Protein AF-0000000067824562 (afdb_homodimer)

Structure (mmCIF, N/CA/C/O backbone):
data_AF-0000000067824562-model_v1
#
loop_
_entity.id
_entity.type
_entity.pdbx_description
1 polymer 'Histone deacetylase domain-containing protein'
#
loop_
_atom_site.group_PDB
_atom_site.id
_atom_site.type_symbol
_atom_site.label_atom_id
_atom_site.label_alt_id
_atom_site.label_comp_id
_atom_site.label_asym_id
_atom_site.label_entity_id
_atom_site.label_seq_id
_atom_site.pdbx_PDB_ins_code
_atom_site.Cartn_x
_atom_site.Cartn_y
_atom_site.Cartn_z
_atom_site.occupancy
_atom_site.B_iso_or_equiv
_atom_site.auth_seq_id
_atom_site.auth_comp_id
_atom_site.auth_asym_id
_atom_site.auth_atom_id
_atom_site.pdbx_PDB_model_num
ATOM 1 N N . MET A 1 1 ? -49.875 -20.969 -43.062 1 25.23 1 MET A N 1
ATOM 2 C CA . MET A 1 1 ? -48.469 -21.109 -43.531 1 25.23 1 MET A CA 1
ATOM 3 C C . MET A 1 1 ? -47.562 -21.344 -42.344 1 25.23 1 MET A C 1
ATOM 5 O O . MET A 1 1 ? -47.625 -20.625 -41.344 1 25.23 1 MET A O 1
ATOM 9 N N . PRO A 1 2 ? -46.969 -22.625 -42.156 1 27.23 2 PRO A N 1
ATOM 10 C CA . PRO A 1 2 ? -46.438 -23.141 -40.875 1 27.23 2 PRO A CA 1
ATOM 11 C C . PRO A 1 2 ? -45.156 -22.438 -40.469 1 27.23 2 PRO A C 1
ATOM 13 O O . PRO A 1 2 ? -44.312 -22.125 -41.281 1 27.23 2 PRO A O 1
ATOM 16 N N . PRO A 1 3 ? -45.094 -21.469 -39.406 1 29.94 3 PRO A N 1
ATOM 17 C CA . PRO A 1 3 ? -44.188 -20.422 -38.938 1 29.94 3 PRO A CA 1
ATOM 18 C C . PRO A 1 3 ? -42.844 -20.984 -38.438 1 29.94 3 PRO A C 1
ATOM 20 O O . PRO A 1 3 ? -42 -20.219 -37.938 1 29.94 3 PRO A O 1
ATOM 23 N N . ASN A 1 4 ? -42.625 -22.312 -38.156 1 26 4 ASN A N 1
ATOM 24 C CA . ASN A 1 4 ? -41.75 -22.797 -37.094 1 26 4 ASN A CA 1
ATOM 25 C C . ASN A 1 4 ? -40.281 -22.781 -37.531 1 26 4 ASN A C 1
ATOM 27 O O . ASN A 1 4 ? -39.438 -23.375 -36.844 1 26 4 ASN A O 1
ATOM 31 N N . ASP A 1 5 ? -39.938 -22.641 -38.844 1 30.02 5 ASP A N 1
ATOM 32 C CA . ASP A 1 5 ? -38.594 -23.078 -39.312 1 30.02 5 ASP A CA 1
ATOM 33 C C . ASP A 1 5 ? -37.531 -22.078 -38.875 1 30.02 5 ASP A C 1
ATOM 35 O O . ASP A 1 5 ? -36.406 -22.141 -39.344 1 30.02 5 ASP A O 1
ATOM 39 N N . ARG A 1 6 ? -37.812 -20.875 -38.281 1 31.19 6 ARG A N 1
ATOM 40 C CA . ARG A 1 6 ? -36.875 -19.75 -38.219 1 31.19 6 ARG A CA 1
ATOM 41 C C . ARG A 1 6 ? -35.844 -19.969 -37.125 1 31.19 6 ARG A C 1
ATOM 43 O O . ARG A 1 6 ? -34.969 -19.109 -36.906 1 31.19 6 ARG A O 1
ATOM 50 N N . GLU A 1 7 ? -36.062 -20.922 -36.25 1 30.12 7 GLU A N 1
ATOM 51 C CA . GLU A 1 7 ? -35.188 -20.953 -35.094 1 30.12 7 GLU A CA 1
ATOM 52 C C . GLU A 1 7 ? -33.75 -21.375 -35.469 1 30.12 7 GLU A C 1
ATOM 54 O O . GLU A 1 7 ? -32.781 -21 -34.812 1 30.12 7 GLU A O 1
ATOM 59 N N . ASP A 1 8 ? -33.562 -22.234 -36.531 1 29.73 8 ASP A N 1
ATOM 60 C CA . ASP A 1 8 ? -32.25 -22.844 -36.812 1 29.73 8 ASP A CA 1
ATOM 61 C C . ASP A 1 8 ? -31.328 -21.812 -37.469 1 29.73 8 ASP A C 1
ATOM 63 O O . ASP A 1 8 ? -30.109 -22 -37.438 1 29.73 8 ASP A O 1
ATOM 67 N N . GLU A 1 9 ? -31.812 -20.812 -38.219 1 31.7 9 GLU A N 1
ATOM 68 C CA . GLU A 1 9 ? -30.984 -19.922 -39.031 1 31.7 9 GLU A CA 1
ATOM 69 C C . GLU A 1 9 ? -30.25 -18.906 -38.125 1 31.7 9 GLU A C 1
ATOM 71 O O . GLU A 1 9 ? -29.219 -18.359 -38.531 1 31.7 9 GLU A O 1
ATOM 76 N N . ILE A 1 10 ? -30.828 -18.516 -36.969 1 32.25 10 ILE A N 1
ATOM 77 C CA . ILE A 1 10 ? -30.266 -17.438 -36.188 1 32.25 10 ILE A CA 1
ATOM 78 C C . ILE A 1 10 ? -29 -17.922 -35.469 1 32.25 10 ILE A C 1
ATOM 80 O O . ILE A 1 10 ? -28.219 -17.109 -34.969 1 32.25 10 ILE A O 1
ATOM 84 N N . GLU A 1 11 ? -28.859 -19.203 -35.25 1 31.2 11 GLU A N 1
ATOM 85 C CA . GLU A 1 11 ? -27.656 -19.672 -34.594 1 31.2 11 GLU A CA 1
ATOM 86 C C . GLU A 1 11 ? -26.422 -19.438 -35.469 1 31.2 11 GLU A C 1
ATOM 88 O O . GLU A 1 11 ? -25.312 -19.297 -34.969 1 31.2 11 GLU A O 1
ATOM 93 N N . ASP A 1 12 ? -26.547 -19.547 -36.781 1 31.53 12 ASP A N 1
ATOM 94 C CA . ASP A 1 12 ? -25.406 -19.469 -37.688 1 31.53 12 ASP A CA 1
ATOM 95 C C . ASP A 1 12 ? -24.812 -18.062 -37.719 1 31.53 12 ASP A C 1
ATOM 97 O O . ASP A 1 12 ? -23.688 -17.859 -38.188 1 31.53 12 ASP A O 1
ATOM 101 N N . SER A 1 13 ? -25.609 -17.047 -37.562 1 31.23 13 SER A N 1
ATOM 102 C CA . SER A 1 13 ? -25.156 -15.719 -37.969 1 31.23 13 SER A CA 1
ATOM 103 C C . SER A 1 13 ? -24.141 -15.156 -37 1 31.23 13 SER A C 1
ATOM 105 O O . SER A 1 13 ? -23.172 -14.492 -37.406 1 31.23 13 SER A O 1
ATOM 107 N N . LEU A 1 14 ? -24.406 -15.133 -35.656 1 31.53 14 LEU A N 1
ATOM 108 C CA . LEU A 1 14 ? -23.594 -14.258 -34.812 1 31.53 14 LEU A CA 1
ATOM 109 C C . LEU A 1 14 ? -22.281 -14.938 -34.438 1 31.53 14 LEU A C 1
ATOM 111 O O . LEU A 1 14 ? -21.562 -14.43 -33.562 1 31.53 14 LEU A O 1
ATOM 115 N N . ILE A 1 15 ? -22.062 -16.172 -34.781 1 36.12 15 ILE A N 1
ATOM 116 C CA . ILE A 1 15 ? -20.766 -16.703 -34.375 1 36.12 15 ILE A CA 1
ATOM 117 C C . ILE A 1 15 ? -19.672 -16.078 -35.219 1 36.12 15 ILE A C 1
ATOM 119 O O . ILE A 1 15 ? -19.609 -16.297 -36.438 1 36.12 15 ILE A O 1
ATOM 123 N N . THR A 1 16 ? -19.109 -15.062 -34.812 1 45.19 16 THR A N 1
ATOM 124 C CA . THR A 1 16 ? -17.891 -14.578 -35.469 1 45.19 16 THR A CA 1
ATOM 125 C C . THR A 1 16 ? -17 -15.734 -35.906 1 45.19 16 THR A C 1
ATOM 127 O O . THR A 1 16 ? -16.891 -16.75 -35.188 1 45.19 16 THR A O 1
ATOM 130 N N . GLN A 1 17 ? -16.672 -15.758 -37.25 1 45.59 17 GLN A N 1
ATOM 131 C CA . GLN A 1 17 ? -15.875 -16.766 -37.938 1 45.59 17 GLN A CA 1
ATOM 132 C C . GLN A 1 17 ? -14.664 -17.172 -37.094 1 45.59 17 GLN A C 1
ATOM 134 O O . GLN A 1 17 ? -13.883 -16.328 -36.688 1 45.59 17 GLN A O 1
ATOM 139 N N . PHE A 1 18 ? -14.719 -18.328 -36.531 1 50.94 18 PHE A N 1
ATOM 140 C CA . PHE A 1 18 ? -13.562 -18.953 -35.906 1 50.94 18 PHE A CA 1
ATOM 141 C C . PHE A 1 18 ? -12.383 -19 -36.844 1 50.94 18 PHE A C 1
ATOM 143 O O . PHE A 1 18 ? -12.461 -19.609 -37.938 1 50.94 18 PHE A O 1
ATOM 150 N N . GLU A 1 19 ? -11.523 -18.094 -36.688 1 53.75 19 GLU A N 1
ATOM 151 C CA . GLU A 1 19 ? -10.359 -18.031 -37.594 1 53.75 19 GLU A CA 1
ATOM 152 C C . GLU A 1 19 ? -9.188 -18.812 -37 1 53.75 19 GLU A C 1
ATOM 154 O O . GLU A 1 19 ? -8.742 -18.562 -35.875 1 53.75 19 GLU A O 1
ATOM 159 N N . THR A 1 20 ? -9.086 -19.969 -37.656 1 53.12 20 THR A N 1
ATOM 160 C CA . THR A 1 20 ? -7.855 -20.672 -37.344 1 53.12 20 THR A CA 1
ATOM 161 C C . THR A 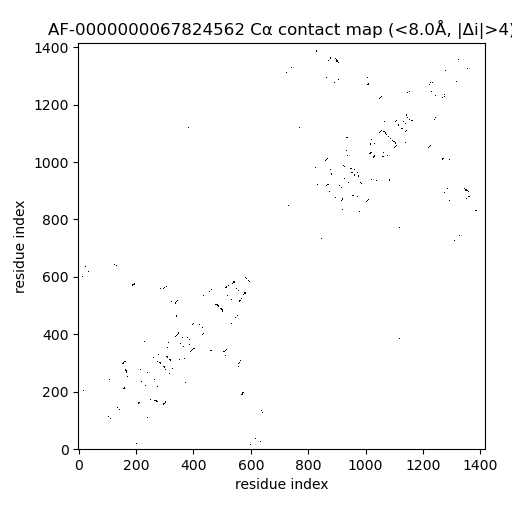1 20 ? -6.695 -20.156 -38.188 1 53.12 20 THR A C 1
ATOM 163 O O . THR A 1 20 ? -6.906 -19.469 -39.188 1 53.12 20 THR A O 1
ATOM 166 N N . THR A 1 21 ? -5.562 -20.281 -37.688 1 53.97 21 THR A N 1
ATOM 167 C CA . THR A 1 21 ? -4.398 -19.906 -38.469 1 53.97 21 THR A CA 1
ATOM 168 C C . THR A 1 21 ? -4.277 -20.781 -39.719 1 53.97 21 THR A C 1
ATOM 170 O O . THR A 1 21 ? -3.766 -20.344 -40.75 1 53.97 21 THR A O 1
ATOM 173 N N . LEU A 1 22 ? -4.781 -22.109 -39.531 1 57.88 22 LEU A N 1
ATOM 174 C CA . LEU A 1 22 ? -4.754 -23.062 -40.656 1 57.88 22 LEU A CA 1
ATOM 175 C C . LEU A 1 22 ? -6.031 -23.891 -40.688 1 57.88 22 LEU A C 1
ATOM 177 O O . LEU A 1 22 ? -6.691 -24.062 -39.656 1 57.88 22 LEU A O 1
ATOM 181 N N . SER A 1 23 ? -6.441 -24.203 -41.875 1 60.28 23 SER A N 1
ATOM 182 C CA . SER A 1 23 ? -7.59 -25.078 -42.031 1 60.28 23 SER A CA 1
ATOM 183 C C . SER A 1 23 ? -7.316 -26.453 -41.438 1 60.28 23 SER A C 1
ATOM 185 O O . SER A 1 23 ? -6.293 -27.078 -41.75 1 60.28 23 SER A O 1
ATOM 187 N N . ILE A 1 24 ? -8.016 -26.922 -40.438 1 68.81 24 ILE A N 1
ATOM 188 C CA . ILE A 1 24 ? -7.809 -28.188 -39.75 1 68.81 24 ILE A CA 1
ATOM 189 C C . ILE A 1 24 ? -8.82 -29.219 -40.25 1 68.81 24 ILE A C 1
ATOM 191 O O . ILE A 1 24 ? -10.016 -28.922 -40.344 1 68.81 24 ILE A O 1
ATOM 195 N N . ARG A 1 25 ? -8.391 -30.438 -40.812 1 65.5 25 ARG A N 1
ATOM 196 C CA . ARG A 1 25 ? -9.219 -31.562 -41.25 1 65.5 25 ARG A CA 1
ATOM 197 C C . ARG A 1 25 ? -9.32 -32.625 -40.156 1 65.5 25 ARG A C 1
ATOM 199 O O . ARG A 1 25 ? -8.391 -32.781 -39.375 1 65.5 25 ARG A O 1
ATOM 206 N N . PRO A 1 26 ? -10.586 -33.344 -40.062 1 64.88 26 PRO A N 1
ATOM 207 C CA . PRO A 1 26 ? -10.75 -34.406 -39.094 1 64.88 26 PRO A CA 1
ATOM 208 C C . PRO A 1 26 ? -9.773 -35.562 -39.281 1 64.88 26 PRO A C 1
ATOM 210 O O . PRO A 1 26 ? -9.469 -35.906 -40.438 1 64.88 26 PRO A O 1
ATOM 213 N N . SER A 1 27 ? -9.195 -36 -38.312 1 55.31 27 SER A N 1
ATOM 214 C CA . SER A 1 27 ? -8.383 -37.219 -38.406 1 55.31 27 SER A CA 1
ATOM 215 C C . SER A 1 27 ? -9.25 -38.469 -38.406 1 55.31 27 SER A C 1
ATOM 217 O O . SER A 1 27 ? -10.242 -38.562 -37.688 1 55.31 27 SER A O 1
ATOM 219 N N . ASN A 1 28 ? -9.781 -39.281 -39.5 1 46.19 28 ASN A N 1
ATOM 220 C CA . ASN A 1 28 ? -10.75 -40.312 -39.844 1 46.19 28 ASN A CA 1
ATOM 221 C C . ASN A 1 28 ? -10.852 -41.406 -38.781 1 46.19 28 ASN A C 1
ATOM 223 O O . ASN A 1 28 ? -11.742 -42.25 -38.844 1 46.19 28 ASN A O 1
ATOM 227 N N . GLU A 1 29 ? -9.828 -42.156 -38.406 1 40.44 29 GLU A N 1
ATOM 228 C CA . GLU A 1 29 ? -10.117 -43.531 -38 1 40.44 29 GLU A CA 1
ATOM 229 C C . GLU A 1 29 ? -10.93 -43.594 -36.719 1 40.44 29 GLU A C 1
ATOM 231 O O . GLU A 1 29 ? -10.383 -43.406 -35.625 1 40.44 29 GLU A O 1
ATOM 236 N N . VAL A 1 30 ? -12.172 -43.156 -36.844 1 38.38 30 VAL A N 1
ATOM 237 C CA . VAL A 1 30 ? -12.984 -43.312 -35.656 1 38.38 30 VAL A CA 1
ATOM 238 C C . VAL A 1 30 ? -13.117 -44.812 -35.344 1 38.38 30 VAL A C 1
ATOM 240 O O . VAL A 1 30 ? -13.75 -45.562 -36.094 1 38.38 30 VAL A O 1
ATOM 243 N N . ASN A 1 31 ? -12.242 -45.656 -35.156 1 30.2 31 ASN A N 1
ATOM 244 C CA . ASN A 1 31 ? -12.727 -46.938 -34.656 1 30.2 31 ASN A CA 1
ATOM 245 C C . ASN A 1 31 ? -13.773 -46.75 -33.562 1 30.2 31 ASN A C 1
ATOM 247 O O . ASN A 1 31 ? -13.633 -45.875 -32.688 1 30.2 31 ASN A O 1
ATOM 251 N N . GLU A 1 32 ? -15.109 -47.125 -33.906 1 28.75 32 GLU A N 1
ATOM 252 C CA . GLU A 1 32 ? -16.297 -47.188 -33.062 1 28.75 32 GLU A CA 1
ATOM 253 C C . GLU A 1 32 ? -15.945 -47.594 -31.625 1 28.75 32 GLU A C 1
ATOM 255 O O . GLU A 1 32 ? -15.867 -48.781 -31.312 1 28.75 32 GLU A O 1
ATOM 260 N N . ALA A 1 33 ? -14.977 -47.25 -31.078 1 29.62 33 ALA A N 1
ATOM 261 C CA . ALA A 1 33 ? -14.891 -47.781 -29.719 1 29.62 33 ALA A CA 1
ATOM 262 C C . ALA A 1 33 ? -16.078 -47.312 -28.875 1 29.62 33 ALA A C 1
ATOM 264 O O . ALA A 1 33 ? -16.547 -46.188 -29.031 1 29.62 33 ALA A O 1
ATOM 265 N N . GLU A 1 34 ? -17.062 -48.312 -28.578 1 26.8 34 GLU A N 1
ATOM 266 C CA . GLU A 1 34 ? -18.25 -48.281 -27.719 1 26.8 34 GLU A CA 1
ATOM 267 C C . GLU A 1 34 ? -18.078 -47.281 -26.562 1 26.8 34 GLU A C 1
ATOM 269 O O . GLU A 1 34 ? -17.031 -47.281 -25.906 1 26.8 34 GLU A O 1
ATOM 274 N N . ASP A 1 35 ? -18.75 -46.375 -26.75 1 25.97 35 ASP A N 1
ATOM 275 C CA . ASP A 1 35 ? -18.859 -45.25 -25.828 1 25.97 35 ASP A CA 1
ATOM 276 C C . ASP A 1 35 ? -19.25 -45.719 -24.422 1 25.97 35 ASP A C 1
ATOM 278 O O . ASP A 1 35 ? -20.234 -46.438 -24.25 1 25.97 35 ASP A O 1
ATOM 282 N N . ILE A 1 36 ? -18.375 -46.156 -23.656 1 26.98 36 ILE A N 1
ATOM 283 C CA . ILE A 1 36 ? -18.797 -46.531 -22.312 1 26.98 36 ILE A CA 1
ATOM 284 C C . ILE A 1 36 ? -19.578 -45.406 -21.672 1 26.98 36 ILE A C 1
ATOM 286 O O . ILE A 1 36 ? -19.031 -44.312 -21.469 1 26.98 36 ILE A O 1
ATOM 290 N N . THR A 1 37 ? -20.891 -45.344 -22.125 1 22.53 37 THR A N 1
ATOM 291 C CA . THR A 1 37 ? -21.828 -44.406 -21.531 1 22.53 37 THR A CA 1
ATOM 292 C C . THR A 1 37 ? -21.891 -44.562 -20.016 1 22.53 37 THR A C 1
ATOM 294 O O . THR A 1 37 ? -22.109 -45.688 -19.516 1 22.53 37 THR A O 1
ATOM 297 N N . ILE A 1 38 ? -20.922 -44.25 -19.359 1 23.89 38 ILE A N 1
ATOM 298 C CA . ILE A 1 38 ? -21.188 -44.312 -17.922 1 23.89 38 ILE A CA 1
ATOM 299 C C . ILE A 1 38 ? -22.344 -43.406 -17.562 1 23.89 38 ILE A C 1
ATOM 301 O O . ILE A 1 38 ? -22.312 -42.188 -17.844 1 23.89 38 ILE A O 1
ATOM 305 N N . ASP A 1 39 ? -23.594 -43.969 -17.609 1 22.53 39 ASP A N 1
ATOM 306 C CA . ASP A 1 39 ? -24.844 -43.344 -17.234 1 22.53 39 ASP A CA 1
ATOM 307 C C . ASP A 1 39 ? -24.75 -42.719 -15.836 1 22.53 39 ASP A C 1
ATOM 309 O O . ASP A 1 39 ? -24.562 -43.438 -14.844 1 22.53 39 ASP A O 1
ATOM 313 N N . GLN A 1 40 ? -24.031 -41.781 -15.75 1 23.16 40 GLN A N 1
ATOM 314 C CA . GLN A 1 40 ? -24.062 -41.156 -14.445 1 23.16 40 GLN A CA 1
ATOM 315 C C . GLN A 1 40 ? -25.453 -40.656 -14.094 1 23.16 40 GLN A C 1
ATOM 317 O O . GLN A 1 40 ? -25.656 -39.969 -13.086 1 23.16 40 GLN A O 1
ATOM 322 N N . SER A 1 41 ? -26.453 -40.812 -15.125 1 23.5 41 SER A N 1
ATOM 323 C CA . SER A 1 41 ? -27.672 -40.062 -14.859 1 23.5 41 SER A CA 1
ATOM 324 C C . SER A 1 41 ? -28.5 -40.719 -13.758 1 23.5 41 SER A C 1
ATOM 326 O O . SER A 1 41 ? -29.719 -40.562 -13.719 1 23.5 41 SER A O 1
ATOM 328 N N . THR A 1 42 ? -28.031 -41.688 -13.031 1 21.33 42 THR A N 1
ATOM 329 C CA . THR A 1 42 ? -29.156 -42.062 -12.203 1 21.33 42 THR A CA 1
ATOM 330 C C . THR A 1 42 ? -29.734 -40.875 -11.461 1 21.33 42 THR A C 1
ATOM 332 O O . THR A 1 42 ? -29.047 -40.25 -10.633 1 21.33 42 THR A O 1
ATOM 335 N N . VAL A 1 43 ? -30.625 -40.188 -12.164 1 20.2 43 VAL A N 1
ATOM 336 C CA . VAL A 1 43 ? -31.5 -39.156 -11.641 1 20.2 43 VAL A CA 1
ATOM 337 C C . VAL A 1 43 ? -32.281 -39.688 -10.453 1 20.2 43 VAL A C 1
ATOM 339 O O . VAL A 1 43 ? -32.969 -40.719 -10.57 1 20.2 43 VAL A O 1
ATOM 342 N N . TYR A 1 44 ? -31.766 -39.531 -9.164 1 21.14 44 TYR A N 1
ATOM 343 C CA . TYR A 1 44 ? -32.562 -39.844 -7.977 1 21.14 44 TYR A CA 1
ATOM 344 C C . TYR A 1 44 ? -33.969 -39.344 -8.117 1 21.14 44 TYR A C 1
ATOM 346 O O . TYR A 1 44 ? -34.219 -38.281 -8.695 1 21.14 44 TYR A O 1
ATOM 354 N N . GLY A 1 45 ? -34.938 -40.219 -8.305 1 19.23 45 GLY A N 1
ATOM 355 C CA . GLY A 1 45 ? -36.375 -40.031 -8.227 1 19.23 45 GLY A CA 1
ATOM 356 C C . GLY A 1 45 ? -36.781 -39.094 -7.094 1 19.23 45 GLY A C 1
ATOM 357 O O . GLY A 1 45 ? -35.969 -38.812 -6.203 1 19.23 45 GLY A O 1
ATOM 358 N N . LYS A 1 46 ? -37.969 -38.562 -7.223 1 19.92 46 LYS A N 1
ATOM 359 C CA . LYS A 1 46 ? -38.719 -37.656 -6.352 1 19.92 46 LYS A CA 1
ATOM 360 C C . LYS A 1 46 ? -38.719 -38.156 -4.91 1 19.92 46 LYS A C 1
ATOM 362 O O . LYS A 1 46 ? -39.344 -39.156 -4.602 1 19.92 46 LYS A O 1
ATOM 367 N N . LEU A 1 47 ? -37.5 -38.312 -4.285 1 18.11 47 LEU A N 1
ATOM 368 C CA . LEU A 1 47 ? -37.781 -38.656 -2.893 1 18.11 47 LEU A CA 1
ATOM 369 C C . LEU A 1 47 ? -38.812 -37.719 -2.287 1 18.11 47 LEU A C 1
ATOM 371 O O . LEU A 1 47 ? -38.844 -36.531 -2.592 1 18.11 47 LEU A O 1
ATOM 375 N N . ASP A 1 48 ? -40 -38.281 -1.97 1 20.88 48 ASP A N 1
ATOM 376 C CA . ASP A 1 48 ? -41.062 -37.75 -1.099 1 20.88 48 ASP A CA 1
ATOM 377 C C . ASP A 1 48 ? -40.469 -36.969 0.068 1 20.88 48 ASP A C 1
ATOM 379 O O . ASP A 1 48 ? -39.344 -37.25 0.526 1 20.88 48 ASP A O 1
ATOM 383 N N . SER A 1 49 ? -41.031 -35.719 0.312 1 20.52 49 SER A N 1
ATOM 384 C CA . SER A 1 49 ? -40.875 -34.531 1.164 1 20.52 49 SER A CA 1
ATOM 385 C C . SER A 1 49 ? -40.719 -34.938 2.627 1 20.52 49 SER A C 1
ATOM 387 O O . SER A 1 49 ? -40.719 -34.094 3.514 1 20.52 49 SER A O 1
ATOM 389 N N . ASP A 1 50 ? -40.562 -36.219 2.912 1 19.81 50 ASP A N 1
ATOM 390 C CA . ASP A 1 50 ? -40.75 -36.188 4.355 1 19.81 50 ASP A CA 1
ATOM 391 C C . ASP A 1 50 ? -39.656 -35.375 5.039 1 19.81 50 ASP A C 1
ATOM 393 O O . ASP A 1 50 ? -38.469 -35.5 4.68 1 19.81 50 ASP A O 1
ATOM 397 N N . GLU A 1 51 ? -39.969 -34.25 5.797 1 19.89 51 GLU A N 1
ATOM 398 C CA . GLU A 1 51 ? -39.469 -33.062 6.488 1 19.89 51 GLU A CA 1
ATOM 399 C C . GLU A 1 51 ? -38.344 -33.438 7.453 1 19.89 51 GLU A C 1
ATOM 401 O O . GLU A 1 51 ? -37.75 -32.562 8.094 1 19.89 51 GLU A O 1
ATOM 406 N N . GLN A 1 52 ? -37.781 -34.719 7.594 1 18.62 52 GLN A N 1
ATOM 407 C CA . GLN A 1 52 ? -37.312 -34.688 8.977 1 18.62 52 GLN A CA 1
ATOM 408 C C . GLN A 1 52 ? -36.094 -33.812 9.109 1 18.62 52 GLN A C 1
ATOM 410 O O . GLN A 1 52 ? -35.25 -33.75 8.188 1 18.62 52 GLN A O 1
ATOM 415 N N . LYS A 1 53 ? -35.781 -33.062 10.258 1 20.8 53 LYS A N 1
ATOM 416 C CA . LYS A 1 53 ? -35.125 -31.969 10.969 1 20.8 53 LYS A CA 1
ATOM 417 C C . LYS A 1 53 ? -33.625 -32.25 11.117 1 20.8 53 LYS A C 1
ATOM 419 O O . LYS A 1 53 ? -32.875 -31.422 11.609 1 20.8 53 LYS A O 1
ATOM 424 N N . SER A 1 54 ? -33.062 -33.5 10.812 1 18.56 54 SER A N 1
ATOM 425 C CA . SER A 1 54 ? -31.938 -33.656 11.711 1 18.56 54 SER A CA 1
ATOM 426 C C . SER A 1 54 ? -30.672 -33.031 11.133 1 18.56 54 SER A C 1
ATOM 428 O O . SER A 1 54 ? -29.562 -33.312 11.609 1 18.56 54 SER A O 1
ATOM 430 N N . ASP A 1 55 ? -30.641 -32.438 10.008 1 21.95 55 ASP A N 1
ATOM 431 C CA . ASP A 1 55 ? -29.359 -32.094 9.406 1 21.95 55 ASP A CA 1
ATOM 432 C C . ASP A 1 55 ? -28.578 -31.094 10.258 1 21.95 55 ASP A C 1
ATOM 434 O O . ASP A 1 55 ? -28.578 -29.906 9.953 1 21.95 55 ASP A O 1
ATOM 438 N N . GLN A 1 56 ? -28.625 -31.219 11.562 1 20.94 56 GLN A N 1
ATOM 439 C CA . GLN A 1 56 ? -28.141 -30.109 12.391 1 20.94 56 GLN A CA 1
ATOM 440 C C . GLN A 1 56 ? -26.75 -29.688 11.977 1 20.94 56 GLN A C 1
ATOM 442 O O . GLN A 1 56 ? -26.5 -28.5 11.75 1 20.94 56 GLN A O 1
ATOM 447 N N . GLN A 1 57 ? -25.625 -30.297 12.586 1 22.33 57 GLN A N 1
ATOM 448 C CA . GLN A 1 57 ? -24.641 -29.609 13.422 1 22.33 57 GLN A CA 1
ATOM 449 C C . GLN A 1 57 ? -23.375 -29.281 12.633 1 22.33 57 GLN A C 1
ATOM 451 O O . GLN A 1 57 ? -22.375 -28.859 13.203 1 22.33 57 GLN A O 1
ATOM 456 N N . ILE A 1 58 ? -23.172 -29.859 11.398 1 26.8 58 ILE A N 1
ATOM 457 C CA . ILE A 1 58 ? -21.766 -29.656 11.133 1 26.8 58 ILE A CA 1
ATOM 458 C C . ILE A 1 58 ? -21.5 -28.172 10.844 1 26.8 58 ILE A C 1
ATOM 460 O O . ILE A 1 58 ? -21.906 -27.656 9.805 1 26.8 58 ILE A O 1
ATOM 464 N N . SER A 1 59 ? -21.609 -27.328 11.773 1 24.53 59 SER A N 1
ATOM 465 C CA . SER A 1 59 ? -21.359 -25.891 11.727 1 24.53 59 SER A CA 1
ATOM 466 C C . SER A 1 59 ? -19.984 -25.594 11.117 1 24.53 59 SER A C 1
ATOM 468 O O . SER A 1 59 ? -19.016 -26.312 11.359 1 24.53 59 SER A O 1
ATOM 470 N N . ARG A 1 60 ? -19.953 -24.891 10.078 1 29.06 60 ARG A N 1
ATOM 471 C CA . ARG A 1 60 ? -18.781 -24.266 9.461 1 29.06 60 ARG A CA 1
ATOM 472 C C . ARG A 1 60 ? -17.891 -23.625 10.508 1 29.06 60 ARG A C 1
ATOM 474 O O . ARG A 1 60 ? -18.312 -22.688 11.203 1 29.06 60 ARG A O 1
ATOM 481 N N . SER A 1 61 ? -17.047 -24.312 11.18 1 26.66 61 SER A N 1
ATOM 482 C CA . SER A 1 61 ? -16.172 -23.797 12.227 1 26.66 61 SER A CA 1
ATOM 483 C C . SER A 1 61 ? -15.57 -22.453 11.844 1 26.66 61 SER A C 1
ATOM 485 O O . SER A 1 61 ? -15.312 -22.203 10.664 1 26.66 61 SER A O 1
ATOM 487 N N . LYS A 1 62 ? -15.625 -21.453 12.742 1 29.12 62 LYS A N 1
ATOM 488 C CA . LYS A 1 62 ? -15.172 -20.078 12.906 1 29.12 62 LYS A CA 1
ATOM 489 C C . LYS A 1 62 ? -13.711 -19.938 12.492 1 29.12 62 LYS A C 1
ATOM 491 O O . LYS A 1 62 ? -12.945 -20.891 12.523 1 29.12 62 LYS A O 1
ATOM 496 N N . SER A 1 63 ? -13.375 -18.75 11.961 1 31.2 63 SER A N 1
ATOM 497 C CA . SER A 1 63 ? -12.102 -18.141 11.57 1 31.2 63 SER A CA 1
ATOM 498 C C . SER A 1 63 ? -11 -18.469 12.57 1 31.2 63 SER A C 1
ATOM 500 O O . SER A 1 63 ? -11.172 -18.266 13.781 1 31.2 63 SER A O 1
ATOM 502 N N . ILE A 1 64 ? -10.266 -19.406 12.328 1 33.38 64 ILE A N 1
ATOM 503 C CA . ILE A 1 64 ? -9.156 -19.75 13.211 1 33.38 64 ILE A CA 1
ATOM 504 C C . ILE A 1 64 ? -8.391 -18.484 13.586 1 33.38 64 ILE A C 1
ATOM 506 O O . ILE A 1 64 ? -7.898 -17.766 12.703 1 33.38 64 ILE A O 1
ATOM 510 N N . GLU A 1 65 ? -8.625 -17.969 14.648 1 37.56 65 GLU A N 1
ATOM 511 C CA . GLU A 1 65 ? -7.957 -16.812 15.242 1 37.56 65 GLU A CA 1
ATOM 512 C C . GLU A 1 65 ? -6.438 -16.953 15.18 1 37.56 65 GLU A C 1
ATOM 514 O O . GLU A 1 65 ? -5.91 -18.062 15.297 1 37.56 65 GLU A O 1
ATOM 519 N N . LYS A 1 66 ? -5.781 -15.898 14.836 1 41.59 66 LYS A N 1
ATOM 520 C CA . LYS A 1 66 ? -4.328 -15.773 14.828 1 41.59 66 LYS A CA 1
ATOM 521 C C . LYS A 1 66 ? -3.699 -16.562 15.969 1 41.59 66 LYS A C 1
ATOM 523 O O . LYS A 1 66 ? -2.65 -17.188 15.797 1 41.59 66 LYS A O 1
ATOM 528 N N . ALA A 1 67 ? -4.453 -16.672 17.031 1 42.5 67 ALA A N 1
ATOM 529 C CA . ALA A 1 67 ? -3.943 -17.375 18.219 1 42.5 67 ALA A CA 1
ATOM 530 C C . ALA A 1 67 ? -3.871 -18.875 17.969 1 42.5 67 ALA A C 1
ATOM 532 O O . ALA A 1 67 ? -2.918 -19.531 18.391 1 42.5 67 ALA A O 1
ATOM 533 N N . GLU A 1 68 ? -4.719 -19.344 17.25 1 43.38 68 GLU A N 1
ATOM 534 C CA . GLU A 1 68 ? -4.75 -20.797 17.047 1 43.38 68 GLU A CA 1
ATOM 535 C C . GLU A 1 68 ? -3.744 -21.234 15.977 1 43.38 68 GLU A C 1
ATOM 537 O O . GLU A 1 68 ? -3.154 -22.312 16.078 1 43.38 68 GLU A O 1
ATOM 542 N N . ILE A 1 69 ? -3.537 -20.359 15.086 1 42.69 69 ILE A N 1
ATOM 543 C CA . ILE A 1 69 ? -2.555 -20.625 14.039 1 42.69 69 ILE A CA 1
ATOM 544 C C . ILE A 1 69 ? -1.146 -20.547 14.625 1 42.69 69 ILE A C 1
ATOM 546 O O . ILE A 1 69 ? -0.3 -21.391 14.32 1 42.69 69 ILE A O 1
ATOM 550 N N . ILE A 1 70 ? -0.956 -19.578 15.547 1 46.75 70 ILE A N 1
ATOM 551 C CA . ILE A 1 70 ? 0.315 -19.484 16.25 1 46.75 70 ILE A CA 1
ATOM 552 C C . ILE A 1 70 ? 0.529 -20.75 17.078 1 46.75 70 ILE A C 1
ATOM 554 O O . ILE A 1 70 ? 1.636 -21.297 17.125 1 46.75 70 ILE A O 1
ATOM 558 N N . ASP A 1 71 ? -0.572 -21.25 17.531 1 47.81 71 ASP A N 1
ATOM 559 C CA . ASP A 1 71 ? -0.493 -22.453 18.344 1 47.81 71 ASP A CA 1
ATOM 560 C C . ASP A 1 71 ? -0.098 -23.672 17.484 1 47.81 71 ASP A C 1
ATOM 562 O O . ASP A 1 71 ? 0.686 -24.516 17.922 1 47.81 71 ASP A O 1
ATOM 566 N N . PHE A 1 72 ? -0.583 -23.672 16.344 1 44.12 72 PHE A N 1
ATOM 567 C CA . PHE A 1 72 ? -0.225 -24.781 15.461 1 44.12 72 PHE A CA 1
ATOM 568 C C . PHE A 1 72 ? 1.259 -24.734 15.109 1 44.12 72 PHE A C 1
ATOM 570 O O . PHE A 1 72 ? 1.953 -25.75 15.203 1 44.12 72 PHE A O 1
ATOM 577 N N . VAL A 1 73 ? 1.708 -23.594 14.75 1 48.34 73 VAL A N 1
ATOM 578 C CA . VAL A 1 73 ? 3.119 -23.469 14.398 1 48.34 73 VAL A CA 1
ATOM 579 C C . VAL A 1 73 ? 3.984 -23.781 15.617 1 48.34 73 VAL A C 1
ATOM 581 O O . VAL A 1 73 ? 4.977 -24.5 15.516 1 48.34 73 VAL A O 1
ATOM 584 N N . GLN A 1 74 ? 3.48 -23.328 16.781 1 49.69 74 GLN A N 1
ATOM 585 C CA . GLN A 1 74 ? 4.227 -23.531 18.016 1 49.69 74 GLN A CA 1
ATOM 586 C C . GLN A 1 74 ? 4.121 -24.984 18.484 1 49.69 74 GLN A C 1
ATOM 588 O O . GLN A 1 74 ? 5.102 -25.562 18.953 1 49.69 74 GLN A O 1
ATOM 593 N N . LYS A 1 75 ? 2.961 -25.5 18.406 1 45.41 75 LYS A N 1
ATOM 594 C CA . LYS A 1 75 ? 2.73 -26.844 18.922 1 45.41 75 LYS A CA 1
ATOM 595 C C . LYS A 1 75 ? 3.518 -27.875 18.141 1 45.41 75 LYS A C 1
ATOM 597 O O . LYS A 1 75 ? 4.035 -28.844 18.719 1 45.41 75 LYS A O 1
ATOM 602 N N . HIS A 1 76 ? 3.518 -27.781 16.984 1 42.5 76 HIS A N 1
ATOM 603 C CA . HIS A 1 76 ? 4.145 -28.828 16.188 1 42.5 76 HIS A CA 1
ATOM 604 C C . HIS A 1 76 ? 5.652 -28.609 16.078 1 42.5 76 HIS A C 1
ATOM 606 O O . HIS A 1 76 ? 6.371 -29.469 15.562 1 42.5 76 HIS A O 1
ATOM 612 N N . GLU A 1 77 ? 6.062 -27.5 16.562 1 43.75 77 GLU A N 1
ATOM 613 C CA . GLU A 1 77 ? 7.5 -27.359 16.781 1 43.75 77 GLU A CA 1
ATOM 614 C C . GLU A 1 77 ? 7.988 -28.266 17.906 1 43.75 77 GLU A C 1
ATOM 616 O O . GLU A 1 77 ? 9.094 -28.812 17.828 1 43.75 77 GLU A O 1
ATOM 621 N N . ASN A 1 78 ? 7.176 -28.453 18.938 1 38.97 78 ASN A N 1
ATOM 622 C CA . ASN A 1 78 ? 7.594 -29.266 20.062 1 38.97 78 ASN A CA 1
ATOM 623 C C . ASN A 1 78 ? 7.668 -30.734 19.703 1 38.97 78 ASN A C 1
ATOM 625 O O . ASN A 1 78 ? 8.406 -31.5 20.328 1 38.97 78 ASN A O 1
ATOM 629 N N . ASP A 1 79 ? 6.91 -31.156 18.859 1 37.38 79 ASP A N 1
ATOM 630 C CA . ASP A 1 79 ? 6.922 -32.594 18.578 1 37.38 79 ASP A CA 1
ATOM 631 C C . ASP A 1 79 ? 8.188 -33 17.812 1 37.38 79 ASP A C 1
ATOM 633 O O . ASP A 1 79 ? 8.586 -34.156 17.828 1 37.38 79 ASP A O 1
ATOM 637 N N . VAL A 1 80 ? 8.836 -32.062 17.203 1 38.28 80 VAL A N 1
ATOM 638 C CA . VAL A 1 80 ? 10 -32.406 16.391 1 38.28 80 VAL A CA 1
ATOM 639 C C . VAL A 1 80 ? 11.25 -32.406 17.281 1 38.28 80 VAL A C 1
ATOM 641 O O . VAL A 1 80 ? 12.336 -32.781 16.812 1 38.28 80 VAL A O 1
ATOM 644 N N . GLN A 1 81 ? 11.289 -31.984 18.547 1 34.34 81 GLN A N 1
ATOM 645 C CA . GLN A 1 81 ? 12.508 -32 19.344 1 34.34 81 GLN A CA 1
ATOM 646 C C . GLN A 1 81 ? 12.922 -33.438 19.672 1 34.34 81 GLN A C 1
ATOM 648 O O . GLN A 1 81 ? 14.047 -33.656 20.141 1 34.34 81 GLN A O 1
ATOM 653 N N . SER A 1 82 ? 12.109 -34.375 19.703 1 32.16 82 SER A N 1
ATOM 654 C CA . SER A 1 82 ? 12.578 -35.688 20.141 1 32.16 82 SER A CA 1
ATOM 655 C C . SER A 1 82 ? 13.57 -36.281 19.156 1 32.16 82 SER A C 1
ATOM 657 O O . SER A 1 82 ? 14.375 -37.156 19.516 1 32.16 82 SER A O 1
ATOM 659 N N . ASN A 1 83 ? 13.562 -36.031 17.906 1 28.5 83 ASN A N 1
ATOM 660 C CA . ASN A 1 83 ? 14.344 -36.844 16.969 1 28.5 83 ASN A CA 1
ATOM 661 C C . ASN A 1 83 ? 15.75 -36.281 16.781 1 28.5 83 ASN A C 1
ATOM 663 O O . ASN A 1 83 ? 16.422 -36.594 15.805 1 28.5 83 ASN A O 1
ATOM 667 N N . LYS A 1 84 ? 16.266 -35.375 17.625 1 33.75 84 LYS A N 1
ATOM 668 C CA . LYS A 1 84 ? 17.656 -34.938 17.531 1 33.75 84 LYS A CA 1
ATOM 669 C C . LYS A 1 84 ? 18.609 -36.125 17.703 1 33.75 84 LYS A C 1
ATOM 671 O O . LYS A 1 84 ? 19.828 -35.969 17.547 1 33.75 84 LYS A O 1
ATOM 676 N N . ALA A 1 85 ? 18.281 -37.25 18.359 1 30.36 85 ALA A N 1
ATOM 677 C CA . ALA A 1 85 ? 19.234 -38.281 18.734 1 30.36 85 ALA A CA 1
ATOM 678 C C . ALA A 1 85 ? 19.797 -39 17.5 1 30.36 85 ALA A C 1
ATOM 680 O O . ALA A 1 85 ? 20.891 -39.531 17.531 1 30.36 85 ALA A O 1
ATOM 681 N N . VAL A 1 86 ? 19.047 -39.062 16.469 1 30.53 86 VAL A N 1
ATOM 682 C CA . VAL A 1 86 ? 19.438 -40.031 15.438 1 30.53 86 VAL A CA 1
ATOM 683 C C . VAL A 1 86 ? 20.547 -39.438 14.562 1 30.53 86 VAL A C 1
ATOM 685 O O . VAL A 1 86 ? 21.234 -40.156 13.852 1 30.53 86 VAL A O 1
ATOM 688 N N . LEU A 1 87 ? 20.844 -38.188 14.633 1 29.27 87 LEU A N 1
ATOM 689 C CA . LEU A 1 87 ? 21.766 -37.688 13.617 1 29.27 87 LEU A CA 1
ATOM 690 C C . LEU A 1 87 ? 23.203 -38.062 13.969 1 29.27 87 LEU A C 1
ATOM 692 O O . LEU A 1 87 ? 24.141 -37.781 13.211 1 29.27 87 LEU A O 1
ATOM 696 N N . ARG A 1 88 ? 23.484 -38.375 15.242 1 28.11 88 ARG A N 1
ATOM 697 C CA . ARG A 1 88 ? 24.922 -38.5 15.484 1 28.11 88 ARG A CA 1
ATOM 698 C C . ARG A 1 88 ? 25.484 -39.75 14.773 1 28.11 88 ARG A C 1
ATOM 700 O O . ARG A 1 88 ? 26.688 -39.812 14.508 1 28.11 88 ARG A O 1
ATOM 707 N N . GLU A 1 89 ? 24.891 -40.938 14.961 1 27.97 89 GLU A N 1
ATOM 708 C CA . GLU A 1 89 ? 25.719 -42.156 14.852 1 27.97 89 GLU A CA 1
ATOM 709 C C . GLU A 1 89 ? 26.016 -42.469 13.391 1 27.97 89 GLU A C 1
ATOM 711 O O . GLU A 1 89 ? 26.75 -43.438 13.102 1 27.97 89 GLU A O 1
ATOM 716 N N . SER A 1 90 ? 25.172 -42.312 12.344 1 26.52 90 SER A N 1
ATOM 717 C CA . SER A 1 90 ? 25.469 -43.156 11.18 1 26.52 90 SER A CA 1
ATOM 718 C C . SER A 1 90 ? 26.703 -42.625 10.438 1 26.52 90 SER A C 1
ATOM 720 O O . SER A 1 90 ? 26.641 -41.562 9.797 1 26.52 90 SER A O 1
ATOM 722 N N . LYS A 1 91 ? 27.938 -43 10.789 1 29.59 91 LYS A N 1
ATOM 723 C CA . LYS A 1 91 ? 29.234 -42.844 10.109 1 29.59 91 LYS A CA 1
ATOM 724 C C . LYS A 1 91 ? 29.156 -43.312 8.664 1 29.59 91 LYS A C 1
ATOM 726 O O . LYS A 1 91 ? 29.703 -42.688 7.766 1 29.59 91 LYS A O 1
ATOM 731 N N . GLU A 1 92 ? 29.469 -44.625 8.359 1 28.73 92 GLU A N 1
ATOM 732 C CA . GLU A 1 92 ? 30.25 -45.219 7.277 1 28.73 92 GLU A CA 1
ATOM 733 C C . GLU A 1 92 ? 29.469 -45.25 5.969 1 28.73 92 GLU A C 1
ATOM 735 O O . GLU A 1 92 ? 30.047 -45.25 4.887 1 28.73 92 GLU A O 1
ATOM 740 N N . THR A 1 93 ? 28.25 -46.062 5.73 1 29.31 93 THR A N 1
ATOM 741 C CA . THR A 1 93 ? 28.047 -46.656 4.426 1 29.31 93 THR A CA 1
ATOM 742 C C . THR A 1 93 ? 27.766 -45.625 3.363 1 29.31 93 THR A C 1
ATOM 744 O O . THR A 1 93 ? 27.453 -44.469 3.691 1 29.31 93 THR A O 1
ATOM 747 N N . GLU A 1 94 ? 26.984 -45.969 2.051 1 34.31 94 GLU A N 1
ATOM 748 C CA . GLU A 1 94 ? 26.672 -45.312 0.793 1 34.31 94 GLU A CA 1
ATOM 749 C C . GLU A 1 94 ? 26.031 -43.938 1.038 1 34.31 94 GLU A C 1
ATOM 751 O O . GLU A 1 94 ? 25.219 -43.781 1.953 1 34.31 94 GLU A O 1
ATOM 756 N N . THR A 1 95 ? 26.578 -42.75 0.531 1 39.25 95 THR A N 1
ATOM 757 C CA . THR A 1 95 ? 26.359 -41.312 0.651 1 39.25 95 THR A CA 1
ATOM 758 C C . THR A 1 95 ? 24.875 -41 0.558 1 39.25 95 THR A C 1
ATOM 760 O O . THR A 1 95 ? 24.344 -40.781 -0.537 1 39.25 95 THR A O 1
ATOM 763 N N . GLU A 1 96 ? 23.984 -41.625 1.05 1 46.59 96 GLU A N 1
ATOM 764 C CA . GLU A 1 96 ? 22.594 -41.219 1.089 1 46.59 96 GLU A CA 1
ATOM 765 C C . GLU A 1 96 ? 22.469 -39.75 1.488 1 46.59 96 GLU A C 1
ATOM 767 O O . GLU A 1 96 ? 23.047 -39.312 2.494 1 46.59 96 GLU A O 1
ATOM 772 N N . THR A 1 97 ? 22.031 -38.906 0.495 1 65.75 97 THR A N 1
ATOM 773 C CA . THR A 1 97 ? 21.812 -37.469 0.695 1 65.75 97 THR A CA 1
ATOM 774 C C . THR A 1 97 ? 20.969 -37.219 1.95 1 65.75 97 THR A C 1
ATOM 776 O O . THR A 1 97 ? 20.25 -38.125 2.406 1 65.75 97 THR A O 1
ATOM 779 N N . VAL A 1 98 ? 21.328 -36.312 2.787 1 71.38 98 VAL A N 1
ATOM 780 C CA . VAL A 1 98 ? 20.609 -35.875 3.984 1 71.38 98 VAL A CA 1
ATOM 781 C C . VAL A 1 98 ? 19.109 -35.969 3.75 1 71.38 98 VAL A C 1
ATOM 783 O O . VAL A 1 98 ? 18.359 -36.406 4.633 1 71.38 98 VAL A O 1
ATOM 786 N N . ASP A 1 99 ? 18.719 -35.844 2.533 1 81.94 99 ASP A N 1
ATOM 787 C CA . ASP A 1 99 ? 17.297 -35.906 2.18 1 81.94 99 ASP A CA 1
ATOM 788 C C . ASP A 1 99 ? 16.766 -37.344 2.246 1 81.94 99 ASP A C 1
ATOM 790 O O . ASP A 1 99 ? 15.688 -37.594 2.781 1 81.94 99 ASP A O 1
ATOM 794 N N . GLY A 1 100 ? 17.578 -38.219 1.758 1 81.19 100 GLY A N 1
ATOM 795 C CA . GLY A 1 100 ? 17.203 -39.625 1.757 1 81.19 100 GLY A CA 1
ATOM 796 C C . GLY A 1 100 ? 17.094 -40.219 3.15 1 81.19 100 GLY A C 1
ATOM 797 O O . GLY A 1 100 ? 16.203 -41 3.426 1 81.19 100 GLY A O 1
ATOM 798 N N . LEU A 1 101 ? 17.969 -39.719 3.996 1 80.69 101 LEU A N 1
ATOM 799 C CA . LEU A 1 101 ? 17.969 -40.188 5.375 1 80.69 101 LEU A CA 1
ATOM 800 C C . LEU A 1 101 ? 16.688 -39.75 6.094 1 80.69 101 LEU A C 1
ATOM 802 O O . LEU A 1 101 ? 16.094 -40.531 6.828 1 80.69 101 LEU A O 1
ATOM 806 N N . MET A 1 102 ? 16.328 -38.531 5.895 1 85.44 102 MET A N 1
ATOM 807 C CA . MET A 1 102 ? 15.117 -38.031 6.535 1 85.44 102 MET A CA 1
ATOM 808 C C . MET A 1 102 ? 13.883 -38.781 6.07 1 85.44 102 MET A C 1
ATOM 810 O O . MET A 1 102 ? 13.031 -39.156 6.879 1 85.44 102 MET A O 1
ATOM 814 N N . ARG A 1 103 ? 13.828 -39.031 4.832 1 89.5 103 ARG A N 1
ATOM 815 C CA . ARG A 1 103 ? 12.719 -39.781 4.25 1 89.5 103 ARG A CA 1
ATOM 816 C C . ARG A 1 103 ? 12.641 -41.188 4.844 1 89.5 103 ARG A C 1
ATOM 818 O O . ARG A 1 103 ? 11.562 -41.625 5.238 1 89.5 103 ARG A O 1
ATOM 825 N N . ARG A 1 104 ? 13.75 -41.844 4.914 1 86.81 104 ARG A N 1
ATOM 826 C CA . ARG A 1 104 ? 13.812 -43.188 5.43 1 86.81 104 ARG A CA 1
ATOM 827 C C . ARG A 1 104 ? 13.398 -43.25 6.898 1 86.81 104 ARG A C 1
ATOM 829 O O . ARG A 1 104 ? 12.68 -44.156 7.312 1 86.81 104 ARG A O 1
ATOM 836 N N . GLU A 1 105 ? 13.859 -42.312 7.582 1 87.62 105 GLU A N 1
ATOM 837 C CA . GLU A 1 105 ? 13.539 -42.281 9.008 1 87.62 105 GLU A CA 1
ATOM 838 C C . GLU A 1 105 ? 12.039 -42.094 9.234 1 87.62 105 GLU A C 1
ATOM 840 O O . GLU A 1 105 ? 11.461 -42.75 10.094 1 87.62 105 GLU A O 1
ATOM 845 N N . LEU A 1 106 ? 11.461 -41.25 8.5 1 88.38 106 LEU A N 1
ATOM 846 C CA . LEU A 1 106 ? 10.031 -40.969 8.656 1 88.38 106 LEU A CA 1
ATOM 847 C C . LEU A 1 106 ? 9.219 -42.188 8.188 1 88.38 106 LEU A C 1
ATOM 849 O O . LEU A 1 106 ? 8.211 -42.531 8.812 1 88.38 106 LEU A O 1
ATOM 853 N N . LEU A 1 107 ? 9.656 -42.875 7.172 1 90.31 107 LEU A N 1
ATOM 854 C CA . LEU A 1 107 ? 8.93 -44 6.617 1 90.31 107 LEU A CA 1
ATOM 855 C C . LEU A 1 107 ? 9.047 -45.219 7.523 1 90.31 107 LEU A C 1
ATOM 857 O O . LEU A 1 107 ? 8.203 -46.125 7.48 1 90.31 107 LEU A O 1
ATOM 861 N N . LYS A 1 108 ? 10.086 -45.281 8.305 1 87.81 108 LYS A N 1
ATOM 862 C CA . LYS A 1 108 ? 10.266 -46.375 9.242 1 87.81 108 LYS A CA 1
ATOM 863 C C . LYS A 1 108 ? 9.109 -46.438 10.242 1 87.81 108 LYS A C 1
ATOM 865 O O . LYS A 1 108 ? 8.734 -47.531 10.695 1 87.81 108 LYS A O 1
ATOM 870 N N . SER A 1 109 ? 8.586 -45.375 10.492 1 88.12 109 SER A N 1
ATOM 871 C CA . SER A 1 109 ? 7.492 -45.281 11.453 1 88.12 109 SER A CA 1
ATOM 872 C C . SER A 1 109 ? 6.172 -45.719 10.828 1 88.12 109 SER A C 1
ATOM 874 O O . SER A 1 109 ? 5.176 -45.906 11.531 1 88.12 109 SER A O 1
ATOM 876 N N . TYR A 1 110 ? 6.199 -45.938 9.57 1 89.5 110 TYR A N 1
ATOM 877 C CA . TYR A 1 110 ? 4.98 -46.281 8.867 1 89.5 110 TYR A CA 1
ATOM 878 C C . TYR A 1 110 ? 5.227 -47.469 7.938 1 89.5 110 TYR A C 1
ATOM 880 O O . TYR A 1 110 ? 5.277 -47.312 6.719 1 89.5 110 TYR A O 1
ATOM 888 N N . PRO A 1 111 ? 5.207 -48.625 8.523 1 81.44 111 PRO A N 1
ATOM 889 C CA . PRO A 1 111 ? 5.5 -49.812 7.711 1 81.44 111 PRO A CA 1
ATOM 890 C C . PRO A 1 111 ? 4.523 -50 6.555 1 81.44 111 PRO A C 1
ATOM 892 O O . PRO A 1 111 ? 3.322 -49.75 6.715 1 81.44 111 PRO A O 1
ATOM 895 N N . GLY A 1 112 ? 4.996 -50.281 5.32 1 80.5 112 GLY A N 1
ATOM 896 C CA . GLY A 1 112 ? 4.176 -50.531 4.148 1 80.5 112 GLY A CA 1
ATOM 897 C C . GLY A 1 112 ? 3.881 -49.281 3.336 1 80.5 112 GLY A C 1
ATOM 898 O O . GLY A 1 112 ? 3.42 -49.375 2.195 1 80.5 112 GLY A O 1
ATOM 899 N N . MET A 1 113 ? 4.172 -48.156 3.873 1 87.5 113 MET A N 1
ATOM 900 C CA . MET A 1 113 ? 3.797 -46.906 3.225 1 87.5 113 MET A CA 1
ATOM 901 C C . MET A 1 113 ? 4.691 -46.625 2.021 1 87.5 113 MET A C 1
ATOM 903 O O . MET A 1 113 ? 4.297 -45.906 1.102 1 87.5 113 MET A O 1
ATOM 907 N N . ALA A 1 114 ? 5.867 -47.125 2.031 1 86.62 114 ALA A N 1
ATOM 908 C CA . ALA A 1 114 ? 6.793 -46.938 0.923 1 86.62 114 ALA A CA 1
ATOM 909 C C . ALA A 1 114 ? 6.184 -47.406 -0.398 1 86.62 114 ALA A C 1
ATOM 911 O O . ALA A 1 114 ? 6.371 -46.75 -1.433 1 86.62 114 ALA A O 1
ATOM 912 N N . ALA A 1 115 ? 5.496 -48.469 -0.358 1 84.5 115 ALA A N 1
ATOM 913 C CA . ALA A 1 115 ? 4.852 -49 -1.554 1 84.5 115 ALA A CA 1
ATOM 914 C C . ALA A 1 115 ? 3.723 -48.094 -2.025 1 84.5 115 ALA A C 1
ATOM 916 O O . ALA A 1 115 ? 3.486 -47.969 -3.229 1 84.5 115 ALA A O 1
ATOM 917 N N . MET A 1 116 ? 3.105 -47.5 -1.103 1 86.5 116 MET A N 1
ATOM 918 C CA . MET A 1 116 ? 1.995 -46.594 -1.42 1 86.5 116 MET A CA 1
ATOM 919 C C . MET A 1 116 ? 2.496 -45.344 -2.1 1 86.5 116 MET A C 1
ATOM 921 O O . MET A 1 116 ? 1.758 -44.688 -2.85 1 86.5 116 MET A O 1
ATOM 925 N N . LEU A 1 117 ? 3.664 -44.938 -1.882 1 91.62 117 LEU A N 1
ATOM 926 C CA . LEU A 1 117 ? 4.219 -43.688 -2.412 1 91.62 117 LEU A CA 1
ATOM 927 C C . LEU A 1 117 ? 4.699 -43.875 -3.848 1 91.62 117 LEU A C 1
ATOM 929 O O . LEU A 1 117 ? 4.984 -42.906 -4.543 1 91.62 117 LEU A O 1
ATOM 933 N N . GLU A 1 118 ? 4.719 -45.125 -4.301 1 88.44 118 GLU A N 1
ATOM 934 C CA . GLU A 1 118 ? 5.109 -45.375 -5.688 1 88.44 118 GLU A CA 1
ATOM 935 C C . GLU A 1 118 ? 4.094 -44.781 -6.656 1 88.44 118 GLU A C 1
ATOM 937 O O . GLU A 1 118 ? 2.885 -44.875 -6.434 1 88.44 118 GLU A O 1
ATOM 942 N N . PRO A 1 119 ? 4.57 -44.156 -7.688 1 88.94 119 PRO A N 1
ATOM 943 C CA . PRO A 1 119 ? 3.65 -43.531 -8.648 1 88.94 119 PRO A CA 1
ATOM 944 C C . PRO A 1 119 ? 2.717 -44.531 -9.305 1 88.94 119 PRO A C 1
ATOM 946 O O . PRO A 1 119 ? 3.098 -45.688 -9.5 1 88.94 119 PRO A O 1
ATOM 949 N N . SER A 1 120 ? 1.577 -44.094 -9.656 1 83.88 120 SER A N 1
ATOM 950 C CA . SER A 1 120 ? 0.604 -44.906 -10.359 1 83.88 120 SER A CA 1
ATOM 951 C C . SER A 1 120 ? 1.148 -45.375 -11.711 1 83.88 120 SER A C 1
ATOM 953 O O . SER A 1 120 ? 1.805 -44.625 -12.422 1 83.88 120 SER A O 1
ATOM 955 N N . PRO A 1 121 ? 0.957 -46.562 -12.062 1 79.75 121 PRO A N 1
ATOM 956 C CA . PRO A 1 121 ? 1.393 -47.062 -13.367 1 79.75 121 PRO A CA 1
ATOM 957 C C . PRO A 1 121 ? 0.583 -46.469 -14.523 1 79.75 121 PRO A C 1
ATOM 959 O O . PRO A 1 121 ? 0.972 -46.594 -15.688 1 79.75 121 PRO A O 1
ATOM 962 N N . LEU A 1 122 ? -0.492 -45.75 -14.203 1 78.75 122 LEU A N 1
ATOM 963 C CA . LEU A 1 122 ? -1.352 -45.188 -15.227 1 78.75 122 LEU A CA 1
ATOM 964 C C . LEU A 1 122 ? -0.743 -43.906 -15.781 1 78.75 122 LEU A C 1
ATOM 966 O O . LEU A 1 122 ? -1.209 -43.375 -16.797 1 78.75 122 LEU A O 1
ATOM 970 N N . ILE A 1 123 ? 0.279 -43.469 -15.164 1 86.88 123 ILE A N 1
ATOM 971 C CA . ILE A 1 123 ? 0.932 -42.25 -15.625 1 86.88 123 ILE A CA 1
ATOM 972 C C . ILE A 1 123 ? 1.77 -42.562 -16.859 1 86.88 123 ILE A C 1
ATOM 974 O O . ILE A 1 123 ? 2.627 -43.438 -16.844 1 86.88 123 ILE A O 1
ATOM 978 N N . ASP A 1 124 ? 1.462 -41.844 -17.984 1 86.19 124 ASP A N 1
ATOM 979 C CA . ASP A 1 124 ? 2.219 -42 -19.234 1 86.19 124 ASP A CA 1
ATOM 980 C C . ASP A 1 124 ? 3.43 -41.062 -19.234 1 86.19 124 ASP A C 1
ATOM 982 O O . ASP A 1 124 ? 3.418 -40.031 -19.906 1 86.19 124 ASP A O 1
ATOM 986 N N . LEU A 1 125 ? 4.465 -41.469 -18.625 1 89.06 125 LEU A N 1
ATOM 987 C CA . LEU A 1 125 ? 5.641 -40.625 -18.438 1 89.06 125 LEU A CA 1
ATOM 988 C C . LEU A 1 125 ? 6.309 -40.344 -19.766 1 89.06 125 LEU A C 1
ATOM 990 O O . LEU A 1 125 ? 6.887 -39.25 -19.953 1 89.06 125 LEU A O 1
ATOM 994 N N . LYS A 1 126 ? 6.215 -41.188 -20.781 1 88.81 126 LYS A N 1
ATOM 995 C CA . LYS A 1 126 ? 6.91 -41.062 -22.062 1 88.81 126 LYS A CA 1
ATOM 996 C C . LYS A 1 126 ? 6.051 -40.281 -23.062 1 88.81 126 LYS A C 1
ATOM 998 O O . LYS A 1 126 ? 6.516 -39.938 -24.156 1 88.81 126 LYS A O 1
ATOM 1003 N N . LEU A 1 127 ? 4.863 -39.969 -22.75 1 93.94 127 LEU A N 1
ATOM 1004 C CA . LEU A 1 127 ? 3.916 -39.281 -23.609 1 93.94 127 LEU A CA 1
ATOM 1005 C C . LEU A 1 127 ? 3.705 -40.062 -24.922 1 93.94 127 LEU A C 1
ATOM 1007 O O . LEU A 1 127 ? 3.637 -39.469 -25.984 1 93.94 127 LEU A O 1
ATOM 1011 N N . SER A 1 128 ? 3.68 -41.375 -24.828 1 90.5 128 SER A N 1
ATOM 1012 C CA . SER A 1 128 ? 3.539 -42.219 -26 1 90.5 128 SER A CA 1
ATOM 1013 C C . SER A 1 128 ? 2.188 -42 -26.672 1 90.5 128 SER A C 1
ATOM 1015 O O . SER A 1 128 ? 2.102 -41.938 -27.906 1 90.5 128 SER A O 1
ATOM 1017 N N . LYS A 1 129 ? 1.177 -41.906 -25.891 1 88.25 129 LYS A N 1
ATOM 1018 C CA . LYS A 1 129 ? -0.157 -41.688 -26.438 1 88.25 129 LYS A CA 1
ATOM 1019 C C . LYS A 1 129 ? -0.247 -40.344 -27.156 1 88.25 129 LYS A C 1
ATOM 1021 O O . LYS A 1 129 ? -0.885 -40.219 -28.203 1 88.25 129 LYS A O 1
ATOM 1026 N N . PHE A 1 130 ? 0.26 -39.375 -26.562 1 93.56 130 PHE A N 1
ATOM 1027 C CA . PHE A 1 130 ? 0.248 -38.031 -27.172 1 93.56 130 PHE A CA 1
ATOM 1028 C C . PHE A 1 130 ? 1.018 -38.031 -28.484 1 93.56 130 PHE A C 1
ATOM 1030 O O . PHE A 1 130 ? 0.557 -37.469 -29.469 1 93.56 130 PHE A O 1
ATOM 1037 N N . GLU A 1 131 ? 2.219 -38.656 -28.5 1 93 131 GLU A N 1
ATOM 1038 C CA . GLU A 1 131 ? 3.043 -38.688 -29.703 1 93 131 GLU A CA 1
ATOM 1039 C C . GLU A 1 131 ? 2.307 -39.344 -30.875 1 93 131 GLU A C 1
ATOM 1041 O O . GLU A 1 131 ? 2.373 -38.875 -32 1 93 131 GLU A O 1
ATOM 1046 N N . ARG A 1 132 ? 1.648 -40.344 -30.562 1 91.69 132 ARG A N 1
ATOM 1047 C CA . ARG A 1 132 ? 0.877 -41.031 -31.594 1 91.69 132 ARG A CA 1
ATOM 1048 C C . ARG A 1 132 ? -0.272 -40.188 -32.094 1 91.69 132 ARG A C 1
ATOM 1050 O O . ARG A 1 132 ? -0.469 -40.031 -33.312 1 91.69 132 ARG A O 1
ATOM 1057 N N . THR A 1 133 ? -1.021 -39.656 -31.109 1 92.12 133 THR A N 1
ATOM 1058 C CA . THR A 1 133 ? -2.17 -38.812 -31.469 1 92.12 133 THR A CA 1
ATOM 1059 C C . THR A 1 133 ? -1.73 -37.594 -32.25 1 92.12 133 THR A C 1
ATOM 1061 O O . THR A 1 133 ? -2.408 -37.188 -33.188 1 92.12 133 THR A O 1
ATOM 1064 N N . PHE A 1 134 ? -0.653 -37 -31.891 1 93.81 134 PHE A N 1
ATOM 1065 C CA . PHE A 1 134 ? -0.134 -35.812 -32.562 1 93.81 134 PHE A CA 1
ATOM 1066 C C . PHE A 1 134 ? 0.308 -36.188 -34 1 93.81 134 PHE A C 1
ATOM 1068 O O . PHE A 1 134 ? 0.081 -35.406 -34.906 1 93.81 134 PHE A O 1
ATOM 1075 N N . ALA A 1 135 ? 0.934 -37.344 -34.156 1 91.94 135 ALA A N 1
ATOM 1076 C CA . ALA A 1 135 ? 1.319 -37.812 -35.5 1 91.94 135 ALA A CA 1
ATOM 1077 C C . ALA A 1 135 ? 0.095 -38 -36.375 1 91.94 135 ALA A C 1
ATOM 1079 O O . ALA A 1 135 ? 0.124 -37.656 -37.562 1 91.94 135 ALA A O 1
ATOM 1080 N N . GLU A 1 136 ? -0.917 -38.531 -35.844 1 89.88 136 GLU A N 1
ATOM 1081 C CA . GLU A 1 136 ? -2.162 -38.719 -36.594 1 89.88 136 GLU A CA 1
ATOM 1082 C C . GLU A 1 136 ? -2.744 -37.375 -37 1 89.88 136 GLU A C 1
ATOM 1084 O O . GLU A 1 136 ? -3.217 -37.219 -38.125 1 89.88 136 GLU A O 1
ATOM 1089 N N . PHE A 1 137 ? -2.705 -36.438 -36.094 1 91.06 137 PHE A N 1
ATOM 1090 C CA . PHE A 1 137 ? -3.199 -35.094 -36.344 1 91.06 137 PHE A CA 1
ATOM 1091 C C . PHE A 1 137 ? -2.408 -34.438 -37.469 1 91.06 137 PHE A C 1
ATOM 1093 O O . PHE A 1 137 ? -2.992 -33.875 -38.406 1 91.06 137 PHE A O 1
ATOM 1100 N N . MET A 1 138 ? -1.084 -34.562 -37.469 1 90.31 138 MET A N 1
ATOM 1101 C CA . MET A 1 138 ? -0.218 -33.938 -38.469 1 90.31 138 MET A CA 1
ATOM 1102 C C . MET A 1 138 ? -0.388 -34.625 -39.812 1 90.31 138 MET A C 1
ATOM 1104 O O . MET A 1 138 ? -0.343 -33.969 -40.844 1 90.31 138 MET A O 1
ATOM 1108 N N . ASN A 1 139 ? -0.572 -35.875 -39.781 1 89.25 139 ASN A N 1
ATOM 1109 C CA . ASN A 1 139 ? -0.765 -36.625 -41.031 1 89.25 139 ASN A CA 1
ATOM 1110 C C . ASN A 1 139 ? -2.078 -36.25 -41.719 1 89.25 139 ASN A C 1
ATOM 1112 O O . ASN A 1 139 ? -2.156 -36.219 -42.938 1 89.25 139 ASN A O 1
ATOM 1116 N N . ALA A 1 140 ? -3.051 -36.031 -40.906 1 86.56 140 ALA A N 1
ATOM 1117 C CA . ALA A 1 140 ? -4.359 -35.656 -41.406 1 86.56 140 ALA A CA 1
ATOM 1118 C C . ALA A 1 140 ? -4.355 -34.219 -41.938 1 86.56 140 ALA A C 1
ATOM 1120 O O . ALA A 1 140 ? -5.215 -33.844 -42.719 1 86.56 140 ALA A O 1
ATOM 1121 N N . ASN A 1 141 ? -3.393 -33.469 -41.469 1 87.5 141 ASN A N 1
ATOM 1122 C CA . ASN A 1 141 ? -3.303 -32.062 -41.844 1 87.5 141 ASN A CA 1
ATOM 1123 C C . ASN A 1 141 ? -1.913 -31.719 -42.344 1 87.5 141 ASN A C 1
ATOM 1125 O O . ASN A 1 141 ? -1.215 -30.891 -41.75 1 87.5 141 ASN A O 1
ATOM 1129 N N . PRO A 1 142 ? -1.553 -32.156 -43.5 1 86.88 142 PRO A N 1
ATOM 1130 C CA . PRO A 1 142 ? -0.199 -31.953 -44 1 86.88 142 PRO A CA 1
ATOM 1131 C C . PRO A 1 142 ? 0.095 -30.469 -44.281 1 86.88 142 PRO A C 1
ATOM 1133 O O . PRO A 1 142 ? 1.252 -30.047 -44.219 1 86.88 142 PRO A O 1
ATOM 1136 N N . GLN A 1 143 ? -0.923 -29.734 -44.469 1 84.06 143 GLN A N 1
ATOM 1137 C CA . GLN A 1 143 ? -0.73 -28.312 -44.75 1 84.06 143 GLN A CA 1
ATOM 1138 C C . GLN A 1 143 ? -0.189 -27.594 -43.5 1 84.06 143 GLN A C 1
ATOM 1140 O O . GLN A 1 143 ? 0.508 -26.594 -43.625 1 84.06 143 GLN A O 1
ATOM 1145 N N . ILE A 1 144 ? -0.545 -28.094 -42.375 1 85 144 ILE A N 1
ATOM 1146 C CA . ILE A 1 144 ? -0.053 -27.5 -41.125 1 85 144 ILE A CA 1
ATOM 1147 C C . ILE A 1 144 ? 1.464 -27.672 -41.031 1 85 144 ILE A C 1
ATOM 1149 O O . ILE A 1 144 ? 2.174 -26.734 -40.688 1 85 144 ILE A O 1
ATOM 1153 N N . ASN A 1 145 ? 1.964 -28.766 -41.438 1 82.44 145 ASN A N 1
ATOM 1154 C CA . ASN A 1 145 ? 3.4 -29.016 -41.406 1 82.44 145 ASN A CA 1
ATOM 1155 C C . ASN A 1 145 ? 4.145 -28.141 -42.406 1 82.44 145 ASN A C 1
ATOM 1157 O O . ASN A 1 145 ? 5.266 -27.703 -42.125 1 82.44 145 ASN A O 1
ATOM 1161 N N . GLN A 1 146 ? 3.486 -27.891 -43.469 1 83 146 GLN A N 1
ATOM 1162 C CA . GLN A 1 146 ? 4.148 -27.172 -44.531 1 83 146 GLN A CA 1
ATOM 1163 C C . GLN A 1 146 ? 4.074 -25.656 -44.344 1 83 146 GLN A C 1
ATOM 1165 O O . GLN A 1 146 ? 5.035 -24.938 -44.625 1 83 146 GLN A O 1
ATOM 1170 N N . GLN A 1 147 ? 3.018 -25.203 -43.688 1 81.44 147 GLN A N 1
ATOM 1171 C CA . GLN A 1 147 ? 2.744 -23.781 -43.75 1 81.44 147 GLN A CA 1
ATOM 1172 C C . GLN A 1 147 ? 2.91 -23.125 -42.375 1 81.44 147 GLN A C 1
ATOM 1174 O O . GLN A 1 147 ? 3.053 -21.906 -42.281 1 81.44 147 GLN A O 1
ATOM 1179 N N . SER A 1 148 ? 2.932 -23.875 -41.406 1 85.12 148 SER A N 1
ATOM 1180 C CA . SER A 1 148 ? 2.99 -23.297 -40.062 1 85.12 148 SER A CA 1
ATOM 1181 C C . SER A 1 148 ? 4.336 -22.625 -39.812 1 85.12 148 SER A C 1
ATOM 1183 O O . SER A 1 148 ? 5.379 -23.141 -40.219 1 85.12 148 SER A O 1
ATOM 1185 N N . PRO A 1 149 ? 4.289 -21.453 -39.25 1 83.88 149 PRO A N 1
ATOM 1186 C CA . PRO A 1 149 ? 5.559 -20.797 -38.875 1 83.88 149 PRO A CA 1
ATOM 1187 C C . PRO A 1 149 ? 6.379 -21.609 -37.875 1 83.88 149 PRO A C 1
ATOM 1189 O O . PRO A 1 149 ? 5.816 -22.328 -37.062 1 83.88 149 PRO A O 1
ATOM 1192 N N . ARG A 1 150 ? 7.762 -21.516 -38.094 1 86.5 150 ARG A N 1
ATOM 1193 C CA . ARG A 1 150 ? 8.695 -22.25 -37.25 1 86.5 150 ARG A CA 1
ATOM 1194 C C . ARG A 1 150 ? 9.867 -21.359 -36.812 1 86.5 150 ARG A C 1
ATOM 1196 O O . ARG A 1 150 ? 10.219 -20.422 -37.5 1 86.5 150 ARG A O 1
ATOM 1203 N N . PHE A 1 151 ? 10.312 -21.719 -35.625 1 84.69 151 PHE A N 1
ATOM 1204 C CA . PHE A 1 151 ? 11.547 -21.078 -35.188 1 84.69 151 PHE A CA 1
ATOM 1205 C C . PHE A 1 151 ? 12.758 -21.828 -35.719 1 84.69 151 PHE A C 1
ATOM 1207 O O . PHE A 1 151 ? 12.711 -23.047 -35.938 1 84.69 151 PHE A O 1
ATOM 1214 N N . SER A 1 152 ? 13.852 -21.094 -35.906 1 79.19 152 SER A N 1
ATOM 1215 C CA . SER A 1 152 ? 15.102 -21.703 -36.344 1 79.19 152 SER A CA 1
ATOM 1216 C C . SER A 1 152 ? 15.82 -22.391 -35.188 1 79.19 152 SER A C 1
ATOM 1218 O O . SER A 1 152 ? 16.438 -23.438 -35.375 1 79.19 152 SER A O 1
ATOM 1220 N N . ASN A 1 153 ? 15.664 -21.797 -34.094 1 83.06 153 ASN A N 1
ATOM 1221 C CA . ASN A 1 153 ? 16.328 -22.312 -32.906 1 83.06 153 ASN A CA 1
ATOM 1222 C C . ASN A 1 153 ? 15.336 -22.969 -31.938 1 83.06 153 ASN A C 1
ATOM 1224 O O . ASN A 1 153 ? 14.32 -22.359 -31.578 1 83.06 153 ASN A O 1
ATOM 1228 N N . GLU A 1 154 ? 15.617 -24.156 -31.516 1 82.62 154 GLU A N 1
ATOM 1229 C CA . GLU A 1 154 ? 14.773 -24.891 -30.578 1 82.62 154 GLU A CA 1
ATOM 1230 C C . GLU A 1 154 ? 14.602 -24.125 -29.266 1 82.62 154 GLU A C 1
ATOM 1232 O O . GLU A 1 154 ? 13.555 -24.219 -28.625 1 82.62 154 GLU A O 1
ATOM 1237 N N . ALA A 1 155 ? 15.578 -23.391 -28.969 1 85.12 155 ALA A N 1
ATOM 1238 C CA . ALA A 1 155 ? 15.562 -22.641 -27.719 1 85.12 155 ALA A CA 1
ATOM 1239 C C . ALA A 1 155 ? 14.477 -21.562 -27.734 1 85.12 155 ALA A C 1
ATOM 1241 O O . ALA A 1 155 ? 14.062 -21.078 -26.688 1 85.12 155 ALA A O 1
ATOM 1242 N N . ASP A 1 156 ? 14.008 -21.25 -28.906 1 88.94 156 ASP A N 1
ATOM 1243 C CA . ASP A 1 156 ? 13.008 -20.188 -29.031 1 88.94 156 ASP A CA 1
ATOM 1244 C C . ASP A 1 156 ? 11.602 -20.734 -28.797 1 88.94 156 ASP A C 1
ATOM 1246 O O . ASP A 1 156 ? 10.656 -19.969 -28.594 1 88.94 156 ASP A O 1
ATOM 1250 N N . LYS A 1 157 ? 11.5 -22.109 -28.828 1 93.56 157 LYS A N 1
ATOM 1251 C CA . LYS A 1 157 ? 10.211 -22.719 -28.531 1 93.56 157 LYS A CA 1
ATOM 1252 C C . LYS A 1 157 ? 9.891 -22.609 -27.047 1 93.56 157 LYS A C 1
ATOM 1254 O O . LYS A 1 157 ? 10.781 -22.703 -26.203 1 93.56 157 LYS A O 1
ATOM 1259 N N . THR A 1 158 ? 8.672 -22.375 -26.781 1 97 158 THR A N 1
ATOM 1260 C CA . THR A 1 158 ? 8.227 -22.422 -25.391 1 97 158 THR A CA 1
ATOM 1261 C C . THR A 1 158 ? 8.148 -23.859 -24.906 1 97 158 THR A C 1
ATOM 1263 O O . THR A 1 158 ? 7.484 -24.703 -25.516 1 97 158 THR A O 1
ATOM 1266 N N . LEU A 1 159 ? 8.844 -24.125 -23.875 1 97.38 159 LEU A N 1
ATOM 1267 C CA . LEU A 1 159 ? 8.758 -25.453 -23.25 1 97.38 159 LEU A CA 1
ATOM 1268 C C . LEU A 1 159 ? 7.512 -25.578 -22.391 1 97.38 159 LEU A C 1
ATOM 1270 O O . LEU A 1 159 ? 7.297 -24.766 -21.484 1 97.38 159 LEU A O 1
ATOM 1274 N N . ILE A 1 160 ? 6.648 -26.5 -22.75 1 98.31 160 ILE A N 1
ATOM 1275 C CA . ILE A 1 160 ? 5.523 -26.844 -21.891 1 98.31 160 ILE A CA 1
ATOM 1276 C C . ILE A 1 160 ? 5.871 -28.094 -21.062 1 98.31 160 ILE A C 1
ATOM 1278 O O . ILE A 1 160 ? 6.031 -29.188 -21.625 1 98.31 160 ILE A O 1
ATOM 1282 N N . LEU A 1 161 ? 5.973 -27.875 -19.828 1 97.56 161 LEU A N 1
ATOM 1283 C CA . LEU A 1 161 ? 6.371 -28.953 -18.938 1 97.56 161 LEU A CA 1
ATOM 1284 C C . LEU A 1 161 ? 5.184 -29.438 -18.109 1 97.56 161 LEU A C 1
ATOM 1286 O O . LEU A 1 161 ? 4.609 -28.672 -17.328 1 97.56 161 LEU A O 1
ATOM 1290 N N . LEU A 1 162 ? 4.844 -30.688 -18.266 1 97.31 162 LEU A N 1
ATOM 1291 C CA . LEU A 1 162 ? 3.783 -31.297 -17.469 1 97.31 162 LEU A CA 1
ATOM 1292 C C . LEU A 1 162 ? 4.344 -31.906 -16.188 1 97.31 162 LEU A C 1
ATOM 1294 O O . LEU A 1 162 ? 5.516 -32.281 -16.141 1 97.31 162 LEU A O 1
ATOM 1298 N N . SER A 1 163 ? 3.576 -31.875 -15.141 1 96.69 163 SER A N 1
ATOM 1299 C CA . SER A 1 163 ? 3.867 -32.562 -13.898 1 96.69 163 SER A CA 1
ATOM 1300 C C . SER A 1 163 ? 2.98 -33.812 -13.734 1 96.69 163 SER A C 1
ATOM 1302 O O . SER A 1 163 ? 1.945 -33.75 -13.07 1 96.69 163 SER A O 1
ATOM 1304 N N . PRO A 1 164 ? 3.422 -34.875 -14.242 1 93.94 164 PRO A N 1
ATOM 1305 C CA . PRO A 1 164 ? 2.533 -36.031 -14.328 1 93.94 164 PRO A CA 1
ATOM 1306 C C . PRO A 1 164 ? 2.154 -36.594 -12.953 1 93.94 164 PRO A C 1
ATOM 1308 O O . PRO A 1 164 ? 1.073 -37.156 -12.797 1 93.94 164 PRO A O 1
ATOM 1311 N N . TYR A 1 165 ? 2.992 -36.375 -11.938 1 94.69 165 TYR A N 1
ATOM 1312 C CA . TYR A 1 165 ? 2.736 -36.938 -10.609 1 94.69 165 TYR A CA 1
ATOM 1313 C C . TYR A 1 165 ? 1.7 -36.094 -9.867 1 94.69 165 TYR A C 1
ATOM 1315 O O . TYR A 1 165 ? 1.154 -36.531 -8.852 1 94.69 165 TYR A O 1
ATOM 1323 N N . SER A 1 166 ? 1.412 -34.938 -10.391 1 95.06 166 SER A N 1
ATOM 1324 C CA . SER A 1 166 ? 0.467 -34.031 -9.75 1 95.06 166 SER A CA 1
ATOM 1325 C C . SER A 1 166 ? -0.917 -34.656 -9.641 1 95.06 166 SER A C 1
ATOM 1327 O O . SER A 1 166 ? -1.712 -34.281 -8.773 1 95.06 166 SER A O 1
ATOM 1329 N N . THR A 1 167 ? -1.234 -35.625 -10.477 1 91.19 167 THR A N 1
ATOM 1330 C CA . THR A 1 167 ? -2.537 -36.281 -10.477 1 91.19 167 THR A CA 1
ATOM 1331 C C . THR A 1 167 ? -2.727 -37.125 -9.211 1 91.19 167 THR A C 1
ATOM 1333 O O . THR A 1 167 ? -3.854 -37.469 -8.859 1 91.19 167 THR A O 1
ATOM 1336 N N . GLU A 1 168 ? -1.63 -37.344 -8.555 1 91.56 168 GLU A N 1
ATOM 1337 C CA . GLU A 1 168 ? -1.675 -38.219 -7.375 1 91.56 168 GLU A CA 1
ATOM 1338 C C . GLU A 1 168 ? -2.217 -37.469 -6.16 1 91.56 168 GLU A C 1
ATOM 1340 O O . GLU A 1 168 ? -2.619 -38.062 -5.172 1 91.56 168 GLU A O 1
ATOM 1345 N N . HIS A 1 169 ? -2.188 -36.156 -6.141 1 93.81 169 HIS A N 1
ATOM 1346 C CA . HIS A 1 169 ? -2.852 -35.375 -5.102 1 93.81 169 HIS A CA 1
ATOM 1347 C C . HIS A 1 169 ? -4.367 -35.406 -5.27 1 93.81 169 HIS A C 1
ATOM 1349 O O . HIS A 1 169 ? -4.914 -34.719 -6.129 1 93.81 169 HIS A O 1
ATOM 1355 N N . ALA A 1 170 ? -5.004 -36.281 -4.461 1 89.38 170 ALA A N 1
ATOM 1356 C CA . ALA A 1 170 ? -6.434 -36.5 -4.641 1 89.38 170 ALA A CA 1
ATOM 1357 C C . ALA A 1 170 ? -7.172 -36.469 -3.307 1 89.38 170 ALA A C 1
ATOM 1359 O O . ALA A 1 170 ? -6.57 -36.688 -2.25 1 89.38 170 ALA A O 1
ATOM 1360 N N . PHE A 1 171 ? -8.422 -36.281 -3.459 1 90.81 171 PHE A N 1
ATOM 1361 C CA . PHE A 1 171 ? -9.305 -36.188 -2.301 1 90.81 171 PHE A CA 1
ATOM 1362 C C . PHE A 1 171 ? -9.57 -37.562 -1.711 1 90.81 171 PHE A C 1
ATOM 1364 O O . PHE A 1 171 ? -10.039 -38.469 -2.412 1 90.81 171 PHE A O 1
ATOM 1371 N N . GLY A 1 172 ? -9.367 -37.781 -0.38 1 89.06 172 GLY A N 1
ATOM 1372 C CA . GLY A 1 172 ? -9.359 -39.125 0.184 1 89.06 172 GLY A CA 1
ATOM 1373 C C . GLY A 1 172 ? -10.555 -39.406 1.069 1 89.06 172 GLY A C 1
ATOM 1374 O O . GLY A 1 172 ? -10.789 -40.562 1.462 1 89.06 172 GLY A O 1
ATOM 1375 N N . ARG A 1 173 ? -11.328 -38.438 1.318 1 90.75 173 ARG A N 1
ATOM 1376 C CA . ARG A 1 173 ? -12.453 -38.656 2.221 1 90.75 173 ARG A CA 1
ATOM 1377 C C . ARG A 1 173 ? -13.602 -39.344 1.507 1 90.75 173 ARG A C 1
ATOM 1379 O O . ARG A 1 173 ? -14.43 -38.688 0.866 1 90.75 173 ARG A O 1
ATOM 1386 N N . SER A 1 174 ? -13.797 -40.594 1.747 1 84.56 174 SER A N 1
ATOM 1387 C CA . SER A 1 174 ? -14.711 -41.438 0.98 1 84.56 174 SER A CA 1
ATOM 1388 C C . SER A 1 174 ? -16.125 -41.344 1.519 1 84.56 174 SER A C 1
ATOM 1390 O O . SER A 1 174 ? -17.078 -41.719 0.837 1 84.56 174 SER A O 1
ATOM 1392 N N . TRP A 1 175 ? -16.266 -40.812 2.705 1 86.88 175 TRP A N 1
ATOM 1393 C CA . TRP A 1 175 ? -17.578 -40.812 3.354 1 86.88 175 TRP A CA 1
ATOM 1394 C C . TRP A 1 175 ? -18.375 -39.562 2.984 1 86.88 175 TRP A C 1
ATOM 1396 O O . TRP A 1 175 ? -19.516 -39.438 3.404 1 86.88 175 TRP A O 1
ATOM 1406 N N . VAL A 1 176 ? -17.797 -38.688 2.234 1 86.25 176 VAL A N 1
ATOM 1407 C CA . VAL A 1 176 ? -18.484 -37.438 1.91 1 86.25 176 VAL A CA 1
ATOM 1408 C C . VAL A 1 176 ? -19.516 -37.719 0.811 1 86.25 176 VAL A C 1
ATOM 1410 O O . VAL A 1 176 ? -19.375 -38.656 0.034 1 86.25 176 VAL A O 1
ATOM 1413 N N . SER A 1 177 ? -20.562 -36.875 0.78 1 84.62 177 SER A N 1
ATOM 1414 C CA . SER A 1 177 ? -21.594 -37 -0.234 1 84.62 177 SER A CA 1
ATOM 1415 C C . SER A 1 177 ? -21.109 -36.5 -1.588 1 84.62 177 SER A C 1
ATOM 1417 O O . SER A 1 177 ? -20.094 -35.781 -1.667 1 84.62 177 SER A O 1
ATOM 1419 N N . ARG A 1 178 ? -21.781 -36.875 -2.57 1 81.25 178 ARG A N 1
ATOM 1420 C CA . ARG A 1 178 ? -21.484 -36.375 -3.912 1 81.25 178 ARG A CA 1
ATOM 1421 C C . ARG A 1 178 ? -21.594 -34.844 -3.977 1 81.25 178 ARG A C 1
ATOM 1423 O O . ARG A 1 178 ? -20.844 -34.188 -4.684 1 81.25 178 ARG A O 1
ATOM 1430 N N . SER A 1 179 ? -22.562 -34.375 -3.301 1 83.25 179 SER A N 1
ATOM 1431 C CA . SER A 1 179 ? -22.781 -32.938 -3.273 1 83.25 179 SER A CA 1
ATOM 1432 C C . SER A 1 179 ? -21.594 -32.219 -2.631 1 83.25 179 SER A C 1
ATOM 1434 O O . SER A 1 179 ? -21.188 -31.125 -3.084 1 83.25 179 SER A O 1
ATOM 1436 N N . TYR A 1 180 ? -21.094 -32.781 -1.655 1 86.38 180 TYR A N 1
ATOM 1437 C CA . TYR A 1 180 ? -19.922 -32.188 -1.009 1 86.38 180 TYR A CA 1
ATOM 1438 C C . TYR A 1 180 ? -18.703 -32.25 -1.93 1 86.38 180 TYR A C 1
ATOM 1440 O O . TYR A 1 180 ? -17.938 -31.281 -2.021 1 86.38 180 TYR A O 1
ATOM 1448 N N . LEU A 1 181 ? -18.562 -33.375 -2.525 1 84.44 181 LEU A N 1
ATOM 1449 C CA . LEU A 1 181 ? -17.422 -33.562 -3.434 1 84.44 181 LEU A CA 1
ATOM 1450 C C . LEU A 1 181 ? -17.453 -32.5 -4.543 1 84.44 181 LEU A C 1
ATOM 1452 O O . LEU A 1 181 ? -16.406 -32.062 -5 1 84.44 181 LEU A O 1
ATOM 1456 N N . ALA A 1 182 ? -18.641 -32.062 -4.902 1 83.69 182 ALA A N 1
ATOM 1457 C CA . ALA A 1 182 ? -18.828 -31.078 -5.965 1 83.69 182 ALA A CA 1
ATOM 1458 C C . ALA A 1 182 ? -18.359 -29.703 -5.512 1 83.69 182 ALA A C 1
ATOM 1460 O O . ALA A 1 182 ? -18.109 -28.828 -6.336 1 83.69 182 ALA A O 1
ATOM 1461 N N . THR A 1 183 ? -18.203 -29.531 -4.258 1 87.75 183 THR A N 1
ATOM 1462 C CA . THR A 1 183 ? -17.797 -28.234 -3.734 1 87.75 183 THR A CA 1
ATOM 1463 C C . THR A 1 183 ? -16.266 -28.125 -3.674 1 87.75 183 THR A C 1
ATOM 1465 O O . THR A 1 183 ? -15.727 -27.062 -3.393 1 87.75 183 THR A O 1
ATOM 1468 N N . ILE A 1 184 ? -15.617 -29.234 -3.959 1 90.5 184 ILE A N 1
ATOM 1469 C CA . ILE A 1 184 ? -14.156 -29.25 -3.926 1 90.5 184 ILE A CA 1
ATOM 1470 C C . ILE A 1 184 ? -13.609 -28.641 -5.219 1 90.5 184 ILE A C 1
ATOM 1472 O O . ILE A 1 184 ? -13.688 -29.266 -6.281 1 90.5 184 ILE A O 1
ATOM 1476 N N . PHE A 1 185 ? -13.016 -27.469 -5.105 1 92.44 185 PHE A N 1
ATOM 1477 C CA . PHE A 1 185 ? -12.57 -26.719 -6.281 1 92.44 185 PHE A CA 1
ATOM 1478 C C . PHE A 1 185 ? -11.234 -27.266 -6.781 1 92.44 185 PHE A C 1
ATOM 1480 O O . PHE A 1 185 ? -11.055 -27.469 -7.984 1 92.44 185 PHE A O 1
ATOM 1487 N N . GLU A 1 186 ? -10.32 -27.453 -5.883 1 93.12 186 GLU A N 1
ATOM 1488 C CA . GLU A 1 186 ? -9 -27.953 -6.258 1 93.12 186 GLU A CA 1
ATOM 1489 C C . GLU A 1 186 ? -9.023 -29.469 -6.422 1 93.12 186 GLU A C 1
ATOM 1491 O O . GLU A 1 186 ? -9.031 -30.219 -5.434 1 93.12 186 GLU A O 1
ATOM 1496 N N . ARG A 1 187 ? -9.109 -29.953 -7.68 1 90.94 187 ARG A N 1
ATOM 1497 C CA . ARG A 1 187 ? -9.273 -31.375 -8.008 1 90.94 187 ARG A CA 1
ATOM 1498 C C . ARG A 1 187 ? -8.336 -31.797 -9.133 1 90.94 187 ARG A C 1
ATOM 1500 O O . ARG A 1 187 ? -7.898 -30.953 -9.922 1 90.94 187 ARG A O 1
ATOM 1507 N N . PRO A 1 188 ? -7.984 -33.062 -9.258 1 90.75 188 PRO A N 1
ATOM 1508 C CA . PRO A 1 188 ? -7.047 -33.5 -10.289 1 90.75 188 PRO A CA 1
ATOM 1509 C C . PRO A 1 188 ? -7.52 -33.219 -11.703 1 90.75 188 PRO A C 1
ATOM 1511 O O . PRO A 1 188 ? -6.699 -33 -12.602 1 90.75 188 PRO A O 1
ATOM 1514 N N . GLN A 1 189 ? -8.812 -33.062 -11.938 1 91.75 189 GLN A N 1
ATOM 1515 C CA . GLN A 1 189 ? -9.383 -32.844 -13.266 1 91.75 189 GLN A CA 1
ATOM 1516 C C . GLN A 1 189 ? -8.984 -31.484 -13.812 1 91.75 189 GLN A C 1
ATOM 1518 O O . GLN A 1 189 ? -9.102 -31.234 -15.016 1 91.75 189 GLN A O 1
ATOM 1523 N N . ARG A 1 190 ? -8.484 -30.594 -12.945 1 95.19 190 ARG A N 1
ATOM 1524 C CA . ARG A 1 190 ? -7.941 -29.312 -13.398 1 95.19 190 ARG A CA 1
ATOM 1525 C C . ARG A 1 190 ? -6.812 -29.531 -14.406 1 95.19 190 ARG A C 1
ATOM 1527 O O . ARG A 1 190 ? -6.613 -28.719 -15.312 1 95.19 190 ARG A O 1
ATOM 1534 N N . LEU A 1 191 ? -6.094 -30.641 -14.219 1 96.38 191 LEU A N 1
ATOM 1535 C CA . LEU A 1 191 ? -4.969 -30.938 -15.094 1 96.38 191 LEU A CA 1
ATOM 1536 C C . LEU A 1 191 ? -5.449 -31.312 -16.484 1 96.38 191 LEU A C 1
ATOM 1538 O O . LEU A 1 191 ? -4.816 -30.953 -17.484 1 96.38 191 LEU A O 1
ATOM 1542 N N . LEU A 1 192 ? -6.562 -32.031 -16.562 1 95.31 192 LEU A N 1
ATOM 1543 C CA . LEU A 1 192 ? -7.133 -32.375 -17.859 1 95.31 192 LEU A CA 1
ATOM 1544 C C . LEU A 1 192 ? -7.539 -31.125 -18.625 1 95.31 192 LEU A C 1
ATOM 1546 O O . LEU A 1 192 ? -7.207 -30.984 -19.797 1 95.31 192 LEU A O 1
ATOM 1550 N N . ALA A 1 193 ? -8.258 -30.25 -17.938 1 97.75 193 ALA A N 1
ATOM 1551 C CA . ALA A 1 193 ? -8.672 -29 -18.562 1 97.75 193 ALA A CA 1
ATOM 1552 C C . ALA A 1 193 ? -7.469 -28.188 -19.031 1 97.75 193 ALA A C 1
ATOM 1554 O O . ALA A 1 193 ? -7.484 -27.625 -20.125 1 97.75 193 ALA A O 1
ATOM 1555 N N . SER A 1 194 ? -6.445 -28.141 -18.219 1 98.5 194 SER A N 1
ATOM 1556 C CA . SER A 1 194 ? -5.227 -27.406 -18.578 1 98.5 194 SER A CA 1
ATOM 1557 C C . SER A 1 194 ? -4.57 -28.016 -19.812 1 98.5 194 SER A C 1
ATOM 1559 O O . SER A 1 194 ? -4.086 -27.281 -20.688 1 98.5 194 SER A O 1
ATOM 1561 N N . CYS A 1 195 ? -4.559 -29.312 -19.891 1 97.94 195 CYS A N 1
ATOM 1562 C CA . CYS A 1 195 ? -3.973 -30 -21.047 1 97.94 195 CYS A CA 1
ATOM 1563 C C . CYS A 1 195 ? -4.734 -29.672 -22.328 1 97.94 195 CYS A C 1
ATOM 1565 O O . CYS A 1 195 ? -4.129 -29.5 -23.375 1 97.94 195 CYS A O 1
ATOM 1567 N N . ILE A 1 196 ? -6.047 -29.625 -22.203 1 98.06 196 ILE A N 1
ATOM 1568 C CA . ILE A 1 196 ? -6.848 -29.266 -23.375 1 98.06 196 ILE A CA 1
ATOM 1569 C C . ILE A 1 196 ? -6.52 -27.844 -23.797 1 98.06 196 ILE A C 1
ATOM 1571 O O . ILE A 1 196 ? -6.438 -27.547 -25 1 98.06 196 ILE A O 1
ATOM 1575 N N . GLY A 1 197 ? -6.305 -26.938 -22.859 1 98.62 197 GLY A N 1
ATOM 1576 C CA . GLY A 1 197 ? -5.848 -25.609 -23.188 1 98.62 197 GLY A CA 1
ATOM 1577 C C . GLY A 1 197 ? -4.492 -25.578 -23.875 1 98.62 197 GLY A C 1
ATOM 1578 O O . GLY A 1 197 ? -4.281 -24.828 -24.828 1 98.62 197 GLY A O 1
ATOM 1579 N N . VAL A 1 198 ? -3.604 -26.375 -23.422 1 98.69 198 VAL A N 1
ATOM 1580 C CA . VAL A 1 198 ? -2.271 -26.5 -24 1 98.69 198 VAL A CA 1
ATOM 1581 C C . VAL A 1 198 ? -2.387 -26.922 -25.469 1 98.69 198 VAL A C 1
ATOM 1583 O O . VAL A 1 198 ? -1.747 -26.328 -26.344 1 98.69 198 VAL A O 1
ATOM 1586 N N . THR A 1 199 ? -3.207 -27.906 -25.734 1 97.94 199 THR A N 1
ATOM 1587 C CA . THR A 1 199 ? -3.275 -28.453 -27.078 1 97.94 199 THR A CA 1
ATOM 1588 C C . THR A 1 199 ? -4.062 -27.531 -28 1 97.94 199 THR A C 1
ATOM 1590 O O . THR A 1 199 ? -3.871 -27.547 -29.219 1 97.94 199 THR A O 1
ATOM 1593 N N . ALA A 1 200 ? -4.953 -26.734 -27.391 1 97.5 200 ALA A N 1
ATOM 1594 C CA . ALA A 1 200 ? -5.566 -25.688 -28.203 1 97.5 200 ALA A CA 1
ATOM 1595 C C . ALA A 1 200 ? -4.512 -24.734 -28.766 1 97.5 200 ALA A C 1
ATOM 1597 O O . ALA A 1 200 ? -4.531 -24.406 -29.953 1 97.5 200 ALA A O 1
ATOM 1598 N N . ALA A 1 201 ? -3.609 -24.312 -27.953 1 97.19 201 ALA A N 1
ATOM 1599 C CA . ALA A 1 201 ? -2.523 -23.453 -28.406 1 97.19 201 ALA A CA 1
ATOM 1600 C C . ALA A 1 201 ? -1.62 -24.172 -29.391 1 97.19 201 ALA A C 1
ATOM 1602 O O . ALA A 1 201 ? -1.241 -23.609 -30.422 1 97.19 201 ALA A O 1
ATOM 1603 N N . LEU A 1 202 ? -1.291 -25.406 -29.047 1 95.94 202 LEU A N 1
ATOM 1604 C CA . LEU A 1 202 ? -0.427 -26.234 -29.891 1 95.94 202 LEU A CA 1
ATOM 1605 C C . LEU A 1 202 ? -1.018 -26.391 -31.297 1 95.94 202 LEU A C 1
ATOM 1607 O O . LEU A 1 202 ? -0.288 -26.344 -32.281 1 95.94 202 LEU A O 1
ATOM 1611 N N . SER A 1 203 ? -2.273 -26.609 -31.359 1 93.44 203 SER A N 1
ATOM 1612 C CA . SER A 1 203 ? -2.926 -26.844 -32.656 1 93.44 203 SER A CA 1
ATOM 1613 C C . SER A 1 203 ? -2.877 -25.594 -33.531 1 93.44 203 SER A C 1
ATOM 1615 O O . SER A 1 203 ? -2.861 -25.688 -34.75 1 93.44 203 SER A O 1
ATOM 1617 N N . MET A 1 204 ? -2.881 -24.422 -32.906 1 91.44 204 MET A N 1
ATOM 1618 C CA . MET A 1 204 ? -2.826 -23.188 -33.656 1 91.44 204 MET A CA 1
ATOM 1619 C C . MET A 1 204 ? -1.407 -22.891 -34.156 1 91.44 204 MET A C 1
ATOM 1621 O O . MET A 1 204 ? -1.211 -22.406 -35.25 1 91.44 204 MET A O 1
ATOM 1625 N N . TYR A 1 205 ? -0.43 -23.188 -33.312 1 91 205 TYR A N 1
ATOM 1626 C CA . TYR A 1 205 ? 0.98 -23 -33.625 1 91 205 TYR A CA 1
ATOM 1627 C C . TYR A 1 205 ? 1.802 -24.219 -33.219 1 91 205 TYR A C 1
ATOM 1629 O O . TYR A 1 205 ? 2.564 -24.156 -32.25 1 91 205 TYR A O 1
ATOM 1637 N N . PRO A 1 206 ? 1.73 -25.266 -34 1 90 206 PRO A N 1
ATOM 1638 C CA . PRO A 1 206 ? 2.271 -26.562 -33.594 1 90 206 PRO A CA 1
ATOM 1639 C C . PRO A 1 206 ? 3.785 -26.531 -33.406 1 90 206 PRO A C 1
ATOM 1641 O O . PRO A 1 206 ? 4.332 -27.375 -32.656 1 90 206 PRO A O 1
ATOM 1644 N N . PHE A 1 207 ? 4.547 -25.531 -33.969 1 90.62 207 PHE A N 1
ATOM 1645 C CA . PHE A 1 207 ? 6.004 -25.562 -33.906 1 90.62 207 PHE A CA 1
ATOM 1646 C C . PHE A 1 207 ? 6.535 -24.484 -32.969 1 90.62 207 PHE A C 1
ATOM 1648 O O . PHE A 1 207 ? 7.742 -24.219 -32.969 1 90.62 207 PHE A O 1
ATOM 1655 N N . PHE A 1 208 ? 5.641 -23.891 -32.219 1 92.94 208 PHE A N 1
ATOM 1656 C CA . PHE A 1 208 ? 6.059 -22.875 -31.25 1 92.94 208 PHE A CA 1
ATOM 1657 C C . PHE A 1 208 ? 6.324 -23.469 -29.891 1 92.94 208 PHE A C 1
ATOM 1659 O O . PHE A 1 208 ? 6.914 -22.828 -29.016 1 92.94 208 PHE A O 1
ATOM 1666 N N . TYR A 1 209 ? 5.965 -24.766 -29.75 1 95.81 209 TYR A N 1
ATOM 1667 C CA . TYR A 1 209 ? 5.992 -25.344 -28.422 1 95.81 209 TYR A CA 1
ATOM 1668 C C . TYR A 1 209 ? 6.734 -26.688 -28.422 1 95.81 209 TYR A C 1
ATOM 1670 O O . TYR A 1 209 ? 6.77 -27.375 -29.438 1 95.81 209 TYR A O 1
ATOM 1678 N N . SER A 1 210 ? 7.402 -26.953 -27.359 1 95.38 210 SER A N 1
ATOM 1679 C CA . SER A 1 210 ? 7.93 -28.266 -27.016 1 95.38 210 SER A CA 1
ATOM 1680 C C . SER A 1 210 ? 7.277 -28.812 -25.75 1 95.38 210 SER A C 1
ATOM 1682 O O . SER A 1 210 ? 7.32 -28.172 -24.688 1 95.38 210 SER A O 1
ATOM 1684 N N . ILE A 1 211 ? 6.617 -29.938 -25.859 1 96.81 211 ILE A N 1
ATOM 1685 C CA . ILE A 1 211 ? 5.902 -30.5 -24.719 1 96.81 211 ILE A CA 1
ATOM 1686 C C . ILE A 1 211 ? 6.699 -31.672 -24.125 1 96.81 211 ILE A C 1
ATOM 1688 O O . ILE A 1 211 ? 7.148 -32.562 -24.859 1 96.81 211 ILE A O 1
ATOM 1692 N N . ARG A 1 212 ? 6.887 -31.641 -22.812 1 94.94 212 ARG A N 1
ATOM 1693 C CA . ARG A 1 212 ? 7.617 -32.719 -22.125 1 94.94 212 ARG A CA 1
ATOM 1694 C C . ARG A 1 212 ? 7.008 -33 -20.75 1 94.94 212 ARG A C 1
ATOM 1696 O O . ARG A 1 212 ? 6.387 -32.094 -20.141 1 94.94 212 ARG A O 1
ATOM 1703 N N . ASN A 1 213 ? 7.164 -34.219 -20.312 1 94.5 213 ASN A N 1
ATOM 1704 C CA . ASN A 1 213 ? 6.906 -34.562 -18.922 1 94.5 213 ASN A CA 1
ATOM 1705 C C . ASN A 1 213 ? 8.156 -34.406 -18.062 1 94.5 213 ASN A C 1
ATOM 1707 O O . ASN A 1 213 ? 9.258 -34.75 -18.484 1 94.5 213 ASN A O 1
ATOM 1711 N N . SER A 1 214 ? 7.953 -33.844 -16.906 1 94.75 214 SER A N 1
ATOM 1712 C CA . SER A 1 214 ? 9.031 -33.938 -15.938 1 94.75 214 SER A CA 1
ATOM 1713 C C . SER A 1 214 ? 9.031 -35.281 -15.234 1 94.75 214 SER A C 1
ATOM 1715 O O . SER A 1 214 ? 8.109 -35.594 -14.477 1 94.75 214 SER A O 1
ATOM 1717 N N . GLU A 1 215 ? 10.031 -36.094 -15.422 1 92 215 GLU A N 1
ATOM 1718 C CA . GLU A 1 215 ? 10.133 -37.406 -14.789 1 92 215 GLU A CA 1
ATOM 1719 C C . GLU A 1 215 ? 10.828 -37.281 -13.438 1 92 215 GLU A C 1
ATOM 1721 O O . GLU A 1 215 ? 10.883 -38.281 -12.68 1 92 215 GLU A O 1
ATOM 1726 N N . ARG A 1 216 ? 11.219 -36.156 -13.141 1 94.19 216 ARG A N 1
ATOM 1727 C CA . ARG A 1 216 ? 12 -35.938 -11.922 1 94.19 216 ARG A CA 1
ATOM 1728 C C . ARG A 1 216 ? 11.086 -35.781 -10.711 1 94.19 216 ARG A C 1
ATOM 1730 O O . ARG A 1 216 ? 10.055 -35.094 -10.789 1 94.19 216 ARG A O 1
ATOM 1737 N N . LYS A 1 217 ? 11.398 -36.438 -9.656 1 95.31 217 LYS A N 1
ATOM 1738 C CA . LYS A 1 217 ? 10.812 -36.188 -8.344 1 95.31 217 LYS A CA 1
ATOM 1739 C C . LYS A 1 217 ? 11.812 -35.531 -7.406 1 95.31 217 LYS A C 1
ATOM 1741 O O . LYS A 1 217 ? 12.789 -36.156 -6.984 1 95.31 217 LYS A O 1
ATOM 1746 N N . GLY A 1 218 ? 11.609 -34.281 -7.16 1 96.38 218 GLY A N 1
ATOM 1747 C CA . GLY A 1 218 ? 12.461 -33.594 -6.223 1 96.38 218 GLY A CA 1
ATOM 1748 C C . GLY A 1 218 ? 12.164 -33.906 -4.773 1 96.38 218 GLY A C 1
ATOM 1749 O O . GLY A 1 218 ? 11.047 -34.312 -4.441 1 96.38 218 GLY A O 1
ATOM 1750 N N . SER A 1 219 ? 13.133 -33.656 -3.91 1 96.38 219 SER A N 1
ATOM 1751 C CA . SER A 1 219 ? 12.961 -33.969 -2.494 1 96.38 219 SER A CA 1
ATOM 1752 C C . SER A 1 219 ? 12.227 -32.844 -1.772 1 96.38 219 SER A C 1
ATOM 1754 O O . SER A 1 219 ? 12.562 -31.656 -1.95 1 96.38 219 SER A O 1
ATOM 1756 N N . ILE A 1 220 ? 11.266 -33.219 -0.958 1 96.81 220 ILE A N 1
ATOM 1757 C CA . ILE A 1 220 ? 10.562 -32.25 -0.135 1 96.81 220 ILE A CA 1
ATOM 1758 C C . ILE A 1 220 ? 11.508 -31.688 0.93 1 96.81 220 ILE A C 1
ATOM 1760 O O . ILE A 1 220 ? 11.266 -30.609 1.488 1 96.81 220 ILE A O 1
ATOM 1764 N N . PHE A 1 221 ? 12.648 -32.344 1.146 1 95.81 221 PHE A N 1
ATOM 1765 C CA . PHE A 1 221 ? 13.617 -31.969 2.164 1 95.81 221 PHE A CA 1
ATOM 1766 C C . PHE A 1 221 ? 14.812 -31.266 1.535 1 95.81 221 PHE A C 1
ATOM 1768 O O . PHE A 1 221 ? 15.781 -30.938 2.223 1 95.81 221 PHE A O 1
ATOM 1775 N N . ALA A 1 222 ? 14.695 -30.984 0.291 1 95.81 222 ALA A N 1
ATOM 1776 C CA . ALA A 1 222 ? 15.805 -30.328 -0.4 1 95.81 222 ALA A CA 1
ATOM 1777 C C . ALA A 1 222 ? 16.109 -28.969 0.229 1 95.81 222 ALA A C 1
ATOM 1779 O O . ALA A 1 222 ? 15.234 -28.328 0.82 1 95.81 222 ALA A O 1
ATOM 1780 N N . LYS A 1 223 ? 17.312 -28.5 0.068 1 95.19 223 LYS A N 1
ATOM 1781 C CA . LYS A 1 223 ? 17.766 -27.25 0.671 1 95.19 223 LYS A CA 1
ATOM 1782 C C . LYS A 1 223 ? 16.922 -26.078 0.188 1 95.19 223 LYS A C 1
ATOM 1784 O O . LYS A 1 223 ? 16.562 -25.203 0.978 1 95.19 223 LYS A O 1
ATOM 1789 N N . HIS A 1 224 ? 16.656 -26.047 -1.13 1 96.62 224 HIS A N 1
ATOM 1790 C CA . HIS A 1 224 ? 15.906 -24.906 -1.664 1 96.62 224 HIS A CA 1
ATOM 1791 C C . HIS A 1 224 ? 14.469 -24.906 -1.151 1 96.62 224 HIS A C 1
ATOM 1793 O O . HIS A 1 224 ? 13.805 -23.875 -1.163 1 96.62 224 HIS A O 1
ATOM 1799 N N . VAL A 1 225 ? 13.93 -26.031 -0.738 1 97.5 225 VAL A N 1
ATOM 1800 C CA . VAL A 1 225 ? 12.609 -26.094 -0.108 1 97.5 225 VAL A CA 1
ATOM 1801 C C . VAL A 1 225 ? 12.711 -25.625 1.343 1 97.5 225 VAL A C 1
ATOM 1803 O O . VAL A 1 225 ? 11.898 -24.828 1.804 1 97.5 225 VAL A O 1
ATOM 1806 N N . ARG A 1 226 ? 13.758 -26.031 2.037 1 95.31 226 ARG A N 1
ATOM 1807 C CA . ARG A 1 226 ? 13.922 -25.719 3.455 1 95.31 226 ARG A CA 1
ATOM 1808 C C . ARG A 1 226 ? 14.227 -24.25 3.668 1 95.31 226 ARG A C 1
ATOM 1810 O O . ARG A 1 226 ? 13.812 -23.656 4.668 1 95.31 226 ARG A O 1
ATOM 1817 N N . VAL A 1 227 ? 14.938 -23.641 2.752 1 95.62 227 VAL A N 1
ATOM 1818 C CA . VAL A 1 227 ? 15.242 -22.219 2.873 1 95.62 227 VAL A CA 1
ATOM 1819 C C . VAL A 1 227 ? 13.961 -21.406 2.773 1 95.62 227 VAL A C 1
ATOM 1821 O O . VAL A 1 227 ? 13.812 -20.375 3.436 1 95.62 227 VAL A O 1
ATOM 1824 N N . VAL A 1 228 ? 13 -21.891 1.986 1 97.25 228 VAL A N 1
ATOM 1825 C CA . VAL A 1 228 ? 11.742 -21.188 1.779 1 97.25 228 VAL A CA 1
ATOM 1826 C C . VAL A 1 228 ? 10.781 -21.484 2.924 1 97.25 228 VAL A C 1
ATOM 1828 O O . VAL A 1 228 ? 10.141 -20.594 3.467 1 97.25 228 VAL A O 1
ATOM 1831 N N . HIS A 1 229 ? 10.789 -22.781 3.357 1 96.56 229 HIS A N 1
ATOM 1832 C CA . HIS A 1 229 ? 9.719 -23.219 4.234 1 96.56 229 HIS A CA 1
ATOM 1833 C C . HIS A 1 229 ? 10.242 -23.547 5.629 1 96.56 229 HIS A C 1
ATOM 1835 O O . HIS A 1 229 ? 9.469 -23.891 6.527 1 96.56 229 HIS A O 1
ATOM 1841 N N . GLY A 1 230 ? 11.531 -23.406 5.805 1 92.5 230 GLY A N 1
ATOM 1842 C CA . GLY A 1 230 ? 12.117 -23.797 7.078 1 92.5 230 GLY A CA 1
ATOM 1843 C C . GLY A 1 230 ? 12.398 -25.281 7.184 1 92.5 230 GLY A C 1
ATOM 1844 O O . GLY A 1 230 ? 11.898 -26.062 6.379 1 92.5 230 GLY A O 1
ATOM 1845 N N . LYS A 1 231 ? 13.078 -25.656 8.211 1 89.19 231 LYS A N 1
ATOM 1846 C CA . LYS A 1 231 ? 13.484 -27.047 8.406 1 89.19 231 LYS A CA 1
ATOM 1847 C C . LYS A 1 231 ? 12.312 -27.906 8.891 1 89.19 231 LYS A C 1
ATOM 1849 O O . LYS A 1 231 ? 12.234 -29.094 8.586 1 89.19 231 LYS A O 1
ATOM 1854 N N . SER A 1 232 ? 11.391 -27.297 9.477 1 90.56 232 SER A N 1
ATOM 1855 C CA . SER A 1 232 ? 10.367 -28.062 10.188 1 90.56 232 SER A CA 1
ATOM 1856 C C . SER A 1 232 ? 9.156 -28.328 9.297 1 90.56 232 SER A C 1
ATOM 1858 O O . SER A 1 232 ? 8.547 -29.391 9.375 1 90.56 232 SER A O 1
ATOM 1860 N N . TRP A 1 233 ? 8.781 -27.422 8.461 1 94.12 233 TRP A N 1
ATOM 1861 C CA . TRP A 1 233 ? 7.523 -27.531 7.738 1 94.12 233 TRP A CA 1
ATOM 1862 C C . TRP A 1 233 ? 7.535 -28.75 6.812 1 94.12 233 TRP A C 1
ATOM 1864 O O . TRP A 1 233 ? 6.582 -29.531 6.789 1 94.12 233 TRP A O 1
ATOM 1874 N N . PRO A 1 234 ? 8.602 -28.969 6.027 1 95.25 234 PRO A N 1
ATOM 1875 C CA . PRO A 1 234 ? 8.617 -30.156 5.164 1 95.25 234 PRO A CA 1
ATOM 1876 C C . PRO A 1 234 ? 8.438 -31.453 5.941 1 95.25 234 PRO A C 1
ATOM 1878 O O . PRO A 1 234 ? 7.723 -32.344 5.492 1 95.25 234 PRO A O 1
ATOM 1881 N N . LYS A 1 235 ? 9.031 -31.531 7.094 1 93.62 235 LYS A N 1
ATOM 1882 C CA . LYS A 1 235 ? 8.898 -32.719 7.93 1 93.62 235 LYS A CA 1
ATOM 1883 C C . LYS A 1 235 ? 7.465 -32.906 8.422 1 93.62 235 LYS A C 1
ATOM 1885 O O . LYS A 1 235 ? 6.922 -34 8.375 1 93.62 235 LYS A O 1
ATOM 1890 N N . THR A 1 236 ? 6.969 -31.781 8.852 1 94.25 236 THR A N 1
ATOM 1891 C CA . THR A 1 236 ? 5.598 -31.812 9.359 1 94.25 236 THR A CA 1
ATOM 1892 C C . THR A 1 236 ? 4.621 -32.188 8.258 1 94.25 236 THR A C 1
ATOM 1894 O O . THR A 1 236 ? 3.732 -33.031 8.477 1 94.25 236 THR A O 1
ATOM 1897 N N . LEU A 1 237 ? 4.777 -31.609 7.145 1 96.56 237 LEU A N 1
ATOM 1898 C CA . LEU A 1 237 ? 3.902 -31.875 6.008 1 96.56 237 LEU A CA 1
ATOM 1899 C C . LEU A 1 237 ? 4 -33.344 5.59 1 96.56 237 LEU A C 1
ATOM 1901 O O . LEU A 1 237 ? 2.98 -34 5.348 1 96.56 237 LEU A O 1
ATOM 1905 N N . PHE A 1 238 ? 5.203 -33.875 5.5 1 96.44 238 PHE A N 1
ATOM 1906 C CA . PHE A 1 238 ? 5.449 -35.25 5.141 1 96.44 238 PHE A CA 1
ATOM 1907 C C . PHE A 1 238 ? 4.762 -36.188 6.125 1 96.44 238 PHE A C 1
ATOM 1909 O O . PHE A 1 238 ? 4.07 -37.125 5.715 1 96.44 238 PHE A O 1
ATOM 1916 N N . ASP A 1 239 ? 4.938 -35.906 7.352 1 95.44 239 ASP A N 1
ATOM 1917 C CA . ASP A 1 239 ? 4.352 -36.719 8.414 1 95.44 239 ASP A CA 1
ATOM 1918 C C . ASP A 1 239 ? 2.828 -36.688 8.359 1 95.44 239 ASP A C 1
ATOM 1920 O O . ASP A 1 239 ? 2.164 -37.688 8.531 1 95.44 239 ASP A O 1
ATOM 1924 N N . MET A 1 240 ? 2.307 -35.531 8.164 1 95.94 240 MET A N 1
ATOM 1925 C CA . MET A 1 240 ? 0.856 -35.375 8.086 1 95.94 240 MET A CA 1
ATOM 1926 C C . MET A 1 240 ? 0.284 -36.156 6.918 1 95.94 240 MET A C 1
ATOM 1928 O O . MET A 1 240 ? -0.79 -36.75 7.031 1 95.94 240 MET A O 1
ATOM 1932 N N . CYS A 1 241 ? 0.95 -36.156 5.828 1 96.5 241 CYS A N 1
ATOM 1933 C CA . CYS A 1 241 ? 0.516 -36.938 4.672 1 96.5 241 CYS A CA 1
ATOM 1934 C C . CYS A 1 241 ? 0.48 -38.406 5 1 96.5 241 CYS A C 1
ATOM 1936 O O . CYS A 1 241 ? -0.489 -39.094 4.676 1 96.5 241 CYS A O 1
ATOM 1938 N N . LEU A 1 242 ? 1.516 -38.938 5.652 1 95.25 242 LEU A N 1
ATOM 1939 C CA . LEU A 1 242 ? 1.569 -40.344 6.016 1 95.25 242 LEU A CA 1
ATOM 1940 C C . LEU A 1 242 ? 0.468 -40.688 7.008 1 95.25 242 LEU A C 1
ATOM 1942 O O . LEU A 1 242 ? -0.23 -41.719 6.844 1 95.25 242 LEU A O 1
ATOM 1946 N N . LYS A 1 243 ? 0.287 -39.812 7.969 1 94.56 243 LYS A N 1
ATOM 1947 C CA . LYS A 1 243 ? -0.703 -40.062 9.016 1 94.56 243 LYS A CA 1
ATOM 1948 C C . LYS A 1 243 ? -2.121 -40 8.453 1 94.56 243 LYS A C 1
ATOM 1950 O O . LYS A 1 243 ? -3.043 -40.562 9.039 1 94.56 243 LYS A O 1
ATOM 1955 N N . SER A 1 244 ? -2.26 -39.344 7.43 1 94.75 244 SER A N 1
ATOM 1956 C CA . SER A 1 244 ? -3.582 -39.156 6.836 1 94.75 244 SER A CA 1
ATOM 1957 C C . SER A 1 244 ? -4.195 -40.5 6.469 1 94.75 244 SER A C 1
ATOM 1959 O O . SER A 1 244 ? -5.418 -40.688 6.492 1 94.75 244 SER A O 1
ATOM 1961 N N . HIS A 1 245 ? -3.41 -41.531 6.16 1 91.88 245 HIS A N 1
ATOM 1962 C CA . HIS A 1 245 ? -3.893 -42.812 5.727 1 91.88 245 HIS A CA 1
ATOM 1963 C C . HIS A 1 245 ? -4.785 -43.469 6.789 1 91.88 245 HIS A C 1
ATOM 1965 O O . HIS A 1 245 ? -5.922 -43.844 6.5 1 91.88 245 HIS A O 1
ATOM 1971 N N . GLU A 1 246 ? -4.266 -43.562 7.961 1 91.75 246 GLU A N 1
ATOM 1972 C CA . GLU A 1 246 ? -5.012 -44.188 9.055 1 91.75 246 GLU A CA 1
ATOM 1973 C C . GLU A 1 246 ? -6.258 -43.375 9.398 1 91.75 246 GLU A C 1
ATOM 1975 O O . GLU A 1 246 ? -7.316 -43.938 9.68 1 91.75 246 GLU A O 1
ATOM 1980 N N . LYS A 1 247 ? -6.086 -42.094 9.414 1 94.31 247 LYS A N 1
ATOM 1981 C CA . LYS A 1 247 ? -7.219 -41.219 9.727 1 94.31 247 LYS A CA 1
ATOM 1982 C C . LYS A 1 247 ? -8.344 -41.406 8.711 1 94.31 247 LYS A C 1
ATOM 1984 O O . LYS A 1 247 ? -9.516 -41.5 9.086 1 94.31 247 LYS A O 1
ATOM 1989 N N . LEU A 1 248 ? -8.008 -41.406 7.516 1 92.94 248 LEU A N 1
ATOM 1990 C CA . LEU A 1 248 ? -9 -41.531 6.457 1 92.94 248 LEU A CA 1
ATOM 1991 C C . LEU A 1 248 ? -9.688 -42.906 6.527 1 92.94 248 LEU A C 1
ATOM 1993 O O . LEU A 1 248 ? -10.898 -43 6.293 1 92.94 248 LEU A O 1
ATOM 1997 N N . ILE A 1 249 ? -8.977 -43.969 6.832 1 88.44 249 ILE A N 1
ATOM 1998 C CA . ILE A 1 249 ? -9.547 -45.312 7.008 1 88.44 249 ILE A CA 1
ATOM 1999 C C . ILE A 1 249 ? -10.586 -45.281 8.133 1 88.44 249 ILE A C 1
ATOM 2001 O O . ILE A 1 249 ? -11.633 -45.938 8.031 1 88.44 249 ILE A O 1
ATOM 2005 N N . ARG A 1 250 ? -10.242 -44.469 9.094 1 93.56 250 ARG A N 1
ATOM 2006 C CA . ARG A 1 250 ? -11.141 -44.344 10.242 1 93.56 250 ARG A CA 1
ATOM 2007 C C . ARG A 1 250 ? -12.234 -43.344 9.977 1 93.56 250 ARG A C 1
ATOM 2009 O O . ARG A 1 250 ? -13.016 -43 10.875 1 93.56 250 ARG A O 1
ATOM 2016 N N . LYS A 1 251 ? -12.273 -42.75 8.758 1 92.62 251 LYS A N 1
ATOM 2017 C CA . LYS A 1 251 ? -13.266 -41.75 8.344 1 92.62 251 LYS A CA 1
ATOM 2018 C C . LYS A 1 251 ? -13.195 -40.5 9.211 1 92.62 251 LYS A C 1
ATOM 2020 O O . LYS A 1 251 ? -14.227 -40 9.664 1 92.62 251 LYS A O 1
ATOM 2025 N N . GLU A 1 252 ? -11.977 -40.156 9.484 1 95 252 GLU A N 1
ATOM 2026 C CA . GLU A 1 252 ? -11.688 -38.906 10.203 1 95 252 GLU A CA 1
ATOM 2027 C C . GLU A 1 252 ? -11.07 -37.875 9.281 1 95 252 GLU A C 1
ATOM 2029 O O . GLU A 1 252 ? -10.367 -38.219 8.328 1 95 252 GLU A O 1
ATOM 2034 N N . ILE A 1 253 ? -11.422 -36.625 9.625 1 95 253 ILE A N 1
ATOM 2035 C CA . ILE A 1 253 ? -10.773 -35.531 8.891 1 95 253 ILE A CA 1
ATOM 2036 C C . ILE A 1 253 ? -9.273 -35.562 9.156 1 95 253 ILE A C 1
ATOM 2038 O O . ILE A 1 253 ? -8.836 -35.531 10.305 1 95 253 ILE A O 1
ATOM 2042 N N . GLU A 1 254 ? -8.469 -35.594 8.141 1 94.69 254 GLU A N 1
ATOM 2043 C CA . GLU A 1 254 ? -7.047 -35.938 8.25 1 94.69 254 GLU A CA 1
ATOM 2044 C C . GLU A 1 254 ? -6.207 -34.688 8.477 1 94.69 254 GLU A C 1
ATOM 2046 O O . GLU A 1 254 ? -5.039 -34.781 8.859 1 94.69 254 GLU A O 1
ATOM 2051 N N . VAL A 1 255 ? -6.773 -33.438 8.234 1 95.5 255 VAL A N 1
ATOM 2052 C CA . VAL A 1 255 ? -6.02 -32.188 8.422 1 95.5 255 VAL A CA 1
ATOM 2053 C C . VAL A 1 255 ? -6.387 -31.562 9.758 1 95.5 255 VAL A C 1
ATOM 2055 O O . VAL A 1 255 ? -7.441 -31.875 10.328 1 95.5 255 VAL A O 1
ATOM 2058 N N . PRO A 1 256 ? -5.547 -30.688 10.25 1 93.12 256 PRO A N 1
ATOM 2059 C CA . PRO A 1 256 ? -5.836 -30.031 11.531 1 93.12 256 PRO A CA 1
ATOM 2060 C C . PRO A 1 256 ? -7.098 -29.172 11.492 1 93.12 256 PRO A C 1
ATOM 2062 O O . PRO A 1 256 ? -7.449 -28.641 10.43 1 93.12 256 PRO A O 1
ATOM 2065 N N . PRO A 1 257 ? -7.738 -29 12.594 1 90.31 257 PRO A N 1
ATOM 2066 C CA . PRO A 1 257 ? -9 -28.25 12.648 1 90.31 257 PRO A CA 1
ATOM 2067 C C . PRO A 1 257 ? -8.836 -26.781 12.289 1 90.31 257 PRO A C 1
ATOM 2069 O O . PRO A 1 257 ? -9.797 -26.125 11.883 1 90.31 257 PRO A O 1
ATOM 2072 N N . GLU A 1 258 ? -7.625 -26.312 12.359 1 85.69 258 GLU A N 1
ATOM 2073 C CA . GLU A 1 258 ? -7.359 -24.906 12.07 1 85.69 258 GLU A CA 1
ATOM 2074 C C . GLU A 1 258 ? -7.387 -24.641 10.57 1 85.69 258 GLU A C 1
ATOM 2076 O O . GLU A 1 258 ? -7.504 -23.484 10.141 1 85.69 258 GLU A O 1
ATOM 2081 N N . TRP A 1 259 ? -7.246 -25.75 9.82 1 91.5 259 TRP A N 1
ATOM 2082 C CA . TRP A 1 259 ? -7.238 -25.594 8.375 1 91.5 259 TRP A CA 1
ATOM 2083 C C . TRP A 1 259 ? -8.648 -25.719 7.801 1 91.5 259 TRP A C 1
ATOM 2085 O O . TRP A 1 259 ? -9.531 -26.312 8.43 1 91.5 259 TRP A O 1
ATOM 2095 N N . ASN A 1 260 ? -8.828 -25.031 6.727 1 89.75 260 ASN A N 1
ATOM 2096 C CA . ASN A 1 260 ? -10.086 -25.25 6.012 1 89.75 260 ASN A CA 1
ATOM 2097 C C . ASN A 1 260 ? -10.102 -26.609 5.305 1 89.75 260 ASN A C 1
ATOM 2099 O O . ASN A 1 260 ? -9.461 -26.781 4.27 1 89.75 260 ASN A O 1
ATOM 2103 N N . PRO A 1 261 ? -10.859 -27.547 5.828 1 91.06 261 PRO A N 1
ATOM 2104 C CA . PRO A 1 261 ? -10.836 -28.891 5.258 1 91.06 261 PRO A CA 1
ATOM 2105 C C . PRO A 1 261 ? -11.469 -28.953 3.871 1 91.06 261 PRO A C 1
ATOM 2107 O O . PRO A 1 261 ? -11.297 -29.953 3.156 1 91.06 261 PRO A O 1
ATOM 2110 N N . GLY A 1 262 ? -12.219 -27.969 3.551 1 88.62 262 GLY A N 1
ATOM 2111 C CA . GLY A 1 262 ? -12.766 -27.906 2.205 1 88.62 262 GLY A CA 1
ATOM 2112 C C . GLY A 1 262 ? -11.75 -27.484 1.163 1 88.62 262 GLY A C 1
ATOM 2113 O O . GLY A 1 262 ? -11.914 -27.766 -0.027 1 88.62 262 GLY A O 1
ATOM 2114 N N . ASP A 1 263 ? -10.703 -26.906 1.594 1 91.75 263 ASP A N 1
ATOM 2115 C CA . ASP A 1 263 ? -9.688 -26.391 0.69 1 91.75 263 ASP A CA 1
ATOM 2116 C C . ASP A 1 263 ? -8.438 -27.266 0.709 1 91.75 263 ASP A C 1
ATOM 2118 O O . ASP A 1 263 ? -7.844 -27.531 -0.339 1 91.75 263 ASP A O 1
ATOM 2122 N N . ILE A 1 264 ? -8.125 -27.703 1.886 1 95.5 264 ILE A N 1
ATOM 2123 C CA . ILE A 1 264 ? -6.875 -28.453 2.029 1 95.5 264 ILE A CA 1
ATOM 2124 C C . ILE A 1 264 ? -7.172 -29.891 2.396 1 95.5 264 ILE A C 1
ATOM 2126 O O . ILE A 1 264 ? -7.914 -30.172 3.342 1 95.5 264 ILE A O 1
ATOM 2130 N N . TYR A 1 265 ? -6.668 -30.828 1.695 1 94.94 265 TYR A N 1
ATOM 2131 C CA . TYR A 1 265 ? -6.719 -32.25 2.002 1 94.94 265 TYR A CA 1
ATOM 2132 C C . TYR A 1 265 ? -5.379 -32.906 1.727 1 94.94 265 TYR A C 1
ATOM 2134 O O . TYR A 1 265 ? -4.586 -32.438 0.921 1 94.94 265 TYR A O 1
ATOM 2142 N N . LEU A 1 266 ? -5.133 -33.969 2.404 1 96.06 266 LEU A N 1
ATOM 2143 C CA . LEU A 1 266 ? -3.861 -34.688 2.295 1 96.06 266 LEU A CA 1
ATOM 2144 C C . LEU A 1 266 ? -4.078 -36.188 2.26 1 96.06 266 LEU A C 1
ATOM 2146 O O . LEU A 1 266 ? -4.98 -36.719 2.924 1 96.06 266 LEU A O 1
ATOM 2150 N N . THR A 1 267 ? -3.342 -36.844 1.515 1 94.19 267 THR A N 1
ATOM 2151 C CA . THR A 1 267 ? -3.162 -38.312 1.473 1 94.19 267 THR A CA 1
ATOM 2152 C C . THR A 1 267 ? -1.683 -38.656 1.364 1 94.19 267 THR A C 1
ATOM 2154 O O . THR A 1 267 ? -0.847 -37.781 1.102 1 94.19 267 THR A O 1
ATOM 2157 N N . PRO A 1 268 ? -1.32 -39.844 1.627 1 93.81 268 PRO A N 1
ATOM 2158 C CA . PRO A 1 268 ? 0.081 -40.219 1.411 1 93.81 268 PRO A CA 1
ATOM 2159 C C . PRO A 1 268 ? 0.556 -39.938 -0.01 1 93.81 268 PRO A C 1
ATOM 2161 O O . PRO A 1 268 ? 1.707 -39.531 -0.211 1 93.81 268 PRO A O 1
ATOM 2164 N N . LYS A 1 269 ? -0.317 -40.031 -0.975 1 93.75 269 LYS A N 1
ATOM 2165 C CA . LYS A 1 269 ? 0.034 -39.812 -2.375 1 93.75 269 LYS A CA 1
ATOM 2166 C C . LYS A 1 269 ? 0.277 -38.312 -2.648 1 93.75 269 LYS A C 1
ATOM 2168 O O . LYS A 1 269 ? 0.868 -37.969 -3.67 1 93.75 269 LYS A O 1
ATOM 2173 N N . SER A 1 270 ? -0.216 -37.5 -1.706 1 96.5 270 SER A N 1
ATOM 2174 C CA . SER A 1 270 ? 0.129 -36.062 -1.813 1 96.5 270 SER A CA 1
ATOM 2175 C C . SER A 1 270 ? 1.641 -35.875 -1.795 1 96.5 270 SER A C 1
ATOM 2177 O O . SER A 1 270 ? 2.158 -34.969 -2.451 1 96.5 270 SER A O 1
ATOM 2179 N N . ILE A 1 271 ? 2.377 -36.75 -1.093 1 96.69 271 ILE A N 1
ATOM 2180 C CA . ILE A 1 271 ? 3.834 -36.688 -1.065 1 96.69 271 ILE A CA 1
ATOM 2181 C C . ILE A 1 271 ? 4.387 -36.875 -2.477 1 96.69 271 ILE A C 1
ATOM 2183 O O . ILE A 1 271 ? 5.23 -36.094 -2.926 1 96.69 271 ILE A O 1
ATOM 2187 N N . THR A 1 272 ? 3.891 -37.875 -3.182 1 95.06 272 THR A N 1
ATOM 2188 C CA . THR A 1 272 ? 4.328 -38.156 -4.543 1 95.06 272 THR A CA 1
ATOM 2189 C C . THR A 1 272 ? 4.039 -37 -5.465 1 95.06 272 THR A C 1
ATOM 2191 O O . THR A 1 272 ? 4.879 -36.625 -6.285 1 95.06 272 THR A O 1
ATOM 2194 N N . ALA A 1 273 ? 2.891 -36.438 -5.34 1 96.56 273 ALA A N 1
ATOM 2195 C CA . ALA A 1 273 ? 2.506 -35.281 -6.152 1 96.56 273 ALA A CA 1
ATOM 2196 C C . ALA A 1 273 ? 3.412 -34.094 -5.879 1 96.56 273 ALA A C 1
ATOM 2198 O O . ALA A 1 273 ? 3.885 -33.438 -6.809 1 96.56 273 ALA A O 1
ATOM 2199 N N . LEU A 1 274 ? 3.633 -33.781 -4.594 1 98.31 274 LEU A N 1
ATOM 2200 C CA . LEU A 1 274 ? 4.434 -32.625 -4.199 1 98.31 274 LEU A CA 1
ATOM 2201 C C . LEU A 1 274 ? 5.879 -32.781 -4.66 1 98.31 274 LEU A C 1
ATOM 2203 O O . LEU A 1 274 ? 6.492 -31.812 -5.133 1 98.31 274 LEU A O 1
ATOM 2207 N N . GLU A 1 275 ? 6.418 -33.938 -4.512 1 97.88 275 GLU A N 1
ATOM 2208 C CA . GLU A 1 275 ? 7.77 -34.219 -4.992 1 97.88 275 GLU A CA 1
ATOM 2209 C C . GLU A 1 275 ? 7.848 -34.094 -6.512 1 97.88 275 GLU A C 1
ATOM 2211 O O . GLU A 1 275 ? 8.867 -33.656 -7.055 1 97.88 275 GLU A O 1
ATOM 2216 N N . GLY A 1 276 ? 6.758 -34.562 -7.188 1 97.62 276 GLY A N 1
ATOM 2217 C CA . GLY A 1 276 ? 6.668 -34.344 -8.625 1 97.62 276 GLY A CA 1
ATOM 2218 C C . GLY A 1 276 ? 6.672 -32.875 -8.992 1 97.62 276 GLY A C 1
ATOM 2219 O O . GLY A 1 276 ? 7.32 -32.469 -9.961 1 97.62 276 GLY A O 1
ATOM 2220 N N . VAL A 1 277 ? 5.965 -32.062 -8.234 1 98.44 277 VAL A N 1
ATOM 2221 C CA . VAL A 1 277 ? 5.891 -30.609 -8.461 1 98.44 277 VAL A CA 1
ATOM 2222 C C . VAL A 1 277 ? 7.273 -29.984 -8.281 1 98.44 277 VAL A C 1
ATOM 2224 O O . VAL A 1 277 ? 7.727 -29.219 -9.125 1 98.44 277 VAL A O 1
ATOM 2227 N N . ILE A 1 278 ? 7.973 -30.328 -7.188 1 98.56 278 ILE A N 1
ATOM 2228 C CA . ILE A 1 278 ? 9.32 -29.812 -6.938 1 98.56 278 ILE A CA 1
ATOM 2229 C C . ILE A 1 278 ? 10.242 -30.219 -8.086 1 98.56 278 ILE A C 1
ATOM 2231 O O . ILE A 1 278 ? 11.008 -29.391 -8.586 1 98.56 278 ILE A O 1
ATOM 2235 N N . GLY A 1 279 ? 10.141 -31.5 -8.5 1 98.19 279 GLY A N 1
ATOM 2236 C CA . GLY A 1 279 ? 10.93 -31.969 -9.633 1 98.19 279 GLY A CA 1
ATOM 2237 C C . GLY A 1 279 ? 10.648 -31.203 -10.906 1 98.19 279 GLY A C 1
ATOM 2238 O O . GLY A 1 279 ? 11.562 -30.938 -11.695 1 98.19 279 GLY A O 1
ATOM 2239 N N . THR A 1 280 ? 9.406 -30.906 -11.133 1 98.25 280 THR A N 1
ATOM 2240 C CA . THR A 1 280 ? 9.023 -30.156 -12.328 1 98.25 280 THR A CA 1
ATOM 2241 C C . THR A 1 280 ? 9.586 -28.734 -12.281 1 98.25 280 THR A C 1
ATOM 2243 O O . THR A 1 280 ? 10.047 -28.219 -13.297 1 98.25 280 THR A O 1
ATOM 2246 N N . ILE A 1 281 ? 9.555 -28.109 -11.125 1 98.62 281 ILE A N 1
ATOM 2247 C CA . ILE A 1 281 ? 10.117 -26.781 -10.938 1 98.62 281 ILE A CA 1
ATOM 2248 C C . ILE A 1 281 ? 11.609 -26.812 -11.234 1 98.62 281 ILE A C 1
ATOM 2250 O O . ILE A 1 281 ? 12.125 -25.953 -11.969 1 98.62 281 ILE A O 1
ATOM 2254 N N . GLU A 1 282 ? 12.32 -27.781 -10.703 1 97.81 282 GLU A N 1
ATOM 2255 C CA . GLU A 1 282 ? 13.75 -27.953 -10.945 1 97.81 282 GLU A CA 1
ATOM 2256 C C . GLU A 1 282 ? 14.039 -28.125 -12.438 1 97.81 282 GLU A C 1
ATOM 2258 O O . GLU A 1 282 ? 14.945 -27.484 -12.977 1 97.81 282 GLU A O 1
ATOM 2263 N N . THR A 1 283 ? 13.234 -28.938 -13.031 1 96.75 283 THR A N 1
ATOM 2264 C CA . THR A 1 283 ? 13.414 -29.219 -14.453 1 96.75 283 THR A CA 1
ATOM 2265 C C . THR A 1 283 ? 13.188 -27.953 -15.281 1 96.75 283 THR A C 1
ATOM 2267 O O . THR A 1 283 ? 13.922 -27.688 -16.234 1 96.75 283 THR A O 1
ATOM 2270 N N . ALA A 1 284 ? 12.195 -27.203 -14.945 1 97.5 284 ALA A N 1
ATOM 2271 C CA . ALA A 1 284 ? 11.906 -25.969 -15.656 1 97.5 284 ALA A CA 1
ATOM 2272 C C . ALA A 1 284 ? 13.086 -25 -15.57 1 97.5 284 ALA A C 1
ATOM 2274 O O . ALA A 1 284 ? 13.523 -24.453 -16.578 1 97.5 284 ALA A O 1
ATOM 2275 N N . ILE A 1 285 ? 13.586 -24.828 -14.383 1 97.69 285 ILE A N 1
ATOM 2276 C CA . ILE A 1 285 ? 14.68 -23.891 -14.164 1 97.69 285 ILE A CA 1
ATOM 2277 C C . ILE A 1 285 ? 15.938 -24.391 -14.883 1 97.69 285 ILE A C 1
ATOM 2279 O O . ILE A 1 285 ? 16.656 -23.609 -15.508 1 97.69 285 ILE A O 1
ATOM 2283 N N . ASP A 1 286 ? 16.219 -25.703 -14.789 1 96.38 286 ASP A N 1
ATOM 2284 C CA . ASP A 1 286 ? 17.359 -26.281 -15.477 1 96.38 286 ASP A CA 1
ATOM 2285 C C . ASP A 1 286 ? 17.266 -26.094 -16.984 1 96.38 286 ASP A C 1
ATOM 2287 O O . ASP A 1 286 ? 18.266 -25.906 -17.672 1 96.38 286 ASP A O 1
ATOM 2291 N N . SER A 1 287 ? 16.062 -26.141 -17.484 1 95.19 287 SER A N 1
ATOM 2292 C CA . SER A 1 287 ? 15.852 -25.984 -18.922 1 95.19 287 SER A CA 1
ATOM 2293 C C . SER A 1 287 ? 16.141 -24.547 -19.359 1 95.19 287 SER A C 1
ATOM 2295 O O . SER A 1 287 ? 16.438 -24.297 -20.531 1 95.19 287 SER A O 1
ATOM 2297 N N . ILE A 1 288 ? 16.031 -23.641 -18.453 1 95.12 288 ILE A N 1
ATOM 2298 C CA . ILE A 1 288 ? 16.219 -22.219 -18.766 1 95.12 288 ILE A CA 1
ATOM 2299 C C . ILE A 1 288 ? 17.703 -21.859 -18.609 1 95.12 288 ILE A C 1
ATOM 2301 O O . ILE A 1 288 ? 18.266 -21.172 -19.469 1 95.12 288 ILE A O 1
ATOM 2305 N N . PHE A 1 289 ? 18.359 -22.359 -17.547 1 94.25 289 PHE A N 1
ATOM 2306 C CA . PHE A 1 289 ? 19.688 -21.875 -17.203 1 94.25 289 PHE A CA 1
ATOM 2307 C C . PHE A 1 289 ? 20.75 -22.953 -17.453 1 94.25 289 PHE A C 1
ATOM 2309 O O . PHE A 1 289 ? 21.938 -22.656 -17.516 1 94.25 289 PHE A O 1
ATOM 2316 N N . GLY A 1 290 ? 20.312 -24.172 -17.531 1 87.38 290 GLY A N 1
ATOM 2317 C CA . GLY A 1 290 ? 21.25 -25.281 -17.531 1 87.38 290 GLY A CA 1
ATOM 2318 C C . GLY A 1 290 ? 22.109 -25.312 -18.781 1 87.38 290 GLY A C 1
ATOM 2319 O O . GLY A 1 290 ? 21.703 -24.812 -19.844 1 87.38 290 GLY A O 1
ATOM 2320 N N . ASN A 1 291 ? 23.391 -25.719 -18.625 1 73.5 291 ASN A N 1
ATOM 2321 C CA . ASN A 1 291 ? 24.344 -25.828 -19.719 1 73.5 291 ASN A CA 1
ATOM 2322 C C . ASN A 1 291 ? 24.672 -27.281 -20.047 1 73.5 291 ASN A C 1
ATOM 2324 O O . ASN A 1 291 ? 25.547 -27.562 -20.859 1 73.5 291 ASN A O 1
ATOM 2328 N N . GLY A 1 292 ? 24.062 -28.141 -19.328 1 58.81 292 GLY A N 1
ATOM 2329 C CA . GLY A 1 292 ? 24.5 -29.516 -19.578 1 58.81 292 GLY A CA 1
ATOM 2330 C C . GLY A 1 292 ? 24.125 -30.016 -20.953 1 58.81 292 GLY A C 1
ATOM 2331 O O . GLY A 1 292 ? 23.172 -29.531 -21.562 1 58.81 292 GLY A O 1
ATOM 2332 N N . ILE A 1 293 ? 25 -30.766 -21.625 1 48.84 293 ILE A N 1
ATOM 2333 C CA . ILE A 1 293 ? 24.891 -31.344 -22.953 1 48.84 293 ILE A CA 1
ATOM 2334 C C . ILE A 1 293 ? 23.5 -31.969 -23.125 1 48.84 293 ILE A C 1
ATOM 2336 O O . ILE A 1 293 ? 22.891 -31.859 -24.203 1 48.84 293 ILE A O 1
ATOM 2340 N N . ASP A 1 294 ? 22.922 -32.406 -22.078 1 54.22 294 ASP A N 1
ATOM 2341 C CA . ASP A 1 294 ? 21.688 -33.188 -22.203 1 54.22 294 ASP A CA 1
ATOM 2342 C C . ASP A 1 294 ? 20.469 -32.344 -21.891 1 54.22 294 ASP A C 1
ATOM 2344 O O . ASP A 1 294 ? 19.344 -32.844 -21.828 1 54.22 294 ASP A O 1
ATOM 2348 N N . THR A 1 295 ? 20.734 -31.016 -21.766 1 66 295 THR A N 1
ATOM 2349 C CA . THR A 1 295 ? 19.562 -30.188 -21.422 1 66 295 THR A CA 1
ATOM 2350 C C . THR A 1 295 ? 19.188 -29.281 -22.594 1 66 295 THR A C 1
ATOM 2352 O O . THR A 1 295 ? 20.016 -28.516 -23.094 1 66 295 THR A O 1
ATOM 2355 N N . GLU A 1 296 ? 18.125 -29.625 -23.234 1 71.44 296 GLU A N 1
ATOM 2356 C CA . GLU A 1 296 ? 17.578 -28.688 -24.219 1 71.44 296 GLU A CA 1
ATOM 2357 C C . GLU A 1 296 ? 17.203 -27.359 -23.578 1 71.44 296 GLU A C 1
ATOM 2359 O O . GLU A 1 296 ? 16.391 -27.312 -22.641 1 71.44 296 GLU A O 1
ATOM 2364 N N . ARG A 1 297 ? 17.859 -26.328 -24.062 1 87.25 297 ARG A N 1
ATOM 2365 C CA . ARG A 1 297 ? 17.656 -25.016 -23.469 1 87.25 297 ARG A CA 1
ATOM 2366 C C . ARG A 1 297 ? 16.5 -24.281 -24.141 1 87.25 297 ARG A C 1
ATOM 2368 O O . ARG A 1 297 ? 16.328 -24.359 -25.359 1 87.25 297 ARG A O 1
ATOM 2375 N N . HIS A 1 298 ? 15.703 -23.688 -23.281 1 93.69 298 HIS A N 1
ATOM 2376 C CA . HIS A 1 298 ? 14.602 -22.844 -23.719 1 93.69 298 HIS A CA 1
ATOM 2377 C C . HIS A 1 298 ? 14.641 -21.484 -23.031 1 93.69 298 HIS A C 1
ATOM 2379 O O . HIS A 1 298 ? 15.195 -21.359 -21.938 1 93.69 298 HIS A O 1
ATOM 2385 N N . ASN A 1 299 ? 14.164 -20.5 -23.656 1 94.38 299 ASN A N 1
ATOM 2386 C CA . ASN A 1 299 ? 14.055 -19.188 -23.016 1 94.38 299 ASN A CA 1
ATOM 2387 C C . ASN A 1 299 ? 12.758 -19.047 -22.234 1 94.38 299 ASN A C 1
ATOM 2389 O O . ASN A 1 299 ? 12.688 -18.281 -21.281 1 94.38 299 ASN A O 1
ATOM 2393 N N . LEU A 1 300 ? 11.773 -19.75 -22.75 1 97.5 300 LEU A N 1
ATOM 2394 C CA . LEU A 1 300 ? 10.453 -19.672 -22.141 1 97.5 300 LEU A CA 1
ATOM 2395 C C . LEU A 1 300 ? 9.977 -21.047 -21.703 1 97.5 300 LEU A C 1
ATOM 2397 O O . LEU A 1 300 ? 10.227 -22.047 -22.375 1 97.5 300 LEU A O 1
ATOM 2401 N N . ALA A 1 301 ? 9.297 -21.109 -20.562 1 98.25 301 ALA A N 1
ATOM 2402 C CA . ALA A 1 301 ? 8.727 -22.359 -20.078 1 98.25 301 ALA A CA 1
ATOM 2403 C C . ALA A 1 301 ? 7.418 -22.109 -19.328 1 98.25 301 ALA A C 1
ATOM 2405 O O . ALA A 1 301 ? 7.27 -21.109 -18.641 1 98.25 301 ALA A O 1
ATOM 2406 N N . PHE A 1 302 ? 6.504 -22.953 -19.531 1 98.75 302 PHE A N 1
ATOM 2407 C CA . PHE A 1 302 ? 5.266 -23.016 -18.781 1 98.75 302 PHE A CA 1
ATOM 2408 C C . PHE A 1 302 ? 5.102 -24.391 -18.109 1 98.75 302 PHE A C 1
ATOM 2410 O O . PHE A 1 302 ? 5.129 -25.422 -18.781 1 98.75 302 PHE A O 1
ATOM 2417 N N . ALA A 1 303 ? 4.949 -24.422 -16.812 1 98.75 303 ALA A N 1
ATOM 2418 C CA . ALA A 1 303 ? 4.797 -25.656 -16.062 1 98.75 303 ALA A CA 1
ATOM 2419 C C . ALA A 1 303 ? 3.357 -25.844 -15.594 1 98.75 303 ALA A C 1
ATOM 2421 O O . ALA A 1 303 ? 2.801 -24.969 -14.922 1 98.75 303 ALA A O 1
ATOM 2422 N N . VAL A 1 304 ? 2.742 -26.953 -15.945 1 98.25 304 VAL A N 1
ATOM 2423 C CA . VAL A 1 304 ? 1.396 -27.312 -15.5 1 98.25 304 VAL A CA 1
ATOM 2424 C C . VAL A 1 304 ? 1.465 -28 -14.141 1 98.25 304 VAL A C 1
ATOM 2426 O O . VAL A 1 304 ? 1.57 -29.234 -14.07 1 98.25 304 VAL A O 1
ATOM 2429 N N . LEU A 1 305 ? 1.291 -27.172 -13.141 1 97 305 LEU A N 1
ATOM 2430 C CA . LEU A 1 305 ? 1.521 -27.656 -11.773 1 97 305 LEU A CA 1
ATOM 2431 C C . LEU A 1 305 ? 0.205 -27.781 -11.016 1 97 305 LEU A C 1
ATOM 2433 O O . LEU A 1 305 ? -0.735 -27.016 -11.258 1 97 305 LEU A O 1
ATOM 2437 N N . ARG A 1 306 ? 0.175 -28.672 -10.117 1 96.12 306 ARG A N 1
ATOM 2438 C CA . ARG A 1 306 ? -0.846 -28.875 -9.102 1 96.12 306 ARG A CA 1
ATOM 2439 C C . ARG A 1 306 ? -0.274 -29.625 -7.898 1 96.12 306 ARG A C 1
ATOM 2441 O O . ARG A 1 306 ? 0.437 -30.625 -8.055 1 96.12 306 ARG A O 1
ATOM 2448 N N . PRO A 1 307 ? -0.567 -29.188 -6.668 1 96.75 307 PRO A N 1
ATOM 2449 C CA . PRO A 1 307 ? -1.424 -28.062 -6.262 1 96.75 307 PRO A CA 1
ATOM 2450 C C . PRO A 1 307 ? -0.77 -26.703 -6.488 1 96.75 307 PRO A C 1
ATOM 2452 O O . PRO A 1 307 ? 0.433 -26.641 -6.754 1 96.75 307 PRO A O 1
ATOM 2455 N N . PRO A 1 308 ? -1.582 -25.625 -6.453 1 98.06 308 PRO A N 1
ATOM 2456 C CA . PRO A 1 308 ? -1.017 -24.266 -6.543 1 98.06 308 PRO A CA 1
ATOM 2457 C C . PRO A 1 308 ? -0.183 -23.906 -5.32 1 98.06 308 PRO A C 1
ATOM 2459 O O . PRO A 1 308 ? -0.127 -24.656 -4.352 1 98.06 308 PRO A O 1
ATOM 2462 N N . GLY A 1 309 ? 0.45 -22.688 -5.367 1 98.56 309 GLY A N 1
ATOM 2463 C CA . GLY A 1 309 ? 1.421 -22.5 -4.301 1 98.56 309 GLY A CA 1
ATOM 2464 C C . GLY A 1 309 ? 1.386 -21.094 -3.709 1 98.56 309 GLY A C 1
ATOM 2465 O O . GLY A 1 309 ? 1.873 -20.875 -2.6 1 98.56 309 GLY A O 1
ATOM 2466 N N . HIS A 1 310 ? 0.775 -20.062 -4.289 1 98.38 310 HIS A N 1
ATOM 2467 C CA . HIS A 1 310 ? 1.064 -18.672 -3.971 1 98.38 310 HIS A CA 1
ATOM 2468 C C . HIS A 1 310 ? 0.412 -18.25 -2.654 1 98.38 310 HIS A C 1
ATOM 2470 O O . HIS A 1 310 ? 0.759 -17.219 -2.08 1 98.38 310 HIS A O 1
ATOM 2476 N N . HIS A 1 311 ? -0.428 -19.109 -2.09 1 98 311 HIS A N 1
ATOM 2477 C CA . HIS A 1 311 ? -1.029 -18.812 -0.793 1 98 311 HIS A CA 1
ATOM 2478 C C . HIS A 1 311 ? -0.232 -19.453 0.34 1 98 311 HIS A C 1
ATOM 2480 O O . HIS A 1 311 ? -0.457 -19.141 1.513 1 98 311 HIS A O 1
ATOM 2486 N N . SER A 1 312 ? 0.642 -20.328 0.032 1 97.94 312 SER A N 1
ATOM 2487 C CA . SER A 1 312 ? 1.392 -21 1.084 1 97.94 312 SER A CA 1
ATOM 2488 C C . SER A 1 312 ? 2.422 -20.078 1.717 1 97.94 312 SER A C 1
ATOM 2490 O O . SER A 1 312 ? 3.33 -19.594 1.037 1 97.94 312 SER A O 1
ATOM 2492 N N . HIS A 1 313 ? 2.275 -19.828 2.932 1 96.94 313 HIS A N 1
ATOM 2493 C CA . HIS A 1 313 ? 3.326 -19.172 3.701 1 96.94 313 HIS A CA 1
ATOM 2494 C C . HIS A 1 313 ? 4.473 -20.141 4 1 96.94 313 HIS A C 1
ATOM 2496 O O . HIS A 1 313 ? 4.449 -21.297 3.564 1 96.94 313 HIS A O 1
ATOM 2502 N N . ALA A 1 314 ? 5.434 -19.719 4.699 1 95.56 314 ALA A N 1
ATOM 2503 C CA . ALA A 1 314 ? 6.574 -20.578 4.98 1 95.56 314 ALA A CA 1
ATOM 2504 C C . ALA A 1 314 ? 6.148 -21.812 5.77 1 95.56 314 ALA A C 1
ATOM 2506 O O . ALA A 1 314 ? 6.613 -22.922 5.5 1 95.56 314 ALA A O 1
ATOM 2507 N N . CYS A 1 315 ? 5.188 -21.578 6.715 1 92.5 315 CYS A N 1
ATOM 2508 C CA . CYS A 1 315 ? 4.867 -22.703 7.586 1 92.5 315 CYS A CA 1
ATOM 2509 C C . CYS A 1 315 ? 3.361 -22.844 7.773 1 92.5 315 CYS A C 1
ATOM 2511 O O . CYS A 1 315 ? 2.902 -23.453 8.742 1 92.5 315 CYS A O 1
ATOM 2513 N N . LEU A 1 316 ? 2.641 -22.219 6.953 1 93.12 316 LEU A N 1
ATOM 2514 C CA . LEU A 1 316 ? 1.186 -22.281 7.035 1 93.12 316 LEU A CA 1
ATOM 2515 C C . LEU A 1 316 ? 0.57 -22.453 5.648 1 93.12 316 LEU A C 1
ATOM 2517 O O . LEU A 1 316 ? 0.655 -21.531 4.816 1 93.12 316 LEU A O 1
ATOM 2521 N N . PRO A 1 317 ? -0.021 -23.609 5.434 1 94.88 317 PRO A N 1
ATOM 2522 C CA . PRO A 1 317 ? -0.758 -23.766 4.176 1 94.88 317 PRO A CA 1
ATOM 2523 C C . PRO A 1 317 ? -2.045 -22.953 4.145 1 94.88 317 PRO A C 1
ATOM 2525 O O . PRO A 1 317 ? -2.637 -22.672 5.195 1 94.88 317 PRO A O 1
ATOM 2528 N N . SER A 1 318 ? -2.373 -22.516 3.02 1 93.12 318 SER A N 1
ATOM 2529 C CA . SER A 1 318 ? -3.588 -21.734 2.852 1 93.12 318 SER A CA 1
ATOM 2530 C C . SER A 1 318 ? -4.074 -21.766 1.406 1 93.12 318 SER A C 1
ATOM 2532 O O . SER A 1 318 ? -3.285 -21.969 0.483 1 93.12 318 SER A O 1
ATOM 2534 N N . GLY A 1 319 ? -5.34 -21.625 1.209 1 92.31 319 GLY A N 1
ATOM 2535 C CA . GLY A 1 319 ? -5.879 -21.516 -0.137 1 92.31 319 GLY A CA 1
ATOM 2536 C C . GLY A 1 319 ? -5.375 -22.594 -1.073 1 92.31 319 GLY A C 1
ATOM 2537 O O . GLY A 1 319 ? -4.824 -22.297 -2.135 1 92.31 319 GLY A O 1
ATOM 2538 N N . PHE A 1 320 ? -5.496 -23.828 -0.692 1 95 320 PHE A N 1
ATOM 2539 C CA . PHE A 1 320 ? -5.164 -25 -1.48 1 95 320 PHE A CA 1
ATOM 2540 C C . PHE A 1 320 ? -3.658 -25.234 -1.499 1 95 320 PHE A C 1
ATOM 2542 O O . PHE A 1 320 ? -3.191 -26.266 -1.983 1 95 320 PHE A O 1
ATOM 2549 N N . CYS A 1 321 ? -2.881 -24.25 -1.043 1 97.5 321 CYS A N 1
ATOM 2550 C CA . CYS A 1 321 ? -1.434 -24.266 -1.23 1 97.5 321 CYS A CA 1
ATOM 2551 C C . CYS A 1 321 ? -0.724 -24.797 0.008 1 97.5 321 CYS A C 1
ATOM 2553 O O . CYS A 1 321 ? -0.956 -24.312 1.118 1 97.5 321 CYS A O 1
ATOM 2555 N N . VAL A 1 322 ? 0.15 -25.734 -0.206 1 97.69 322 VAL A N 1
ATOM 2556 C CA . VAL A 1 322 ? 0.85 -26.328 0.925 1 97.69 322 VAL A CA 1
ATOM 2557 C C . VAL A 1 322 ? 2.35 -26.078 0.803 1 97.69 322 VAL A C 1
ATOM 2559 O O . VAL A 1 322 ? 3.076 -26.125 1.799 1 97.69 322 VAL A O 1
ATOM 2562 N N . LEU A 1 323 ? 2.836 -25.844 -0.398 1 98.31 323 LEU A N 1
ATOM 2563 C CA . LEU A 1 323 ? 4.176 -25.359 -0.7 1 98.31 323 LEU A CA 1
ATOM 2564 C C . LEU A 1 323 ? 4.117 -24.141 -1.619 1 98.31 323 LEU A C 1
ATOM 2566 O O . LEU A 1 323 ? 3.143 -23.953 -2.35 1 98.31 323 LEU A O 1
ATOM 2570 N N . ASN A 1 324 ? 5.133 -23.312 -1.527 1 98.75 324 ASN A N 1
ATOM 2571 C CA . ASN A 1 324 ? 5.148 -22.125 -2.373 1 98.75 324 ASN A CA 1
ATOM 2572 C C . ASN A 1 324 ? 5.988 -22.344 -3.627 1 98.75 324 ASN A C 1
ATOM 2574 O O . ASN A 1 324 ? 7.199 -22.125 -3.615 1 98.75 324 ASN A O 1
ATOM 2578 N N . ASN A 1 325 ? 5.379 -22.578 -4.719 1 98.81 325 ASN A N 1
ATOM 2579 C CA . ASN A 1 325 ? 6.035 -23.016 -5.949 1 98.81 325 ASN A CA 1
ATOM 2580 C C . ASN A 1 325 ? 6.977 -21.938 -6.488 1 98.81 325 ASN A C 1
ATOM 2582 O O . ASN A 1 325 ? 8.133 -22.219 -6.805 1 98.81 325 ASN A O 1
ATOM 2586 N N . ALA A 1 326 ? 6.531 -20.688 -6.602 1 98.88 326 ALA A N 1
ATOM 2587 C CA . ALA A 1 326 ? 7.324 -19.594 -7.188 1 98.88 326 ALA A CA 1
ATOM 2588 C C . ALA A 1 326 ? 8.562 -19.312 -6.352 1 98.88 326 ALA A C 1
ATOM 2590 O O . ALA A 1 326 ? 9.656 -19.125 -6.895 1 98.88 326 ALA A O 1
ATOM 2591 N N . GLN A 1 327 ? 8.391 -19.281 -5.031 1 98.81 327 GLN A N 1
ATOM 2592 C CA . GLN A 1 327 ? 9.523 -19.016 -4.148 1 98.81 327 GLN A CA 1
ATOM 2593 C C . GLN A 1 327 ? 10.531 -20.156 -4.164 1 98.81 327 GLN A C 1
ATOM 2595 O O . GLN A 1 327 ? 11.734 -19.922 -4.082 1 98.81 327 GLN A O 1
ATOM 2600 N N . ILE A 1 328 ? 10.062 -21.406 -4.23 1 98.81 328 ILE A N 1
ATOM 2601 C CA . ILE A 1 328 ? 10.953 -22.562 -4.375 1 98.81 328 ILE A CA 1
ATOM 2602 C C . ILE A 1 328 ? 11.727 -22.453 -5.688 1 98.81 328 ILE A C 1
ATOM 2604 O O . ILE A 1 328 ? 12.938 -22.703 -5.723 1 98.81 328 ILE A O 1
ATOM 2608 N N . GLY A 1 329 ? 11.055 -22.094 -6.73 1 98.88 329 GLY A N 1
ATOM 2609 C CA . GLY A 1 329 ? 11.727 -21.891 -8 1 98.88 329 GLY A CA 1
ATOM 2610 C C . GLY A 1 329 ? 12.797 -20.812 -7.945 1 98.88 329 GLY A C 1
ATOM 2611 O O . GLY A 1 329 ? 13.898 -21 -8.469 1 98.88 329 GLY A O 1
ATOM 2612 N N . ALA A 1 330 ? 12.492 -19.703 -7.32 1 98.81 330 ALA A N 1
ATOM 2613 C CA . ALA A 1 330 ? 13.461 -18.609 -7.168 1 98.81 330 ALA A CA 1
ATOM 2614 C C . ALA A 1 330 ? 14.695 -19.078 -6.398 1 98.81 330 ALA A C 1
ATOM 2616 O O . ALA A 1 330 ? 15.82 -18.766 -6.781 1 98.81 330 ALA A O 1
ATOM 2617 N N . GLU A 1 331 ? 14.438 -19.812 -5.328 1 98.5 331 GLU A N 1
ATOM 2618 C CA . GLU A 1 331 ? 15.547 -20.281 -4.508 1 98.5 331 GLU A CA 1
ATOM 2619 C C . GLU A 1 331 ? 16.406 -21.281 -5.273 1 98.5 331 GLU A C 1
ATOM 2621 O O . GLU A 1 331 ? 17.641 -21.25 -5.188 1 98.5 331 GLU A O 1
ATOM 2626 N N . TYR A 1 332 ? 15.781 -22.172 -5.969 1 98.56 332 TYR A N 1
ATOM 2627 C CA . TYR A 1 332 ? 16.516 -23.156 -6.762 1 98.56 332 TYR A CA 1
ATOM 2628 C C . TYR A 1 332 ? 17.375 -22.469 -7.809 1 98.56 332 TYR A C 1
ATOM 2630 O O . TYR A 1 332 ? 18.531 -22.844 -8.016 1 98.56 332 TYR A O 1
ATOM 2638 N N . ALA A 1 333 ? 16.859 -21.484 -8.469 1 98.5 333 ALA A N 1
ATOM 2639 C CA . ALA A 1 333 ? 17.594 -20.734 -9.477 1 98.5 333 ALA A CA 1
ATOM 2640 C C . ALA A 1 333 ? 18.828 -20.062 -8.867 1 98.5 333 ALA A C 1
ATOM 2642 O O . ALA A 1 333 ? 19.875 -19.984 -9.5 1 98.5 333 ALA A O 1
ATOM 2643 N N . PHE A 1 334 ? 18.672 -19.562 -7.688 1 98 334 PHE A N 1
ATOM 2644 C CA . PHE A 1 334 ? 19.781 -18.922 -6.996 1 98 334 PHE A CA 1
ATOM 2645 C C . PHE A 1 334 ? 20.859 -19.938 -6.625 1 98 334 PHE A C 1
ATOM 2647 O O . PHE A 1 334 ? 22.031 -19.766 -6.957 1 98 334 PHE A O 1
ATOM 2654 N N . GLN A 1 335 ? 20.469 -21.062 -5.98 1 96.88 335 GLN A N 1
ATOM 2655 C CA . GLN A 1 335 ? 21.422 -22.031 -5.457 1 96.88 335 GLN A CA 1
ATOM 2656 C C . GLN A 1 335 ? 22.172 -22.734 -6.59 1 96.88 335 GLN A C 1
ATOM 2658 O O . GLN A 1 335 ? 23.375 -23 -6.473 1 96.88 335 GLN A O 1
ATOM 2663 N N . ARG A 1 336 ? 21.5 -22.969 -7.645 1 95.88 336 ARG A N 1
ATOM 2664 C CA . ARG A 1 336 ? 22.094 -23.781 -8.703 1 95.88 336 ARG A CA 1
ATOM 2665 C C . ARG A 1 336 ? 22.75 -22.906 -9.758 1 95.88 336 ARG A C 1
ATOM 2667 O O . ARG A 1 336 ? 23.766 -23.297 -10.344 1 95.88 336 ARG A O 1
ATOM 2674 N N . TYR A 1 337 ? 22.234 -21.672 -9.969 1 95.94 337 TYR A N 1
ATOM 2675 C CA . TYR A 1 337 ? 22.688 -20.906 -11.117 1 95.94 337 TYR A CA 1
ATOM 2676 C C . TYR A 1 337 ? 23.062 -19.484 -10.719 1 95.94 337 TYR A C 1
ATOM 2678 O O . TYR A 1 337 ? 23.328 -18.641 -11.578 1 95.94 337 TYR A O 1
ATOM 2686 N N . SER A 1 338 ? 22.953 -19.094 -9.438 1 96.75 338 SER A N 1
ATOM 2687 C CA . SER A 1 338 ? 23.391 -17.828 -8.875 1 96.75 338 SER A CA 1
ATOM 2688 C C . SER A 1 338 ? 22.516 -16.672 -9.375 1 96.75 338 SER A C 1
ATOM 2690 O O . SER A 1 338 ? 23.016 -15.586 -9.648 1 96.75 338 SER A O 1
ATOM 2692 N N . VAL A 1 339 ? 21.312 -17.016 -9.641 1 98.06 339 VAL A N 1
ATOM 2693 C CA . VAL A 1 339 ? 20.359 -15.953 -9.922 1 98.06 339 VAL A CA 1
ATOM 2694 C C . VAL A 1 339 ? 20.266 -15.016 -8.719 1 98.06 339 VAL A C 1
ATOM 2696 O O . VAL A 1 339 ? 20.031 -15.461 -7.594 1 98.06 339 VAL A O 1
ATOM 2699 N N . THR A 1 340 ? 20.375 -13.695 -8.977 1 97.94 340 THR A N 1
ATOM 2700 C CA . THR A 1 340 ? 20.516 -12.789 -7.844 1 97.94 340 THR A CA 1
ATOM 2701 C C . THR A 1 340 ? 19.203 -12.039 -7.602 1 97.94 340 THR A C 1
ATOM 2703 O O . THR A 1 340 ? 18.938 -11.586 -6.484 1 97.94 340 THR A O 1
ATOM 2706 N N . HIS A 1 341 ? 18.469 -11.805 -8.641 1 98.5 341 HIS A N 1
ATOM 2707 C CA . HIS A 1 341 ? 17.219 -11.047 -8.555 1 98.5 341 HIS A CA 1
ATOM 2708 C C . HIS A 1 341 ? 16.094 -11.742 -9.305 1 98.5 341 HIS A C 1
ATOM 2710 O O . HIS A 1 341 ? 16.297 -12.195 -10.438 1 98.5 341 HIS A O 1
ATOM 2716 N N . VAL A 1 342 ? 14.914 -11.883 -8.688 1 98.88 342 VAL A N 1
ATOM 2717 C CA . VAL A 1 342 ? 13.773 -12.547 -9.312 1 98.88 342 VAL A CA 1
ATOM 2718 C C . VAL A 1 342 ? 12.531 -11.664 -9.195 1 98.88 342 VAL A C 1
ATOM 2720 O O . VAL A 1 342 ? 12.156 -11.258 -8.086 1 98.88 342 VAL A O 1
ATOM 2723 N N . ALA A 1 343 ? 11.898 -11.273 -10.273 1 98.88 343 ALA A N 1
ATOM 2724 C CA . ALA A 1 343 ? 10.594 -10.625 -10.273 1 98.88 343 ALA A CA 1
ATOM 2725 C C . ALA A 1 343 ? 9.469 -11.641 -10.43 1 98.88 343 ALA A C 1
ATOM 2727 O O . ALA A 1 343 ? 9.398 -12.352 -11.438 1 98.88 343 ALA A O 1
ATOM 2728 N N . ILE A 1 344 ? 8.633 -11.766 -9.438 1 98.94 344 ILE A N 1
ATOM 2729 C CA . ILE A 1 344 ? 7.453 -12.625 -9.523 1 98.94 344 ILE A CA 1
ATOM 2730 C C . ILE A 1 344 ? 6.23 -11.797 -9.898 1 98.94 344 ILE A C 1
ATOM 2732 O O . ILE A 1 344 ? 5.848 -10.883 -9.164 1 98.94 344 ILE A O 1
ATOM 2736 N N . LEU A 1 345 ? 5.668 -12.047 -11.039 1 98.94 345 LEU A N 1
ATOM 2737 C CA . LEU A 1 345 ? 4.426 -11.43 -11.492 1 98.94 345 LEU A CA 1
ATOM 2738 C C . LEU A 1 345 ? 3.236 -12.352 -11.258 1 98.94 345 LEU A C 1
ATOM 2740 O O . LEU A 1 345 ? 3.141 -13.414 -11.875 1 98.94 345 LEU A O 1
ATOM 2744 N N . ASP A 1 346 ? 2.342 -11.945 -10.32 1 98.88 346 ASP A N 1
ATOM 2745 C CA . ASP A 1 346 ? 1.222 -12.773 -9.883 1 98.88 346 ASP A CA 1
ATOM 2746 C C . ASP A 1 346 ? -0.103 -12.227 -10.414 1 98.88 346 ASP A C 1
ATOM 2748 O O . ASP A 1 346 ? -0.538 -11.141 -10.023 1 98.88 346 ASP A O 1
ATOM 2752 N N . ILE A 1 347 ? -0.802 -12.953 -11.281 1 98.62 347 ILE A N 1
ATOM 2753 C CA . ILE A 1 347 ? -2.031 -12.469 -11.898 1 98.62 347 ILE A CA 1
ATOM 2754 C C . ILE A 1 347 ? -3.205 -13.344 -11.469 1 98.62 347 ILE A C 1
ATOM 2756 O O . ILE A 1 347 ? -4.152 -13.539 -12.227 1 98.62 347 ILE A O 1
ATOM 2760 N N . ASP A 1 348 ? -3.168 -13.891 -10.312 1 98.31 348 ASP A N 1
ATOM 2761 C CA . ASP A 1 348 ? -4.246 -14.633 -9.672 1 98.31 348 ASP A CA 1
ATOM 2762 C C . ASP A 1 348 ? -5.293 -13.695 -9.078 1 98.31 348 ASP A C 1
ATOM 2764 O O . ASP A 1 348 ? -4.949 -12.633 -8.547 1 98.31 348 ASP A O 1
ATOM 2768 N N . LEU A 1 349 ? -6.578 -14.125 -9.211 1 98 349 LEU A N 1
ATOM 2769 C CA . LEU A 1 349 ? -7.668 -13.312 -8.672 1 98 349 LEU A CA 1
ATOM 2770 C C . LEU A 1 349 ? -7.461 -13.031 -7.191 1 98 349 LEU A C 1
ATOM 2772 O O . LEU A 1 349 ? -7.852 -11.977 -6.695 1 98 349 LEU A O 1
ATOM 2776 N N . HIS A 1 350 ? -6.949 -13.992 -6.535 1 97.75 350 HIS A N 1
ATOM 2777 C CA . HIS A 1 350 ? -6.727 -13.906 -5.098 1 97.75 350 HIS A CA 1
ATOM 2778 C C . HIS A 1 350 ? -5.309 -13.438 -4.785 1 97.75 350 HIS A C 1
ATOM 2780 O O . HIS A 1 350 ? -4.359 -13.82 -5.469 1 97.75 350 HIS A O 1
ATOM 2786 N N . HIS A 1 351 ? -5.16 -12.586 -3.787 1 97.88 351 HIS A N 1
ATOM 2787 C CA . HIS A 1 351 ? -3.859 -12.078 -3.367 1 97.88 351 HIS A CA 1
ATOM 2788 C C . HIS A 1 351 ? -2.932 -13.219 -2.957 1 97.88 351 HIS A C 1
ATOM 2790 O O . HIS A 1 351 ? -3.324 -14.102 -2.188 1 97.88 351 HIS A O 1
ATOM 2796 N N . GLY A 1 352 ? -1.712 -13.227 -3.525 1 98.31 352 GLY A N 1
ATOM 2797 C CA . GLY A 1 352 ? -0.709 -14.203 -3.135 1 98.31 352 GLY A CA 1
ATOM 2798 C C . GLY A 1 352 ? -0.033 -13.867 -1.817 1 98.31 352 GLY A C 1
ATOM 2799 O O . GLY A 1 352 ? 1.174 -13.617 -1.779 1 98.31 352 GLY A O 1
ATOM 2800 N N . ASP A 1 353 ? -0.812 -13.945 -0.752 1 97.69 353 ASP A N 1
ATOM 2801 C CA . ASP A 1 353 ? -0.365 -13.539 0.577 1 97.69 353 ASP A CA 1
ATOM 2802 C C . ASP A 1 353 ? 0.83 -14.375 1.033 1 97.69 353 ASP A C 1
ATOM 2804 O O . ASP A 1 353 ? 1.73 -13.867 1.704 1 97.69 353 ASP A O 1
ATOM 2808 N N . GLY A 1 354 ? 0.904 -15.664 0.651 1 98.25 354 GLY A N 1
ATOM 2809 C CA . GLY A 1 354 ? 2.043 -16.5 1.005 1 98.25 354 GLY A CA 1
ATOM 2810 C C . GLY A 1 354 ? 3.336 -16.047 0.346 1 98.25 354 GLY A C 1
ATOM 2811 O O . GLY A 1 354 ? 4.352 -15.875 1.019 1 98.25 354 GLY A O 1
ATOM 2812 N N . THR A 1 355 ? 3.252 -15.867 -0.969 1 98.75 355 THR A N 1
ATOM 2813 C CA . THR A 1 355 ? 4.426 -15.422 -1.71 1 98.75 355 THR A CA 1
ATOM 2814 C C . THR A 1 355 ? 4.941 -14.094 -1.163 1 98.75 355 THR A C 1
ATOM 2816 O O . THR A 1 355 ? 6.148 -13.906 -0.997 1 98.75 355 THR A O 1
ATOM 2819 N N . GLN A 1 356 ? 4.043 -13.203 -0.905 1 98.62 356 GLN A N 1
ATOM 2820 C CA . GLN A 1 356 ? 4.398 -11.891 -0.374 1 98.62 356 GLN A CA 1
ATOM 2821 C C . GLN A 1 356 ? 5.027 -12.016 1.012 1 98.62 356 GLN A C 1
ATOM 2823 O O . GLN A 1 356 ? 5.992 -11.312 1.327 1 98.62 356 GLN A O 1
ATOM 2828 N N . ASP A 1 357 ? 4.441 -12.828 1.848 1 98.06 357 ASP A N 1
ATOM 2829 C CA . ASP A 1 357 ? 4.945 -13.031 3.203 1 98.06 357 ASP A CA 1
ATOM 2830 C C . ASP A 1 357 ? 6.398 -13.508 3.182 1 98.06 357 ASP A C 1
ATOM 2832 O O . ASP A 1 357 ? 7.219 -13.047 3.98 1 98.06 357 ASP A O 1
ATOM 2836 N N . ILE A 1 358 ? 6.727 -14.375 2.293 1 98.06 358 ILE A N 1
ATOM 2837 C CA . ILE A 1 358 ? 8.078 -14.898 2.174 1 98.06 358 ILE A CA 1
ATOM 2838 C C . ILE A 1 358 ? 9.016 -13.805 1.664 1 98.06 358 ILE A C 1
ATOM 2840 O O . ILE A 1 358 ? 10.195 -13.766 2.035 1 98.06 358 ILE A O 1
ATOM 2844 N N . CYS A 1 359 ? 8.539 -12.852 0.886 1 98.25 359 CYS A N 1
ATOM 2845 C CA . CYS A 1 359 ? 9.344 -11.711 0.461 1 98.25 359 CYS A CA 1
ATOM 2846 C C . CYS A 1 359 ? 9.789 -10.883 1.659 1 98.25 359 CYS A C 1
ATOM 2848 O O . CYS A 1 359 ? 10.898 -10.352 1.667 1 98.25 359 CYS A O 1
ATOM 2850 N N . TRP A 1 360 ? 8.906 -10.727 2.658 1 96.75 360 TRP A N 1
ATOM 2851 C CA . TRP A 1 360 ? 9.297 -10.031 3.885 1 96.75 360 TRP A CA 1
ATOM 2852 C C . TRP A 1 360 ? 10.461 -10.742 4.562 1 96.75 360 TRP A C 1
ATOM 2854 O O . TRP A 1 360 ? 11.406 -10.094 5.02 1 96.75 360 TRP A O 1
ATOM 2864 N N . GLU A 1 361 ? 10.422 -12.039 4.574 1 94.94 361 GLU A N 1
ATOM 2865 C CA . GLU A 1 361 ? 11.5 -12.805 5.188 1 94.94 361 GLU A CA 1
ATOM 2866 C C . GLU A 1 361 ? 12.805 -12.633 4.422 1 94.94 361 GLU A C 1
ATOM 2868 O O . GLU A 1 361 ? 13.875 -12.484 5.023 1 94.94 361 GLU A O 1
ATOM 2873 N N . ARG A 1 362 ? 12.672 -12.656 3.129 1 95.69 362 ARG A N 1
ATOM 2874 C CA . ARG A 1 362 ? 13.852 -12.438 2.299 1 95.69 362 ARG A CA 1
ATOM 2875 C C . ARG A 1 362 ? 14.438 -11.047 2.531 1 95.69 362 ARG A C 1
ATOM 2877 O O . ARG A 1 362 ? 15.648 -10.859 2.453 1 95.69 362 ARG A O 1
ATOM 2884 N N . GLY A 1 363 ? 13.578 -10.102 2.84 1 95.19 363 GLY A N 1
ATOM 2885 C CA . GLY A 1 363 ? 13.992 -8.742 3.109 1 95.19 363 GLY A CA 1
ATOM 2886 C C . GLY A 1 363 ? 14.578 -8.555 4.5 1 95.19 363 GLY A C 1
ATOM 2887 O O . GLY A 1 363 ? 15.078 -7.48 4.828 1 95.19 363 GLY A O 1
ATOM 2888 N N . GLY A 1 364 ? 14.484 -9.602 5.316 1 94 364 GLY A N 1
ATOM 2889 C CA . GLY A 1 364 ? 15.094 -9.562 6.637 1 94 364 GLY A CA 1
ATOM 2890 C C . GLY A 1 364 ? 14.086 -9.414 7.758 1 94 364 GLY A C 1
ATOM 2891 O O . GLY A 1 364 ? 14.453 -9.422 8.938 1 94 364 GLY A O 1
ATOM 2892 N N . PHE A 1 365 ? 12.828 -9.297 7.438 1 93.56 365 PHE A N 1
ATOM 2893 C CA . PHE A 1 365 ? 11.789 -9.141 8.445 1 93.56 365 PHE A CA 1
ATOM 2894 C C . PHE A 1 365 ? 11.164 -10.484 8.797 1 93.56 365 PHE A C 1
ATOM 2896 O O . PHE A 1 365 ? 11.383 -11.477 8.094 1 93.56 365 PHE A O 1
ATOM 2903 N N . GLN A 1 366 ? 10.422 -10.516 9.867 1 90.12 366 GLN A N 1
ATOM 2904 C CA . GLN A 1 366 ? 9.648 -11.703 10.195 1 90.12 366 GLN A CA 1
ATOM 2905 C C . GLN A 1 366 ? 8.352 -11.75 9.398 1 90.12 366 GLN A C 1
ATOM 2907 O O . GLN A 1 366 ? 7.645 -10.75 9.289 1 90.12 366 GLN A O 1
ATOM 2912 N N . GLY A 1 367 ? 8.102 -12.859 8.859 1 89.88 367 GLY A N 1
ATOM 2913 C CA . GLY A 1 367 ? 6.828 -13.023 8.172 1 89.88 367 GLY A CA 1
ATOM 2914 C C . GLY A 1 367 ? 5.645 -13.094 9.125 1 89.88 367 GLY A C 1
ATOM 2915 O O . GLY A 1 367 ? 5.82 -13.312 10.328 1 89.88 367 GLY A O 1
ATOM 2916 N N . ASP A 1 368 ? 4.48 -12.766 8.609 1 89.19 368 ASP A N 1
ATOM 2917 C CA . ASP A 1 368 ? 3.275 -12.914 9.414 1 89.19 368 ASP A CA 1
ATOM 2918 C C . ASP A 1 368 ? 3.107 -14.359 9.891 1 89.19 368 ASP A C 1
ATOM 2920 O O . ASP A 1 368 ? 2.719 -14.594 11.031 1 89.19 368 ASP A O 1
ATOM 2924 N N . PHE A 1 369 ? 3.355 -15.289 8.961 1 89.44 369 PHE A N 1
ATOM 2925 C CA . PHE A 1 369 ? 3.357 -16.719 9.25 1 89.44 369 PHE A CA 1
ATOM 2926 C C . PHE A 1 369 ? 4.656 -17.359 8.773 1 89.44 369 PHE A C 1
ATOM 2928 O O . PHE A 1 369 ? 4.633 -18.359 8.047 1 89.44 369 PHE A O 1
ATOM 2935 N N . GLY A 1 370 ? 5.695 -16.734 9.281 1 86.06 370 GLY A N 1
ATOM 2936 C CA . GLY A 1 370 ? 7.023 -17.094 8.812 1 86.06 370 GLY A CA 1
ATOM 2937 C C . GLY A 1 370 ? 7.66 -18.203 9.633 1 86.06 370 GLY A C 1
ATOM 2938 O O . GLY A 1 370 ? 6.996 -18.828 10.469 1 86.06 370 GLY A O 1
ATOM 2939 N N . LYS A 1 371 ? 8.891 -18.422 9.258 1 85.12 371 LYS A N 1
ATOM 2940 C CA . LYS A 1 371 ? 9.695 -19.438 9.93 1 85.12 371 LYS A CA 1
ATOM 2941 C C . LYS A 1 371 ? 10.078 -18.984 11.336 1 85.12 371 LYS A C 1
ATOM 2943 O O . LYS A 1 371 ? 10.336 -17.797 11.57 1 85.12 371 LYS A O 1
ATOM 2948 N N . ASN A 1 372 ? 9.977 -19.906 12.188 1 78.31 372 ASN A N 1
ATOM 2949 C CA . ASN A 1 372 ? 10.57 -19.609 13.492 1 78.31 372 ASN A CA 1
ATOM 2950 C C . ASN A 1 372 ? 12.078 -19.406 13.391 1 78.31 372 ASN A C 1
ATOM 2952 O O . ASN A 1 372 ? 12.734 -20.031 12.562 1 78.31 372 ASN A O 1
ATOM 2956 N N . GLU A 1 373 ? 12.586 -18.609 14.211 1 71.44 373 GLU A N 1
ATOM 2957 C CA . GLU A 1 373 ? 14.008 -18.281 14.188 1 71.44 373 GLU A CA 1
ATOM 2958 C C . GLU A 1 373 ? 14.867 -19.547 14.258 1 71.44 373 GLU A C 1
ATOM 2960 O O . GLU A 1 373 ? 15.891 -19.656 13.57 1 71.44 373 GLU A O 1
ATOM 2965 N N . LYS A 1 374 ? 14.477 -20.484 15.07 1 72.19 374 LYS A N 1
ATOM 2966 C CA . LYS A 1 374 ? 15.227 -21.719 15.25 1 72.19 374 LYS A CA 1
ATOM 2967 C C . LYS A 1 374 ? 15.141 -22.594 14.008 1 72.19 374 LYS A C 1
ATOM 2969 O O . LYS A 1 374 ? 15.977 -23.484 13.812 1 72.19 374 LYS A O 1
ATOM 2974 N N . ASP A 1 375 ? 14.164 -22.25 13.156 1 77.19 375 ASP A N 1
ATOM 2975 C CA . ASP A 1 375 ? 13.883 -23.078 11.992 1 77.19 375 ASP A CA 1
ATOM 2976 C C . ASP A 1 375 ? 14.508 -22.484 10.734 1 77.19 375 ASP A C 1
ATOM 2978 O O . ASP A 1 375 ? 14.461 -23.094 9.664 1 77.19 375 ASP A O 1
ATOM 2982 N N . GLU A 1 376 ? 15.109 -21.359 11.031 1 74.25 376 GLU A N 1
ATOM 2983 C CA . GLU A 1 376 ? 15.719 -20.75 9.859 1 74.25 376 GLU A CA 1
ATOM 2984 C C . GLU A 1 376 ? 17.062 -21.391 9.531 1 74.25 376 GLU A C 1
ATOM 2986 O O . GLU A 1 376 ? 17.891 -21.594 10.422 1 74.25 376 GLU A O 1
ATOM 2991 N N . GLU A 1 377 ? 17.234 -21.672 8.398 1 68.62 377 GLU A N 1
ATOM 2992 C CA . GLU A 1 377 ? 18.453 -22.344 7.953 1 68.62 377 GLU A CA 1
ATOM 2993 C C . GLU A 1 377 ? 19.688 -21.469 8.195 1 68.62 377 GLU A C 1
ATOM 2995 O O . GLU A 1 377 ? 20.75 -21.984 8.562 1 68.62 377 GLU A O 1
ATOM 3000 N N . LEU A 1 378 ? 19.469 -20.094 8.156 1 63.78 378 LEU A N 1
ATOM 3001 C CA . LEU A 1 378 ? 20.625 -19.203 8.219 1 63.78 378 LEU A CA 1
ATOM 3002 C C . LEU A 1 378 ? 20.734 -18.562 9.602 1 63.78 378 LEU A C 1
ATOM 3004 O O . LEU A 1 378 ? 21.781 -18.016 9.953 1 63.78 378 LEU A O 1
ATOM 3008 N N . ASN A 1 379 ? 19.812 -18.781 10.57 1 64.5 379 ASN A N 1
ATOM 3009 C CA . ASN A 1 379 ? 19.719 -18.312 11.945 1 64.5 379 ASN A CA 1
ATOM 3010 C C . ASN A 1 379 ? 20.234 -16.875 12.086 1 64.5 379 ASN A C 1
ATOM 3012 O O . ASN A 1 379 ? 21.188 -16.641 12.828 1 64.5 379 ASN A O 1
ATOM 3016 N N . PRO A 1 380 ? 19.578 -16 11.398 1 69.38 380 PRO A N 1
ATOM 3017 C CA . PRO A 1 380 ? 20.125 -14.641 11.406 1 69.38 380 PRO A CA 1
ATOM 3018 C C . PRO A 1 380 ? 19.812 -13.883 12.695 1 69.38 380 PRO A C 1
ATOM 3020 O O . PRO A 1 380 ? 18.812 -14.156 13.352 1 69.38 380 PRO A O 1
ATOM 3023 N N . THR A 1 381 ? 20.688 -13.016 13.203 1 78.94 381 THR A N 1
ATOM 3024 C CA . THR A 1 381 ? 20.484 -12.125 14.344 1 78.94 381 THR A CA 1
ATOM 3025 C C . THR A 1 381 ? 19.656 -10.906 13.922 1 78.94 381 THR A C 1
ATOM 3027 O O . THR A 1 381 ? 19.938 -10.273 12.906 1 78.94 381 THR A O 1
ATOM 3030 N N . ARG A 1 382 ? 18.562 -10.688 14.688 1 81.12 382 ARG A N 1
ATOM 3031 C CA . ARG A 1 382 ? 17.656 -9.586 14.367 1 81.12 382 ARG A CA 1
ATOM 3032 C C . ARG A 1 382 ? 17.906 -8.398 15.281 1 81.12 382 ARG A C 1
ATOM 3034 O O . ARG A 1 382 ? 18.266 -8.562 16.453 1 81.12 382 ARG A O 1
ATOM 3041 N N . ASP A 1 383 ? 17.766 -7.254 14.773 1 80.75 383 ASP A N 1
ATOM 3042 C CA . ASP A 1 383 ? 17.906 -6.027 15.547 1 80.75 383 ASP A CA 1
ATOM 3043 C C . ASP A 1 383 ? 16.641 -5.715 16.328 1 80.75 383 ASP A C 1
ATOM 3045 O O . ASP A 1 383 ? 15.75 -6.562 16.453 1 80.75 383 ASP A O 1
ATOM 3049 N N . GLU A 1 384 ? 16.594 -4.555 16.938 1 72.81 384 GLU A N 1
ATOM 3050 C CA . GLU A 1 384 ? 15.5 -4.164 17.828 1 72.81 384 GLU A CA 1
ATOM 3051 C C . GLU A 1 384 ? 14.195 -4.008 17.062 1 72.81 384 GLU A C 1
ATOM 3053 O O . GLU A 1 384 ? 13.109 -4.117 17.641 1 72.81 384 GLU A O 1
ATOM 3058 N N . ASN A 1 385 ? 14.328 -3.9 15.789 1 73.44 385 ASN A N 1
ATOM 3059 C CA . ASN A 1 385 ? 13.125 -3.738 14.977 1 73.44 385 ASN A CA 1
ATOM 3060 C C . ASN A 1 385 ? 12.734 -5.043 14.289 1 73.44 385 ASN A C 1
ATOM 3062 O O . ASN A 1 385 ? 11.844 -5.059 13.438 1 73.44 385 ASN A O 1
ATOM 3066 N N . GLY A 1 386 ? 13.523 -6.137 14.648 1 76.88 386 GLY A N 1
ATOM 3067 C CA . GLY A 1 386 ? 13.211 -7.461 14.141 1 76.88 386 GLY A CA 1
ATOM 3068 C C . GLY A 1 386 ? 13.789 -7.723 12.766 1 76.88 386 GLY A C 1
ATOM 3069 O O . GLY A 1 386 ? 13.391 -8.68 12.094 1 76.88 386 GLY A O 1
ATOM 3070 N N . LYS A 1 387 ? 14.672 -6.832 12.336 1 87.56 387 LYS A N 1
ATOM 3071 C CA . LYS A 1 387 ? 15.219 -6.992 10.992 1 87.56 387 LYS A CA 1
ATOM 3072 C C . LYS A 1 387 ? 16.625 -7.598 11.039 1 87.56 387 LYS A C 1
ATOM 3074 O O . LYS A 1 387 ? 17.422 -7.254 11.906 1 87.56 387 LYS A O 1
ATOM 3079 N N . CYS A 1 388 ? 16.844 -8.539 10.219 1 90.25 388 CYS A N 1
ATOM 3080 C CA . CYS A 1 388 ? 18.188 -9.078 9.984 1 90.25 388 CYS A CA 1
ATOM 3081 C C . CYS A 1 388 ? 18.656 -8.758 8.57 1 90.25 388 CYS A C 1
ATOM 3083 O O . CYS A 1 388 ? 17.984 -8.062 7.824 1 90.25 388 CYS A O 1
ATOM 3085 N N . LYS A 1 389 ? 19.797 -9.164 8.234 1 90.25 389 LYS A N 1
ATOM 3086 C CA . LYS A 1 389 ? 20.328 -8.938 6.891 1 90.25 389 LYS A CA 1
ATOM 3087 C C . LYS A 1 389 ? 19.484 -9.641 5.836 1 90.25 389 LYS A C 1
ATOM 3089 O O . LYS A 1 389 ? 19.078 -10.789 6.023 1 90.25 389 LYS A O 1
ATOM 3094 N N . PRO A 1 390 ? 19.125 -8.953 4.793 1 93.75 390 PRO A N 1
ATOM 3095 C CA . PRO A 1 390 ? 18.359 -9.609 3.73 1 93.75 390 PRO A CA 1
ATOM 3096 C C . PRO A 1 390 ? 19.125 -10.766 3.078 1 93.75 390 PRO A C 1
ATOM 3098 O O . PRO A 1 390 ? 20.359 -10.797 3.121 1 93.75 390 PRO A O 1
ATOM 3101 N N . SER A 1 391 ? 18.391 -11.648 2.5 1 92.75 391 SER A N 1
ATOM 3102 C CA . SER A 1 391 ? 19 -12.812 1.857 1 92.75 391 SER A CA 1
ATOM 3103 C C . SER A 1 391 ? 18.844 -12.75 0.342 1 92.75 391 SER A C 1
ATOM 3105 O O . SER A 1 391 ? 17.953 -12.055 -0.167 1 92.75 391 SER A O 1
ATOM 3107 N N . LEU A 1 392 ? 19.781 -13.43 -0.321 1 94.31 392 LEU A N 1
ATOM 3108 C CA . LEU A 1 392 ? 19.656 -13.625 -1.762 1 94.31 392 LEU A CA 1
ATOM 3109 C C . LEU A 1 392 ? 18.875 -14.891 -2.076 1 94.31 392 LEU A C 1
ATOM 3111 O O . LEU A 1 392 ? 18.891 -15.852 -1.305 1 94.31 392 LEU A O 1
ATOM 3115 N N . PRO A 1 393 ? 18.172 -15.062 -3.209 1 97.94 393 PRO A N 1
ATOM 3116 C CA . PRO A 1 393 ? 18.016 -13.953 -4.148 1 97.94 393 PRO A CA 1
ATOM 3117 C C . PRO A 1 393 ? 17.047 -12.891 -3.645 1 97.94 393 PRO A C 1
ATOM 3119 O O . PRO A 1 393 ? 16.172 -13.18 -2.826 1 97.94 393 PRO A O 1
ATOM 3122 N N . LYS A 1 394 ? 17.266 -11.641 -4.129 1 98.12 394 LYS A N 1
ATOM 3123 C CA . LYS A 1 394 ? 16.25 -10.625 -3.902 1 98.12 394 LYS A CA 1
ATOM 3124 C C . LYS A 1 394 ? 15.016 -10.883 -4.77 1 98.12 394 LYS A C 1
ATOM 3126 O O . LYS A 1 394 ? 15.141 -11.156 -5.965 1 98.12 394 LYS A O 1
ATOM 3131 N N . VAL A 1 395 ? 13.891 -10.875 -4.137 1 98.75 395 VAL A N 1
ATOM 3132 C CA . VAL A 1 395 ? 12.672 -11.195 -4.875 1 98.75 395 VAL A CA 1
ATOM 3133 C C . VAL A 1 395 ? 11.703 -10.023 -4.809 1 98.75 395 VAL A C 1
ATOM 3135 O O . VAL A 1 395 ? 11.406 -9.516 -3.727 1 98.75 395 VAL A O 1
ATOM 3138 N N . GLY A 1 396 ? 11.289 -9.484 -5.934 1 98.75 396 GLY A N 1
ATOM 3139 C CA . GLY A 1 396 ? 10.172 -8.562 -6.035 1 98.75 396 GLY A CA 1
ATOM 3140 C C . GLY A 1 396 ? 8.852 -9.258 -6.312 1 98.75 396 GLY A C 1
ATOM 3141 O O . GLY A 1 396 ? 8.797 -10.227 -7.078 1 98.75 396 GLY A O 1
ATOM 3142 N N . TYR A 1 397 ? 7.801 -8.828 -5.625 1 98.81 397 TYR A N 1
ATOM 3143 C CA . TYR A 1 397 ? 6.465 -9.391 -5.781 1 98.81 397 TYR A CA 1
ATOM 3144 C C . TYR A 1 397 ? 5.492 -8.352 -6.32 1 98.81 397 TYR A C 1
ATOM 3146 O O . TYR A 1 397 ? 5.246 -7.328 -5.68 1 98.81 397 TYR A O 1
ATOM 3154 N N . PHE A 1 398 ? 4.953 -8.586 -7.453 1 98.81 398 PHE A N 1
ATOM 3155 C CA . PHE A 1 398 ? 4.047 -7.691 -8.156 1 98.81 398 PHE A CA 1
ATOM 3156 C C . PHE A 1 398 ? 2.748 -8.406 -8.516 1 98.81 398 PHE A C 1
ATOM 3158 O O . PHE A 1 398 ? 2.744 -9.328 -9.328 1 98.81 398 PHE A O 1
ATOM 3165 N N . SER A 1 399 ? 1.65 -7.93 -7.914 1 98.75 399 SER A N 1
ATOM 3166 C CA . SER A 1 399 ? 0.437 -8.742 -7.941 1 98.75 399 SER A CA 1
ATOM 3167 C C . SER A 1 399 ? -0.755 -7.934 -8.445 1 98.75 399 SER A C 1
ATOM 3169 O O . SER A 1 399 ? -0.909 -6.762 -8.094 1 98.75 399 SER A O 1
ATOM 3171 N N . LEU A 1 400 ? -1.471 -8.453 -9.352 1 98.44 400 LEU A N 1
ATOM 3172 C CA . LEU A 1 400 ? -2.783 -7.996 -9.789 1 98.44 400 LEU A CA 1
ATOM 3173 C C . LEU A 1 400 ? -3.885 -8.906 -9.25 1 98.44 400 LEU A C 1
ATOM 3175 O O . LEU A 1 400 ? -3.906 -10.102 -9.547 1 98.44 400 LEU A O 1
ATOM 3179 N N . HIS A 1 401 ? -4.832 -8.422 -8.383 1 98.56 401 HIS A N 1
ATOM 3180 C CA . HIS A 1 401 ? -5.852 -9.266 -7.77 1 98.56 401 HIS A CA 1
ATOM 3181 C C . HIS A 1 401 ? -7.082 -8.453 -7.387 1 98.56 401 HIS A C 1
ATOM 3183 O O . HIS A 1 401 ? -7.109 -7.23 -7.57 1 98.56 401 HIS A O 1
ATOM 3189 N N . ASP A 1 402 ? -8.094 -9.141 -6.949 1 97.5 402 ASP A N 1
ATOM 3190 C CA . ASP A 1 402 ? -9.32 -8.516 -6.457 1 97.5 402 ASP A CA 1
ATOM 3191 C C . ASP A 1 402 ? -9.258 -8.305 -4.945 1 97.5 402 ASP A C 1
ATOM 3193 O O . ASP A 1 402 ? -9.125 -9.266 -4.184 1 97.5 402 ASP A O 1
ATOM 3197 N N . ILE A 1 403 ? -9.391 -7.078 -4.457 1 96.81 403 ILE A N 1
ATOM 3198 C CA . ILE A 1 403 ? -9.234 -6.719 -3.051 1 96.81 403 ILE A CA 1
ATOM 3199 C C . ILE A 1 403 ? -10.453 -7.203 -2.262 1 96.81 403 ILE A C 1
ATOM 3201 O O . ILE A 1 403 ? -10.438 -7.195 -1.027 1 96.81 403 ILE A O 1
ATOM 3205 N N . LYS A 1 404 ? -11.477 -7.785 -2.93 1 94.19 404 LYS A N 1
ATOM 3206 C CA . LYS A 1 404 ? -12.672 -8.281 -2.254 1 94.19 404 LYS A CA 1
ATOM 3207 C C . LYS A 1 404 ? -12.688 -9.812 -2.223 1 94.19 404 LYS A C 1
ATOM 3209 O O . LYS A 1 404 ? -13.625 -10.414 -1.706 1 94.19 404 LYS A O 1
ATOM 3214 N N . SER A 1 405 ? -11.648 -10.398 -2.744 1 93.69 405 SER A N 1
ATOM 3215 C CA . SER A 1 405 ? -11.531 -11.852 -2.752 1 93.69 405 SER A CA 1
ATOM 3216 C C . SER A 1 405 ? -10.578 -12.336 -1.668 1 93.69 405 SER A C 1
ATOM 3218 O O . SER A 1 405 ? -9.836 -11.539 -1.082 1 93.69 405 SER A O 1
ATOM 3220 N N . TYR A 1 406 ? -10.617 -13.648 -1.385 1 89.19 406 TYR A N 1
ATOM 3221 C CA . TYR A 1 406 ? -9.719 -14.227 -0.392 1 89.19 406 TYR A CA 1
ATOM 3222 C C . TYR A 1 406 ? -8.281 -13.789 -0.644 1 89.19 406 TYR A C 1
ATOM 3224 O O . TYR A 1 406 ? -7.832 -13.742 -1.792 1 89.19 406 TYR A O 1
ATOM 3232 N N . PRO A 1 407 ? -7.641 -13.266 0.372 1 90.5 407 PRO A N 1
ATOM 3233 C CA . PRO A 1 407 ? -7.977 -13.406 1.79 1 90.5 407 PRO A CA 1
ATOM 3234 C C . PRO A 1 407 ? -8.656 -12.164 2.365 1 90.5 407 PRO A C 1
ATOM 3236 O O . PRO A 1 407 ? -8.648 -11.961 3.58 1 90.5 407 PRO A O 1
ATOM 3239 N N . THR A 1 408 ? -9.18 -11.32 1.532 1 90.5 408 THR A N 1
ATOM 3240 C CA . THR A 1 408 ? -9.844 -10.117 2.012 1 90.5 408 THR A CA 1
ATOM 3241 C C . THR A 1 408 ? -11.344 -10.172 1.732 1 90.5 408 THR A C 1
ATOM 3243 O O . THR A 1 408 ? -12 -9.133 1.604 1 90.5 408 THR A O 1
ATOM 3246 N N . GLU A 1 409 ? -11.875 -11.281 1.521 1 85.25 409 GLU A N 1
ATOM 3247 C CA . GLU A 1 409 ? -13.312 -11.422 1.326 1 85.25 409 GLU A CA 1
ATOM 3248 C C . GLU A 1 409 ? -14.07 -11.266 2.643 1 85.25 409 GLU A C 1
ATOM 3250 O O . GLU A 1 409 ? -13.461 -11.297 3.719 1 85.25 409 GLU A O 1
ATOM 3255 N N . LEU A 1 410 ? -15.398 -11.086 2.438 1 76.12 410 LEU A N 1
ATOM 3256 C CA . LEU A 1 410 ? -16.219 -10.938 3.633 1 76.12 410 LEU A CA 1
ATOM 3257 C C . LEU A 1 410 ? -16 -12.109 4.586 1 76.12 410 LEU A C 1
ATOM 3259 O O . LEU A 1 410 ? -16.016 -13.273 4.168 1 76.12 410 LEU A O 1
ATOM 3263 N N . GLY A 1 411 ? -15.719 -11.914 5.707 1 75.12 411 GLY A N 1
ATOM 3264 C CA . GLY A 1 411 ? -15.438 -12.938 6.703 1 75.12 411 GLY A CA 1
ATOM 3265 C C . GLY A 1 411 ? -13.953 -13.109 6.977 1 75.12 411 GLY A C 1
ATOM 3266 O O . GLY A 1 411 ? -13.57 -13.688 7.996 1 75.12 411 GLY A O 1
ATOM 3267 N N . PHE A 1 412 ? -13.156 -12.648 6.016 1 76 412 PHE A N 1
ATOM 3268 C CA . PHE A 1 412 ? -11.711 -12.781 6.164 1 76 412 PHE A CA 1
ATOM 3269 C C . PHE A 1 412 ? -11.031 -11.422 6.086 1 76 412 PHE A C 1
ATOM 3271 O O . PHE A 1 412 ? -9.828 -11.305 6.336 1 76 412 PHE A O 1
ATOM 3278 N N . ALA A 1 413 ? -11.781 -10.414 5.824 1 87.69 413 ALA A N 1
ATOM 3279 C CA . ALA A 1 413 ? -11.227 -9.086 5.555 1 87.69 413 ALA A CA 1
ATOM 3280 C C . ALA A 1 413 ? -10.828 -8.391 6.852 1 87.69 413 ALA A C 1
ATOM 3282 O O . ALA A 1 413 ? -11.422 -7.379 7.23 1 87.69 413 ALA A O 1
ATOM 3283 N N . SER A 1 414 ? -9.805 -8.875 7.449 1 91.31 414 SER A N 1
ATOM 3284 C CA . SER A 1 414 ? -9.227 -8.195 8.602 1 91.31 414 SER A CA 1
ATOM 3285 C C . SER A 1 414 ? -8.383 -6.996 8.164 1 91.31 414 SER A C 1
ATOM 3287 O O . SER A 1 414 ? -8 -6.891 6.996 1 91.31 414 SER A O 1
ATOM 3289 N N . LYS A 1 415 ? -8.125 -6.086 9.102 1 92.94 415 LYS A N 1
ATOM 3290 C CA . LYS A 1 415 ? -7.266 -4.938 8.844 1 92.94 415 LYS A CA 1
ATOM 3291 C C . LYS A 1 415 ? -5.902 -5.375 8.32 1 92.94 415 LYS A C 1
ATOM 3293 O O . LYS A 1 415 ? -5.387 -4.805 7.359 1 92.94 415 LYS A O 1
ATOM 3298 N N . GLU A 1 416 ? -5.367 -6.422 8.891 1 93.31 416 GLU A N 1
ATOM 3299 C CA . GLU A 1 416 ? -4.051 -6.922 8.508 1 93.31 416 GLU A CA 1
ATOM 3300 C C . GLU A 1 416 ? -4.07 -7.477 7.082 1 93.31 416 GLU A C 1
ATOM 3302 O O . GLU A 1 416 ? -3.156 -7.219 6.297 1 93.31 416 GLU A O 1
ATOM 3307 N N . ASN A 1 417 ? -5.094 -8.273 6.746 1 94.81 417 ASN A N 1
ATOM 3308 C CA . ASN A 1 417 ? -5.195 -8.828 5.402 1 94.81 417 ASN A CA 1
ATOM 3309 C C . ASN A 1 417 ? -5.355 -7.742 4.352 1 94.81 417 ASN A C 1
ATOM 3311 O O . ASN A 1 417 ? -4.781 -7.832 3.262 1 94.81 417 ASN A O 1
ATOM 3315 N N . ILE A 1 418 ? -6.141 -6.73 4.688 1 95.94 418 ILE A N 1
ATOM 3316 C CA . ILE A 1 418 ? -6.355 -5.625 3.758 1 95.94 418 ILE A CA 1
ATOM 3317 C C . ILE A 1 418 ? -5.055 -4.852 3.561 1 95.94 418 ILE A C 1
ATOM 3319 O O . ILE A 1 418 ? -4.699 -4.5 2.434 1 95.94 418 ILE A O 1
ATOM 3323 N N . LYS A 1 419 ? -4.328 -4.562 4.684 1 95.94 419 LYS A N 1
ATOM 3324 C CA . LYS A 1 419 ? -3.023 -3.912 4.598 1 95.94 419 LYS A CA 1
ATOM 3325 C C . LYS A 1 419 ? -2.074 -4.695 3.699 1 95.94 419 LYS A C 1
ATOM 3327 O O . LYS A 1 419 ? -1.42 -4.125 2.826 1 95.94 419 LYS A O 1
ATOM 3332 N N . ASN A 1 420 ? -2.037 -6.039 3.883 1 97.25 420 ASN A N 1
ATOM 3333 C CA . ASN A 1 420 ? -1.149 -6.895 3.1 1 97.25 420 ASN A CA 1
ATOM 3334 C C . ASN A 1 420 ? -1.51 -6.867 1.617 1 97.25 420 ASN A C 1
ATOM 3336 O O . ASN A 1 420 ? -0.629 -6.758 0.762 1 97.25 420 ASN A O 1
ATOM 3340 N N . ALA A 1 421 ? -2.762 -6.918 1.35 1 98.12 421 ALA A N 1
ATOM 3341 C CA . ALA A 1 421 ? -3.219 -7.02 -0.034 1 98.12 421 ALA A CA 1
ATOM 3342 C C . ALA A 1 421 ? -3.146 -5.668 -0.737 1 98.12 421 ALA A C 1
ATOM 3344 O O . ALA A 1 421 ? -3.445 -5.562 -1.93 1 98.12 421 ALA A O 1
ATOM 3345 N N . SER A 1 422 ? -2.688 -4.559 0.008 1 98.12 422 SER A N 1
ATOM 3346 C CA . SER A 1 422 ? -2.771 -3.211 -0.547 1 98.12 422 SER A CA 1
ATOM 3347 C C . SER A 1 422 ? -1.434 -2.486 -0.447 1 98.12 422 SER A C 1
ATOM 3349 O O . SER A 1 422 ? -1.326 -1.315 -0.815 1 98.12 422 SER A O 1
ATOM 3351 N N . MET A 1 423 ? -0.443 -3.127 0 1 96.44 423 MET A N 1
ATOM 3352 C CA . MET A 1 423 ? 0.846 -2.482 0.24 1 96.44 423 MET A CA 1
ATOM 3353 C C . MET A 1 423 ? 1.594 -2.258 -1.069 1 96.44 423 MET A C 1
ATOM 3355 O O . MET A 1 423 ? 1.579 -3.115 -1.953 1 96.44 423 MET A O 1
ATOM 3359 N N . CYS A 1 424 ? 2.225 -1.118 -1.258 1 97.88 424 CYS A N 1
ATOM 3360 C CA . CYS A 1 424 ? 3.047 -0.733 -2.4 1 97.88 424 CYS A CA 1
ATOM 3361 C C . CYS A 1 424 ? 4.344 -0.076 -1.941 1 97.88 424 CYS A C 1
ATOM 3363 O O . CYS A 1 424 ? 4.355 1.104 -1.588 1 97.88 424 CYS A O 1
ATOM 3365 N N . VAL A 1 425 ? 5.484 -0.832 -1.981 1 97.38 425 VAL A N 1
ATOM 3366 C CA . VAL A 1 425 ? 6.734 -0.276 -1.478 1 97.38 425 VAL A CA 1
ATOM 3367 C C . VAL A 1 425 ? 7.91 -0.861 -2.254 1 97.38 425 VAL A C 1
ATOM 3369 O O . VAL A 1 425 ? 7.902 -2.043 -2.607 1 97.38 425 VAL A O 1
ATOM 3372 N N . MET A 1 426 ? 8.883 -0.057 -2.67 1 96 426 MET A N 1
ATOM 3373 C CA . MET A 1 426 ? 10.148 -0.445 -3.293 1 96 426 MET A CA 1
ATOM 3374 C C . MET A 1 426 ? 11.336 0.117 -2.516 1 96 426 MET A C 1
ATOM 3376 O O . MET A 1 426 ? 12.18 0.805 -3.084 1 96 426 MET A O 1
ATOM 3380 N N . ASP A 1 427 ? 11.406 -0.126 -1.173 1 94.44 427 ASP A N 1
ATOM 3381 C CA . ASP A 1 427 ? 12.445 0.349 -0.268 1 94.44 427 ASP A CA 1
ATOM 3382 C C . ASP A 1 427 ? 12.625 -0.6 0.915 1 94.44 427 ASP A C 1
ATOM 3384 O O . ASP A 1 427 ? 11.977 -1.649 0.977 1 94.44 427 ASP A O 1
ATOM 3388 N N . HIS A 1 428 ? 13.578 -0.36 1.783 1 94.31 428 HIS A N 1
ATOM 3389 C CA . HIS A 1 428 ? 13.82 -1.133 2.996 1 94.31 428 HIS A CA 1
ATOM 3390 C C . HIS A 1 428 ? 14.031 -2.609 2.676 1 94.31 428 HIS A C 1
ATOM 3392 O O . HIS A 1 428 ? 13.547 -3.48 3.4 1 94.31 428 HIS A O 1
ATOM 3398 N N . ASP A 1 429 ? 14.586 -2.918 1.488 1 94.62 429 ASP A N 1
ATOM 3399 C CA . ASP A 1 429 ? 14.922 -4.262 1.025 1 94.62 429 ASP A CA 1
ATOM 3400 C C . ASP A 1 429 ? 13.664 -5.059 0.688 1 94.62 429 ASP A C 1
ATOM 3402 O O . ASP A 1 429 ? 13.695 -6.289 0.664 1 94.62 429 ASP A O 1
ATOM 3406 N N . ILE A 1 430 ? 12.531 -4.316 0.56 1 96.88 430 ILE A N 1
ATOM 3407 C CA . ILE A 1 430 ? 11.25 -4.91 0.185 1 96.88 430 ILE A CA 1
ATOM 3408 C C . ILE A 1 430 ? 10.797 -4.344 -1.157 1 96.88 430 ILE A C 1
ATOM 3410 O O . ILE A 1 430 ? 10.898 -3.139 -1.396 1 96.88 430 ILE A O 1
ATOM 3414 N N . ASN A 1 431 ? 10.398 -5.18 -2.051 1 98.06 431 ASN A N 1
ATOM 3415 C CA . ASN A 1 431 ? 9.836 -4.805 -3.346 1 98.06 431 ASN A CA 1
ATOM 3416 C C . ASN A 1 431 ? 8.5 -5.492 -3.594 1 98.06 431 ASN A C 1
ATOM 3418 O O . ASN A 1 431 ? 8.453 -6.59 -4.148 1 98.06 431 ASN A O 1
ATOM 3422 N N . ILE A 1 432 ? 7.461 -4.879 -3.168 1 98.62 432 ILE A N 1
ATOM 3423 C CA . ILE A 1 432 ? 6.105 -5.41 -3.244 1 98.62 432 ILE A CA 1
ATOM 3424 C C . ILE A 1 432 ? 5.172 -4.355 -3.834 1 98.62 432 ILE A C 1
ATOM 3426 O O . ILE A 1 432 ? 5.211 -3.189 -3.43 1 98.62 432 ILE A O 1
ATOM 3430 N N . TRP A 1 433 ? 4.398 -4.719 -4.758 1 98.62 433 TRP A N 1
ATOM 3431 C CA . TRP A 1 433 ? 3.42 -3.811 -5.348 1 98.62 433 TRP A CA 1
ATOM 3432 C C . TRP A 1 433 ? 2.121 -4.543 -5.668 1 98.62 433 TRP A C 1
ATOM 3434 O O . TRP A 1 433 ? 2.109 -5.48 -6.469 1 98.62 433 TRP A O 1
ATOM 3444 N N . ASN A 1 434 ? 1.044 -4.145 -5.016 1 98.56 434 ASN A N 1
ATOM 3445 C CA . ASN A 1 434 ? -0.279 -4.727 -5.215 1 98.56 434 ASN A CA 1
ATOM 3446 C C . ASN A 1 434 ? -1.193 -3.779 -5.988 1 98.56 434 ASN A C 1
ATOM 3448 O O . ASN A 1 434 ? -1.301 -2.6 -5.652 1 98.56 434 ASN A O 1
ATOM 3452 N N . VAL A 1 435 ? -1.779 -4.246 -7.051 1 98.06 435 VAL A N 1
ATOM 3453 C CA . VAL A 1 435 ? -2.734 -3.496 -7.855 1 98.06 435 VAL A CA 1
ATOM 3454 C C . VAL A 1 435 ? -4.086 -4.203 -7.852 1 98.06 435 VAL A C 1
ATOM 3456 O O . VAL A 1 435 ? -4.156 -5.43 -7.988 1 98.06 435 VAL A O 1
ATOM 3459 N N . HIS A 1 436 ? -5.172 -3.477 -7.676 1 97.69 436 HIS A N 1
ATOM 3460 C CA . HIS A 1 436 ? -6.5 -4.07 -7.551 1 97.69 436 HIS A CA 1
ATOM 3461 C C . HIS A 1 436 ? -7.258 -4.004 -8.875 1 97.69 436 HIS A C 1
ATOM 3463 O O . HIS A 1 436 ? -7.238 -2.979 -9.555 1 97.69 436 HIS A O 1
ATOM 3469 N N . LEU A 1 437 ? -7.906 -5.113 -9.203 1 97.56 437 LEU A N 1
ATOM 3470 C CA . LEU A 1 437 ? -8.781 -5.18 -10.367 1 97.56 437 LEU A CA 1
ATOM 3471 C C . LEU A 1 437 ? -10.047 -4.359 -10.148 1 97.56 437 LEU A C 1
ATOM 3473 O O . LEU A 1 437 ? -10.453 -4.141 -9.008 1 97.56 437 LEU A O 1
ATOM 3477 N N . GLN A 1 438 ? -10.594 -3.852 -11.258 1 93.5 438 GLN A N 1
ATOM 3478 C CA . GLN A 1 438 ? -11.836 -3.084 -11.25 1 93.5 438 GLN A CA 1
ATOM 3479 C C . GLN A 1 438 ? -12.859 -3.691 -12.203 1 93.5 438 GLN A C 1
ATOM 3481 O O . GLN A 1 438 ? -12.508 -4.488 -13.078 1 93.5 438 GLN A O 1
ATOM 3486 N N . GLU A 1 439 ? -14.078 -3.32 -11.977 1 92.88 439 GLU A N 1
ATOM 3487 C CA . GLU A 1 439 ? -15.133 -3.748 -12.891 1 92.88 439 GLU A CA 1
ATOM 3488 C C . GLU A 1 439 ? -14.969 -3.107 -14.266 1 92.88 439 GLU A C 1
ATOM 3490 O O . GLU A 1 439 ? -14.359 -2.045 -14.391 1 92.88 439 GLU A O 1
ATOM 3495 N N . TRP A 1 440 ? -15.43 -3.805 -15.258 1 94.75 440 TRP A N 1
ATOM 3496 C CA . TRP A 1 440 ? -15.438 -3.301 -16.625 1 94.75 440 TRP A CA 1
ATOM 3497 C C . TRP A 1 440 ? -16.703 -3.719 -17.359 1 94.75 440 TRP A C 1
ATOM 3499 O O . TRP A 1 440 ? -17.297 -4.762 -17.047 1 94.75 440 TRP A O 1
ATOM 3509 N N . SER A 1 441 ? -17.172 -2.863 -18.312 1 93.06 441 SER A N 1
ATOM 3510 C CA . SER A 1 441 ? -18.406 -3.119 -19.031 1 93.06 441 SER A CA 1
ATOM 3511 C C . SER A 1 441 ? -18.125 -3.57 -20.469 1 93.06 441 SER A C 1
ATOM 3513 O O . SER A 1 441 ? -18.969 -4.219 -21.094 1 93.06 441 SER A O 1
ATOM 3515 N N . SER A 1 442 ? -16.953 -3.168 -20.969 1 94.88 442 SER A N 1
ATOM 3516 C CA . SER A 1 442 ? -16.516 -3.555 -22.312 1 94.88 442 SER A CA 1
ATOM 3517 C C . SER A 1 442 ? -15.023 -3.865 -22.344 1 94.88 442 SER A C 1
ATOM 3519 O O . SER A 1 442 ? -14.273 -3.398 -21.484 1 94.88 442 SER A O 1
ATOM 3521 N N . GLU A 1 443 ? -14.648 -4.703 -23.219 1 94.56 443 GLU A N 1
ATOM 3522 C CA . GLU A 1 443 ? -13.234 -5.035 -23.344 1 94.56 443 GLU A CA 1
ATOM 3523 C C . GLU A 1 443 ? -12.391 -3.781 -23.578 1 94.56 443 GLU A C 1
ATOM 3525 O O . GLU A 1 443 ? -11.25 -3.701 -23.109 1 94.56 443 GLU A O 1
ATOM 3530 N N . GLU A 1 444 ? -12.938 -2.852 -24.281 1 94.62 444 GLU A N 1
ATOM 3531 C CA . GLU A 1 444 ? -12.25 -1.58 -24.484 1 94.62 444 GLU A CA 1
ATOM 3532 C C . GLU A 1 444 ? -12 -0.869 -23.156 1 94.62 444 GLU A C 1
ATOM 3534 O O . GLU A 1 444 ? -10.914 -0.333 -22.938 1 94.62 444 GLU A O 1
ATOM 3539 N N . GLU A 1 445 ? -13.023 -0.857 -22.328 1 95.19 445 GLU A N 1
ATOM 3540 C CA . GLU A 1 445 ? -12.867 -0.263 -21.016 1 95.19 445 GLU A CA 1
ATOM 3541 C C . GLU A 1 445 ? -11.812 -1.004 -20.188 1 95.19 445 GLU A C 1
ATOM 3543 O O . GLU A 1 445 ? -11.008 -0.381 -19.5 1 95.19 445 GLU A O 1
ATOM 3548 N N . PHE A 1 446 ? -11.867 -2.324 -20.25 1 96.94 446 PHE A N 1
ATOM 3549 C CA . PHE A 1 446 ? -10.875 -3.127 -19.547 1 96.94 446 PHE A CA 1
ATOM 3550 C C . PHE A 1 446 ? -9.461 -2.73 -19.953 1 96.94 446 PHE A C 1
ATOM 3552 O O . PHE A 1 446 ? -8.586 -2.566 -19.109 1 96.94 446 PHE A O 1
ATOM 3559 N N . TYR A 1 447 ? -9.227 -2.584 -21.203 1 95.31 447 TYR A N 1
ATOM 3560 C CA . TYR A 1 447 ? -7.867 -2.328 -21.672 1 95.31 447 TYR A CA 1
ATOM 3561 C C . TYR A 1 447 ? -7.457 -0.885 -21.391 1 95.31 447 TYR A C 1
ATOM 3563 O O . TYR A 1 447 ? -6.266 -0.572 -21.328 1 95.31 447 TYR A O 1
ATOM 3571 N N . LYS A 1 448 ? -8.422 -0.02 -21.25 1 92.38 448 LYS A N 1
ATOM 3572 C CA . LYS A 1 448 ? -8.086 1.291 -20.688 1 92.38 448 LYS A CA 1
ATOM 3573 C C . LYS A 1 448 ? -7.555 1.17 -19.266 1 92.38 448 LYS A C 1
ATOM 3575 O O . LYS A 1 448 ? -6.566 1.815 -18.906 1 92.38 448 LYS A O 1
ATOM 3580 N N . HIS A 1 449 ? -8.219 0.338 -18.469 1 94.62 449 HIS A N 1
ATOM 3581 C CA . HIS A 1 449 ? -7.719 0.057 -17.125 1 94.62 449 HIS A CA 1
ATOM 3582 C C . HIS A 1 449 ? -6.32 -0.546 -17.188 1 94.62 449 HIS A C 1
ATOM 3584 O O . HIS A 1 449 ? -5.457 -0.189 -16.375 1 94.62 449 HIS A O 1
ATOM 3590 N N . TYR A 1 450 ? -6.16 -1.49 -18.141 1 95.62 450 TYR A N 1
ATOM 3591 C CA . TYR A 1 450 ? -4.871 -2.158 -18.281 1 95.62 450 TYR A CA 1
ATOM 3592 C C . TYR A 1 450 ? -3.76 -1.147 -18.547 1 95.62 450 TYR A C 1
ATOM 3594 O O . TYR A 1 450 ? -2.719 -1.173 -17.875 1 95.62 450 TYR A O 1
ATOM 3602 N N . GLN A 1 451 ? -3.988 -0.177 -19.406 1 90.62 451 GLN A N 1
ATOM 3603 C CA . GLN A 1 451 ? -2.971 0.768 -19.844 1 90.62 451 GLN A CA 1
ATOM 3604 C C . GLN A 1 451 ? -2.688 1.82 -18.781 1 90.62 451 GLN A C 1
ATOM 3606 O O . GLN A 1 451 ? -1.574 2.342 -18.688 1 90.62 451 GLN A O 1
ATOM 3611 N N . THR A 1 452 ? -3.627 2.01 -17.953 1 87.75 452 THR A N 1
ATOM 3612 C CA . THR A 1 452 ? -3.475 3.141 -17.047 1 87.75 452 THR A CA 1
ATOM 3613 C C . THR A 1 452 ? -3.191 2.656 -15.633 1 87.75 452 THR A C 1
ATOM 3615 O O . THR A 1 452 ? -2.588 3.377 -14.828 1 87.75 452 THR A O 1
ATOM 3618 N N . LYS A 1 453 ? -3.59 1.479 -15.352 1 91.81 453 LYS A N 1
ATOM 3619 C CA . LYS A 1 453 ? -3.535 1.048 -13.953 1 91.81 453 LYS A CA 1
ATOM 3620 C C . LYS A 1 453 ? -2.822 -0.294 -13.82 1 91.81 453 LYS A C 1
ATOM 3622 O O . LYS A 1 453 ? -1.847 -0.414 -13.078 1 91.81 453 LYS A O 1
ATOM 3627 N N . TYR A 1 454 ? -3.215 -1.36 -14.578 1 96.62 454 TYR A N 1
ATOM 3628 C CA . TYR A 1 454 ? -2.736 -2.721 -14.359 1 96.62 454 TYR A CA 1
ATOM 3629 C C . TYR A 1 454 ? -1.285 -2.867 -14.805 1 96.62 454 TYR A C 1
ATOM 3631 O O . TYR A 1 454 ? -0.533 -3.662 -14.242 1 96.62 454 TYR A O 1
ATOM 3639 N N . VAL A 1 455 ? -0.869 -2.014 -15.789 1 94 455 VAL A N 1
ATOM 3640 C CA . VAL A 1 455 ? 0.488 -2.062 -16.328 1 94 455 VAL A CA 1
ATOM 3641 C C . VAL A 1 455 ? 1.489 -1.693 -15.234 1 94 455 VAL A C 1
ATOM 3643 O O . VAL A 1 455 ? 2.68 -1.994 -15.344 1 94 455 VAL A O 1
ATOM 3646 N N . ALA A 1 456 ? 1.017 -1.194 -14.117 1 93.5 456 ALA A N 1
ATOM 3647 C CA . ALA A 1 456 ? 1.869 -0.77 -13.008 1 93.5 456 ALA A CA 1
ATOM 3648 C C . ALA A 1 456 ? 2.729 -1.925 -12.508 1 93.5 456 ALA A C 1
ATOM 3650 O O . ALA A 1 456 ? 3.867 -1.721 -12.078 1 93.5 456 ALA A O 1
ATOM 3651 N N . ILE A 1 457 ? 2.219 -3.16 -12.516 1 96.75 457 ILE A N 1
ATOM 3652 C CA . ILE A 1 457 ? 2.996 -4.27 -11.984 1 96.75 457 ILE A CA 1
ATOM 3653 C C . ILE A 1 457 ? 4.188 -4.555 -12.891 1 96.75 457 ILE A C 1
ATOM 3655 O O . ILE A 1 457 ? 5.273 -4.902 -12.422 1 96.75 457 ILE A O 1
ATOM 3659 N N . LEU A 1 458 ? 4.027 -4.34 -14.219 1 97.19 458 LEU A N 1
ATOM 3660 C CA . LEU A 1 458 ? 5.137 -4.484 -15.156 1 97.19 458 LEU A CA 1
ATOM 3661 C C . LEU A 1 458 ? 6.137 -3.348 -14.984 1 97.19 458 LEU A C 1
ATOM 3663 O O . LEU A 1 458 ? 7.348 -3.574 -15 1 97.19 458 LEU A O 1
ATOM 3667 N N . ASN A 1 459 ? 5.609 -2.15 -14.797 1 95.25 459 ASN A N 1
ATOM 3668 C CA . ASN A 1 459 ? 6.469 -0.987 -14.609 1 95.25 459 ASN A CA 1
ATOM 3669 C C . ASN A 1 459 ? 7.312 -1.109 -13.344 1 95.25 459 ASN A C 1
ATOM 3671 O O . ASN A 1 459 ? 8.5 -0.76 -13.352 1 95.25 459 ASN A O 1
ATOM 3675 N N . ARG A 1 460 ? 6.73 -1.594 -12.336 1 96.19 460 ARG A N 1
ATOM 3676 C CA . ARG A 1 460 ? 7.441 -1.716 -11.062 1 96.19 460 ARG A CA 1
ATOM 3677 C C . ARG A 1 460 ? 8.445 -2.863 -11.109 1 96.19 460 ARG A C 1
ATOM 3679 O O . ARG A 1 460 ? 9.516 -2.779 -10.508 1 96.19 460 ARG A O 1
ATOM 3686 N N . ALA A 1 461 ? 8.047 -3.951 -11.789 1 98.19 461 ALA A N 1
ATOM 3687 C CA . ALA A 1 461 ? 9.031 -5.008 -12.016 1 98.19 461 ALA A CA 1
ATOM 3688 C C . ALA A 1 461 ? 10.227 -4.488 -12.812 1 98.19 461 ALA A C 1
ATOM 3690 O O . ALA A 1 461 ? 11.375 -4.809 -12.5 1 98.19 461 ALA A O 1
ATOM 3691 N N . ASN A 1 462 ? 9.938 -3.689 -13.844 1 97.62 462 ASN A N 1
ATOM 3692 C CA . ASN A 1 462 ? 10.984 -3.043 -14.625 1 97.62 462 ASN A CA 1
ATOM 3693 C C . ASN A 1 462 ? 11.883 -2.172 -13.742 1 97.62 462 ASN A C 1
ATOM 3695 O O . ASN A 1 462 ? 13.102 -2.215 -13.859 1 97.62 462 ASN A O 1
ATOM 3699 N N . GLN A 1 463 ? 11.266 -1.412 -12.891 1 94.56 463 GLN A N 1
ATOM 3700 C CA . GLN A 1 463 ? 12 -0.545 -11.969 1 94.56 463 GLN A CA 1
ATOM 3701 C C . GLN A 1 463 ? 12.883 -1.36 -11.039 1 94.56 463 GLN A C 1
ATOM 3703 O O . GLN A 1 463 ? 14.039 -0.999 -10.797 1 94.56 463 GLN A O 1
ATOM 3708 N N . PHE A 1 464 ? 12.422 -2.389 -10.516 1 97.81 464 PHE A N 1
ATOM 3709 C CA . PHE A 1 464 ? 13.141 -3.275 -9.609 1 97.81 464 PHE A CA 1
ATOM 3710 C C . PHE A 1 464 ? 14.406 -3.809 -10.273 1 97.81 464 PHE A C 1
ATOM 3712 O O . PHE A 1 464 ? 15.5 -3.705 -9.711 1 97.81 464 PHE A O 1
ATOM 3719 N N . LEU A 1 465 ? 14.211 -4.297 -11.469 1 97.69 465 LEU A N 1
ATOM 3720 C CA . LEU A 1 465 ? 15.328 -4.914 -12.172 1 97.69 465 LEU A CA 1
ATOM 3721 C C . LEU A 1 465 ? 16.312 -3.855 -12.672 1 97.69 465 LEU A C 1
ATOM 3723 O O . LEU A 1 465 ? 17.516 -4.066 -12.648 1 97.69 465 LEU A O 1
ATOM 3727 N N . ASN A 1 466 ? 15.812 -2.746 -13.094 1 95.56 466 ASN A N 1
ATOM 3728 C CA . ASN A 1 466 ? 16.672 -1.65 -13.531 1 95.56 466 ASN A CA 1
ATOM 3729 C C . ASN A 1 466 ? 17.516 -1.105 -12.383 1 95.56 466 ASN A C 1
ATOM 3731 O O . ASN A 1 466 ? 18.703 -0.826 -12.555 1 95.56 466 ASN A O 1
ATOM 3735 N N . GLN A 1 467 ? 16.891 -0.894 -11.273 1 93.81 467 GLN A N 1
ATOM 3736 C CA . GLN A 1 467 ? 17.609 -0.399 -10.102 1 93.81 467 GLN A CA 1
ATOM 3737 C C . GLN A 1 467 ? 18.688 -1.39 -9.656 1 93.81 467 GLN A C 1
ATOM 3739 O O . GLN A 1 467 ? 19.781 -0.989 -9.242 1 93.81 467 GLN A O 1
ATOM 3744 N N . ALA A 1 468 ? 18.359 -2.658 -9.711 1 96.12 468 ALA A N 1
ATOM 3745 C CA . ALA A 1 468 ? 19.312 -3.701 -9.359 1 96.12 468 ALA A CA 1
ATOM 3746 C C . ALA A 1 468 ? 20.516 -3.672 -10.281 1 96.12 468 ALA A C 1
ATOM 3748 O O . ALA A 1 468 ? 21.656 -3.812 -9.828 1 96.12 468 ALA A O 1
ATOM 3749 N N . ARG A 1 469 ? 20.266 -3.49 -11.547 1 96 469 ARG A N 1
ATOM 3750 C CA . ARG A 1 469 ? 21.344 -3.414 -12.523 1 96 469 ARG A CA 1
ATOM 3751 C C . ARG A 1 469 ? 22.234 -2.211 -12.258 1 96 469 ARG A C 1
ATOM 3753 O O . ARG A 1 469 ? 23.469 -2.332 -12.258 1 96 469 ARG A O 1
ATOM 3760 N N . ARG A 1 470 ? 21.656 -1.073 -11.984 1 94.25 470 ARG A N 1
ATOM 3761 C CA . ARG A 1 470 ? 22.406 0.147 -11.711 1 94.25 470 ARG A CA 1
ATOM 3762 C C . ARG A 1 470 ? 23.25 -0.001 -10.445 1 94.25 470 ARG A C 1
ATOM 3764 O O . ARG A 1 470 ? 24.391 0.448 -10.398 1 94.25 470 ARG A O 1
ATOM 3771 N N . GLN A 1 471 ? 22.625 -0.556 -9.469 1 94 471 GLN A N 1
ATOM 3772 C CA . GLN A 1 471 ? 23.344 -0.779 -8.227 1 94 471 GLN A CA 1
ATOM 3773 C C . GLN A 1 471 ? 24.547 -1.69 -8.445 1 94 471 GLN A C 1
ATOM 3775 O O . GLN A 1 471 ? 25.625 -1.451 -7.891 1 94 471 GLN A O 1
ATOM 3780 N N . TYR A 1 472 ? 24.375 -2.756 -9.203 1 95.56 472 TYR A N 1
ATOM 3781 C CA . TYR A 1 472 ? 25.484 -3.654 -9.516 1 95.56 472 TYR A CA 1
ATOM 3782 C C . TYR A 1 472 ? 26.594 -2.91 -10.242 1 95.56 472 TYR A C 1
ATOM 3784 O O . TYR A 1 472 ? 27.781 -3.121 -9.953 1 95.56 472 TYR A O 1
ATOM 3792 N N . GLU A 1 473 ? 26.203 -2.053 -11.164 1 94.69 473 GLU A N 1
ATOM 3793 C CA . GLU A 1 473 ? 27.188 -1.274 -11.906 1 94.69 473 GLU A CA 1
ATOM 3794 C C . GLU A 1 473 ? 27.969 -0.346 -10.984 1 94.69 473 GLU A C 1
ATOM 3796 O O . GLU A 1 473 ? 29.188 -0.234 -11.094 1 94.69 473 GLU A O 1
ATOM 3801 N N . GLN A 1 474 ? 27.266 0.248 -10.086 1 94 474 GLN A N 1
ATOM 3802 C CA . GLN A 1 474 ? 27.922 1.121 -9.117 1 94 474 GLN A CA 1
ATOM 3803 C C . GLN A 1 474 ? 28.844 0.328 -8.195 1 94 474 GLN A C 1
ATOM 3805 O O . GLN A 1 474 ? 29.969 0.743 -7.938 1 94 474 GLN A O 1
ATOM 3810 N N . ASP A 1 475 ? 28.359 -0.789 -7.715 1 94.38 475 ASP A N 1
ATOM 3811 C CA . ASP A 1 475 ? 29.156 -1.645 -6.84 1 94.38 475 ASP A CA 1
ATOM 3812 C C . ASP A 1 475 ? 30.391 -2.18 -7.57 1 94.38 475 ASP A C 1
ATOM 3814 O O . ASP A 1 475 ? 31.453 -2.344 -6.969 1 94.38 475 ASP A O 1
ATOM 3818 N N . SER A 1 476 ? 30.188 -2.473 -8.805 1 94.38 476 SER A N 1
ATOM 3819 C CA . SER A 1 476 ? 31.297 -2.959 -9.625 1 94.38 476 SER A CA 1
ATOM 3820 C C . SER A 1 476 ? 32.375 -1.894 -9.781 1 94.38 476 SER A C 1
ATOM 3822 O O . SER A 1 476 ? 33.562 -2.195 -9.711 1 94.38 476 SER A O 1
ATOM 3824 N N . ALA A 1 477 ? 31.938 -0.675 -9.984 1 94.5 477 ALA A N 1
ATOM 3825 C CA . ALA A 1 477 ? 32.875 0.438 -10.078 1 94.5 477 ALA A CA 1
ATOM 3826 C C . ALA A 1 477 ? 33.656 0.622 -8.773 1 94.5 477 ALA A C 1
ATOM 3828 O O . ALA A 1 477 ? 34.844 0.844 -8.781 1 94.5 477 ALA A O 1
ATOM 3829 N N . ASN A 1 478 ? 32.938 0.568 -7.711 1 94.38 478 ASN A N 1
ATOM 3830 C CA . ASN A 1 478 ? 33.562 0.668 -6.402 1 94.38 478 ASN A CA 1
ATOM 3831 C C . ASN A 1 478 ? 34.562 -0.468 -6.172 1 94.38 478 ASN A C 1
ATOM 3833 O O . ASN A 1 478 ? 35.656 -0.252 -5.613 1 94.38 478 ASN A O 1
ATOM 3837 N N . TYR A 1 479 ? 34.188 -1.684 -6.539 1 93.5 479 TYR A N 1
ATOM 3838 C CA . TYR A 1 479 ? 35.062 -2.852 -6.402 1 93.5 479 TYR A CA 1
ATOM 3839 C C . TYR A 1 479 ? 36.344 -2.666 -7.172 1 93.5 479 TYR A C 1
ATOM 3841 O O . TYR A 1 479 ? 37.438 -2.969 -6.664 1 93.5 479 TYR A O 1
ATOM 3849 N N . ILE A 1 480 ? 36.25 -2.137 -8.336 1 94.62 480 ILE A N 1
ATOM 3850 C CA . ILE A 1 480 ? 37.438 -1.909 -9.172 1 94.62 480 ILE A CA 1
ATOM 3851 C C . ILE A 1 480 ? 38.375 -0.91 -8.5 1 94.62 480 ILE A C 1
ATOM 3853 O O . ILE A 1 480 ? 39.594 -1.1 -8.484 1 94.62 480 ILE A O 1
ATOM 3857 N N . SER A 1 481 ? 37.75 0.116 -7.898 1 95.06 481 SER A N 1
ATOM 3858 C CA . SER A 1 481 ? 38.531 1.116 -7.18 1 95.06 481 SER A CA 1
ATOM 3859 C C . SER A 1 481 ? 39.219 0.512 -5.957 1 95.06 481 SER A C 1
ATOM 3861 O O . SER A 1 481 ? 40.344 0.842 -5.652 1 95.06 481 SER A O 1
ATOM 3863 N N . GLU A 1 482 ? 38.5 -0.343 -5.277 1 94.19 482 GLU A N 1
ATOM 3864 C CA . GLU A 1 482 ? 39.062 -1 -4.094 1 94.19 482 GLU A CA 1
ATOM 3865 C C . GLU A 1 482 ? 40.188 -1.955 -4.465 1 94.19 482 GLU A C 1
ATOM 3867 O O . GLU A 1 482 ? 41.156 -2.072 -3.734 1 94.19 482 GLU A O 1
ATOM 3872 N N . VAL A 1 483 ? 40.031 -2.646 -5.531 1 94.31 483 VAL A N 1
ATOM 3873 C CA . VAL A 1 483 ? 41.062 -3.561 -6.012 1 94.31 483 VAL A CA 1
ATOM 3874 C C . VAL A 1 483 ? 42.312 -2.773 -6.371 1 94.31 483 VAL A C 1
ATOM 3876 O O . VAL A 1 483 ? 43.438 -3.209 -6.074 1 94.31 483 VAL A O 1
ATOM 3879 N N . ALA A 1 484 ? 42.094 -1.665 -7.004 1 94.31 484 ALA A N 1
ATOM 3880 C CA . ALA A 1 484 ? 43.219 -0.807 -7.359 1 94.31 484 ALA A CA 1
ATOM 3881 C C . ALA A 1 484 ? 43.969 -0.335 -6.113 1 94.31 484 ALA A C 1
ATOM 3883 O O . ALA A 1 484 ? 45.188 -0.314 -6.09 1 94.31 484 ALA A O 1
ATOM 3884 N N . LYS A 1 485 ? 43.219 0.092 -5.137 1 94 485 LYS A N 1
ATOM 3885 C CA . LYS A 1 485 ? 43.812 0.524 -3.875 1 94 485 LYS A CA 1
ATOM 3886 C C . LYS A 1 485 ? 44.562 -0.615 -3.209 1 94 485 LYS A C 1
ATOM 3888 O O . LYS A 1 485 ? 45.656 -0.407 -2.674 1 94 485 LYS A O 1
ATOM 3893 N N . TYR A 1 486 ? 44 -1.767 -3.23 1 94.31 486 TYR A N 1
ATOM 3894 C CA . TYR A 1 486 ? 44.656 -2.945 -2.652 1 94.31 486 TYR A CA 1
ATOM 3895 C C . TYR A 1 486 ? 45.938 -3.277 -3.385 1 94.31 486 TYR A C 1
ATOM 3897 O O . TYR A 1 486 ? 46.938 -3.602 -2.754 1 94.31 486 TYR A O 1
ATOM 3905 N N . ASN A 1 487 ? 45.906 -3.234 -4.684 1 94.25 487 ASN A N 1
ATOM 3906 C CA . ASN A 1 487 ? 47.094 -3.516 -5.484 1 94.25 487 ASN A CA 1
ATOM 3907 C C . ASN A 1 487 ? 48.188 -2.523 -5.195 1 94.25 487 ASN A C 1
ATOM 3909 O O . ASN A 1 487 ? 49.375 -2.9 -5.152 1 94.25 487 ASN A O 1
ATOM 3913 N N . LYS A 1 488 ? 47.781 -1.236 -4.98 1 94.19 488 LYS A N 1
ATOM 3914 C CA . LYS A 1 488 ? 48.75 -0.223 -4.613 1 94.19 488 LYS A CA 1
ATOM 3915 C C . LYS A 1 488 ? 49.375 -0.525 -3.252 1 94.19 488 LYS A C 1
ATOM 3917 O O . LYS A 1 488 ? 50.594 -0.346 -3.059 1 94.19 488 LYS A O 1
ATOM 3922 N N . TYR A 1 489 ? 48.531 -0.925 -2.377 1 93.38 489 TYR A N 1
ATOM 3923 C CA . TYR A 1 489 ? 49 -1.298 -1.046 1 93.38 489 TYR A CA 1
ATOM 3924 C C . TYR A 1 489 ? 49.969 -2.463 -1.116 1 93.38 489 TYR A C 1
ATOM 3926 O O . TYR A 1 489 ? 51 -2.465 -0.424 1 93.38 489 TYR A O 1
ATOM 3934 N N . MET A 1 490 ? 49.656 -3.49 -1.938 1 93.56 490 MET A N 1
ATOM 3935 C CA . MET A 1 490 ? 50.5 -4.672 -2.061 1 93.56 490 MET A CA 1
ATOM 3936 C C . MET A 1 490 ? 51.875 -4.305 -2.645 1 93.56 490 MET A C 1
ATOM 3938 O O . MET A 1 490 ? 52.875 -4.93 -2.312 1 93.56 490 MET A O 1
ATOM 3942 N N . LYS A 1 491 ? 51.938 -3.275 -3.482 1 93.06 491 LYS A N 1
ATOM 3943 C CA . LYS A 1 491 ? 53.156 -2.85 -4.125 1 93.06 491 LYS A CA 1
ATOM 3944 C C . LYS A 1 491 ? 54.031 -2.016 -3.176 1 93.06 491 LYS A C 1
ATOM 3946 O O . LYS A 1 491 ? 55.25 -2.15 -3.152 1 93.06 491 LYS A O 1
ATOM 3951 N N . LYS A 1 492 ? 53.344 -1.05 -2.406 1 93.06 492 LYS A N 1
ATOM 3952 C CA . LYS A 1 492 ? 54.062 -0.164 -1.493 1 93.06 492 LYS A CA 1
ATOM 3953 C C . LYS A 1 492 ? 53.344 -0.063 -0.149 1 93.06 492 LYS A C 1
ATOM 3955 O O . LYS A 1 492 ? 52.812 0.989 0.193 1 93.06 492 LYS A O 1
ATOM 3960 N N . PRO A 1 493 ? 53.375 -1.097 0.688 1 89.88 493 PRO A N 1
ATOM 3961 C CA . PRO A 1 493 ? 52.625 -1.133 1.957 1 89.88 493 PRO A CA 1
ATOM 3962 C C . PRO A 1 493 ? 53.031 0.002 2.898 1 89.88 493 PRO A C 1
ATOM 3964 O O . PRO A 1 493 ? 52.219 0.448 3.711 1 89.88 493 PRO A O 1
ATOM 3967 N N . SER A 1 494 ? 54.281 0.602 2.754 1 89.88 494 SER A N 1
ATOM 3968 C CA . SER A 1 494 ? 54.812 1.611 3.67 1 89.88 494 SER A CA 1
ATOM 3969 C C . SER A 1 494 ? 54.062 2.932 3.52 1 89.88 494 SER A C 1
ATOM 3971 O O . SER A 1 494 ? 54.062 3.758 4.434 1 89.88 494 SER A O 1
ATOM 3973 N N . GLN A 1 495 ? 53.406 3.078 2.402 1 90.5 495 GLN A N 1
ATOM 3974 C CA . GLN A 1 495 ? 52.719 4.332 2.107 1 90.5 495 GLN A CA 1
ATOM 3975 C C . GLN A 1 495 ? 51.344 4.383 2.783 1 90.5 495 GLN A C 1
ATOM 3977 O O . GLN A 1 495 ? 50.688 5.426 2.799 1 90.5 495 GLN A O 1
ATOM 3982 N N . PHE A 1 496 ? 51 3.268 3.391 1 90.12 496 PHE A N 1
ATOM 3983 C CA . PHE A 1 496 ? 49.656 3.203 3.979 1 90.12 496 PHE A CA 1
ATOM 3984 C C . PHE A 1 496 ? 49.75 3.133 5.5 1 90.12 496 PHE A C 1
ATOM 3986 O O . PHE A 1 496 ? 50.562 2.381 6.047 1 90.12 496 PHE A O 1
ATOM 3993 N N . LYS A 1 497 ? 49.094 3.979 6.191 1 89.44 497 LYS A N 1
ATOM 3994 C CA . LYS A 1 497 ? 49.062 4.02 7.648 1 89.44 497 LYS A CA 1
ATOM 3995 C C . LYS A 1 497 ? 48.344 2.803 8.227 1 89.44 497 LYS A C 1
ATOM 3997 O O . LYS A 1 497 ? 48.656 2.359 9.336 1 89.44 497 LYS A O 1
ATOM 4002 N N . THR A 1 498 ? 47.312 2.287 7.52 1 89.69 498 THR A N 1
ATOM 4003 C CA . THR A 1 498 ? 46.5 1.131 7.938 1 89.69 498 THR A CA 1
ATOM 4004 C C . THR A 1 498 ? 46.469 0.078 6.836 1 89.69 498 THR A C 1
ATOM 4006 O O . THR A 1 498 ? 46.375 0.414 5.652 1 89.69 498 THR A O 1
ATOM 4009 N N . PRO A 1 499 ? 46.625 -1.175 7.246 1 90.56 499 PRO A N 1
ATOM 4010 C CA . PRO A 1 499 ? 46.562 -2.24 6.246 1 90.56 499 PRO A CA 1
ATOM 4011 C C . PRO A 1 499 ? 45.219 -2.225 5.473 1 90.56 499 PRO A C 1
ATOM 4013 O O . PRO A 1 499 ? 44.188 -1.917 6.039 1 90.56 499 PRO A O 1
ATOM 4016 N N . VAL A 1 500 ? 45.406 -2.482 4.16 1 92.88 500 VAL A N 1
ATOM 4017 C CA . VAL A 1 500 ? 44.219 -2.549 3.293 1 92.88 500 VAL A CA 1
ATOM 4018 C C . VAL A 1 500 ? 43.875 -4.008 3.027 1 92.88 500 VAL A C 1
ATOM 4020 O O . VAL A 1 500 ? 44.719 -4.801 2.605 1 92.88 500 VAL A O 1
ATOM 4023 N N . SER A 1 501 ? 42.688 -4.473 3.297 1 93 501 SER A N 1
ATOM 4024 C CA . SER A 1 501 ? 42.188 -5.836 3.078 1 93 501 SER A CA 1
ATOM 4025 C C . SER A 1 501 ? 41.781 -6.055 1.626 1 93 501 SER A C 1
ATOM 4027 O O . SER A 1 501 ? 41.344 -5.121 0.954 1 93 501 SER A O 1
ATOM 4029 N N . LYS A 1 502 ? 42.062 -7.266 1.193 1 93.06 502 LYS A N 1
ATOM 4030 C CA . LYS A 1 502 ? 41.625 -7.637 -0.15 1 93.06 502 LYS A CA 1
ATOM 4031 C C . LYS A 1 502 ? 40.094 -7.559 -0.273 1 93.06 502 LYS A C 1
ATOM 4033 O O . LYS A 1 502 ? 39.375 -8.156 0.525 1 93.06 502 LYS A O 1
ATOM 4038 N N . PRO A 1 503 ? 39.594 -6.871 -1.289 1 94.12 503 PRO A N 1
ATOM 4039 C CA . PRO A 1 503 ? 38.156 -6.785 -1.447 1 94.12 503 PRO A CA 1
ATOM 4040 C C . PRO A 1 503 ? 37.531 -8.094 -1.933 1 94.12 503 PRO A C 1
ATOM 4042 O O . PRO A 1 503 ? 38.156 -8.836 -2.688 1 94.12 503 PRO A O 1
ATOM 4045 N N . THR A 1 504 ? 36.375 -8.43 -1.542 1 92.88 504 THR A N 1
ATOM 4046 C CA . THR A 1 504 ? 35.625 -9.617 -1.957 1 92.88 504 THR A CA 1
ATOM 4047 C C . THR A 1 504 ? 34.938 -9.383 -3.303 1 92.88 504 THR A C 1
ATOM 4049 O O . THR A 1 504 ? 34.25 -8.375 -3.494 1 92.88 504 THR A O 1
ATOM 4052 N N . PRO A 1 505 ? 35.156 -10.297 -4.156 1 91.88 505 PRO A N 1
ATOM 4053 C CA . PRO A 1 505 ? 34.5 -10.141 -5.453 1 91.88 505 PRO A CA 1
ATOM 4054 C C . PRO A 1 505 ? 32.969 -10.102 -5.34 1 91.88 505 PRO A C 1
ATOM 4056 O O . PRO A 1 505 ? 32.406 -10.789 -4.496 1 91.88 505 PRO A O 1
ATOM 4059 N N . LEU A 1 506 ? 32.344 -9.391 -6.297 1 91.75 506 LEU A N 1
ATOM 4060 C CA . LEU A 1 506 ? 30.875 -9.242 -6.309 1 91.75 506 LEU A CA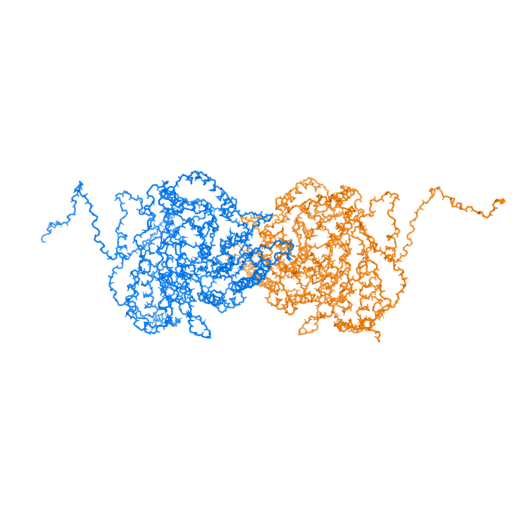 1
ATOM 4061 C C . LEU A 1 506 ? 30.219 -10.391 -7.07 1 91.75 506 LEU A C 1
ATOM 4063 O O . LEU A 1 506 ? 30.781 -10.906 -8.039 1 91.75 506 LEU A O 1
ATOM 4067 N N . THR A 1 507 ? 29.047 -10.766 -6.617 1 91.38 507 THR A N 1
ATOM 4068 C CA . THR A 1 507 ? 28.219 -11.672 -7.402 1 91.38 507 THR A CA 1
ATOM 4069 C C . THR A 1 507 ? 27.609 -10.945 -8.602 1 91.38 507 THR A C 1
ATOM 4071 O O . THR A 1 507 ? 26.984 -9.898 -8.445 1 91.38 507 THR A O 1
ATOM 4074 N N . PRO A 1 508 ? 27.812 -11.469 -9.758 1 94.62 508 PRO A N 1
ATOM 4075 C CA . PRO A 1 508 ? 27.266 -10.797 -10.938 1 94.62 508 PRO A CA 1
ATOM 4076 C C . PRO A 1 508 ? 25.75 -10.68 -10.914 1 94.62 508 PRO A C 1
ATOM 4078 O O . PRO A 1 508 ? 25.062 -11.602 -10.469 1 94.62 508 PRO A O 1
ATOM 4081 N N . PHE A 1 509 ? 25.312 -9.547 -11.461 1 96.5 509 PHE A N 1
ATOM 4082 C CA . PHE A 1 509 ? 23.875 -9.336 -11.602 1 96.5 509 PHE A CA 1
ATOM 4083 C C . PHE A 1 509 ? 23.266 -10.344 -12.562 1 96.5 509 PHE A C 1
ATOM 4085 O O . PHE A 1 509 ? 23.641 -10.398 -13.734 1 96.5 509 PHE A O 1
ATOM 4092 N N . LYS A 1 510 ? 22.391 -11.188 -12.125 1 97.69 510 LYS A N 1
ATOM 4093 C CA . LYS A 1 510 ? 21.688 -12.195 -12.914 1 97.69 510 LYS A CA 1
ATOM 4094 C C . LYS A 1 510 ? 20.188 -12.211 -12.594 1 97.69 510 LYS A C 1
ATOM 4096 O O . LYS A 1 510 ? 19.766 -12.875 -11.648 1 97.69 510 LYS A O 1
ATOM 4101 N N . PRO A 1 511 ? 19.375 -11.516 -13.398 1 98.31 511 PRO A N 1
ATOM 4102 C CA . PRO A 1 511 ? 17.938 -11.391 -13.133 1 98.31 511 PRO A CA 1
ATOM 4103 C C . PRO A 1 511 ? 17.125 -12.531 -13.742 1 98.31 511 PRO A C 1
ATOM 4105 O O . PRO A 1 511 ? 17.594 -13.203 -14.664 1 98.31 511 PRO A O 1
ATOM 4108 N N . PHE A 1 512 ? 15.914 -12.773 -13.227 1 98.56 512 PHE A N 1
ATOM 4109 C CA . PHE A 1 512 ? 14.984 -13.805 -13.664 1 98.56 512 PHE A CA 1
ATOM 4110 C C . PHE A 1 512 ? 13.539 -13.359 -13.445 1 98.56 512 PHE A C 1
ATOM 4112 O O . PHE A 1 512 ? 13.266 -12.508 -12.594 1 98.56 512 PHE A O 1
ATOM 4119 N N . ILE A 1 513 ? 12.617 -13.797 -14.297 1 98.88 513 ILE A N 1
ATOM 4120 C CA . ILE A 1 513 ? 11.203 -13.477 -14.148 1 98.88 513 ILE A CA 1
ATOM 4121 C C . ILE A 1 513 ? 10.391 -14.758 -14.031 1 98.88 513 ILE A C 1
ATOM 4123 O O . ILE A 1 513 ? 10.57 -15.688 -14.82 1 98.88 513 ILE A O 1
ATOM 4127 N N . ILE A 1 514 ? 9.57 -14.812 -13.008 1 98.94 514 ILE A N 1
ATOM 4128 C CA . ILE A 1 514 ? 8.633 -15.906 -12.797 1 98.94 514 ILE A CA 1
ATOM 4129 C C . ILE A 1 514 ? 7.203 -15.375 -12.828 1 98.94 514 ILE A C 1
ATOM 4131 O O . ILE A 1 514 ? 6.902 -14.344 -12.219 1 98.94 514 ILE A O 1
ATOM 4135 N N . ILE A 1 515 ? 6.34 -16.031 -13.586 1 98.94 515 ILE A N 1
ATOM 4136 C CA . ILE A 1 515 ? 4.922 -15.695 -13.578 1 98.94 515 ILE A CA 1
ATOM 4137 C C . ILE A 1 515 ? 4.16 -16.703 -12.719 1 98.94 515 ILE A C 1
ATOM 4139 O O . ILE A 1 515 ? 4.289 -17.906 -12.914 1 98.94 515 ILE A O 1
ATOM 4143 N N . SER A 1 516 ? 3.506 -16.234 -11.633 1 98.88 516 SER A N 1
ATOM 4144 C CA . SER A 1 516 ? 2.457 -17.016 -11 1 98.88 516 SER A CA 1
ATOM 4145 C C . SER A 1 516 ? 1.133 -16.875 -11.742 1 98.88 516 SER A C 1
ATOM 4147 O O . SER A 1 516 ? 0.37 -15.945 -11.5 1 98.88 516 SER A O 1
ATOM 4149 N N . ALA A 1 517 ? 0.854 -17.859 -12.539 1 98.81 517 ALA A N 1
ATOM 4150 C CA . ALA A 1 517 ? -0.245 -17.766 -13.5 1 98.81 517 ALA A CA 1
ATOM 4151 C C . ALA A 1 517 ? -1.532 -18.344 -12.914 1 98.81 517 ALA A C 1
ATOM 4153 O O . ALA A 1 517 ? -1.87 -19.5 -13.172 1 98.81 517 ALA A O 1
ATOM 4154 N N . GLY A 1 518 ? -2.234 -17.5 -12.188 1 98.56 518 GLY A N 1
ATOM 4155 C CA . GLY A 1 518 ? -3.586 -17.844 -11.773 1 98.56 518 GLY A CA 1
ATOM 4156 C C . GLY A 1 518 ? -4.637 -17.469 -12.805 1 98.56 518 GLY A C 1
ATOM 4157 O O . GLY A 1 518 ? -4.672 -16.344 -13.281 1 98.56 518 GLY A O 1
ATOM 4158 N N . LEU A 1 519 ? -5.52 -18.453 -13.125 1 98.56 519 LEU A N 1
ATOM 4159 C CA . LEU A 1 519 ? -6.488 -18.234 -14.195 1 98.56 519 LEU A CA 1
ATOM 4160 C C . LEU A 1 519 ? -7.898 -18.109 -13.633 1 98.56 519 LEU A C 1
ATOM 4162 O O . LEU A 1 519 ? -8.875 -18.156 -14.383 1 98.56 519 LEU A O 1
ATOM 4166 N N . ASP A 1 520 ? -7.996 -17.906 -12.312 1 98.06 520 ASP A N 1
ATOM 4167 C CA . ASP A 1 520 ? -9.289 -17.859 -11.641 1 98.06 520 ASP A CA 1
ATOM 4168 C C . ASP A 1 520 ? -9.938 -16.484 -11.773 1 98.06 520 ASP A C 1
ATOM 4170 O O . ASP A 1 520 ? -11.078 -16.281 -11.359 1 98.06 520 ASP A O 1
ATOM 4174 N N . ALA A 1 521 ? -9.266 -15.547 -12.391 1 98.31 521 ALA A N 1
ATOM 4175 C CA . ALA A 1 521 ? -9.898 -14.273 -12.711 1 98.31 521 ALA A CA 1
ATOM 4176 C C . ALA A 1 521 ? -10.586 -14.32 -14.07 1 98.31 521 ALA A C 1
ATOM 4178 O O . ALA A 1 521 ? -11.203 -13.344 -14.5 1 98.31 521 ALA A O 1
ATOM 4179 N N . SER A 1 522 ? -10.547 -15.43 -14.766 1 97.94 522 SER A N 1
ATOM 4180 C CA . SER A 1 522 ? -11.125 -15.594 -16.094 1 97.94 522 SER A CA 1
ATOM 4181 C C . SER A 1 522 ? -12.617 -15.297 -16.078 1 97.94 522 SER A C 1
ATOM 4183 O O . SER A 1 522 ? -13.328 -15.648 -15.133 1 97.94 522 SER A O 1
ATOM 4185 N N . GLU A 1 523 ? -13.156 -14.727 -17.141 1 97.19 523 GLU A N 1
ATOM 4186 C CA . GLU A 1 523 ? -14.586 -14.477 -17.297 1 97.19 523 GLU A CA 1
ATOM 4187 C C . GLU A 1 523 ? -15.375 -15.781 -17.328 1 97.19 523 GLU A C 1
ATOM 4189 O O . GLU A 1 523 ? -16.594 -15.773 -17.141 1 97.19 523 GLU A O 1
ATOM 4194 N N . TYR A 1 524 ? -14.672 -16.906 -17.453 1 97.81 524 TYR A N 1
ATOM 4195 C CA . TYR A 1 524 ? -15.344 -18.203 -17.531 1 97.81 524 TYR A CA 1
ATOM 4196 C C . TYR A 1 524 ? -15.211 -18.969 -16.234 1 97.81 524 TYR A C 1
ATOM 4198 O O . TYR A 1 524 ? -15.523 -20.156 -16.172 1 97.81 524 TYR A O 1
ATOM 4206 N N . GLU A 1 525 ? -14.664 -18.312 -15.18 1 97.44 525 GLU A N 1
ATOM 4207 C CA . GLU A 1 525 ? -14.523 -18.969 -13.883 1 97.44 525 GLU A CA 1
ATOM 4208 C C . GLU A 1 525 ? -15.875 -19.109 -13.195 1 97.44 525 GLU A C 1
ATOM 4210 O O . GLU A 1 525 ? -16.844 -18.453 -13.57 1 97.44 525 GLU A O 1
ATOM 4215 N N . ASP A 1 526 ? -15.875 -20.078 -12.234 1 94.19 526 ASP A N 1
ATOM 4216 C CA . ASP A 1 526 ? -17.062 -20.312 -11.422 1 94.19 526 ASP A CA 1
ATOM 4217 C C . ASP A 1 526 ? -17.422 -19.078 -10.594 1 94.19 526 ASP A C 1
ATOM 4219 O O . ASP A 1 526 ? -16.578 -18.516 -9.906 1 94.19 526 ASP A O 1
ATOM 4223 N N . PRO A 1 527 ? -18.641 -18.641 -10.695 1 92.12 527 PRO A N 1
ATOM 4224 C CA . PRO A 1 527 ? -19.047 -17.453 -9.953 1 92.12 527 PRO A CA 1
ATOM 4225 C C . PRO A 1 527 ? -18.812 -17.578 -8.445 1 92.12 527 PRO A C 1
ATOM 4227 O O . PRO A 1 527 ? -18.609 -16.578 -7.766 1 92.12 527 PRO A O 1
ATOM 4230 N N . GLN A 1 528 ? -18.844 -18.766 -7.945 1 90.25 528 GLN A N 1
ATOM 4231 C CA . GLN A 1 528 ? -18.594 -18.969 -6.52 1 90.25 528 GLN A CA 1
ATOM 4232 C C . GLN A 1 528 ? -17.156 -18.609 -6.16 1 90.25 528 GLN A C 1
ATOM 4234 O O . GLN A 1 528 ? -16.859 -18.266 -5.012 1 90.25 528 GLN A O 1
ATOM 4239 N N . MET A 1 529 ? -16.266 -18.734 -7.133 1 91 529 MET A N 1
ATOM 4240 C CA . MET A 1 529 ? -14.859 -18.359 -6.957 1 91 529 MET A CA 1
ATOM 4241 C C . MET A 1 529 ? -14.672 -16.859 -7.098 1 91 529 MET A C 1
ATOM 4243 O O . MET A 1 529 ? -13.695 -16.297 -6.602 1 91 529 MET A O 1
ATOM 4247 N N . GLN A 1 530 ? -15.594 -16.219 -7.828 1 92.56 530 GLN A N 1
ATOM 4248 C CA . GLN A 1 530 ? -15.578 -14.781 -8.07 1 92.56 530 GLN A CA 1
ATOM 4249 C C . GLN A 1 530 ? -16.781 -14.109 -7.418 1 92.56 530 GLN A C 1
ATOM 4251 O O . GLN A 1 530 ? -17.578 -13.453 -8.102 1 92.56 530 GLN A O 1
ATOM 4256 N N . ARG A 1 531 ? -16.891 -14.141 -6.207 1 86.25 531 ARG A N 1
ATOM 4257 C CA . ARG A 1 531 ? -18.094 -13.812 -5.469 1 86.25 531 ARG A CA 1
ATOM 4258 C C . ARG A 1 531 ? -18.469 -12.344 -5.66 1 86.25 531 ARG A C 1
ATOM 4260 O O . ARG A 1 531 ? -19.641 -11.969 -5.484 1 86.25 531 ARG A O 1
ATOM 4267 N N . HIS A 1 532 ? -17.547 -11.516 -6.016 1 89.06 532 HIS A N 1
ATOM 4268 C CA . HIS A 1 532 ? -17.859 -10.102 -6.164 1 89.06 532 HIS A CA 1
ATOM 4269 C C . HIS A 1 532 ? -17.891 -9.695 -7.633 1 89.06 532 HIS A C 1
ATOM 4271 O O . HIS A 1 532 ? -17.875 -8.5 -7.953 1 89.06 532 HIS A O 1
ATOM 4277 N N . GLY A 1 533 ? -17.766 -10.68 -8.461 1 90 533 GLY A N 1
ATOM 4278 C CA . GLY A 1 533 ? -18.031 -10.5 -9.875 1 90 533 GLY A CA 1
ATOM 4279 C C . GLY A 1 533 ? -16.859 -9.867 -10.625 1 90 533 GLY A C 1
ATOM 4280 O O . GLY A 1 533 ? -17 -9.477 -11.781 1 90 533 GLY A O 1
ATOM 4281 N N . ILE A 1 534 ? -15.703 -9.711 -10.016 1 95.12 534 ILE A N 1
ATOM 4282 C CA . ILE A 1 534 ? -14.531 -9.141 -10.664 1 95.12 534 ILE A CA 1
ATOM 4283 C C . ILE A 1 534 ? -13.836 -10.211 -11.508 1 95.12 534 ILE A C 1
ATOM 4285 O O . ILE A 1 534 ? -13.633 -11.336 -11.047 1 95.12 534 ILE A O 1
ATOM 4289 N N . ASN A 1 535 ? -13.594 -9.961 -12.773 1 97.5 535 ASN A N 1
ATOM 4290 C CA . ASN A 1 535 ? -12.922 -10.883 -13.68 1 97.5 535 ASN A CA 1
ATOM 4291 C C . ASN A 1 535 ? -12.133 -10.141 -14.75 1 97.5 535 ASN A C 1
ATOM 4293 O O . ASN A 1 535 ? -12.055 -8.914 -14.727 1 97.5 535 ASN A O 1
ATOM 4297 N N . VAL A 1 536 ? -11.438 -10.859 -15.625 1 98.31 536 VAL A N 1
ATOM 4298 C CA . VAL A 1 536 ? -10.688 -10.312 -16.75 1 98.31 536 VAL A CA 1
ATOM 4299 C C . VAL A 1 536 ? -11.102 -11.016 -18.031 1 98.31 536 VAL A C 1
ATOM 4301 O O . VAL A 1 536 ? -11.555 -12.164 -18.016 1 98.31 536 VAL A O 1
ATOM 4304 N N . PRO A 1 537 ? -11.078 -10.328 -19.172 1 97.81 537 PRO A N 1
ATOM 4305 C CA . PRO A 1 537 ? -11.328 -11.039 -20.422 1 97.81 537 PRO A CA 1
ATOM 4306 C C . PRO A 1 537 ? -10.242 -12.055 -20.75 1 97.81 537 PRO A C 1
ATOM 4308 O O . PRO A 1 537 ? -9.086 -11.875 -20.375 1 97.81 537 PRO A O 1
ATOM 4311 N N . THR A 1 538 ? -10.609 -13.117 -21.5 1 97.62 538 THR A N 1
ATOM 4312 C CA . THR A 1 538 ? -9.68 -14.188 -21.828 1 97.62 538 THR A CA 1
ATOM 4313 C C . THR A 1 538 ? -8.453 -13.641 -22.547 1 97.62 538 THR A C 1
ATOM 4315 O O . THR A 1 538 ? -7.344 -14.141 -22.375 1 97.62 538 THR A O 1
ATOM 4318 N N . SER A 1 539 ? -8.641 -12.586 -23.375 1 97.31 539 SER A N 1
ATOM 4319 C CA . SER A 1 539 ? -7.555 -11.992 -24.156 1 97.31 539 SER A CA 1
ATOM 4320 C C . SER A 1 539 ? -6.484 -11.398 -23.25 1 97.31 539 SER A C 1
ATOM 4322 O O . SER A 1 539 ? -5.34 -11.211 -23.672 1 97.31 539 SER A O 1
ATOM 4324 N N . PHE A 1 540 ? -6.832 -11.109 -22.031 1 98.06 540 PHE A N 1
ATOM 4325 C CA . PHE A 1 540 ? -5.914 -10.523 -21.062 1 98.06 540 PHE A CA 1
ATOM 4326 C C . PHE A 1 540 ? -4.684 -11.406 -20.875 1 98.06 540 PHE A C 1
ATOM 4328 O O . PHE A 1 540 ? -3.561 -10.906 -20.812 1 98.06 540 PHE A O 1
ATOM 4335 N N . TYR A 1 541 ? -4.898 -12.688 -20.781 1 98.56 541 TYR A N 1
ATOM 4336 C CA . TYR A 1 541 ? -3.795 -13.594 -20.469 1 98.56 541 TYR A CA 1
ATOM 4337 C C . TYR A 1 541 ? -2.756 -13.586 -21.578 1 98.56 541 TYR A C 1
ATOM 4339 O O . TYR A 1 541 ? -1.552 -13.625 -21.312 1 98.56 541 TYR A O 1
ATOM 4347 N N . ALA A 1 542 ? -3.172 -13.508 -22.781 1 97.88 542 ALA A N 1
ATOM 4348 C CA . ALA A 1 542 ? -2.234 -13.43 -23.891 1 97.88 542 ALA A CA 1
ATOM 4349 C C . ALA A 1 542 ? -1.501 -12.086 -23.906 1 97.88 542 ALA A C 1
ATOM 4351 O O . ALA A 1 542 ? -0.28 -12.039 -24.062 1 97.88 542 ALA A O 1
ATOM 4352 N N . ARG A 1 543 ? -2.248 -11.047 -23.734 1 95.88 543 ARG A N 1
ATOM 4353 C CA . ARG A 1 543 ? -1.682 -9.703 -23.781 1 95.88 543 ARG A CA 1
ATOM 4354 C C . ARG A 1 543 ? -0.677 -9.492 -22.656 1 95.88 543 ARG A C 1
ATOM 4356 O O . ARG A 1 543 ? 0.445 -9.039 -22.891 1 95.88 543 ARG A O 1
ATOM 4363 N N . PHE A 1 544 ? -1.095 -9.797 -21.484 1 97.88 544 PHE A N 1
ATOM 4364 C CA . PHE A 1 544 ? -0.224 -9.617 -20.328 1 97.88 544 PHE A CA 1
ATOM 4365 C C . PHE A 1 544 ? 1.051 -10.438 -20.484 1 97.88 544 PHE A C 1
ATOM 4367 O O . PHE A 1 544 ? 2.152 -9.938 -20.25 1 97.88 544 PHE A O 1
ATOM 4374 N N . THR A 1 545 ? 0.874 -11.703 -20.828 1 98.31 545 THR A N 1
ATOM 4375 C CA . THR A 1 545 ? 2.018 -12.602 -20.953 1 98.31 545 THR A CA 1
ATOM 4376 C C . THR A 1 545 ? 2.984 -12.086 -22.016 1 98.31 545 THR A C 1
ATOM 4378 O O . THR A 1 545 ? 4.203 -12.141 -21.844 1 98.31 545 THR A O 1
ATOM 4381 N N . LYS A 1 546 ? 2.469 -11.609 -23.078 1 95.69 546 LYS A N 1
ATOM 4382 C CA . LYS A 1 546 ? 3.324 -11.055 -24.125 1 95.69 546 LYS A CA 1
ATOM 4383 C C . LYS A 1 546 ? 4.113 -9.859 -23.609 1 95.69 546 LYS A C 1
ATOM 4385 O O . LYS A 1 546 ? 5.289 -9.695 -23.938 1 95.69 546 LYS A O 1
ATOM 4390 N N . ASP A 1 547 ? 3.453 -9.023 -22.859 1 96 547 ASP A N 1
ATOM 4391 C CA . ASP A 1 547 ? 4.133 -7.871 -22.281 1 96 547 ASP A CA 1
ATOM 4392 C C . ASP A 1 547 ? 5.238 -8.312 -21.312 1 96 547 ASP A C 1
ATOM 4394 O O . ASP A 1 547 ? 6.27 -7.645 -21.203 1 96 547 ASP A O 1
ATOM 4398 N N . VAL A 1 548 ? 5.051 -9.43 -20.609 1 97.88 548 VAL A N 1
ATOM 4399 C CA . VAL A 1 548 ? 6.094 -9.969 -19.75 1 97.88 548 VAL A CA 1
ATOM 4400 C C . VAL A 1 548 ? 7.273 -10.445 -20.594 1 97.88 548 VAL A C 1
ATOM 4402 O O . VAL A 1 548 ? 8.43 -10.234 -20.219 1 97.88 548 VAL A O 1
ATOM 4405 N N . VAL A 1 549 ? 7 -11.086 -21.703 1 96.12 549 VAL A N 1
ATOM 4406 C CA . VAL A 1 549 ? 8.055 -11.57 -22.594 1 96.12 549 VAL A CA 1
ATOM 4407 C C . VAL A 1 549 ? 8.883 -10.391 -23.109 1 96.12 549 VAL A C 1
ATOM 4409 O O . VAL A 1 549 ? 10.109 -10.469 -23.188 1 96.12 549 VAL A O 1
ATOM 4412 N N . LYS A 1 550 ? 8.219 -9.281 -23.406 1 92.94 550 LYS A N 1
ATOM 4413 C CA . LYS A 1 550 ? 8.922 -8.078 -23.828 1 92.94 550 LYS A CA 1
ATOM 4414 C C . LYS A 1 550 ? 9.812 -7.535 -22.719 1 92.94 550 LYS A C 1
ATOM 4416 O O . LYS A 1 550 ? 10.945 -7.125 -22.969 1 92.94 550 LYS A O 1
ATOM 4421 N N . LEU A 1 551 ? 9.273 -7.562 -21.531 1 95 551 LEU A N 1
ATOM 4422 C CA . LEU A 1 551 ? 10.047 -7.129 -20.375 1 95 551 LEU A CA 1
ATOM 4423 C C . LEU A 1 551 ? 11.273 -8.016 -20.172 1 95 551 LEU A C 1
ATOM 4425 O O . LEU A 1 551 ? 12.359 -7.527 -19.844 1 95 551 LEU A O 1
ATOM 4429 N N . ALA A 1 552 ? 11.102 -9.297 -20.391 1 96.06 552 ALA A N 1
ATOM 4430 C CA . ALA A 1 552 ? 12.188 -10.266 -20.219 1 96.06 552 ALA A CA 1
ATOM 4431 C C . ALA A 1 552 ? 13.305 -10.023 -21.219 1 96.06 552 ALA A C 1
ATOM 4433 O O . ALA A 1 552 ? 14.484 -10.227 -20.906 1 96.06 552 ALA A O 1
ATOM 4434 N N . LYS A 1 553 ? 13.008 -9.578 -22.406 1 92.44 553 LYS A N 1
ATOM 4435 C CA . LYS A 1 553 ? 14.016 -9.297 -23.422 1 92.44 553 LYS A CA 1
ATOM 4436 C C . LYS A 1 553 ? 14.945 -8.164 -22.984 1 92.44 553 LYS A C 1
ATOM 4438 O O . LYS A 1 553 ? 16.125 -8.148 -23.328 1 92.44 553 LYS A O 1
ATOM 4443 N N . ILE A 1 554 ? 14.406 -7.336 -22.156 1 91.5 554 ILE A N 1
ATOM 4444 C CA . ILE A 1 554 ? 15.172 -6.188 -21.688 1 91.5 554 ILE A CA 1
ATOM 4445 C C . ILE A 1 554 ? 16.094 -6.617 -20.562 1 91.5 554 ILE A C 1
ATOM 4447 O O . ILE A 1 554 ? 17.25 -6.188 -20.5 1 91.5 554 ILE A O 1
ATOM 4451 N N . HIS A 1 555 ? 15.648 -7.559 -19.719 1 93.44 555 HIS A N 1
ATOM 4452 C CA . HIS A 1 555 ? 16.344 -7.727 -18.453 1 93.44 555 HIS A CA 1
ATOM 4453 C C . HIS A 1 555 ? 16.969 -9.117 -18.344 1 93.44 555 HIS A C 1
ATOM 4455 O O . HIS A 1 555 ? 18.016 -9.289 -17.719 1 93.44 555 HIS A O 1
ATOM 4461 N N . THR A 1 556 ? 16.328 -10.156 -18.844 1 95.5 556 THR A N 1
ATOM 4462 C CA . THR A 1 556 ? 16.703 -11.523 -18.516 1 95.5 556 THR A CA 1
ATOM 4463 C C . THR A 1 556 ? 17.125 -12.289 -19.781 1 95.5 556 THR A C 1
ATOM 4465 O O . THR A 1 556 ? 16.953 -13.508 -19.844 1 95.5 556 THR A O 1
ATOM 4468 N N . GLU A 1 557 ? 17.5 -11.57 -20.859 1 92.62 557 GLU A N 1
ATOM 4469 C CA . GLU A 1 557 ? 17.828 -12.188 -22.141 1 92.62 557 GLU A CA 1
ATOM 4470 C C . GLU A 1 557 ? 16.672 -13.039 -22.656 1 92.62 557 GLU A C 1
ATOM 4472 O O . GLU A 1 557 ? 16.891 -14.094 -23.25 1 92.62 557 GLU A O 1
ATOM 4477 N N . GLY A 1 558 ? 15.461 -12.719 -22.25 1 93.81 558 GLY A N 1
ATOM 4478 C CA . GLY A 1 558 ? 14.25 -13.344 -22.781 1 93.81 558 GLY A CA 1
ATOM 4479 C C . GLY A 1 558 ? 13.766 -14.508 -21.938 1 93.81 558 GLY A C 1
ATOM 4480 O O . GLY A 1 558 ? 12.789 -15.172 -22.281 1 93.81 558 GLY A O 1
ATOM 4481 N N . LYS A 1 559 ? 14.32 -14.781 -20.828 1 96.31 559 LYS A N 1
ATOM 4482 C CA . LYS A 1 559 ? 14.023 -15.969 -20.031 1 96.31 559 LYS A CA 1
ATOM 4483 C C . LYS A 1 559 ? 12.844 -15.719 -19.094 1 96.31 559 LYS A C 1
ATOM 4485 O O . LYS A 1 559 ? 12.836 -14.742 -18.344 1 96.31 559 LYS A O 1
ATOM 4490 N N . VAL A 1 560 ? 11.828 -16.547 -19.156 1 98.25 560 VAL A N 1
ATOM 4491 C CA . VAL A 1 560 ? 10.633 -16.484 -18.312 1 98.25 560 VAL A CA 1
ATOM 4492 C C . VAL A 1 560 ? 10.164 -17.906 -18 1 98.25 560 VAL A C 1
ATOM 4494 O O . VAL A 1 560 ? 10.195 -18.781 -18.859 1 98.25 560 VAL A O 1
ATOM 4497 N N . VAL A 1 561 ? 9.844 -18.141 -16.766 1 98.62 561 VAL A N 1
ATOM 4498 C CA . VAL A 1 561 ? 9.133 -19.359 -16.391 1 98.62 561 VAL A CA 1
ATOM 4499 C C . VAL A 1 561 ? 7.77 -19 -15.805 1 98.62 561 VAL A C 1
ATOM 4501 O O . VAL A 1 561 ? 7.645 -18.047 -15.047 1 98.62 561 VAL A O 1
ATOM 4504 N N . SER A 1 562 ? 6.785 -19.688 -16.25 1 98.88 562 SER A N 1
ATOM 4505 C CA . SER A 1 562 ? 5.43 -19.5 -15.734 1 98.88 562 SER A CA 1
ATOM 4506 C C . SER A 1 562 ? 4.926 -20.766 -15.047 1 98.88 562 SER A C 1
ATOM 4508 O O . SER A 1 562 ? 5.062 -21.875 -15.586 1 98.88 562 SER A O 1
ATOM 4510 N N . PHE A 1 563 ? 4.441 -20.609 -13.828 1 98.88 563 PHE A N 1
ATOM 4511 C CA . PHE A 1 563 ? 3.863 -21.719 -13.078 1 98.88 563 PHE A CA 1
ATOM 4512 C C . PHE A 1 563 ? 2.348 -21.578 -12.984 1 98.88 563 PHE A C 1
ATOM 4514 O O . PHE A 1 563 ? 1.842 -20.531 -12.586 1 98.88 563 PHE A O 1
ATOM 4521 N N . LEU A 1 564 ? 1.64 -22.672 -13.32 1 98.81 564 LEU A N 1
ATOM 4522 C CA . LEU A 1 564 ? 0.193 -22.656 -13.133 1 98.81 564 LEU A CA 1
ATOM 4523 C C . LEU A 1 564 ? -0.163 -22.578 -11.656 1 98.81 564 LEU A C 1
ATOM 4525 O O . LEU A 1 564 ? 0.346 -23.344 -10.844 1 98.81 564 LEU A O 1
ATOM 4529 N N . GLU A 1 565 ? -0.981 -21.609 -11.25 1 97.19 565 GLU A N 1
ATOM 4530 C CA . GLU A 1 565 ? -1.479 -21.438 -9.891 1 97.19 565 GLU A CA 1
ATOM 4531 C C . GLU A 1 565 ? -2.982 -21.703 -9.812 1 97.19 565 GLU A C 1
ATOM 4533 O O . GLU A 1 565 ? -3.43 -22.844 -9.922 1 97.19 565 GLU A O 1
ATOM 4538 N N . GLY A 1 566 ? -3.754 -20.672 -9.867 1 96.44 566 GLY A N 1
ATOM 4539 C CA . GLY A 1 566 ? -5.191 -20.828 -9.711 1 96.44 566 GLY A CA 1
ATOM 4540 C C . GLY A 1 566 ? -5.902 -21.125 -11.016 1 96.44 566 GLY A C 1
ATOM 4541 O O . GLY A 1 566 ? -5.273 -21.156 -12.078 1 96.44 566 GLY A O 1
ATOM 4542 N N . GLY A 1 567 ? -7.234 -21.328 -10.977 1 97.62 567 GLY A N 1
ATOM 4543 C CA . GLY A 1 567 ? -8.18 -21.781 -11.984 1 97.62 567 GLY A CA 1
ATOM 4544 C C . GLY A 1 567 ? -8.914 -23.047 -11.586 1 97.62 567 GLY A C 1
ATOM 4545 O O . GLY A 1 567 ? -8.297 -24.047 -11.203 1 97.62 567 GLY A O 1
ATOM 4546 N N . TYR A 1 568 ? -10.266 -22.953 -11.68 1 96.12 568 TYR A N 1
ATOM 4547 C CA . TYR A 1 568 ? -10.938 -24.078 -11.031 1 96.12 568 TYR A CA 1
ATOM 4548 C C . TYR A 1 568 ? -12.141 -24.531 -11.852 1 96.12 568 TYR A C 1
ATOM 4550 O O . TYR A 1 568 ? -12.648 -25.641 -11.656 1 96.12 568 TYR A O 1
ATOM 4558 N N . SER A 1 569 ? -12.578 -23.688 -12.734 1 96.81 569 SER A N 1
ATOM 4559 C CA . SER A 1 569 ? -13.523 -24.203 -13.727 1 96.81 569 SER A CA 1
ATOM 4560 C C . SER A 1 569 ? -12.805 -24.719 -14.961 1 96.81 569 SER A C 1
ATOM 4562 O O . SER A 1 569 ? -11.734 -24.219 -15.32 1 96.81 569 SER A O 1
ATOM 4564 N N . ASP A 1 570 ? -13.383 -25.734 -15.562 1 97.31 570 ASP A N 1
ATOM 4565 C CA . ASP A 1 570 ? -12.781 -26.281 -16.781 1 97.31 570 ASP A CA 1
ATOM 4566 C C . ASP A 1 570 ? -12.641 -25.219 -17.859 1 97.31 570 ASP A C 1
ATOM 4568 O O . ASP A 1 570 ? -11.594 -25.109 -18.5 1 97.31 570 ASP A O 1
ATOM 4572 N N . ALA A 1 571 ? -13.68 -24.422 -17.953 1 98.25 571 ALA A N 1
ATOM 4573 C CA . ALA A 1 571 ? -13.703 -23.375 -18.984 1 98.25 571 ALA A CA 1
ATOM 4574 C C . ALA A 1 571 ? -12.609 -22.328 -18.734 1 98.25 571 ALA A C 1
ATOM 4576 O O . ALA A 1 571 ? -11.953 -21.875 -19.672 1 98.25 571 ALA A O 1
ATOM 4577 N N . ALA A 1 572 ? -12.43 -21.938 -17.5 1 98.44 572 ALA A N 1
ATOM 4578 C CA . ALA A 1 572 ? -11.406 -20.953 -17.141 1 98.44 572 ALA A CA 1
ATOM 4579 C C . ALA A 1 572 ? -10.008 -21.484 -17.438 1 98.44 572 ALA A C 1
ATOM 4581 O O . ALA A 1 572 ? -9.156 -20.766 -17.953 1 98.44 572 ALA A O 1
ATOM 4582 N N . LEU A 1 573 ? -9.781 -22.719 -17.094 1 98.56 573 LEU A N 1
ATOM 4583 C CA . LEU A 1 573 ? -8.477 -23.328 -17.297 1 98.56 573 LEU A CA 1
ATOM 4584 C C . LEU A 1 573 ? -8.172 -23.5 -18.781 1 98.56 573 LEU A C 1
ATOM 4586 O O . LEU A 1 573 ? -7.078 -23.172 -19.234 1 98.56 573 LEU A O 1
ATOM 4590 N N . ILE A 1 574 ? -9.148 -23.984 -19.547 1 98.62 574 ILE A N 1
ATOM 4591 C CA . ILE A 1 574 ? -8.953 -24.234 -20.969 1 98.62 574 ILE A CA 1
ATOM 4592 C C . ILE A 1 574 ? -8.664 -22.906 -21.688 1 98.62 574 ILE A C 1
ATOM 4594 O O . ILE A 1 574 ? -7.648 -22.781 -22.375 1 98.62 574 ILE A O 1
ATOM 4598 N N . SER A 1 575 ? -9.539 -21.969 -21.531 1 98.44 575 SER A N 1
ATOM 4599 C CA . SER A 1 575 ? -9.398 -20.688 -22.219 1 98.44 575 SER A CA 1
ATOM 4600 C C . SER A 1 575 ? -8.188 -19.906 -21.719 1 98.44 575 SER A C 1
ATOM 4602 O O . SER A 1 575 ? -7.473 -19.297 -22.516 1 98.44 575 SER A O 1
ATOM 4604 N N . GLY A 1 576 ? -7.961 -19.938 -20.406 1 98.62 576 GLY A N 1
ATOM 4605 C CA . GLY A 1 576 ? -6.848 -19.219 -19.812 1 98.62 576 GLY A CA 1
ATOM 4606 C C . GLY A 1 576 ? -5.492 -19.734 -20.25 1 98.62 576 GLY A C 1
ATOM 4607 O O . GLY A 1 576 ? -4.621 -18.969 -20.656 1 98.62 576 GLY A O 1
ATOM 4608 N N . VAL A 1 577 ? -5.312 -21.062 -20.172 1 98.81 577 VAL A N 1
ATOM 4609 C CA . VAL A 1 577 ? -4.055 -21.672 -20.594 1 98.81 577 VAL A CA 1
ATOM 4610 C C . VAL A 1 577 ? -3.838 -21.438 -22.094 1 98.81 577 VAL A C 1
ATOM 4612 O O . VAL A 1 577 ? -2.729 -21.109 -22.516 1 98.81 577 VAL A O 1
ATOM 4615 N N . PHE A 1 578 ? -4.922 -21.594 -22.891 1 98.56 578 PHE A N 1
ATOM 4616 C CA . PHE A 1 578 ? -4.883 -21.344 -24.312 1 98.56 578 PHE A CA 1
ATOM 4617 C C . PHE A 1 578 ? -4.379 -19.938 -24.609 1 98.56 578 PHE A C 1
ATOM 4619 O O . PHE A 1 578 ? -3.385 -19.766 -25.312 1 98.56 578 PHE A O 1
ATOM 4626 N N . SER A 1 579 ? -4.969 -19 -24 1 98.5 579 SER A N 1
ATOM 4627 C CA . SER A 1 579 ? -4.629 -17.594 -24.188 1 98.5 579 SER A CA 1
ATOM 4628 C C . SER A 1 579 ? -3.232 -17.281 -23.672 1 98.5 579 SER A C 1
ATOM 4630 O O . SER A 1 579 ? -2.451 -16.594 -24.344 1 98.5 579 SER A O 1
ATOM 4632 N N . HIS A 1 580 ? -2.893 -17.75 -22.484 1 98.75 580 HIS A N 1
ATOM 4633 C CA . HIS A 1 580 ? -1.598 -17.547 -21.844 1 98.75 580 HIS A CA 1
ATOM 4634 C C . HIS A 1 580 ? -0.461 -18.047 -22.734 1 98.75 580 HIS A C 1
ATOM 4636 O O . HIS A 1 580 ? 0.547 -17.359 -22.906 1 98.75 580 HIS A O 1
ATOM 4642 N N . LEU A 1 581 ? -0.612 -19.203 -23.328 1 98.44 581 LEU A N 1
ATOM 4643 C CA . LEU A 1 581 ? 0.436 -19.812 -24.141 1 98.44 581 LEU A CA 1
ATOM 4644 C C . LEU A 1 581 ? 0.607 -19.062 -25.453 1 98.44 581 LEU A C 1
ATOM 4646 O O . LEU A 1 581 ? 1.72 -18.969 -25.969 1 98.44 581 LEU A O 1
ATOM 4650 N N . ILE A 1 582 ? -0.5 -18.547 -25.969 1 96.81 582 ILE A N 1
ATOM 4651 C CA . ILE A 1 582 ? -0.399 -17.766 -27.203 1 96.81 582 ILE A CA 1
ATOM 4652 C C . ILE A 1 582 ? 0.456 -16.516 -26.938 1 96.81 582 ILE A C 1
ATOM 4654 O O . ILE A 1 582 ? 1.187 -16.062 -27.828 1 96.81 582 ILE A O 1
ATOM 4658 N N . GLY A 1 583 ? 0.376 -16.016 -25.703 1 96.88 583 GLY A N 1
ATOM 4659 C CA . GLY A 1 583 ? 1.191 -14.867 -25.344 1 96.88 583 GLY A CA 1
ATOM 4660 C C . GLY A 1 583 ? 2.623 -15.234 -25 1 96.88 583 GLY A C 1
ATOM 4661 O O . GLY A 1 583 ? 3.537 -14.43 -25.188 1 96.88 583 GLY A O 1
ATOM 4662 N N . LEU A 1 584 ? 2.828 -16.453 -24.531 1 97.62 584 LEU A N 1
ATOM 4663 C CA . LEU A 1 584 ? 4.145 -16.906 -24.094 1 97.62 584 LEU A CA 1
ATOM 4664 C C . LEU A 1 584 ? 4.949 -17.453 -25.266 1 97.62 584 LEU A C 1
ATOM 4666 O O . LEU A 1 584 ? 5.305 -18.625 -25.297 1 97.62 584 LEU A O 1
ATOM 4670 N N . THR A 1 585 ? 5.238 -16.609 -26.25 1 93.69 585 THR A N 1
ATOM 4671 C CA . THR A 1 585 ? 5.98 -16.969 -27.453 1 93.69 585 THR A CA 1
ATOM 4672 C C . THR A 1 585 ? 7.023 -15.898 -27.781 1 93.69 585 THR A C 1
ATOM 4674 O O . THR A 1 585 ? 6.898 -14.75 -27.375 1 93.69 585 THR A O 1
ATOM 4677 N N . ASN A 1 586 ? 8.188 -16.359 -28.391 1 82.94 586 ASN A N 1
ATOM 4678 C CA . ASN A 1 586 ? 9.273 -15.5 -28.828 1 82.94 586 ASN A CA 1
ATOM 4679 C C . ASN A 1 586 ? 9.164 -15.18 -30.328 1 82.94 586 ASN A C 1
ATOM 4681 O O . ASN A 1 586 ? 9.727 -15.891 -31.156 1 82.94 586 ASN A O 1
ATOM 4685 N N . ASN A 1 587 ? 8.344 -14.391 -30.781 1 67.62 587 ASN A N 1
ATOM 4686 C CA . ASN A 1 587 ? 8.195 -14.195 -32.219 1 67.62 587 ASN A CA 1
ATOM 4687 C C . ASN A 1 587 ? 9.469 -13.617 -32.844 1 67.62 587 ASN A C 1
ATOM 4689 O O . ASN A 1 587 ? 9.977 -12.594 -32.375 1 67.62 587 ASN A O 1
ATOM 4693 N N . PRO A 1 588 ? 10.492 -14.547 -33.375 1 54.53 588 PRO A N 1
ATOM 4694 C CA . PRO A 1 588 ? 11.812 -14.195 -33.906 1 54.53 588 PRO A CA 1
ATOM 4695 C C . PRO A 1 588 ? 11.828 -12.859 -34.625 1 54.53 588 PRO A C 1
ATOM 4697 O O . PRO A 1 588 ? 12.797 -12.102 -34.531 1 54.53 588 PRO A O 1
ATOM 4700 N N . GLU A 1 589 ? 11.289 -12.883 -35.781 1 47.59 589 GLU A N 1
ATOM 4701 C CA . GLU A 1 589 ? 11.82 -12.07 -36.875 1 47.59 589 GLU A CA 1
ATOM 4702 C C . GLU A 1 589 ? 11.695 -10.586 -36.562 1 47.59 589 GLU A C 1
ATOM 4704 O O . GLU A 1 589 ? 12.344 -9.758 -37.219 1 47.59 589 GLU A O 1
ATOM 4709 N N . GLN A 1 590 ? 10.539 -10 -36.219 1 43.78 590 GLN A N 1
ATOM 4710 C CA . GLN A 1 590 ? 10.219 -8.703 -36.812 1 43.78 590 GLN A CA 1
ATOM 4711 C C . GLN A 1 590 ? 10.844 -7.566 -36 1 43.78 590 GLN A C 1
ATOM 4713 O O . GLN A 1 590 ? 10.633 -7.453 -34.812 1 43.78 590 GLN A O 1
ATOM 4718 N N . VAL A 1 591 ? 12.039 -7.234 -36.406 1 45.25 591 VAL A N 1
ATOM 4719 C CA . VAL A 1 591 ? 12.734 -5.977 -36.125 1 45.25 591 VAL A CA 1
ATOM 4720 C C . VAL A 1 591 ? 11.719 -4.867 -35.906 1 45.25 591 VAL A C 1
ATOM 4722 O O . VAL A 1 591 ? 12.086 -3.727 -35.594 1 45.25 591 VAL A O 1
ATOM 4725 N N . GLY A 1 592 ? 10.398 -5.148 -35.562 1 48.81 592 GLY A N 1
ATOM 4726 C CA . GLY A 1 592 ? 9.367 -4.152 -35.281 1 48.81 592 GLY A CA 1
ATOM 4727 C C . GLY A 1 592 ? 8.445 -4.539 -34.156 1 48.81 592 GLY A C 1
ATOM 4728 O O . GLY A 1 592 ? 8.898 -5.066 -33.125 1 48.81 592 GLY A O 1
ATOM 4729 N N . ASP A 1 593 ? 6.984 -4.598 -34.375 1 59.62 593 ASP A N 1
ATOM 4730 C CA . ASP A 1 593 ? 5.875 -4.668 -33.438 1 59.62 593 ASP A CA 1
ATOM 4731 C C . ASP A 1 593 ? 5.562 -6.113 -33.062 1 59.62 593 ASP A C 1
ATOM 4733 O O . ASP A 1 593 ? 5.309 -6.949 -33.938 1 59.62 593 ASP A O 1
ATOM 4737 N N . ASP A 1 594 ? 6.273 -6.938 -32.281 1 66.62 594 ASP A N 1
ATOM 4738 C CA . ASP A 1 594 ? 5.926 -8.25 -31.734 1 66.62 594 ASP A CA 1
ATOM 4739 C C . ASP A 1 594 ? 4.48 -8.273 -31.234 1 66.62 594 ASP A C 1
ATOM 4741 O O . ASP A 1 594 ? 4.234 -8.195 -30.031 1 66.62 594 ASP A O 1
ATOM 4745 N N . PRO A 1 595 ? 3.6 -8.461 -32.188 1 76.88 595 PRO A N 1
ATOM 4746 C CA . PRO A 1 595 ? 2.186 -8.344 -31.828 1 76.88 595 PRO A CA 1
ATOM 4747 C C . PRO A 1 595 ? 1.663 -9.562 -31.078 1 76.88 595 PRO A C 1
ATOM 4749 O O . PRO A 1 595 ? 2.252 -10.648 -31.172 1 76.88 595 PRO A O 1
ATOM 4752 N N . VAL A 1 596 ? 0.667 -9.453 -30.344 1 83.62 596 VAL A N 1
ATOM 4753 C CA . VAL A 1 596 ? -0.048 -10.562 -29.719 1 83.62 596 VAL A CA 1
ATOM 4754 C C . VAL A 1 596 ? -0.843 -11.32 -30.781 1 83.62 596 VAL A C 1
ATOM 4756 O O . VAL A 1 596 ? -1.624 -10.727 -31.531 1 83.62 596 VAL A O 1
ATOM 4759 N N . LEU A 1 597 ? -0.618 -12.625 -30.906 1 87.12 597 LEU A N 1
ATOM 4760 C CA . LEU A 1 597 ? -1.181 -13.469 -31.953 1 87.12 597 LEU A CA 1
ATOM 4761 C C . LEU A 1 597 ? -2.588 -13.93 -31.594 1 87.12 597 LEU A C 1
ATOM 4763 O O . LEU A 1 597 ? -3.258 -14.586 -32.375 1 87.12 597 LEU A O 1
ATOM 4767 N N . TRP A 1 598 ? -3.055 -13.508 -30.406 1 93 598 TRP A N 1
ATOM 4768 C CA . TRP A 1 598 ? -4.363 -13.953 -29.938 1 93 598 TRP A CA 1
ATOM 4769 C C . TRP A 1 598 ? -5.477 -13.414 -30.828 1 93 598 TRP A C 1
ATOM 4771 O O . TRP A 1 598 ? -5.5 -12.219 -31.141 1 93 598 TRP A O 1
ATOM 4781 N N . ASN A 1 599 ? -6.309 -14.336 -31.266 1 92.25 599 ASN A N 1
ATOM 4782 C CA . ASN A 1 599 ? -7.523 -13.984 -32 1 92.25 599 ASN A CA 1
ATOM 4783 C C . ASN A 1 599 ? -8.75 -14 -31.094 1 92.25 599 ASN A C 1
ATOM 4785 O O . ASN A 1 599 ? -9.047 -15.008 -30.469 1 92.25 599 ASN A O 1
ATOM 4789 N N . ALA A 1 600 ? -9.508 -13 -31.109 1 89.62 600 ALA A N 1
ATOM 4790 C CA . ALA A 1 600 ? -10.633 -12.812 -30.203 1 89.62 600 ALA A CA 1
ATOM 4791 C C . ALA A 1 600 ? -11.672 -13.922 -30.375 1 89.62 600 ALA A C 1
ATOM 4793 O O . ALA A 1 600 ? -12.352 -14.305 -29.422 1 89.62 600 ALA A O 1
ATOM 4794 N N . THR A 1 601 ? -11.773 -14.5 -31.531 1 91 601 THR A N 1
ATOM 4795 C CA . THR A 1 601 ? -12.781 -15.516 -31.812 1 91 601 THR A CA 1
ATOM 4796 C C . THR A 1 601 ? -12.445 -16.812 -31.078 1 91 601 THR A C 1
ATOM 4798 O O . THR A 1 601 ? -13.32 -17.672 -30.891 1 91 601 THR A O 1
ATOM 4801 N N . TRP A 1 602 ? -11.227 -16.969 -30.672 1 94 602 TRP A N 1
ATOM 4802 C CA . TRP A 1 602 ? -10.789 -18.203 -30.047 1 94 602 TRP A CA 1
ATOM 4803 C C . TRP A 1 602 ? -11.312 -18.297 -28.609 1 94 602 TRP A C 1
ATOM 4805 O O . TRP A 1 602 ? -11.406 -19.391 -28.047 1 94 602 TRP A O 1
ATOM 4815 N N . GLY A 1 603 ? -11.617 -17.156 -28.031 1 92.44 603 GLY A N 1
ATOM 4816 C CA . GLY A 1 603 ? -12.039 -17.125 -26.641 1 92.44 603 GLY A CA 1
ATOM 4817 C C . GLY A 1 603 ? -13.539 -16.922 -26.469 1 92.44 603 GLY A C 1
ATOM 4818 O O . GLY A 1 603 ? -14.016 -16.656 -25.359 1 92.44 603 GLY A O 1
ATOM 4819 N N . ASN A 1 604 ? -14.273 -17.062 -27.531 1 92.38 604 ASN A N 1
ATOM 4820 C CA . ASN A 1 604 ? -15.703 -16.797 -27.406 1 92.38 604 ASN A CA 1
ATOM 4821 C C . ASN A 1 604 ? -16.422 -17.953 -26.719 1 92.38 604 ASN A C 1
ATOM 4823 O O . ASN A 1 604 ? -15.867 -19.047 -26.594 1 92.38 604 ASN A O 1
ATOM 4827 N N . ASP A 1 605 ? -17.625 -17.734 -26.359 1 94.56 605 ASP A N 1
ATOM 4828 C CA . ASP A 1 605 ? -18.422 -18.656 -25.547 1 94.56 605 ASP A CA 1
ATOM 4829 C C . ASP A 1 605 ? -18.625 -19.984 -26.266 1 94.56 605 ASP A C 1
ATOM 4831 O O . ASP A 1 605 ? -18.531 -21.047 -25.641 1 94.56 605 ASP A O 1
ATOM 4835 N N . HIS A 1 606 ? -18.844 -19.922 -27.516 1 93.88 606 HIS A N 1
ATOM 4836 C CA . HIS A 1 606 ? -19.125 -21.141 -28.281 1 93.88 606 HIS A CA 1
ATOM 4837 C C . HIS A 1 606 ? -17.891 -22.047 -28.344 1 93.88 606 HIS A C 1
ATOM 4839 O O . HIS A 1 606 ? -18 -23.25 -28.141 1 93.88 606 HIS A O 1
ATOM 4845 N N . VAL A 1 607 ? -16.797 -21.484 -28.594 1 94.94 607 VAL A N 1
ATOM 4846 C CA . VAL A 1 607 ? -15.555 -22.234 -28.703 1 94.94 607 VAL A CA 1
ATOM 4847 C C . VAL A 1 607 ? -15.203 -22.844 -27.344 1 94.94 607 VAL A C 1
ATOM 4849 O O . VAL A 1 607 ? -14.891 -24.047 -27.266 1 94.94 607 VAL A O 1
ATOM 4852 N N . VAL A 1 608 ? -15.289 -22.047 -26.297 1 97.5 608 VAL A N 1
ATOM 4853 C CA . VAL A 1 608 ? -14.914 -22.5 -24.953 1 97.5 608 VAL A CA 1
ATOM 4854 C C . VAL A 1 608 ? -15.859 -23.609 -24.5 1 97.5 608 VAL A C 1
ATOM 4856 O O . VAL A 1 608 ? -15.43 -24.594 -23.906 1 97.5 608 VAL A O 1
ATOM 4859 N N . LYS A 1 609 ? -17.094 -23.438 -24.828 1 96.25 609 LYS A N 1
ATOM 4860 C CA . LYS A 1 609 ? -18.078 -24.453 -24.484 1 96.25 609 LYS A CA 1
ATOM 4861 C C . LYS A 1 609 ? -17.781 -25.766 -25.188 1 96.25 609 LYS A C 1
ATOM 4863 O O . LYS A 1 609 ? -17.891 -26.844 -24.594 1 96.25 609 LYS A O 1
ATOM 4868 N N . GLU A 1 610 ? -17.438 -25.719 -26.469 1 94.75 610 GLU A N 1
ATOM 4869 C CA . GLU A 1 610 ? -17.125 -26.922 -27.234 1 94.75 610 GLU A CA 1
ATOM 4870 C C . GLU A 1 610 ? -15.906 -27.641 -26.672 1 94.75 610 GLU A C 1
ATOM 4872 O O . GLU A 1 610 ? -15.891 -28.859 -26.578 1 94.75 610 GLU A O 1
ATOM 4877 N N . LEU A 1 611 ? -14.914 -26.906 -26.344 1 97.31 611 LEU A N 1
ATOM 4878 C CA . LEU A 1 611 ? -13.703 -27.516 -25.797 1 97.31 611 LEU A CA 1
ATOM 4879 C C . LEU A 1 611 ? -13.969 -28.109 -24.422 1 97.31 611 LEU A C 1
ATOM 4881 O O . LEU A 1 611 ? -13.383 -29.141 -24.078 1 97.31 611 LEU A O 1
ATOM 4885 N N . THR A 1 612 ? -14.828 -27.484 -23.656 1 97.62 612 THR A N 1
ATOM 4886 C CA . THR A 1 612 ? -15.109 -27.906 -22.281 1 97.62 612 THR A CA 1
ATOM 4887 C C . THR A 1 612 ? -15.773 -29.281 -22.281 1 97.62 612 THR A C 1
ATOM 4889 O O . THR A 1 612 ? -15.672 -30.016 -21.297 1 97.62 612 THR A O 1
ATOM 4892 N N . LYS A 1 613 ? -16.422 -29.656 -23.359 1 95.62 613 LYS A N 1
ATOM 4893 C CA . LYS A 1 613 ? -17.031 -30.984 -23.469 1 95.62 613 LYS A CA 1
ATOM 4894 C C . LYS A 1 613 ? -15.977 -32.094 -23.328 1 95.62 613 LYS A C 1
ATOM 4896 O O . LYS A 1 613 ? -16.281 -33.188 -22.891 1 95.62 613 LYS A O 1
ATOM 4901 N N . GLY A 1 614 ? -14.773 -31.719 -23.688 1 95.25 614 GLY A N 1
ATOM 4902 C CA . GLY A 1 614 ? -13.68 -32.688 -23.625 1 95.25 614 GLY A CA 1
ATOM 4903 C C . GLY A 1 614 ? -13.305 -33.062 -22.203 1 95.25 614 GLY A C 1
ATOM 4904 O O . GLY A 1 614 ? -12.617 -34.062 -21.984 1 95.25 614 GLY A O 1
ATOM 4905 N N . CYS A 1 615 ? -13.781 -32.344 -21.203 1 94.38 615 CYS A N 1
ATOM 4906 C CA . CYS A 1 615 ? -13.445 -32.594 -19.812 1 94.38 615 CYS A CA 1
ATOM 4907 C C . CYS A 1 615 ? -14.398 -33.594 -19.203 1 94.38 615 CYS A C 1
ATOM 4909 O O . CYS A 1 615 ? -14.156 -34.125 -18.109 1 94.38 615 CYS A O 1
ATOM 4911 N N . LYS A 1 616 ? -15.398 -33.875 -19.938 1 89.69 616 LYS A N 1
ATOM 4912 C CA . LYS A 1 616 ? -16.344 -34.875 -19.453 1 89.69 616 LYS A CA 1
ATOM 4913 C C . LYS A 1 616 ? -15.758 -36.281 -19.594 1 89.69 616 LYS A C 1
ATOM 4915 O O . LYS A 1 616 ? -15.141 -36.594 -20.609 1 89.69 616 LYS A O 1
ATOM 4920 N N . ARG A 1 617 ? -15.953 -37.062 -18.594 1 83.25 617 ARG A N 1
ATOM 4921 C CA . ARG A 1 617 ? -15.414 -38.406 -18.578 1 83.25 617 ARG A CA 1
ATOM 4922 C C . ARG A 1 617 ? -15.891 -39.219 -19.781 1 83.25 617 ARG A C 1
ATOM 4924 O O . ARG A 1 617 ? -15.117 -39.969 -20.391 1 83.25 617 ARG A O 1
ATOM 4931 N N . GLY A 1 618 ? -17.219 -39.062 -20.156 1 83.38 618 GLY A N 1
ATOM 4932 C CA . GLY A 1 618 ? -17.812 -39.844 -21.234 1 83.38 618 GLY A CA 1
ATOM 4933 C C . GLY A 1 618 ? -17.781 -39.125 -22.578 1 83.38 618 GLY A C 1
ATOM 4934 O O . GLY A 1 618 ? -18.609 -39.406 -23.453 1 83.38 618 GLY A O 1
ATOM 4935 N N . TRP A 1 619 ? -16.859 -38.25 -22.781 1 90.44 619 TRP A N 1
ATOM 4936 C CA . TRP A 1 619 ? -16.797 -37.5 -24.031 1 90.44 619 TRP A CA 1
ATOM 4937 C C . TRP A 1 619 ? -16.453 -38.438 -25.203 1 90.44 619 TRP A C 1
ATOM 4939 O O . TRP A 1 619 ? -15.578 -39.281 -25.109 1 90.44 619 TRP A O 1
ATOM 4949 N N . ILE A 1 620 ? -17.234 -38.281 -26.297 1 89.25 620 ILE A N 1
ATOM 4950 C CA . ILE A 1 620 ? -16.984 -38.969 -27.562 1 89.25 620 ILE A CA 1
ATOM 4951 C C . ILE A 1 620 ? -16.875 -37.969 -28.703 1 89.25 620 ILE A C 1
ATOM 4953 O O . ILE A 1 620 ? -17.656 -37 -28.766 1 89.25 620 ILE A O 1
ATOM 4957 N N . PRO A 1 621 ? -15.852 -38.188 -29.562 1 90.06 621 PRO A N 1
ATOM 4958 C CA . PRO A 1 621 ? -15.727 -37.219 -30.688 1 90.06 621 PRO A CA 1
ATOM 4959 C C . PRO A 1 621 ? -16.938 -37.25 -31.609 1 90.06 621 PRO A C 1
ATOM 4961 O O . PRO A 1 621 ? -17.531 -38.312 -31.828 1 90.06 621 PRO A O 1
ATOM 4964 N N . TYR A 1 622 ? -17.219 -36.125 -32.125 1 88 622 TYR A N 1
ATOM 4965 C CA . TYR A 1 622 ? -18.25 -36.062 -33.156 1 88 622 TYR A CA 1
ATOM 4966 C C . TYR A 1 622 ? -17.875 -36.938 -34.344 1 88 622 TYR A C 1
ATOM 4968 O O . TYR A 1 622 ? -16.75 -36.844 -34.875 1 88 622 TYR A O 1
ATOM 4976 N N . LYS A 1 623 ? -18.812 -37.719 -34.812 1 84.88 623 LYS A N 1
ATOM 4977 C CA . LYS A 1 623 ? -18.547 -38.594 -35.938 1 84.88 623 LYS A CA 1
ATOM 4978 C C . LYS A 1 623 ? -18.484 -37.812 -37.25 1 84.88 623 LYS A C 1
ATOM 4980 O O . LYS A 1 623 ? -17.625 -38.062 -38.094 1 84.88 623 LYS A O 1
ATOM 4985 N N . ASN A 1 624 ? -19.453 -36.906 -37.375 1 86.5 624 ASN A N 1
ATOM 4986 C CA . ASN A 1 624 ? -19.516 -36.062 -38.594 1 86.5 624 ASN A CA 1
ATOM 4987 C C . ASN A 1 624 ? -19.641 -34.594 -38.25 1 86.5 624 ASN A C 1
ATOM 4989 O O . ASN A 1 624 ? -20.672 -33.969 -38.5 1 86.5 624 ASN A O 1
ATOM 4993 N N . PRO A 1 625 ? -18.453 -34.125 -37.688 1 85.06 625 PRO A N 1
ATOM 4994 C CA . PRO A 1 625 ? -18.531 -32.688 -37.344 1 85.06 625 PRO A CA 1
ATOM 4995 C C . PRO A 1 625 ? -18.719 -31.812 -38.594 1 85.06 625 PRO A C 1
ATOM 4997 O O . PRO A 1 625 ? -18.125 -32.062 -39.625 1 85.06 625 PRO A O 1
ATOM 5000 N N . ARG A 1 626 ? -19.562 -30.781 -38.531 1 84.62 626 ARG A N 1
ATOM 5001 C CA . ARG A 1 626 ? -19.969 -30 -39.688 1 84.62 626 ARG A CA 1
ATOM 5002 C C . ARG A 1 626 ? -19.359 -28.609 -39.656 1 84.62 626 ARG A C 1
ATOM 5004 O O . ARG A 1 626 ? -19.156 -27.984 -40.719 1 84.62 626 ARG A O 1
ATOM 5011 N N . THR A 1 627 ? -19.078 -28.094 -38.5 1 86.44 627 THR A N 1
ATOM 5012 C CA . THR A 1 627 ? -18.547 -26.734 -38.406 1 86.44 627 THR A CA 1
ATOM 5013 C C . THR A 1 627 ? -17.047 -26.75 -38.156 1 86.44 627 THR A C 1
ATOM 5015 O O . THR A 1 627 ? -16.516 -27.734 -37.625 1 86.44 627 THR A O 1
ATOM 5018 N N . GLU A 1 628 ? -16.344 -25.688 -38.531 1 85.56 628 GLU A N 1
ATOM 5019 C CA . GLU A 1 628 ? -14.914 -25.562 -38.312 1 85.56 628 GLU A CA 1
ATOM 5020 C C . GLU A 1 628 ? -14.57 -25.703 -36.844 1 85.56 628 GLU A C 1
ATOM 5022 O O . GLU A 1 628 ? -13.555 -26.312 -36.5 1 85.56 628 GLU A O 1
ATOM 5027 N N . VAL A 1 629 ? -15.398 -25.156 -36 1 90.44 629 VAL A N 1
ATOM 5028 C CA . VAL A 1 629 ? -15.156 -25.172 -34.562 1 90.44 629 VAL A CA 1
ATOM 5029 C C . VAL A 1 629 ? -15.234 -26.609 -34.031 1 90.44 629 VAL A C 1
ATOM 5031 O O . VAL A 1 629 ? -14.383 -27.047 -33.25 1 90.44 629 VAL A O 1
ATOM 5034 N N . THR A 1 630 ? -16.203 -27.328 -34.469 1 90.94 630 THR A N 1
ATOM 5035 C CA . THR A 1 630 ? -16.391 -28.688 -33.969 1 90.94 630 THR A CA 1
ATOM 5036 C C . THR A 1 630 ? -15.297 -29.609 -34.5 1 90.94 630 THR A C 1
ATOM 5038 O O . THR A 1 630 ? -14.859 -30.531 -33.812 1 90.94 630 THR A O 1
ATOM 5041 N N . ILE A 1 631 ? -14.883 -29.422 -35.75 1 89.38 631 ILE A N 1
ATOM 5042 C CA . ILE A 1 631 ? -13.789 -30.203 -36.312 1 89.38 631 ILE A CA 1
ATOM 5043 C C . ILE A 1 631 ? -12.508 -29.953 -35.531 1 89.38 631 ILE A C 1
ATOM 5045 O O . ILE A 1 631 ? -11.828 -30.891 -35.125 1 89.38 631 ILE A O 1
ATOM 5049 N N . TRP A 1 632 ? -12.25 -28.719 -35.344 1 92.12 632 TRP A N 1
ATOM 5050 C CA . TRP A 1 632 ? -11.047 -28.328 -34.594 1 92.12 632 TRP A CA 1
ATOM 5051 C C . TRP A 1 632 ? -11.109 -28.828 -33.156 1 92.12 632 TRP A C 1
ATOM 5053 O O . TRP A 1 632 ? -10.125 -29.375 -32.656 1 92.12 632 TRP A O 1
ATOM 5063 N N . ALA A 1 633 ? -12.258 -28.656 -32.5 1 94.56 633 ALA A N 1
ATOM 5064 C CA . ALA A 1 633 ? -12.422 -29.047 -31.109 1 94.56 633 ALA A CA 1
ATOM 5065 C C . ALA A 1 633 ? -12.211 -30.547 -30.938 1 94.56 633 ALA A C 1
ATOM 5067 O O . ALA A 1 633 ? -11.617 -30.984 -29.953 1 94.56 633 ALA A O 1
ATOM 5068 N N . ASN A 1 634 ? -12.672 -31.281 -31.906 1 92.94 634 ASN A N 1
ATOM 5069 C CA . ASN A 1 634 ? -12.469 -32.719 -31.875 1 92.94 634 ASN A CA 1
ATOM 5070 C C . ASN A 1 634 ? -10.984 -33.094 -31.781 1 92.94 634 ASN A C 1
ATOM 5072 O O . ASN A 1 634 ? -10.586 -33.906 -30.969 1 92.94 634 ASN A O 1
ATOM 5076 N N . GLU A 1 635 ? -10.234 -32.469 -32.594 1 92.81 635 GLU A N 1
ATOM 5077 C CA . GLU A 1 635 ? -8.805 -32.781 -32.656 1 92.81 635 GLU A CA 1
ATOM 5078 C C . GLU A 1 635 ? -8.094 -32.281 -31.406 1 92.81 635 GLU A C 1
ATOM 5080 O O . GLU A 1 635 ? -7.242 -32.969 -30.859 1 92.81 635 GLU A O 1
ATOM 5085 N N . VAL A 1 636 ? -8.484 -31.141 -30.922 1 96.12 636 VAL A N 1
ATOM 5086 C CA . VAL A 1 636 ? -7.871 -30.531 -29.734 1 96.12 636 VAL A CA 1
ATOM 5087 C C . VAL A 1 636 ? -8.141 -31.406 -28.516 1 96.12 636 VAL A C 1
ATOM 5089 O O . VAL A 1 636 ? -7.238 -31.656 -27.719 1 96.12 636 VAL A O 1
ATOM 5092 N N . ILE A 1 637 ? -9.375 -31.844 -28.375 1 96.12 637 ILE A N 1
ATOM 5093 C CA . ILE A 1 637 ? -9.773 -32.656 -27.219 1 96.12 637 ILE A CA 1
ATOM 5094 C C . ILE A 1 637 ? -9.039 -34 -27.25 1 96.12 637 ILE A C 1
ATOM 5096 O O . ILE A 1 637 ? -8.547 -34.438 -26.219 1 96.12 637 ILE A O 1
ATOM 5100 N N . LYS A 1 638 ? -8.898 -34.594 -28.469 1 93.56 638 LYS A N 1
ATOM 5101 C CA . LYS A 1 638 ? -8.148 -35.844 -28.594 1 93.56 638 LYS A CA 1
ATOM 5102 C C . LYS A 1 638 ? -6.703 -35.656 -28.125 1 93.56 638 LYS A C 1
ATOM 5104 O O . LYS A 1 638 ? -6.191 -36.469 -27.359 1 93.56 638 LYS A O 1
ATOM 5109 N N . LEU A 1 639 ? -6.109 -34.656 -28.594 1 95.31 639 LEU A N 1
ATOM 5110 C CA . LEU A 1 639 ? -4.73 -34.344 -28.234 1 95.31 639 LEU A CA 1
ATOM 5111 C C . LEU A 1 639 ? -4.609 -34.062 -26.734 1 95.31 639 LEU A C 1
ATOM 5113 O O . LEU A 1 639 ? -3.715 -34.594 -26.078 1 95.31 639 LEU A O 1
ATOM 5117 N N . GLY A 1 640 ? -5.516 -33.25 -26.188 1 96.5 640 GLY A N 1
ATOM 5118 C CA . GLY A 1 640 ? -5.477 -32.875 -24.781 1 96.5 640 GLY A CA 1
ATOM 5119 C C . GLY A 1 640 ? -5.617 -34.062 -23.859 1 96.5 640 GLY A C 1
ATOM 5120 O O . GLY A 1 640 ? -4.895 -34.156 -22.859 1 96.5 640 GLY A O 1
ATOM 5121 N N . ARG A 1 641 ? -6.52 -34.906 -24.141 1 93.12 641 ARG A N 1
ATOM 5122 C CA . ARG A 1 641 ? -6.781 -36.094 -23.312 1 93.12 641 ARG A CA 1
ATOM 5123 C C . ARG A 1 641 ? -5.605 -37.062 -23.375 1 93.12 641 ARG A C 1
ATOM 5125 O O . ARG A 1 641 ? -5.43 -37.875 -22.469 1 93.12 641 ARG A O 1
ATOM 5132 N N . SER A 1 642 ? -4.785 -36.938 -24.438 1 92.88 642 SER A N 1
ATOM 5133 C CA . SER A 1 642 ? -3.658 -37.875 -24.609 1 92.88 642 SER A CA 1
ATOM 5134 C C . SER A 1 642 ? -2.457 -37.406 -23.781 1 92.88 642 SER A C 1
ATOM 5136 O O . SER A 1 642 ? -1.522 -38.188 -23.562 1 92.88 642 SER A O 1
ATOM 5138 N N . LEU A 1 643 ? -2.406 -36.188 -23.281 1 94.25 643 LEU A N 1
ATOM 5139 C CA . LEU A 1 643 ? -1.262 -35.688 -22.531 1 94.25 643 LEU A CA 1
ATOM 5140 C C . LEU A 1 643 ? -1.208 -36.281 -21.125 1 94.25 643 LEU A C 1
ATOM 5142 O O . LEU A 1 643 ? -0.131 -36.625 -20.641 1 94.25 643 LEU A O 1
ATOM 5146 N N . MET A 1 644 ? -2.34 -36.312 -20.438 1 90.12 644 MET A N 1
ATOM 5147 C CA . MET A 1 644 ? -2.451 -36.906 -19.109 1 90.12 644 MET A CA 1
ATOM 5148 C C . MET A 1 644 ? -3.695 -37.781 -19 1 90.12 644 MET A C 1
ATOM 5150 O O . MET A 1 644 ? -4.652 -37.406 -18.312 1 90.12 644 MET A O 1
ATOM 5154 N N . PRO A 1 645 ? -3.602 -38.906 -19.516 1 80 645 PRO A N 1
ATOM 5155 C CA . PRO A 1 645 ? -4.793 -39.75 -19.594 1 80 645 PRO A CA 1
ATOM 5156 C C . PRO A 1 645 ? -5.379 -40.094 -18.219 1 80 645 PRO A C 1
ATOM 5158 O O . PRO A 1 645 ? -6.598 -40.25 -18.094 1 80 645 PRO A O 1
ATOM 5161 N N . ASN A 1 646 ? -4.57 -40.094 -17.219 1 77.44 646 ASN A N 1
ATOM 5162 C CA . ASN A 1 646 ? -5.043 -40.469 -15.883 1 77.44 646 ASN A CA 1
ATOM 5163 C C . ASN A 1 646 ? -5.754 -39.312 -15.203 1 77.44 646 ASN A C 1
ATOM 5165 O O . ASN A 1 646 ? -6.359 -39.469 -14.141 1 77.44 646 ASN A O 1
ATOM 5169 N N . SER A 1 647 ? -5.738 -38.188 -15.781 1 78.38 647 SER A N 1
ATOM 5170 C CA . SER A 1 647 ? -6.367 -37.031 -15.188 1 78.38 647 SER A CA 1
ATOM 5171 C C . SER A 1 647 ? -7.887 -37.094 -15.312 1 78.38 647 SER A C 1
ATOM 5173 O O . SER A 1 647 ? -8.602 -36.281 -14.703 1 78.38 647 SER A O 1
ATOM 5175 N N . ILE A 1 648 ? -8.406 -38 -16 1 72.44 648 ILE A N 1
ATOM 5176 C CA . ILE A 1 648 ? -9.836 -38.156 -16.203 1 72.44 648 ILE A CA 1
ATOM 5177 C C . ILE A 1 648 ? -10.453 -38.906 -15.008 1 72.44 648 ILE A C 1
ATOM 5179 O O . ILE A 1 648 ? -11.672 -38.875 -14.828 1 72.44 648 ILE A O 1
ATOM 5183 N N . LEU A 1 649 ? -9.539 -39.438 -14.188 1 69.06 649 LEU A N 1
ATOM 5184 C CA . LEU A 1 649 ? -10.016 -40.25 -13.062 1 69.06 649 LEU A CA 1
ATOM 5185 C C . LEU A 1 649 ? -10.703 -39.375 -12.023 1 69.06 649 LEU A C 1
ATOM 5187 O O . LEU A 1 649 ? -10.414 -38.188 -11.922 1 69.06 649 LEU A O 1
ATOM 5191 N N . PRO A 1 650 ? -11.664 -40.031 -11.297 1 65.69 650 PRO A N 1
ATOM 5192 C CA . PRO A 1 650 ? -12.359 -39.219 -10.281 1 65.69 650 PRO A CA 1
ATOM 5193 C C . PRO A 1 650 ? -11.43 -38.688 -9.195 1 65.69 650 PRO A C 1
ATOM 5195 O O . PRO A 1 650 ? -10.336 -39.25 -9 1 65.69 650 PRO A O 1
ATOM 5198 N N . ALA A 1 651 ? -11.836 -37.688 -8.547 1 64.25 651 ALA A N 1
ATOM 5199 C CA . ALA A 1 651 ? -11.023 -37 -7.566 1 64.25 651 ALA A CA 1
ATOM 5200 C C . ALA A 1 651 ? -10.594 -37.906 -6.438 1 64.25 651 ALA A C 1
ATOM 5202 O O . ALA A 1 651 ? -9.531 -37.719 -5.836 1 64.25 651 ALA A O 1
ATOM 5203 N N . ASN A 1 652 ? -11.359 -38.906 -6.078 1 55.78 652 ASN A N 1
ATOM 5204 C CA . ASN A 1 652 ? -11.094 -39.781 -4.949 1 55.78 652 ASN A CA 1
ATOM 5205 C C . ASN A 1 652 ? -10.562 -41.156 -5.41 1 55.78 652 ASN A C 1
ATOM 5207 O O . ASN A 1 652 ? -10.492 -42.094 -4.621 1 55.78 652 ASN A O 1
ATOM 5211 N N . TYR A 1 653 ? -10.266 -41.375 -6.641 1 55.16 653 TYR A N 1
ATOM 5212 C CA . TYR A 1 653 ? -9.914 -42.656 -7.246 1 55.16 653 TYR A CA 1
ATOM 5213 C C . TYR A 1 653 ? -8.719 -43.281 -6.539 1 55.16 653 TYR A C 1
ATOM 5215 O O . TYR A 1 653 ? -8.734 -44.469 -6.223 1 55.16 653 TYR A O 1
ATOM 5223 N N . MET A 1 654 ? -7.652 -42.594 -6.34 1 52.53 654 MET A N 1
ATOM 5224 C CA . MET A 1 654 ? -6.363 -43.188 -5.961 1 52.53 654 MET A CA 1
ATOM 5225 C C . MET A 1 654 ? -6.418 -43.75 -4.543 1 52.53 654 MET A C 1
ATOM 5227 O O . MET A 1 654 ? -5.75 -44.719 -4.234 1 52.53 654 MET A O 1
ATOM 5231 N N . TYR A 1 655 ? -7.246 -43.25 -3.643 1 51.56 655 TYR A N 1
ATOM 5232 C CA . TYR A 1 655 ? -7.16 -43.688 -2.246 1 51.56 655 TYR A CA 1
ATOM 5233 C C . TYR A 1 655 ? -7.992 -44.938 -1.995 1 51.56 655 TYR A C 1
ATOM 5235 O O . TYR A 1 655 ? -7.699 -45.688 -1.078 1 51.56 655 TYR A O 1
ATOM 5243 N N . ASN A 1 656 ? -8.906 -45.312 -2.721 1 47.62 656 ASN A N 1
ATOM 5244 C CA . ASN A 1 656 ? -9.742 -46.5 -2.471 1 47.62 656 ASN A CA 1
ATOM 5245 C C . ASN A 1 656 ? -9.016 -47.781 -2.832 1 47.62 656 ASN A C 1
ATOM 5247 O O . ASN A 1 656 ? -9.469 -48.875 -2.479 1 47.62 656 ASN A O 1
ATOM 5251 N N . GLN A 1 657 ? -7.949 -47.719 -3.465 1 44.91 657 GLN A N 1
ATOM 5252 C CA . GLN A 1 657 ? -7.336 -49 -3.896 1 44.91 657 GLN A CA 1
ATOM 5253 C C . GLN A 1 657 ? -6.746 -49.75 -2.711 1 44.91 657 GLN A C 1
ATOM 5255 O O . GLN A 1 657 ? -6.695 -50.969 -2.719 1 44.91 657 GLN A O 1
ATOM 5260 N N . ALA A 1 658 ? -6.293 -49.031 -1.552 1 43.28 658 ALA A N 1
ATOM 5261 C CA . ALA A 1 658 ? -5.477 -49.781 -0.62 1 43.28 658 ALA A CA 1
ATOM 5262 C C . ALA A 1 658 ? -6.352 -50.594 0.33 1 43.28 658 ALA A C 1
ATOM 5264 O O . ALA A 1 658 ? -5.863 -51.5 1.016 1 43.28 658 ALA A O 1
ATOM 5265 N N . THR A 1 659 ? -7.562 -50.156 0.721 1 37.97 659 THR A N 1
ATOM 5266 C CA . THR A 1 659 ? -8.117 -50.781 1.923 1 37.97 659 THR A CA 1
ATOM 5267 C C . THR A 1 659 ? -8.641 -52.188 1.622 1 37.97 659 THR A C 1
ATOM 5269 O O . THR A 1 659 ? -8.938 -52.938 2.539 1 37.97 659 THR A O 1
ATOM 5272 N N . ASP A 1 660 ? -9.508 -52.406 0.596 1 34.97 660 ASP A N 1
ATOM 5273 C CA . ASP A 1 660 ? -10.383 -53.594 0.697 1 34.97 660 ASP A CA 1
ATOM 5274 C C . ASP A 1 660 ? -9.594 -54.875 0.517 1 34.97 660 ASP A C 1
ATOM 5276 O O . ASP A 1 660 ? -9.172 -55.219 -0.594 1 34.97 660 ASP A O 1
ATOM 5280 N N . ASN A 1 661 ? -8.836 -55.312 1.409 1 33.25 661 ASN A N 1
ATOM 5281 C CA . ASN A 1 661 ? -8.578 -56.75 1.492 1 33.25 661 ASN A CA 1
ATOM 5282 C C . ASN A 1 661 ? -9.859 -57.562 1.384 1 33.25 661 ASN A C 1
ATOM 5284 O O . ASN A 1 661 ? -9.891 -58.75 1.748 1 33.25 661 ASN A O 1
ATOM 5288 N N . SER A 1 662 ? -11.07 -57.062 1.917 1 32.84 662 SER A N 1
ATOM 5289 C CA . SER A 1 662 ? -12.211 -57.969 1.832 1 32.84 662 SER A CA 1
ATOM 5290 C C . SER A 1 662 ? -12.477 -58.406 0.389 1 32.84 662 SER A C 1
ATOM 5292 O O . SER A 1 662 ? -12.117 -57.688 -0.545 1 32.84 662 SER A O 1
ATOM 5294 N N . ASP A 1 663 ? -12.891 -59.75 0.13 1 32.16 663 ASP A N 1
ATOM 5295 C CA . ASP A 1 663 ? -13.281 -60.469 -1.086 1 32.16 663 ASP A CA 1
ATOM 5296 C C . ASP A 1 663 ? -14.117 -59.562 -1.995 1 32.16 663 ASP A C 1
ATOM 5298 O O . ASP A 1 663 ? -14.531 -60 -3.078 1 32.16 663 ASP A O 1
ATOM 5302 N N . ASP A 1 664 ? -15.031 -58.75 -1.319 1 30.22 664 ASP A N 1
ATOM 5303 C CA . ASP A 1 664 ? -15.906 -58 -2.188 1 30.22 664 ASP A CA 1
ATOM 5304 C C . ASP A 1 664 ? -15.141 -56.875 -2.887 1 30.22 664 ASP A C 1
ATOM 5306 O O . ASP A 1 664 ? -14.812 -55.844 -2.268 1 30.22 664 ASP A O 1
ATOM 5310 N N . GLY A 1 665 ? -14.086 -57.219 -3.625 1 30.33 665 GLY A N 1
ATOM 5311 C CA . GLY A 1 665 ? -13.312 -56.406 -4.555 1 30.33 665 GLY A CA 1
ATOM 5312 C C . GLY A 1 665 ? -14.117 -55.281 -5.207 1 30.33 665 GLY A C 1
ATOM 5313 O O . GLY A 1 665 ? -15.25 -55.531 -5.637 1 30.33 665 GLY A O 1
ATOM 5314 N N . LEU A 1 666 ? -14.234 -54.188 -4.668 1 34.66 666 LEU A N 1
ATOM 5315 C CA . LEU A 1 666 ? -14.859 -53.219 -5.555 1 34.66 666 LEU A CA 1
ATOM 5316 C C . LEU A 1 666 ? -14.586 -53.562 -7.016 1 34.66 666 LEU A C 1
ATOM 5318 O O . LEU A 1 666 ? -13.469 -53.938 -7.367 1 34.66 666 LEU A O 1
ATOM 5322 N N . PRO A 1 667 ? -15.633 -53.938 -7.824 1 32.97 667 PRO A N 1
ATOM 5323 C CA . PRO A 1 667 ? -15.461 -54.531 -9.148 1 32.97 667 PRO A CA 1
ATOM 5324 C C . PRO A 1 667 ? -14.406 -53.812 -9.992 1 32.97 667 PRO A C 1
ATOM 5326 O O . PRO A 1 667 ? -14.477 -52.594 -10.172 1 32.97 667 PRO A O 1
ATOM 5329 N N . VAL A 1 668 ? -13.172 -54.219 -10.039 1 34.34 668 VAL A N 1
ATOM 5330 C CA . VAL A 1 668 ? -12.094 -54.062 -11.008 1 34.34 668 VAL A CA 1
ATOM 5331 C C . VAL A 1 668 ? -12.68 -53.844 -12.398 1 34.34 668 VAL A C 1
ATOM 5333 O O . VAL A 1 668 ? -11.977 -53.406 -13.32 1 34.34 668 VAL A O 1
ATOM 5336 N N . GLU A 1 669 ? -13.859 -54.25 -12.586 1 32.62 669 GLU A N 1
ATOM 5337 C CA . GLU A 1 669 ? -14.492 -54.25 -13.898 1 32.62 669 GLU A CA 1
ATOM 5338 C C . GLU A 1 669 ? -14.727 -52.812 -14.375 1 32.62 669 GLU A C 1
ATOM 5340 O O . GLU A 1 669 ? -14.594 -52.5 -15.562 1 32.62 669 GLU A O 1
ATOM 5345 N N . TYR A 1 670 ? -15.102 -51.969 -13.477 1 35.31 670 TYR A N 1
ATOM 5346 C CA . TYR A 1 670 ? -15.414 -50.625 -13.914 1 35.31 670 TYR A CA 1
ATOM 5347 C C . TYR A 1 670 ? -14.141 -49.844 -14.227 1 35.31 670 TYR A C 1
ATOM 5349 O O . TYR A 1 670 ? -14.102 -49.062 -15.18 1 35.31 670 TYR A O 1
ATOM 5357 N N . TYR A 1 671 ? -13.055 -50.031 -13.461 1 38.09 671 TYR A N 1
ATOM 5358 C CA . TYR A 1 671 ? -11.758 -49.438 -13.688 1 38.09 671 TYR A CA 1
ATOM 5359 C C . TYR A 1 671 ? -11.031 -50.094 -14.852 1 38.09 671 TYR A C 1
ATOM 5361 O O . TYR A 1 671 ? -10.273 -49.438 -15.578 1 38.09 671 TYR A O 1
ATOM 5369 N N . SER A 1 672 ? -11.094 -51.406 -14.922 1 36.22 672 SER A N 1
ATOM 5370 C CA . SER A 1 672 ? -10.391 -52.219 -15.922 1 36.22 672 SER A CA 1
ATOM 5371 C C . SER A 1 672 ? -10.672 -51.719 -17.328 1 36.22 672 SER A C 1
ATOM 5373 O O . SER A 1 672 ? -9.758 -51.625 -18.156 1 36.22 672 SER A O 1
ATOM 5375 N N . ARG A 1 673 ? -11.93 -51.406 -17.562 1 37.16 673 ARG A N 1
ATOM 5376 C CA . ARG A 1 673 ? -12.188 -50.906 -18.922 1 37.16 673 ARG A CA 1
ATOM 5377 C C . ARG A 1 673 ? -11.562 -49.531 -19.156 1 37.16 673 ARG A C 1
ATOM 5379 O O . ARG A 1 673 ? -10.969 -49.281 -20.203 1 37.16 673 ARG A O 1
ATOM 5386 N N . MET A 1 674 ? -11.594 -48.812 -18.047 1 38.5 674 MET A N 1
ATOM 5387 C CA . MET A 1 674 ? -11.016 -47.469 -18.156 1 38.5 674 MET A CA 1
ATOM 5388 C C . MET A 1 674 ? -9.5 -47.531 -18.297 1 38.5 674 MET A C 1
ATOM 5390 O O . MET A 1 674 ? -8.914 -46.844 -19.109 1 38.5 674 MET A O 1
ATOM 5394 N N . LEU A 1 675 ? -8.898 -48.344 -17.375 1 40.25 675 LEU A N 1
ATOM 5395 C CA . LEU A 1 675 ? -7.449 -48.531 -17.422 1 40.25 675 LEU A CA 1
ATOM 5396 C C . LEU A 1 675 ? -7.055 -49.344 -18.656 1 40.25 675 LEU A C 1
ATOM 5398 O O . LEU A 1 675 ? -6.004 -49.094 -19.25 1 40.25 675 LEU A O 1
ATOM 5402 N N . ARG A 1 676 ? -7.773 -50.406 -18.938 1 40.44 676 ARG A N 1
ATOM 5403 C CA . ARG A 1 676 ? -7.48 -51.156 -20.156 1 40.44 676 ARG A CA 1
ATOM 5404 C C . ARG A 1 676 ? -7.48 -50.25 -21.375 1 40.44 676 ARG A C 1
ATOM 5406 O O . ARG A 1 676 ? -6.648 -50.406 -22.281 1 40.44 676 ARG A O 1
ATOM 5413 N N . ASP A 1 677 ? -8.406 -49.25 -21.312 1 39.28 677 ASP A N 1
ATOM 5414 C CA . ASP A 1 677 ? -8.469 -48.344 -22.438 1 39.28 677 ASP A CA 1
ATOM 5415 C C . ASP A 1 677 ? -7.262 -47.406 -22.453 1 39.28 677 ASP A C 1
ATOM 5417 O O . ASP A 1 677 ? -6.871 -46.906 -23.516 1 39.28 677 ASP A O 1
ATOM 5421 N N . ILE A 1 678 ? -6.828 -47 -21.25 1 41.28 678 ILE A N 1
ATOM 5422 C CA . ILE A 1 678 ? -5.59 -46.219 -21.219 1 41.28 678 ILE A CA 1
ATOM 5423 C C . ILE A 1 678 ? -4.418 -47.094 -21.641 1 41.28 678 ILE A C 1
ATOM 5425 O O . ILE A 1 678 ? -3.527 -46.656 -22.359 1 41.28 678 ILE A O 1
ATOM 5429 N N . TYR A 1 679 ? -4.266 -48.406 -20.969 1 37.16 679 TYR A N 1
ATOM 5430 C CA . TYR A 1 679 ? -3.176 -49.312 -21.281 1 37.16 679 TYR A CA 1
ATOM 5431 C C . TYR A 1 679 ? -3.504 -50.156 -22.531 1 37.16 679 TYR A C 1
ATOM 5433 O O . TYR A 1 679 ? -4.344 -51.031 -22.484 1 37.16 679 TYR A O 1
ATOM 5441 N N . ASP A 1 680 ? -3.736 -49.656 -23.625 1 36.62 680 ASP A N 1
ATOM 5442 C CA . ASP A 1 680 ? -3.949 -50.5 -24.812 1 36.62 680 ASP A CA 1
ATOM 5443 C C . ASP A 1 680 ? -3.061 -51.75 -24.781 1 36.62 680 ASP A C 1
ATOM 5445 O O . ASP A 1 680 ? -3.156 -52.594 -25.656 1 36.62 680 ASP A O 1
ATOM 5449 N N . GLU A 1 681 ? -1.708 -51.625 -24.297 1 32.94 681 GLU A N 1
ATOM 5450 C CA . GLU A 1 681 ? -0.857 -52.781 -24.609 1 32.94 681 GLU A CA 1
ATOM 5451 C C . GLU A 1 681 ? -1.154 -53.938 -23.703 1 32.94 681 GLU A C 1
ATOM 5453 O O . GLU A 1 681 ? -1.338 -53.781 -22.484 1 32.94 681 GLU A O 1
ATOM 5458 N N . LYS A 1 682 ? -1.63 -55.094 -24.141 1 34.34 682 LYS A N 1
ATOM 5459 C CA . LYS A 1 682 ? -1.557 -56.406 -23.547 1 34.34 682 LYS A CA 1
ATOM 5460 C C . LYS A 1 682 ? -0.218 -56.625 -22.844 1 34.34 682 LYS A C 1
ATOM 5462 O O . LYS A 1 682 ? 0.794 -56.906 -23.5 1 34.34 682 LYS A O 1
ATOM 5467 N N . PRO A 1 683 ? 0.238 -55.969 -21.75 1 28.59 683 PRO A N 1
ATOM 5468 C CA . PRO A 1 683 ? 1.416 -56.656 -21.234 1 28.59 683 PRO A CA 1
ATOM 5469 C C . PRO A 1 683 ? 1.126 -58.094 -20.859 1 28.59 683 PRO A C 1
ATOM 5471 O O . PRO A 1 683 ? 0.012 -58.438 -20.453 1 28.59 683 PRO A O 1
ATOM 5474 N N . SER A 1 684 ? 1.738 -59.156 -21.5 1 26.83 684 SER A N 1
ATOM 5475 C CA . SER A 1 684 ? 1.944 -60.562 -21.172 1 26.83 684 SER A CA 1
ATOM 5476 C C . SER A 1 684 ? 2.383 -60.75 -19.719 1 26.83 684 SER A C 1
ATOM 5478 O O . SER A 1 684 ? 3.467 -61.25 -19.453 1 26.83 684 SER A O 1
ATOM 5480 N N . VAL A 1 685 ? 2.275 -59.906 -18.766 1 25.8 685 VAL A N 1
ATOM 5481 C CA . VAL A 1 685 ? 2.783 -60.312 -17.453 1 25.8 685 VAL A CA 1
ATOM 5482 C C . VAL A 1 685 ? 1.919 -61.438 -16.906 1 25.8 685 VAL A C 1
ATOM 5484 O O . VAL A 1 685 ? 0.705 -61.281 -16.75 1 25.8 685 VAL A O 1
ATOM 5487 N N . ASP A 1 686 ? 2.451 -62.781 -16.891 1 24.22 686 ASP A N 1
ATOM 5488 C CA . ASP A 1 686 ? 2.195 -64.062 -16.219 1 24.22 686 ASP A CA 1
ATOM 5489 C C . ASP A 1 686 ? 2.115 -63.844 -14.703 1 24.22 686 ASP A C 1
ATOM 5491 O O . ASP A 1 686 ? 3.137 -63.656 -14.047 1 24.22 686 ASP A O 1
ATOM 5495 N N . ILE A 1 687 ? 1.262 -63.219 -14.164 1 25 687 ILE A N 1
ATOM 5496 C CA . ILE A 1 687 ? 1.106 -63.406 -12.734 1 25 687 ILE A CA 1
ATOM 5497 C C . ILE A 1 687 ? 0.771 -64.875 -12.453 1 25 687 ILE A C 1
ATOM 5499 O O . ILE A 1 687 ? -0.282 -65.375 -12.867 1 25 687 ILE A O 1
ATOM 5503 N N . CYS A 1 688 ? 1.766 -65.875 -12.344 1 22.59 688 CYS A N 1
ATOM 5504 C CA . CYS A 1 688 ? 1.741 -67.25 -11.867 1 22.59 688 CYS A CA 1
ATOM 5505 C C . CYS A 1 688 ? 1.011 -67.312 -10.539 1 22.59 688 CYS A C 1
ATOM 5507 O O . CYS A 1 688 ? 1.509 -66.875 -9.508 1 22.59 688 CYS A O 1
ATOM 5509 N N . TYR A 1 689 ? -0.327 -67.25 -10.484 1 22.95 689 TYR A N 1
ATOM 5510 C CA . TYR A 1 689 ? -1.08 -67.75 -9.344 1 22.95 689 TYR A CA 1
ATOM 5511 C C . TYR A 1 689 ? -0.832 -69.25 -9.148 1 22.95 689 TYR A C 1
ATOM 5513 O O . TYR A 1 689 ? -0.99 -70 -10.078 1 22.95 689 TYR A O 1
ATOM 5521 N N . ASN A 1 690 ? 0.18 -69.688 -8.414 1 21.02 690 ASN A N 1
ATOM 5522 C CA . ASN A 1 690 ? 0.261 -71.062 -7.922 1 21.02 690 ASN A CA 1
ATOM 5523 C C . ASN A 1 690 ? -1.029 -71.5 -7.227 1 21.02 690 ASN A C 1
ATOM 5525 O O . ASN A 1 690 ? -1.413 -70.875 -6.211 1 21.02 690 ASN A O 1
ATOM 5529 N N . LYS A 1 691 ? -2.027 -72.062 -8.023 1 24.39 691 LYS A N 1
ATOM 5530 C CA . LYS A 1 691 ? -3.213 -72.812 -7.68 1 24.39 691 LYS A CA 1
ATOM 5531 C C . LYS A 1 691 ? -2.852 -74 -6.789 1 24.39 691 LYS A C 1
ATOM 5533 O O . LYS A 1 691 ? -3.688 -74.875 -6.535 1 24.39 691 LYS A O 1
ATOM 5538 N N . ASP A 1 692 ? -1.927 -74.312 -5.996 1 24.61 692 ASP A N 1
ATOM 5539 C CA . ASP A 1 692 ? -2.162 -75.375 -5.027 1 24.61 692 ASP A CA 1
ATOM 5540 C C . ASP A 1 692 ? -3.338 -75 -4.113 1 24.61 692 ASP A C 1
ATOM 5542 O O . ASP A 1 692 ? -3.625 -75.75 -3.168 1 24.61 692 ASP A O 1
ATOM 5546 N N . VAL A 1 693 ? -4.051 -74.188 -3.627 1 21.41 693 VAL A N 1
ATOM 5547 C CA . VAL A 1 693 ? -5.449 -74.562 -3.408 1 21.41 693 VAL A CA 1
ATOM 5548 C C . VAL A 1 693 ? -6.199 -74.5 -4.738 1 21.41 693 VAL A C 1
ATOM 5550 O O . VAL A 1 693 ? -6.246 -73.5 -5.418 1 21.41 693 VAL A O 1
ATOM 5553 N N . LYS A 1 694 ? -6.469 -75.562 -5.492 1 22.89 694 LYS A N 1
ATOM 5554 C CA . LYS A 1 694 ? -7.016 -76 -6.781 1 22.89 694 LYS A CA 1
ATOM 5555 C C . LYS A 1 694 ? -8.469 -75.562 -6.934 1 22.89 694 LYS A C 1
ATOM 5557 O O . LYS A 1 694 ? -9.172 -76 -7.836 1 22.89 694 LYS A O 1
ATOM 5562 N N . GLY A 1 695 ? -9.203 -74.875 -6.055 1 19.52 695 GLY A N 1
ATOM 5563 C CA . GLY A 1 695 ? -10.609 -74.812 -6.398 1 19.52 695 GLY A CA 1
ATOM 5564 C C . GLY A 1 695 ? -10.844 -74.312 -7.824 1 19.52 695 GLY A C 1
ATOM 5565 O O . GLY A 1 695 ? -10.242 -73.375 -8.273 1 19.52 695 GLY A O 1
ATOM 5566 N N . GLY A 1 696 ? -11.383 -75.188 -8.898 1 19.27 696 GLY A N 1
ATOM 5567 C CA . GLY A 1 696 ? -11.875 -75.562 -10.211 1 19.27 696 GLY A CA 1
ATOM 5568 C C . GLY A 1 696 ? -13.164 -74.875 -10.586 1 19.27 696 GLY A C 1
ATOM 5569 O O . GLY A 1 696 ? -13.883 -75.312 -11.484 1 19.27 696 GLY A O 1
ATOM 5570 N N . ARG A 1 697 ? -13.641 -73.625 -10.273 1 20.08 697 ARG A N 1
ATOM 5571 C CA . ARG A 1 697 ? -14.992 -73.375 -10.766 1 20.08 697 ARG A CA 1
ATOM 5572 C C . ARG A 1 697 ? -15.062 -73.562 -12.273 1 20.08 697 ARG A C 1
ATOM 5574 O O . ARG A 1 697 ? -14.039 -73.75 -12.938 1 20.08 697 ARG A O 1
ATOM 5581 N N . ILE A 1 698 ? -15.719 -72.688 -12.977 1 19.47 698 ILE A N 1
ATOM 5582 C CA . ILE A 1 698 ? -16.391 -72.25 -14.18 1 19.47 698 ILE A CA 1
ATOM 5583 C C . ILE A 1 698 ? -15.383 -72.188 -15.328 1 19.47 698 ILE A C 1
ATOM 5585 O O . ILE A 1 698 ? -14.406 -71.438 -15.273 1 19.47 698 ILE A O 1
ATOM 5589 N N . LEU A 1 699 ? -15.07 -73.438 -16.047 1 17.17 699 LEU A N 1
ATOM 5590 C CA . LEU A 1 699 ? -15.469 -73.875 -17.359 1 17.17 699 LEU A CA 1
ATOM 5591 C C . LEU A 1 699 ? -16.969 -73.688 -17.578 1 17.17 699 LEU A C 1
ATOM 5593 O O . LEU A 1 699 ? -17.781 -74.375 -16.969 1 17.17 699 LEU A O 1
ATOM 5597 N N . ARG A 1 700 ? -17.641 -72.625 -17.688 1 19.27 700 ARG A N 1
ATOM 5598 C CA . ARG A 1 700 ? -19.062 -72.625 -18.031 1 19.27 700 ARG A CA 1
ATOM 5599 C C . ARG A 1 700 ? -19.281 -73.062 -19.469 1 19.27 700 ARG A C 1
ATOM 5601 O O . ARG A 1 700 ? -19.094 -72.312 -20.406 1 19.27 700 ARG A O 1
ATOM 5608 N N . ASN A 1 701 ? -18.812 -74.25 -19.922 1 16.44 701 ASN A N 1
ATOM 5609 C CA . ASN A 1 701 ? -19.359 -74.812 -21.156 1 16.44 701 ASN A CA 1
ATOM 5610 C C . ASN A 1 701 ? -20.875 -74.938 -21.109 1 16.44 701 ASN A C 1
ATOM 5612 O O . ASN A 1 701 ? -21.578 -74.438 -21.984 1 16.44 701 ASN A O 1
ATOM 5616 N N . ASN A 1 702 ? -21.547 -76.125 -20.656 1 15.89 702 ASN A N 1
ATOM 5617 C CA . ASN A 1 702 ? -22.422 -77.062 -21.344 1 15.89 702 ASN A CA 1
ATOM 5618 C C . ASN A 1 702 ? -23.891 -76.75 -21.141 1 15.89 702 ASN A C 1
ATOM 5620 O O . ASN A 1 702 ? -24.484 -77.062 -20.109 1 15.89 702 ASN A O 1
ATOM 5624 N N . ARG A 1 703 ? -24.609 -75.562 -21.25 1 17.19 703 ARG A N 1
ATOM 5625 C CA . ARG A 1 703 ? -26.047 -75.75 -21.156 1 17.19 703 ARG A CA 1
ATOM 5626 C C . ARG A 1 703 ? -26.547 -76.75 -22.203 1 17.19 703 ARG A C 1
ATOM 5628 O O . ARG A 1 703 ? -26.312 -76.562 -23.391 1 17.19 703 ARG A O 1
ATOM 5635 N N . HIS A 1 704 ? -26.891 -78.062 -21.984 1 16.69 704 HIS A N 1
ATOM 5636 C CA . HIS A 1 704 ? -27.641 -79.25 -22.438 1 16.69 704 HIS A CA 1
ATOM 5637 C C . HIS A 1 704 ? -29.078 -78.875 -22.797 1 16.69 704 HIS A C 1
ATOM 5639 O O . HIS A 1 704 ? -29.656 -79.375 -23.734 1 16.69 704 HIS A O 1
ATOM 5645 N N . GLN A 1 705 ? -29.969 -78.5 -21.891 1 17.28 705 GLN A N 1
ATOM 5646 C CA . GLN A 1 705 ? -31.391 -78.875 -21.922 1 17.28 705 GLN A CA 1
ATOM 5647 C C . GLN A 1 705 ? -32.125 -78.125 -23.031 1 17.28 705 GLN A C 1
ATOM 5649 O O . GLN A 1 705 ? -31.906 -76.875 -23.219 1 17.28 705 GLN A O 1
ATOM 5654 N N . ALA A 1 706 ? -33.25 -78.875 -24.016 1 16.62 706 ALA A N 1
ATOM 5655 C CA . ALA A 1 706 ? -34.062 -79.188 -25.203 1 16.62 706 ALA A CA 1
ATOM 5656 C C . ALA A 1 706 ? -35.125 -78.062 -25.391 1 16.62 706 ALA A C 1
ATOM 5658 O O . ALA A 1 706 ? -35.781 -77.688 -24.453 1 16.62 706 ALA A O 1
ATOM 5659 N N . LYS A 1 707 ? -35.719 -77.312 -25.75 1 15.3 707 LYS A N 1
ATOM 5660 C CA . LYS A 1 707 ? -36.906 -77.875 -26.422 1 15.3 707 LYS A CA 1
ATOM 5661 C C . LYS A 1 707 ? -36.5 -79 -27.391 1 15.3 707 LYS A C 1
ATOM 5663 O O . LYS A 1 707 ? -35.344 -79.125 -27.766 1 15.3 707 LYS A O 1
ATOM 5668 N N . ARG A 1 708 ? -37.469 -79.562 -28.203 1 16.17 708 ARG A N 1
ATOM 5669 C CA . ARG A 1 708 ? -37.938 -79.562 -29.578 1 16.17 708 ARG A CA 1
ATOM 5670 C C . ARG A 1 708 ? -37.156 -78.562 -30.438 1 16.17 708 ARG A C 1
ATOM 5672 O O . ARG A 1 708 ? -36.906 -77.438 -29.984 1 16.17 708 ARG A O 1
ATOM 5679 N N . MET B 1 1 ? 49.125 47.75 -9.422 1 25.72 1 MET B N 1
ATOM 5680 C CA . MET B 1 1 ? 47.719 48.125 -9.523 1 25.72 1 MET B CA 1
ATOM 5681 C C . MET B 1 1 ? 46.844 47.25 -8.633 1 25.72 1 MET B C 1
ATOM 5683 O O . MET B 1 1 ? 46.969 46.031 -8.633 1 25.72 1 MET B O 1
ATOM 5687 N N . PRO B 1 2 ? 46.188 47.812 -7.496 1 27.2 2 PRO B N 1
ATOM 5688 C CA . PRO B 1 2 ? 45.75 47.062 -6.332 1 27.2 2 PRO B CA 1
ATOM 5689 C C . PRO B 1 2 ? 44.531 46.188 -6.641 1 27.2 2 PRO B C 1
ATOM 5691 O O . PRO B 1 2 ? 43.656 46.594 -7.41 1 27.2 2 PRO B O 1
ATOM 5694 N N . PRO B 1 3 ? 44.562 44.812 -6.781 1 31.31 3 PRO B N 1
ATOM 5695 C CA . PRO B 1 3 ? 43.719 43.75 -7.336 1 31.31 3 PRO B CA 1
ATOM 5696 C C . PRO B 1 3 ? 42.406 43.562 -6.551 1 31.31 3 PRO B C 1
ATOM 5698 O O . PRO B 1 3 ? 41.656 42.656 -6.824 1 31.31 3 PRO B O 1
ATOM 5701 N N . ASN B 1 4 ? 42.156 44.219 -5.363 1 26.94 4 ASN B N 1
ATOM 5702 C CA . ASN B 1 4 ? 41.25 43.688 -4.352 1 26.94 4 ASN B CA 1
ATOM 5703 C C . ASN B 1 4 ? 39.781 43.938 -4.723 1 26.94 4 ASN B C 1
ATOM 5705 O O . ASN B 1 4 ? 38.906 43.75 -3.902 1 26.94 4 ASN B O 1
ATOM 5709 N N . ASP B 1 5 ? 39.469 44.844 -5.699 1 30.23 5 ASP B N 1
ATOM 5710 C CA . ASP B 1 5 ? 38.125 45.406 -5.77 1 30.23 5 ASP B CA 1
ATOM 5711 C C . ASP B 1 5 ? 37.125 44.406 -6.344 1 30.23 5 ASP B C 1
ATOM 5713 O O . ASP B 1 5 ? 35.969 44.75 -6.641 1 30.23 5 ASP B O 1
ATOM 5717 N N . ARG B 1 6 ? 37.5 43.188 -6.879 1 32 6 ARG B N 1
ATOM 5718 C CA . ARG B 1 6 ? 36.656 42.406 -7.758 1 32 6 ARG B CA 1
ATOM 5719 C C . ARG B 1 6 ? 35.656 41.562 -6.949 1 32 6 ARG B C 1
ATOM 5721 O O . ARG B 1 6 ? 34.844 40.844 -7.52 1 32 6 ARG B O 1
ATOM 5728 N N . GLU B 1 7 ? 35.875 41.469 -5.691 1 30.45 7 GLU B N 1
ATOM 5729 C CA . GLU B 1 7 ? 35.031 40.5 -4.98 1 30.45 7 GLU B CA 1
ATOM 5730 C C . GLU B 1 7 ? 33.594 41 -4.891 1 30.45 7 GLU B C 1
ATOM 5732 O O . GLU B 1 7 ? 32.688 40.188 -4.809 1 30.45 7 GLU B O 1
ATOM 5737 N N . ASP B 1 8 ? 33.375 42.344 -4.812 1 30.31 8 ASP B N 1
ATOM 5738 C CA . ASP B 1 8 ? 32.031 42.875 -4.559 1 30.31 8 ASP B CA 1
ATOM 5739 C C . ASP B 1 8 ? 31.141 42.75 -5.789 1 30.31 8 ASP B C 1
ATOM 5741 O O . ASP B 1 8 ? 29.922 42.781 -5.684 1 30.31 8 ASP B O 1
ATOM 5745 N N . GLU B 1 9 ? 31.672 42.781 -7.039 1 31.58 9 GLU B N 1
ATOM 5746 C CA . GLU B 1 9 ? 30.875 42.844 -8.266 1 31.58 9 GLU B CA 1
ATOM 5747 C C . GLU B 1 9 ? 30.234 41.469 -8.562 1 31.58 9 GLU B C 1
ATOM 5749 O O . GLU B 1 9 ? 29.203 41.406 -9.227 1 31.58 9 GLU B O 1
ATOM 5754 N N . ILE B 1 10 ? 30.859 40.344 -8.188 1 33.31 10 ILE B N 1
ATOM 5755 C CA . ILE B 1 10 ? 30.375 39.031 -8.586 1 33.31 10 ILE B CA 1
ATOM 5756 C C . ILE B 1 10 ? 29.141 38.656 -7.773 1 33.31 10 ILE B C 1
ATOM 5758 O O . ILE B 1 10 ? 28.406 37.75 -8.125 1 33.31 10 ILE B O 1
ATOM 5762 N N . GLU B 1 11 ? 29.016 39.219 -6.613 1 31.8 11 GLU B N 1
ATOM 5763 C CA . GLU B 1 11 ? 27.812 38.906 -5.859 1 31.8 11 GLU B CA 1
ATOM 5764 C C . GLU B 1 11 ? 26.562 39.438 -6.57 1 31.8 11 GLU B C 1
ATOM 5766 O O . GLU B 1 11 ? 25.469 38.906 -6.41 1 31.8 11 GLU B O 1
ATOM 5771 N N . ASP B 1 12 ? 26.656 40.562 -7.266 1 32.31 12 ASP B N 1
ATOM 5772 C CA . ASP B 1 12 ? 25.516 41.219 -7.887 1 32.31 12 ASP B CA 1
ATOM 5773 C C . ASP B 1 12 ? 24.984 40.375 -9.055 1 32.31 12 ASP B C 1
ATOM 5775 O O . ASP B 1 12 ? 23.859 40.594 -9.508 1 32.31 12 ASP B O 1
ATOM 5779 N N . SER B 1 13 ? 25.812 39.688 -9.797 1 32.38 13 SER B N 1
ATOM 5780 C CA . SER B 1 13 ? 25.406 39.188 -11.109 1 32.38 13 SER B CA 1
ATOM 5781 C C . SER B 1 13 ? 24.469 38 -10.984 1 32.38 13 SER B C 1
ATOM 5783 O O . SER B 1 13 ? 23.531 37.844 -11.781 1 32.38 13 SER B O 1
ATOM 5785 N N . LEU B 1 14 ? 24.797 36.969 -10.172 1 32.81 14 LEU B N 1
ATOM 5786 C CA . LEU B 1 14 ? 24.031 35.719 -10.344 1 32.81 14 LEU B CA 1
ATOM 5787 C C . LEU B 1 14 ? 22.719 35.781 -9.57 1 32.81 14 LEU B C 1
ATOM 5789 O O . LEU B 1 14 ? 22.031 34.75 -9.453 1 32.81 14 LEU B O 1
ATOM 5793 N N . ILE B 1 15 ? 22.469 36.812 -8.828 1 37.97 15 ILE B N 1
ATOM 5794 C CA . ILE B 1 15 ? 21.188 36.781 -8.148 1 37.97 15 ILE B CA 1
ATOM 5795 C C . ILE B 1 15 ? 20.062 37.062 -9.156 1 37.97 15 ILE B C 1
ATOM 5797 O O . ILE B 1 15 ? 20 38.125 -9.742 1 37.97 15 ILE B O 1
ATOM 5801 N N . THR B 1 16 ? 19.5 36.094 -9.664 1 47.78 16 THR B N 1
ATOM 5802 C CA . THR B 1 16 ? 18.266 36.281 -10.422 1 47.78 16 THR B CA 1
ATOM 5803 C C . THR B 1 16 ? 17.391 37.344 -9.805 1 47.78 16 THR B C 1
ATOM 5805 O O . THR B 1 16 ? 17.266 37.438 -8.586 1 47.78 16 THR B O 1
ATOM 5808 N N . GLN B 1 17 ? 17.125 38.438 -10.633 1 50.72 17 GLN B N 1
ATOM 5809 C CA . GLN B 1 17 ? 16.344 39.625 -10.289 1 50.72 17 GLN B CA 1
ATOM 5810 C C . GLN B 1 17 ? 15.117 39.281 -9.461 1 50.72 17 GLN B C 1
ATOM 5812 O O . GLN B 1 17 ? 14.336 38.406 -9.859 1 50.72 17 GLN B O 1
ATOM 5817 N N . PHE B 1 18 ? 15.141 39.594 -8.203 1 59.25 18 PHE B N 1
ATOM 5818 C CA . PHE B 1 18 ? 13.977 39.531 -7.328 1 59.25 18 PHE B CA 1
ATOM 5819 C C . PHE B 1 18 ? 12.805 40.312 -7.902 1 59.25 18 PHE B C 1
ATOM 5821 O O . PHE B 1 18 ? 12.898 41.531 -8.094 1 59.25 18 PHE B O 1
ATOM 5828 N N . GLU B 1 19 ? 11.914 39.594 -8.438 1 61.47 19 GLU B N 1
ATOM 5829 C CA . GLU B 1 19 ? 10.758 40.25 -9.039 1 61.47 19 GLU B CA 1
ATOM 5830 C C . GLU B 1 19 ? 9.594 40.344 -8.055 1 61.47 19 GLU B C 1
ATOM 5832 O O . GLU B 1 19 ? 9.141 39.312 -7.551 1 61.47 19 GLU B O 1
ATOM 5837 N N . THR B 1 20 ? 9.445 41.562 -7.613 1 63.59 20 THR B N 1
ATOM 5838 C CA . THR B 1 20 ? 8.219 41.75 -6.848 1 63.59 20 THR B CA 1
ATOM 5839 C C . THR B 1 20 ? 7.039 42.031 -7.777 1 63.59 20 THR B C 1
ATOM 5841 O O . THR B 1 20 ? 7.23 42.312 -8.969 1 63.59 20 THR B O 1
ATOM 5844 N N . THR B 1 21 ? 5.91 41.812 -7.25 1 60.03 21 THR B N 1
ATOM 5845 C CA . THR B 1 21 ? 4.727 42.156 -8.039 1 60.03 21 THR B CA 1
ATOM 5846 C C . THR B 1 21 ? 4.609 43.656 -8.211 1 60.03 21 THR B C 1
ATOM 5848 O O . THR B 1 21 ? 4.117 44.125 -9.234 1 60.03 21 THR B O 1
ATOM 5851 N N . LEU B 1 22 ? 5.098 44.406 -7.105 1 62.28 22 LEU B N 1
ATOM 5852 C CA . LEU B 1 22 ? 5.098 45.875 -7.125 1 62.28 22 LEU B CA 1
ATOM 5853 C C . LEU B 1 22 ? 6.363 46.438 -6.477 1 62.28 22 LEU B C 1
ATOM 5855 O O . LEU B 1 22 ? 7.016 45.719 -5.691 1 62.28 22 LEU B O 1
ATOM 5859 N N . SER B 1 23 ? 6.754 47.594 -6.957 1 64.69 23 SER B N 1
ATOM 5860 C CA . SER B 1 23 ? 7.898 48.25 -6.344 1 64.69 23 SER B CA 1
ATOM 5861 C C . SER B 1 23 ? 7.613 48.594 -4.891 1 64.69 23 SER B C 1
ATOM 5863 O O . SER B 1 23 ? 6.574 49.188 -4.582 1 64.69 23 SER B O 1
ATOM 5865 N N . ILE B 1 24 ? 8.359 48.125 -3.947 1 72.88 24 ILE B N 1
ATOM 5866 C CA . ILE B 1 24 ? 8.148 48.344 -2.521 1 72.88 24 ILE B CA 1
ATOM 5867 C C . ILE B 1 24 ? 9.164 49.375 -1.998 1 72.88 24 ILE B C 1
ATOM 5869 O O . ILE B 1 24 ? 10.367 49.25 -2.271 1 72.88 24 ILE B O 1
ATOM 5873 N N . ARG B 1 25 ? 8.734 50.531 -1.362 1 68.5 25 ARG B N 1
ATOM 5874 C CA . ARG B 1 25 ? 9.57 51.562 -0.736 1 68.5 25 ARG B CA 1
ATOM 5875 C C . ARG B 1 25 ? 9.648 51.375 0.772 1 68.5 25 ARG B C 1
ATOM 5877 O O . ARG B 1 25 ? 8.711 50.844 1.385 1 68.5 25 ARG B O 1
ATOM 5884 N N . PRO B 1 26 ? 10.914 51.75 1.374 1 68.19 26 PRO B N 1
ATOM 5885 C CA . PRO B 1 26 ? 11.062 51.625 2.826 1 68.19 26 PRO B CA 1
ATOM 5886 C C . PRO B 1 26 ? 10.078 52.5 3.6 1 68.19 26 PRO B C 1
ATOM 5888 O O . PRO B 1 26 ? 9.781 53.625 3.18 1 68.19 26 PRO B O 1
ATOM 5891 N N . SER B 1 27 ? 9.508 52 4.562 1 59.06 27 SER B N 1
ATOM 5892 C CA . SER B 1 27 ? 8.672 52.781 5.453 1 59.06 27 SER B CA 1
ATOM 5893 C C . SER B 1 27 ? 9.516 53.562 6.461 1 59.06 27 SER B C 1
ATOM 5895 O O . SER B 1 27 ? 10.523 53.062 6.953 1 59.06 27 SER B O 1
ATOM 5897 N N . ASN B 1 28 ? 10.047 54.938 6.469 1 48.81 28 ASN B N 1
ATOM 5898 C CA . ASN B 1 28 ? 11.008 55.844 7.074 1 48.81 28 ASN B CA 1
ATOM 5899 C C . ASN B 1 28 ? 11.094 55.656 8.586 1 48.81 28 ASN B C 1
ATOM 5901 O O . ASN B 1 28 ? 11.953 56.25 9.242 1 48.81 28 ASN B O 1
ATOM 5905 N N . GLU B 1 29 ? 10.086 55.781 9.43 1 41.91 29 GLU B N 1
ATOM 5906 C CA . GLU B 1 29 ? 10.367 56.281 10.773 1 41.91 29 GLU B CA 1
ATOM 5907 C C . GLU B 1 29 ? 11.188 55.281 11.578 1 41.91 29 GLU B C 1
ATOM 5909 O O . GLU B 1 29 ? 10.648 54.281 12.086 1 41.91 29 GLU B O 1
ATOM 5914 N N . VAL B 1 30 ? 12.438 55.156 11.133 1 39.22 30 VAL B N 1
ATOM 5915 C CA . VAL B 1 30 ? 13.273 54.312 11.984 1 39.22 30 VAL B CA 1
ATOM 5916 C C . VAL B 1 30 ? 13.398 54.938 13.367 1 39.22 30 VAL B C 1
ATOM 5918 O O . VAL B 1 30 ? 14.016 56 13.523 1 39.22 30 VAL B O 1
ATOM 5921 N N . ASN B 1 31 ? 12.516 55.281 14.148 1 30.69 31 ASN B N 1
ATOM 5922 C CA . ASN B 1 31 ? 12.992 55.656 15.469 1 30.69 31 ASN B CA 1
ATOM 5923 C C . ASN B 1 31 ? 14.055 54.688 15.992 1 30.69 31 ASN B C 1
ATOM 5925 O O . ASN B 1 31 ? 13.914 53.469 15.836 1 30.69 31 ASN B O 1
ATOM 5929 N N . GLU B 1 32 ? 15.375 55.219 16.078 1 28.94 32 GLU B N 1
ATOM 5930 C CA . GLU B 1 32 ? 16.578 54.594 16.625 1 28.94 32 GLU B CA 1
ATOM 5931 C C . GLU B 1 32 ? 16.25 53.719 17.828 1 28.94 32 GLU B C 1
ATOM 5933 O O . GLU B 1 32 ? 16.188 54.188 18.953 1 28.94 32 GLU B O 1
ATOM 5938 N N . ALA B 1 33 ? 15.297 53.062 17.906 1 30.22 33 ALA B N 1
ATOM 5939 C CA . ALA B 1 33 ? 15.25 52.312 19.172 1 30.22 33 ALA B CA 1
ATOM 5940 C C . ALA B 1 33 ? 16.438 51.375 19.266 1 30.22 33 ALA B C 1
ATOM 5942 O O . ALA B 1 33 ? 16.844 50.75 18.266 1 30.22 33 ALA B O 1
ATOM 5943 N N . GLU B 1 34 ? 17.469 51.719 20.203 1 26.59 34 GLU B N 1
ATOM 5944 C CA . GLU B 1 34 ? 18.672 51.031 20.656 1 26.59 34 GLU B CA 1
ATOM 5945 C C . GLU B 1 34 ? 18.469 49.531 20.609 1 26.59 34 GLU B C 1
ATOM 5947 O O . GLU B 1 34 ? 17.453 49 21.109 1 26.59 34 GLU B O 1
ATOM 5952 N N . ASP B 1 35 ? 19.062 49.062 19.719 1 26.05 35 ASP B N 1
ATOM 5953 C CA . ASP B 1 35 ? 19.125 47.656 19.422 1 26.05 35 ASP B CA 1
ATOM 5954 C C . ASP B 1 35 ? 19.609 46.844 20.625 1 26.05 35 ASP B C 1
ATOM 5956 O O . ASP B 1 35 ? 20.656 47.156 21.188 1 26.05 35 ASP B O 1
ATOM 5960 N N . ILE B 1 36 ? 18.812 46.562 21.516 1 26.56 36 ILE B N 1
ATOM 5961 C CA . ILE B 1 36 ? 19.344 45.75 22.625 1 26.56 36 ILE B CA 1
ATOM 5962 C C . ILE B 1 36 ? 20.062 44.531 22.062 1 26.56 36 ILE B C 1
ATOM 5964 O O . ILE B 1 36 ? 19.453 43.688 21.375 1 26.56 36 ILE B O 1
ATOM 5968 N N . THR B 1 37 ? 21.359 44.812 21.672 1 22.36 37 THR B N 1
ATOM 5969 C CA . THR B 1 37 ? 22.281 43.781 21.219 1 22.36 37 THR B CA 1
ATOM 5970 C C . THR B 1 37 ? 22.344 42.656 22.234 1 22.36 37 THR B C 1
ATOM 5972 O O . THR B 1 37 ? 22.625 42.875 23.422 1 22.36 37 THR B O 1
ATOM 5975 N N . ILE B 1 38 ? 21.375 41.938 22.391 1 23.7 38 ILE B N 1
ATOM 5976 C CA . ILE B 1 38 ? 21.672 40.812 23.266 1 23.7 38 ILE B CA 1
ATOM 5977 C C . ILE B 1 38 ? 22.797 39.969 22.672 1 23.7 38 ILE B C 1
ATOM 5979 O O . ILE B 1 38 ? 22.703 39.531 21.531 1 23.7 38 ILE B O 1
ATOM 5983 N N . ASP B 1 39 ? 24.062 40.344 23.047 1 22.42 39 ASP B N 1
ATOM 5984 C CA . ASP B 1 39 ? 25.312 39.656 22.688 1 22.42 39 ASP B CA 1
ATOM 5985 C C . ASP B 1 39 ? 25.203 38.156 22.953 1 22.42 39 ASP B C 1
ATOM 5987 O O . ASP B 1 39 ? 25.047 37.75 24.109 1 22.42 39 ASP B O 1
ATOM 5991 N N . GLN B 1 40 ? 24.422 37.594 22.281 1 22.92 40 GLN B N 1
ATOM 5992 C CA . GLN B 1 40 ? 24.438 36.156 22.5 1 22.92 40 GLN B CA 1
ATOM 5993 C C . GLN B 1 40 ? 25.812 35.562 22.203 1 22.92 40 GLN B C 1
ATOM 5995 O O . GLN B 1 40 ? 26 34.344 22.219 1 22.92 40 GLN B O 1
ATOM 6000 N N . SER B 1 41 ? 26.75 36.5 21.641 1 23.33 41 SER B N 1
ATOM 6001 C CA . SER B 1 41 ? 27.922 35.844 21.078 1 23.33 41 SER B CA 1
ATOM 6002 C C . SER B 1 41 ? 28.859 35.344 22.172 1 23.33 41 SER B C 1
ATOM 6004 O O . SER B 1 41 ? 30.062 35.188 21.938 1 23.33 41 SER B O 1
ATOM 6006 N N . THR B 1 42 ? 28.531 35.375 23.438 1 20.97 42 THR B N 1
ATOM 6007 C CA . THR B 1 42 ? 29.719 35 24.156 1 20.97 42 THR B CA 1
ATOM 6008 C C . THR B 1 42 ? 30.281 33.656 23.625 1 20.97 42 THR B C 1
ATOM 6010 O O . THR B 1 42 ? 29.594 32.625 23.688 1 20.97 42 THR B O 1
ATOM 6013 N N . VAL B 1 43 ? 31.094 33.781 22.594 1 20.42 43 VAL B N 1
ATOM 6014 C CA . VAL B 1 43 ? 31.953 32.719 22.047 1 20.42 43 VAL B CA 1
ATOM 6015 C C . VAL B 1 43 ? 32.781 32.125 23.172 1 20.42 43 VAL B C 1
ATOM 6017 O O . VAL B 1 43 ? 33.5 32.812 23.891 1 20.42 43 VAL B O 1
ATOM 6020 N N . TYR B 1 44 ? 32.312 30.953 23.828 1 21.17 44 TYR B N 1
ATOM 6021 C CA . TYR B 1 44 ? 33.094 30.188 24.781 1 21.17 44 TYR B CA 1
ATOM 6022 C C . TYR B 1 44 ? 34.531 30.016 24.266 1 21.17 44 TYR B C 1
ATOM 6024 O O . TYR B 1 44 ? 34.75 29.797 23.062 1 21.17 44 TYR B O 1
ATOM 6032 N N . GLY B 1 45 ? 35.469 30.781 24.797 1 20.06 45 GLY B N 1
ATOM 6033 C CA . GLY B 1 45 ? 36.906 30.609 24.641 1 20.06 45 GLY B CA 1
ATOM 6034 C C . GLY B 1 45 ? 37.344 29.156 24.594 1 20.06 45 GLY B C 1
ATOM 6035 O O . GLY B 1 45 ? 36.562 28.266 24.906 1 20.06 45 GLY B O 1
ATOM 6036 N N . LYS B 1 46 ? 38.594 28.938 24.156 1 20.48 46 LYS B N 1
ATOM 6037 C CA . LYS B 1 46 ? 39.375 27.719 24 1 20.48 46 LYS B CA 1
ATOM 6038 C C . LYS B 1 46 ? 39.344 26.859 25.25 1 20.48 46 LYS B C 1
ATOM 6040 O O . LYS B 1 46 ? 39.969 27.188 26.266 1 20.48 46 LYS B O 1
ATOM 6045 N N . LEU B 1 47 ? 38.094 26.438 25.688 1 18.44 47 LEU B N 1
ATOM 6046 C CA . LEU B 1 47 ? 38.25 25.547 26.828 1 18.44 47 LEU B CA 1
ATOM 6047 C C . LEU B 1 47 ? 39.281 24.453 26.5 1 18.44 47 LEU B C 1
ATOM 6049 O O . LEU B 1 47 ? 39.281 23.891 25.406 1 18.44 47 LEU B O 1
ATOM 6053 N N . ASP B 1 48 ? 40.438 24.531 27.125 1 21 48 ASP B N 1
ATOM 6054 C CA . ASP B 1 48 ? 41.438 23.5 27.297 1 21 48 ASP B CA 1
ATOM 6055 C C . ASP B 1 48 ? 40.812 22.125 27.5 1 21 48 ASP B C 1
ATOM 6057 O O . ASP B 1 48 ? 39.75 22 28.109 1 21 48 ASP B O 1
ATOM 6061 N N . SER B 1 49 ? 41.25 21.094 26.656 1 20.2 49 SER B N 1
ATOM 6062 C CA . SER B 1 49 ? 41 19.688 26.375 1 20.2 49 SER B CA 1
ATOM 6063 C C . SER B 1 49 ? 40.938 18.875 27.656 1 20.2 49 SER B C 1
ATOM 6065 O O . SER B 1 49 ? 40.969 17.641 27.625 1 20.2 49 SER B O 1
ATOM 6067 N N . ASP B 1 50 ? 40.75 19.516 28.812 1 19.91 50 ASP B N 1
ATOM 6068 C CA . ASP B 1 50 ? 41 18.406 29.719 1 19.91 50 ASP B CA 1
ATOM 6069 C C . ASP B 1 50 ? 39.906 17.344 29.594 1 19.91 50 ASP B C 1
ATOM 6071 O O . ASP B 1 50 ? 38.719 17.656 29.453 1 19.91 50 ASP B O 1
ATOM 6075 N N . GLU B 1 51 ? 40.219 16 29.344 1 19.58 51 GLU B N 1
ATOM 6076 C CA . GLU B 1 51 ? 39.75 14.68 28.938 1 19.58 51 GLU B CA 1
ATOM 6077 C C . GLU B 1 51 ? 38.594 14.211 29.844 1 19.58 51 GLU B C 1
ATOM 6079 O O . GLU B 1 51 ? 38.031 13.148 29.609 1 19.58 51 GLU B O 1
ATOM 6084 N N . GLN B 1 52 ? 38.062 14.992 30.875 1 18.28 52 GLN B N 1
ATOM 6085 C CA . GLN B 1 52 ? 37.594 13.969 31.797 1 18.28 52 GLN B CA 1
ATOM 6086 C C . GLN B 1 52 ? 36.312 13.305 31.266 1 18.28 52 GLN B C 1
ATOM 6088 O O . GLN B 1 52 ? 35.5 13.961 30.641 1 18.28 52 GLN B O 1
ATOM 6093 N N . LYS B 1 53 ? 36.031 11.938 31.484 1 21.08 53 LYS B N 1
ATOM 6094 C CA . LYS B 1 53 ? 35.344 10.695 31.156 1 21.08 53 LYS B CA 1
ATOM 6095 C C . LYS B 1 53 ? 33.844 10.773 31.516 1 21.08 53 LYS B C 1
ATOM 6097 O O . LYS B 1 53 ? 33.094 9.844 31.266 1 21.08 53 LYS B O 1
ATOM 6102 N N . SER B 1 54 ? 33.344 11.812 32.25 1 18.55 54 SER B N 1
ATOM 6103 C CA . SER B 1 54 ? 32.219 11.25 33.031 1 18.55 54 SER B CA 1
ATOM 6104 C C . SER B 1 54 ? 30.922 11.289 32.219 1 18.55 54 SER B C 1
ATOM 6106 O O . SER B 1 54 ? 29.844 11.055 32.781 1 18.55 54 SER B O 1
ATOM 6108 N N . ASP B 1 55 ? 30.844 11.797 31.062 1 21.67 55 ASP B N 1
ATOM 6109 C CA . ASP B 1 55 ? 29.516 12.047 30.5 1 21.67 55 ASP B CA 1
ATOM 6110 C C . ASP B 1 55 ? 28.75 10.742 30.297 1 21.67 55 ASP B C 1
ATOM 6112 O O . ASP B 1 55 ? 28.734 10.188 29.203 1 21.67 55 ASP B O 1
ATOM 6116 N N . GLN B 1 56 ? 28.812 9.812 31.234 1 20.44 56 GLN B N 1
ATOM 6117 C CA . GLN B 1 56 ? 28.328 8.469 30.938 1 20.44 56 GLN B CA 1
ATOM 6118 C C . GLN B 1 56 ? 26.906 8.5 30.406 1 20.44 56 GLN B C 1
ATOM 6120 O O . GLN B 1 56 ? 26.609 7.91 29.359 1 20.44 56 GLN B O 1
ATOM 6125 N N . GLN B 1 57 ? 25.812 8.484 31.312 1 21.72 57 GLN B N 1
ATOM 6126 C CA . GLN B 1 57 ? 24.828 7.418 31.391 1 21.72 57 GLN B CA 1
ATOM 6127 C C . GLN B 1 57 ? 23.547 7.809 30.656 1 21.72 57 GLN B C 1
ATOM 6129 O O . GLN B 1 57 ? 22.531 7.105 30.734 1 21.72 57 GLN B O 1
ATOM 6134 N N . ILE B 1 58 ? 23.344 9.117 30.312 1 26.3 58 ILE B N 1
ATOM 6135 C CA . ILE B 1 58 ? 21.922 9.172 30 1 26.3 58 ILE B CA 1
ATOM 6136 C C . ILE B 1 58 ? 21.625 8.422 28.703 1 26.3 58 ILE B C 1
ATOM 6138 O O . ILE B 1 58 ? 22.031 8.859 27.625 1 26.3 58 ILE B O 1
ATOM 6142 N N . SER B 1 59 ? 21.719 7.168 28.703 1 23.95 59 SER B N 1
ATOM 6143 C CA . SER B 1 59 ? 21.422 6.262 27.594 1 23.95 59 SER B CA 1
ATOM 6144 C C . SER B 1 59 ? 20.062 6.555 26.984 1 23.95 59 SER B C 1
ATOM 6146 O O . SER B 1 59 ? 19.094 6.832 27.703 1 23.95 59 SER B O 1
ATOM 6148 N N . ARG B 1 60 ? 20.016 6.91 25.766 1 28.59 60 ARG B N 1
ATOM 6149 C CA . ARG B 1 60 ? 18.859 7 24.906 1 28.59 60 ARG B CA 1
ATOM 6150 C C . ARG B 1 60 ? 17.953 5.785 25.078 1 28.59 60 ARG B C 1
ATOM 6152 O O . ARG B 1 60 ? 18.359 4.656 24.781 1 28.59 60 ARG B O 1
ATOM 6159 N N . SER B 1 61 ? 17.094 5.723 26.062 1 26.45 61 SER B N 1
ATOM 6160 C CA . SER B 1 61 ? 16.203 4.594 26.312 1 26.45 61 SER B CA 1
ATOM 6161 C C . SER B 1 61 ? 15.602 4.062 25.016 1 26.45 61 SER B C 1
ATOM 6163 O O . SER B 1 61 ? 15.359 4.824 24.078 1 26.45 61 SER B O 1
ATOM 6165 N N . LYS B 1 62 ? 15.641 2.748 24.797 1 28.38 62 LYS B N 1
ATOM 6166 C CA . LYS B 1 62 ? 15.195 1.757 23.828 1 28.38 62 LYS B CA 1
ATOM 6167 C C . LYS B 1 62 ? 13.734 1.995 23.438 1 28.38 62 LYS B C 1
ATOM 6169 O O . LYS B 1 62 ? 12.969 2.582 24.203 1 28.38 62 LYS B O 1
ATOM 6174 N N . SER B 1 63 ? 13.398 1.65 22.188 1 30.52 63 SER B N 1
ATOM 6175 C CA . SER B 1 63 ? 12.148 1.591 21.438 1 30.52 63 SER B CA 1
ATOM 6176 C C . SER B 1 63 ? 11.023 1.025 22.297 1 30.52 63 SER B C 1
ATOM 6178 O O . SER B 1 63 ? 11.172 -0.04 22.906 1 30.52 63 SER B O 1
ATOM 6180 N N . ILE B 1 64 ? 10.289 1.801 22.859 1 32.78 64 ILE B N 1
ATOM 6181 C CA . ILE B 1 64 ? 9.156 1.335 23.656 1 32.78 64 ILE B CA 1
ATOM 6182 C C . ILE B 1 64 ? 8.391 0.257 22.891 1 32.78 64 ILE B C 1
ATOM 6184 O O . ILE B 1 64 ? 7.922 0.495 21.781 1 32.78 64 ILE B O 1
ATOM 6188 N N . GLU B 1 65 ? 8.625 -0.904 23.156 1 36.44 65 GLU B N 1
ATOM 6189 C CA . GLU B 1 65 ? 7.953 -2.084 22.609 1 36.44 65 GLU B CA 1
ATOM 6190 C C . GLU B 1 65 ? 6.438 -1.932 22.672 1 36.44 65 GLU B C 1
ATOM 6192 O O . GLU B 1 65 ? 5.906 -1.323 23.609 1 36.44 65 GLU B O 1
ATOM 6197 N N . LYS B 1 66 ? 5.781 -2.338 21.625 1 40.09 66 LYS B N 1
ATOM 6198 C CA . LYS B 1 66 ? 4.328 -2.402 21.5 1 40.09 66 LYS B CA 1
ATOM 6199 C C . LYS B 1 66 ? 3.688 -2.789 22.828 1 40.09 66 LYS B C 1
ATOM 6201 O O . LYS B 1 66 ? 2.635 -2.26 23.203 1 40.09 66 LYS B O 1
ATOM 6206 N N . ALA B 1 67 ? 4.426 -3.537 23.609 1 41.03 67 ALA B N 1
ATOM 6207 C CA . ALA B 1 67 ? 3.904 -4.016 24.891 1 41.03 67 ALA B CA 1
ATOM 6208 C C . ALA B 1 67 ? 3.832 -2.885 25.906 1 41.03 67 ALA B C 1
ATOM 6210 O O . ALA B 1 67 ? 2.881 -2.805 26.688 1 41.03 67 ALA B O 1
ATOM 6211 N N . GLU B 1 68 ? 4.688 -2.031 25.812 1 42.12 68 GLU B N 1
ATOM 6212 C CA . GLU B 1 68 ? 4.719 -0.972 26.812 1 42.12 68 GLU B CA 1
ATOM 6213 C C . GLU B 1 68 ? 3.723 0.135 26.484 1 42.12 68 GLU B C 1
ATOM 6215 O O . GLU B 1 68 ? 3.135 0.736 27.375 1 42.12 68 GLU B O 1
ATOM 6220 N N . ILE B 1 69 ? 3.512 0.289 25.234 1 41.91 69 ILE B N 1
ATOM 6221 C CA . ILE B 1 69 ? 2.537 1.272 24.781 1 41.91 69 ILE B CA 1
ATOM 6222 C C . ILE B 1 69 ? 1.124 0.781 25.078 1 41.91 69 ILE B C 1
ATOM 6224 O O . ILE B 1 69 ? 0.278 1.549 25.547 1 41.91 69 ILE B O 1
ATOM 6228 N N . ILE B 1 70 ? 0.937 -0.554 24.891 1 46.19 70 ILE B N 1
ATOM 6229 C CA . ILE B 1 70 ? -0.338 -1.155 25.266 1 46.19 70 ILE B CA 1
ATOM 6230 C C . ILE B 1 70 ? -0.557 -1.002 26.766 1 46.19 70 ILE B C 1
ATOM 6232 O O . ILE B 1 70 ? -1.665 -0.6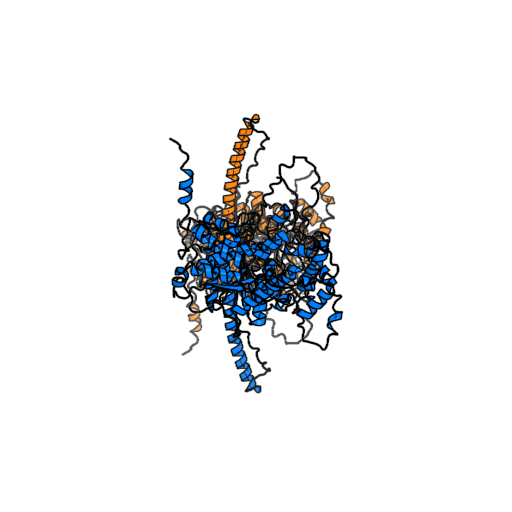94 27.203 1 46.19 70 ILE B O 1
ATOM 6236 N N . ASP B 1 71 ? 0.54 -1.038 27.422 1 47.38 71 ASP B N 1
ATOM 6237 C CA . ASP B 1 71 ? 0.455 -0.91 28.875 1 47.38 71 ASP B CA 1
ATOM 6238 C C . ASP B 1 71 ? 0.064 0.51 29.281 1 47.38 71 ASP B C 1
ATOM 6240 O O . ASP B 1 71 ? -0.719 0.702 30.203 1 47.38 71 ASP B O 1
ATOM 6244 N N . PHE B 1 72 ? 0.544 1.409 28.562 1 43.84 72 PHE B N 1
ATOM 6245 C CA . PHE B 1 72 ? 0.188 2.787 28.875 1 43.84 72 PHE B CA 1
ATOM 6246 C C . PHE B 1 72 ? -1.294 3.035 28.625 1 43.84 72 PHE B C 1
ATOM 6248 O O . PHE B 1 72 ? -1.989 3.6 29.469 1 43.84 72 PHE B O 1
ATOM 6255 N N . VAL B 1 73 ? -1.74 2.594 27.516 1 47.59 73 VAL B N 1
ATOM 6256 C CA . VAL B 1 73 ? -3.15 2.791 27.188 1 47.59 73 VAL B CA 1
ATOM 6257 C C . VAL B 1 73 ? -4.02 2.035 28.188 1 47.59 73 VAL B C 1
ATOM 6259 O O . VAL B 1 73 ? -5.012 2.572 28.703 1 47.59 73 VAL B O 1
ATOM 6262 N N . GLN B 1 74 ? -3.514 0.839 28.562 1 49.56 74 GLN B N 1
ATOM 6263 C CA . GLN B 1 74 ? -4.266 0.006 29.5 1 49.56 74 GLN B CA 1
ATOM 6264 C C . GLN B 1 74 ? -4.164 0.545 30.922 1 49.56 74 GLN B C 1
ATOM 6266 O O . GLN B 1 74 ? -5.145 0.529 31.672 1 49.56 74 GLN B O 1
ATOM 6271 N N . LYS B 1 75 ? -2.994 0.895 31.281 1 45.06 75 LYS B N 1
ATOM 6272 C CA . LYS B 1 75 ? -2.764 1.322 32.656 1 45.06 75 LYS B CA 1
ATOM 6273 C C . LYS B 1 75 ? -3.543 2.596 32.969 1 45.06 75 LYS B C 1
ATOM 6275 O O . LYS B 1 75 ? -4.062 2.75 34.094 1 45.06 75 LYS B O 1
ATOM 6280 N N . HIS B 1 76 ? -3.537 3.473 32.156 1 41.94 76 HIS B N 1
ATOM 6281 C CA . HIS B 1 76 ? -4.156 4.754 32.5 1 41.94 76 HIS B CA 1
ATOM 6282 C C . HIS B 1 76 ? -5.664 4.707 32.281 1 41.94 76 HIS B C 1
ATOM 6284 O O . HIS B 1 76 ? -6.375 5.648 32.625 1 41.94 76 HIS B O 1
ATOM 6290 N N . GLU B 1 77 ? -6.098 3.635 31.703 1 43.69 77 GLU B N 1
ATOM 6291 C CA . GLU B 1 77 ? -7.535 3.385 31.734 1 43.69 77 GLU B CA 1
ATOM 6292 C C . GLU B 1 77 ? -8.016 3.076 33.156 1 43.69 77 GLU B C 1
ATOM 6294 O O . GLU B 1 77 ? -9.109 3.471 33.531 1 43.69 77 GLU B O 1
ATOM 6299 N N . ASN B 1 78 ? -7.199 2.391 33.938 1 38.97 78 ASN B N 1
ATOM 6300 C CA . ASN B 1 78 ? -7.613 2.018 35.281 1 38.97 78 ASN B CA 1
ATOM 6301 C C . ASN B 1 78 ? -7.684 3.23 36.188 1 38.97 78 ASN B C 1
ATOM 6303 O O . ASN B 1 78 ? -8.438 3.232 37.156 1 38.97 78 ASN B O 1
ATOM 6307 N N . ASP B 1 79 ? -6.914 4.133 36 1 37.44 79 ASP B N 1
ATOM 6308 C CA . ASP B 1 79 ? -6.922 5.25 36.969 1 37.44 79 ASP B CA 1
ATOM 6309 C C . ASP B 1 79 ? -8.18 6.102 36.781 1 37.44 79 ASP B C 1
ATOM 6311 O O . ASP B 1 79 ? -8.578 6.809 37.719 1 37.44 79 ASP B O 1
ATOM 6315 N N . VAL B 1 80 ? -8.805 6.039 35.688 1 38.34 80 VAL B N 1
ATOM 6316 C CA . VAL B 1 80 ? -9.969 6.883 35.438 1 38.34 80 VAL B CA 1
ATOM 6317 C C . VAL B 1 80 ? -11.227 6.199 36 1 38.34 80 VAL B C 1
ATOM 6319 O O . VAL B 1 80 ? -12.297 6.809 36.062 1 38.34 80 VAL B O 1
ATOM 6322 N N . GLN B 1 81 ? -11.281 4.945 36.438 1 34.12 81 GLN B N 1
ATOM 6323 C CA . GLN B 1 81 ? -12.508 4.332 36.938 1 34.12 81 GLN B CA 1
ATOM 6324 C C . GLN B 1 81 ? -12.906 4.934 38.281 1 34.12 81 GLN B C 1
ATOM 6326 O O . GLN B 1 81 ? -14.023 4.727 38.75 1 34.12 81 GLN B O 1
ATOM 6331 N N . SER B 1 82 ? -12.102 5.492 39.031 1 32.62 82 SER B N 1
ATOM 6332 C CA . SER B 1 82 ? -12.555 5.957 40.344 1 32.62 82 SER B CA 1
ATOM 6333 C C . SER B 1 82 ? -13.539 7.109 40.219 1 32.62 82 SER B C 1
ATOM 6335 O O . SER B 1 82 ? -14.32 7.375 41.125 1 32.62 82 SER B O 1
ATOM 6337 N N . ASN B 1 83 ? -13.555 7.938 39.25 1 29.14 83 ASN B N 1
ATOM 6338 C CA . ASN B 1 83 ? -14.336 9.164 39.281 1 29.14 83 ASN B CA 1
ATOM 6339 C C . ASN B 1 83 ? -15.742 8.953 38.75 1 29.14 83 ASN B C 1
ATOM 6341 O O . ASN B 1 83 ? -16.422 9.914 38.375 1 29.14 83 ASN B O 1
ATOM 6345 N N . LYS B 1 84 ? -16.266 7.758 38.562 1 33.91 84 LYS B N 1
ATOM 6346 C CA . LYS B 1 84 ? -17.656 7.562 38.156 1 33.91 84 LYS B CA 1
ATOM 6347 C C . LYS B 1 84 ? -18.609 8.133 39.219 1 33.91 84 LYS B C 1
ATOM 6349 O O . LYS B 1 84 ? -19.828 8.164 39 1 33.91 84 LYS B O 1
ATOM 6354 N N . ALA B 1 85 ? -18.297 8.312 40.469 1 30.58 85 ALA B N 1
ATOM 6355 C CA . ALA B 1 85 ? -19.266 8.633 41.531 1 30.58 85 ALA B CA 1
ATOM 6356 C C . ALA B 1 85 ? -19.812 10.047 41.312 1 30.58 85 ALA B C 1
ATOM 6358 O O . ALA B 1 85 ? -20.922 10.352 41.781 1 30.58 85 ALA B O 1
ATOM 6359 N N . VAL B 1 86 ? -19.094 10.93 40.75 1 30.55 86 VAL B N 1
ATOM 6360 C CA . VAL B 1 86 ? -19.5 12.32 40.875 1 30.55 86 VAL B CA 1
ATOM 6361 C C . VAL B 1 86 ? -20.609 12.633 39.875 1 30.55 86 VAL B C 1
ATOM 6363 O O . VAL B 1 86 ? -21.328 13.625 40.031 1 30.55 86 VAL B O 1
ATOM 6366 N N . LEU B 1 87 ? -20.906 11.812 38.906 1 28.91 87 LEU B N 1
ATOM 6367 C CA . LEU B 1 87 ? -21.828 12.328 37.906 1 28.91 87 LEU B CA 1
ATOM 6368 C C . LEU B 1 87 ? -23.266 12.242 38.375 1 28.91 87 LEU B C 1
ATOM 6370 O O . LEU B 1 87 ? -24.188 12.672 37.688 1 28.91 87 LEU B O 1
ATOM 6374 N N . ARG B 1 88 ? -23.562 11.445 39.406 1 28.08 88 ARG B N 1
ATOM 6375 C CA . ARG B 1 88 ? -25 11.336 39.625 1 28.08 88 ARG B CA 1
ATOM 6376 C C . ARG B 1 88 ? -25.578 12.648 40.156 1 28.08 88 ARG B C 1
ATOM 6378 O O . ARG B 1 88 ? -26.781 12.891 40.062 1 28.08 88 ARG B O 1
ATOM 6385 N N . GLU B 1 89 ? -24.984 13.258 41.219 1 27.75 89 GLU B N 1
ATOM 6386 C CA . GLU B 1 89 ? -25.828 14.078 42.094 1 27.75 89 GLU B CA 1
ATOM 6387 C C . GLU B 1 89 ? -26.109 15.438 41.438 1 27.75 89 GLU B C 1
ATOM 6389 O O . GLU B 1 89 ? -26.859 16.25 42 1 27.75 89 GLU B O 1
ATOM 6394 N N . SER B 1 90 ? -25.234 16.188 40.719 1 26.61 90 SER B N 1
ATOM 6395 C CA . SER B 1 90 ? -25.547 17.609 40.656 1 26.61 90 SER B CA 1
ATOM 6396 C C . SER B 1 90 ? -26.75 17.875 39.75 1 26.61 90 SER B C 1
ATOM 6398 O O . SER B 1 90 ? -26.656 17.688 38.531 1 26.61 90 SER B O 1
ATOM 6400 N N . LYS B 1 91 ? -28.031 17.938 40.25 1 28.98 91 LYS B N 1
ATOM 6401 C CA . LYS B 1 91 ? -29.312 18.344 39.719 1 28.98 91 LYS B CA 1
ATOM 6402 C C . LYS B 1 91 ? -29.219 19.719 39.062 1 28.98 91 LYS B C 1
ATOM 6404 O O . LYS B 1 91 ? -29.688 19.906 37.938 1 28.98 91 LYS B O 1
ATOM 6409 N N . GLU B 1 92 ? -29.75 20.875 39.719 1 28.42 92 GLU B N 1
ATOM 6410 C CA . GLU B 1 92 ? -30.547 22.031 39.344 1 28.42 92 GLU B CA 1
ATOM 6411 C C . GLU B 1 92 ? -29.672 23.094 38.656 1 28.42 92 GLU B C 1
ATOM 6413 O O . GLU B 1 92 ? -30.188 24.016 38.031 1 28.42 92 GLU B O 1
ATOM 6418 N N . THR B 1 93 ? -28.469 23.719 39.25 1 29.59 93 THR B N 1
ATOM 6419 C CA . THR B 1 93 ? -28.25 25.125 38.938 1 29.59 93 THR B CA 1
ATOM 6420 C C . THR B 1 93 ? -27.938 25.297 37.438 1 29.59 93 THR B C 1
ATOM 6422 O O . THR B 1 93 ? -27.625 24.328 36.75 1 29.59 93 THR B O 1
ATOM 6425 N N . GLU B 1 94 ? -27.156 26.562 36.938 1 34.19 94 GLU B N 1
ATOM 6426 C CA . GLU B 1 94 ? -26.812 27.125 35.656 1 34.19 94 GLU B CA 1
ATOM 6427 C C . GLU B 1 94 ? -26.141 26.078 34.75 1 34.19 94 GLU B C 1
ATOM 6429 O O . GLU B 1 94 ? -25.328 25.281 35.25 1 34.19 94 GLU B O 1
ATOM 6434 N N . THR B 1 95 ? -26.656 25.703 33.5 1 39.09 95 THR B N 1
ATOM 6435 C CA . THR B 1 95 ? -26.391 24.703 32.469 1 39.09 95 THR B CA 1
ATOM 6436 C C . THR B 1 95 ? -24.906 24.578 32.188 1 39.09 95 THR B C 1
ATOM 6438 O O . THR B 1 95 ? -24.375 25.312 31.344 1 39.09 95 THR B O 1
ATOM 6441 N N . GLU B 1 96 ? -24.031 24.609 33.031 1 46.53 96 GLU B N 1
ATOM 6442 C CA . GLU B 1 96 ? -22.641 24.312 32.75 1 46.53 96 GLU B CA 1
ATOM 6443 C C . GLU B 1 96 ? -22.5 23.094 31.828 1 46.53 96 GLU B C 1
ATOM 6445 O O . GLU B 1 96 ? -23.062 22.031 32.094 1 46.53 96 GLU B O 1
ATOM 6450 N N . THR B 1 97 ? -22.047 23.359 30.562 1 65.38 97 THR B N 1
ATOM 6451 C CA . THR B 1 97 ? -21.812 22.328 29.562 1 65.38 97 THR B CA 1
ATOM 6452 C C . THR B 1 97 ? -20.984 21.188 30.156 1 65.38 97 THR B C 1
ATOM 6454 O O . THR B 1 97 ? -20.266 21.375 31.125 1 65.38 97 THR B O 1
ATOM 6457 N N . VAL B 1 98 ? -21.328 19.938 29.938 1 71.06 98 VAL B N 1
ATOM 6458 C CA . VAL B 1 98 ? -20.609 18.734 30.344 1 71.06 98 VAL B CA 1
ATOM 6459 C C . VAL B 1 98 ? -19.109 18.984 30.297 1 71.06 98 VAL B C 1
ATOM 6461 O O . VAL B 1 98 ? -18.375 18.547 31.188 1 71.06 98 VAL B O 1
ATOM 6464 N N . ASP B 1 99 ? -18.703 19.875 29.469 1 81.69 99 ASP B N 1
ATOM 6465 C CA . ASP B 1 99 ? -17.297 20.172 29.297 1 81.69 99 ASP B CA 1
ATOM 6466 C C . ASP B 1 99 ? -16.766 21 30.469 1 81.69 99 ASP B C 1
ATOM 6468 O O . ASP B 1 99 ? -15.688 20.734 31 1 81.69 99 ASP B O 1
ATOM 6472 N N . GLY B 1 100 ? -17.578 21.938 30.844 1 80.88 100 GLY B N 1
ATOM 6473 C CA . GLY B 1 100 ? -17.203 22.812 31.953 1 80.88 100 GLY B CA 1
ATOM 6474 C C . GLY B 1 100 ? -17.109 22.078 33.281 1 80.88 100 GLY B C 1
ATOM 6475 O O . GLY B 1 100 ? -16.203 22.359 34.094 1 80.88 100 GLY B O 1
ATOM 6476 N N . LEU B 1 101 ? -17.984 21.078 33.406 1 80.31 101 LEU B N 1
ATOM 6477 C CA . LEU B 1 101 ? -18 20.297 34.625 1 80.31 101 LEU B CA 1
ATOM 6478 C C . LEU B 1 101 ? -16.719 19.453 34.75 1 80.31 101 LEU B C 1
ATOM 6480 O O . LEU B 1 101 ? -16.141 19.359 35.812 1 80.31 101 LEU B O 1
ATOM 6484 N N . MET B 1 102 ? -16.344 18.875 33.688 1 85.19 102 MET B N 1
ATOM 6485 C CA . MET B 1 102 ? -15.148 18.047 33.656 1 85.19 102 MET B CA 1
ATOM 6486 C C . MET B 1 102 ? -13.914 18.875 34 1 85.19 102 MET B C 1
ATOM 6488 O O . MET B 1 102 ? -13.062 18.453 34.781 1 85.19 102 MET B O 1
ATOM 6492 N N . ARG B 1 103 ? -13.852 20 33.406 1 89.31 103 ARG B N 1
ATOM 6493 C CA . ARG B 1 103 ? -12.742 20.922 33.656 1 89.31 103 ARG B CA 1
ATOM 6494 C C . ARG B 1 103 ? -12.664 21.312 35.125 1 89.31 103 ARG B C 1
ATOM 6496 O O . ARG B 1 103 ? -11.594 21.281 35.719 1 89.31 103 ARG B O 1
ATOM 6503 N N . ARG B 1 104 ? -13.773 21.656 35.656 1 86.69 104 ARG B N 1
ATOM 6504 C CA . ARG B 1 104 ? -13.844 22.109 37.062 1 86.69 104 ARG B CA 1
ATOM 6505 C C . ARG B 1 104 ? -13.438 20.984 38 1 86.69 104 ARG B C 1
ATOM 6507 O O . ARG B 1 104 ? -12.727 21.203 38.969 1 86.69 104 ARG B O 1
ATOM 6514 N N . GLU B 1 105 ? -13.906 19.859 37.688 1 87.62 105 GLU B N 1
ATOM 6515 C CA . GLU B 1 105 ? -13.594 18.719 38.531 1 87.62 105 GLU B CA 1
ATOM 6516 C C . GLU B 1 105 ? -12.102 18.422 38.562 1 87.62 105 GLU B C 1
ATOM 6518 O O . GLU B 1 105 ? -11.523 18.141 39.594 1 87.62 105 GLU B O 1
ATOM 6523 N N . LEU B 1 106 ? -11.516 18.469 37.438 1 88.38 106 LEU B N 1
ATOM 6524 C CA . LEU B 1 106 ? -10.094 18.172 37.344 1 88.38 106 LEU B CA 1
ATOM 6525 C C . LEU B 1 106 ? -9.273 19.281 38 1 88.38 106 LEU B C 1
ATOM 6527 O O . LEU B 1 106 ? -8.266 19 38.656 1 88.38 106 LEU B O 1
ATOM 6531 N N . LEU B 1 107 ? -9.711 20.516 37.906 1 90.25 107 LEU B N 1
ATOM 6532 C CA . LEU B 1 107 ? -8.977 21.641 38.469 1 90.25 107 LEU B CA 1
ATOM 6533 C C . LEU B 1 107 ? -9.109 21.688 39.969 1 90.25 107 LEU B C 1
ATOM 6535 O O . LEU B 1 107 ? -8.266 22.266 40.656 1 90.25 107 LEU B O 1
ATOM 6539 N N . LYS B 1 108 ? -10.156 21.109 40.5 1 87.69 108 LYS B N 1
ATOM 6540 C CA . LYS B 1 108 ? -10.344 21.047 41.938 1 87.69 108 LYS B CA 1
ATOM 6541 C C . LYS B 1 108 ? -9.195 20.297 42.625 1 87.69 108 LYS B C 1
ATOM 6543 O O . LYS B 1 108 ? -8.828 20.609 43.75 1 87.69 108 LYS B O 1
ATOM 6548 N N . SER B 1 109 ? -8.672 19.422 41.906 1 87.88 109 SER B N 1
ATOM 6549 C CA . SER B 1 109 ? -7.586 18.625 42.469 1 87.88 109 SER B CA 1
ATOM 6550 C C . SER B 1 109 ? -6.262 19.375 42.438 1 87.88 109 SER B C 1
ATOM 6552 O O . SER B 1 109 ? -5.273 18.922 43 1 87.88 109 SER B O 1
ATOM 6554 N N . TYR B 1 110 ? -6.273 20.5 41.812 1 89.31 110 TYR B N 1
ATOM 6555 C CA . TYR B 1 110 ? -5.051 21.281 41.688 1 89.31 110 TYR B CA 1
ATOM 6556 C C . TYR B 1 110 ? -5.289 22.734 42.031 1 89.31 110 TYR B C 1
ATOM 6558 O O . TYR B 1 110 ? -5.34 23.594 41.156 1 89.31 110 TYR B O 1
ATOM 6566 N N . PRO B 1 111 ? -5.277 22.984 43.312 1 81.19 111 PRO B N 1
ATOM 6567 C CA . PRO B 1 111 ? -5.57 24.359 43.719 1 81.19 111 PRO B CA 1
ATOM 6568 C C . PRO B 1 111 ? -4.578 25.375 43.156 1 81.19 111 PRO B C 1
ATOM 6570 O O . PRO B 1 111 ? -3.377 25.109 43.094 1 81.19 111 PRO B O 1
ATOM 6573 N N . GLY B 1 112 ? -5.035 26.516 42.625 1 80.31 112 GLY B N 1
ATOM 6574 C CA . GLY B 1 112 ? -4.199 27.594 42.094 1 80.31 112 GLY B CA 1
ATOM 6575 C C . GLY B 1 112 ? -3.896 27.469 40.625 1 80.31 112 GLY B C 1
ATOM 6576 O O . GLY B 1 112 ? -3.424 28.406 40 1 80.31 112 GLY B O 1
ATOM 6577 N N . MET B 1 113 ? -4.199 26.359 40.094 1 87.25 113 MET B N 1
ATOM 6578 C CA . MET B 1 113 ? -3.814 26.078 38.719 1 87.25 113 MET B CA 1
ATOM 6579 C C . MET B 1 113 ? -4.699 26.859 37.75 1 87.25 113 MET B C 1
ATOM 6581 O O . MET B 1 113 ? -4.297 27.141 36.594 1 87.25 113 MET B O 1
ATOM 6585 N N . ALA B 1 114 ? -5.867 27.172 38.125 1 86.44 114 ALA B N 1
ATOM 6586 C CA . ALA B 1 114 ? -6.785 27.922 37.281 1 86.44 114 ALA B CA 1
ATOM 6587 C C . ALA B 1 114 ? -6.164 29.25 36.812 1 86.44 114 ALA B C 1
ATOM 6589 O O . ALA B 1 114 ? -6.344 29.656 35.688 1 86.44 114 ALA B O 1
ATOM 6590 N N . ALA B 1 115 ? -5.473 29.875 37.688 1 84.38 115 ALA B N 1
ATOM 6591 C CA . ALA B 1 115 ? -4.816 31.141 37.375 1 84.38 115 ALA B CA 1
ATOM 6592 C C . ALA B 1 115 ? -3.686 30.938 36.375 1 84.38 115 ALA B C 1
ATOM 6594 O O . ALA B 1 115 ? -3.438 31.797 35.531 1 84.38 115 ALA B O 1
ATOM 6595 N N . MET B 1 116 ? -3.084 29.844 36.469 1 86.5 116 MET B N 1
ATOM 6596 C CA . MET B 1 116 ? -1.972 29.531 35.594 1 86.5 116 MET B CA 1
ATOM 6597 C C . MET B 1 116 ? -2.469 29.281 34.156 1 86.5 116 MET B C 1
ATOM 6599 O O . MET B 1 116 ? -1.725 29.469 33.219 1 86.5 116 MET B O 1
ATOM 6603 N N . LEU B 1 117 ? -3.637 28.875 34 1 91.62 117 LEU B N 1
ATOM 6604 C CA . LEU B 1 117 ? -4.188 28.531 32.688 1 91.62 117 LEU B CA 1
ATOM 6605 C C . LEU B 1 117 ? -4.656 29.781 31.953 1 91.62 117 LEU B C 1
ATOM 6607 O O . LEU B 1 117 ? -4.938 29.734 30.75 1 91.62 117 LEU B O 1
ATOM 6611 N N . GLU B 1 118 ? -4.664 30.922 32.656 1 88.44 118 GLU B N 1
ATOM 6612 C CA . GLU B 1 118 ? -5.043 32.156 31.984 1 88.44 118 GLU B CA 1
ATOM 6613 C C . GLU B 1 118 ? -4.02 32.531 30.922 1 88.44 118 GLU B C 1
ATOM 6615 O O . GLU B 1 118 ? -2.811 32.406 31.141 1 88.44 118 GLU B O 1
ATOM 6620 N N . PRO B 1 119 ? -4.492 32.969 29.781 1 89.12 119 PRO B N 1
ATOM 6621 C CA . PRO B 1 119 ? -3.562 33.312 28.703 1 89.12 119 PRO B CA 1
ATOM 6622 C C . PRO B 1 119 ? -2.627 34.469 29.094 1 89.12 119 PRO B C 1
ATOM 6624 O O . PRO B 1 119 ? -3.012 35.344 29.875 1 89.12 119 PRO B O 1
ATOM 6627 N N . SER B 1 120 ? -1.479 34.469 28.531 1 84.25 120 SER B N 1
ATOM 6628 C CA . SER B 1 120 ? -0.505 35.531 28.75 1 84.25 120 SER B CA 1
ATOM 6629 C C . SER B 1 120 ? -1.044 36.875 28.281 1 84.25 120 SER B C 1
ATOM 6631 O O . SER B 1 120 ? -1.69 36.969 27.234 1 84.25 120 SER B O 1
ATOM 6633 N N . PRO B 1 121 ? -0.854 37.875 29 1 80.12 121 PRO B N 1
ATOM 6634 C CA . PRO B 1 121 ? -1.284 39.219 28.578 1 80.12 121 PRO B CA 1
ATOM 6635 C C . PRO B 1 121 ? -0.469 39.75 27.406 1 80.12 121 PRO B C 1
ATOM 6637 O O . PRO B 1 121 ? -0.853 40.75 26.797 1 80.12 121 PRO B O 1
ATOM 6640 N N . LEU B 1 122 ? 0.604 39.062 27.062 1 78.88 122 LEU B N 1
ATOM 6641 C CA . LEU B 1 122 ? 1.469 39.5 25.969 1 78.88 122 LEU B CA 1
ATOM 6642 C C . LEU B 1 122 ? 0.868 39.156 24.609 1 78.88 122 LEU B C 1
ATOM 6644 O O . LEU B 1 122 ? 1.343 39.594 23.578 1 78.88 122 LEU B O 1
ATOM 6648 N N . ILE B 1 123 ? -0.165 38.406 24.656 1 87 123 ILE B N 1
ATOM 6649 C CA . ILE B 1 123 ? -0.812 38 23.422 1 87 123 ILE B CA 1
ATOM 6650 C C . ILE B 1 123 ? -1.642 39.188 22.875 1 87 123 ILE B C 1
ATOM 6652 O O . ILE B 1 123 ? -2.506 39.719 23.578 1 87 123 ILE B O 1
ATOM 6656 N N . ASP B 1 124 ? -1.317 39.625 21.641 1 86.06 124 ASP B N 1
ATOM 6657 C CA . ASP B 1 124 ? -2.062 40.688 20.969 1 86.06 124 ASP B CA 1
ATOM 6658 C C . ASP B 1 124 ? -3.27 40.125 20.219 1 86.06 124 ASP B C 1
ATOM 6660 O O . ASP B 1 124 ? -3.252 40.031 19 1 86.06 124 ASP B O 1
ATOM 6664 N N . LEU B 1 125 ? -4.316 39.906 20.938 1 89.12 125 LEU B N 1
ATOM 6665 C CA . LEU B 1 125 ? -5.492 39.25 20.375 1 89.12 125 LEU B CA 1
ATOM 6666 C C . LEU B 1 125 ? -6.145 40.125 19.312 1 89.12 125 LEU B C 1
ATOM 6668 O O . LEU B 1 125 ? -6.723 39.594 18.344 1 89.12 125 LEU B O 1
ATOM 6672 N N . LYS B 1 126 ? -6.043 41.438 19.391 1 88.88 126 LYS B N 1
ATOM 6673 C CA . LYS B 1 126 ? -6.727 42.344 18.469 1 88.88 126 LYS B CA 1
ATOM 6674 C C . LYS B 1 126 ? -5.855 42.688 17.266 1 88.88 126 LYS B C 1
ATOM 6676 O O . LYS B 1 126 ? -6.309 43.344 16.312 1 88.88 126 LYS B O 1
ATOM 6681 N N . LEU B 1 127 ? -4.66 42.219 17.203 1 93.94 127 LEU B N 1
ATOM 6682 C CA . LEU B 1 127 ? -3.705 42.469 16.141 1 93.94 127 LEU B CA 1
ATOM 6683 C C . LEU B 1 127 ? -3.484 43.969 15.945 1 93.94 127 LEU B C 1
ATOM 6685 O O . LEU B 1 127 ? -3.396 44.469 14.805 1 93.94 127 LEU B O 1
ATOM 6689 N N . SER B 1 128 ? -3.465 44.719 17.031 1 90.62 128 SER B N 1
ATOM 6690 C CA . SER B 1 128 ? -3.314 46.156 16.969 1 90.62 128 SER B CA 1
ATOM 6691 C C . SER B 1 128 ? -1.955 46.562 16.391 1 90.62 128 SER B C 1
ATOM 6693 O O . SER B 1 128 ? -1.857 47.5 15.594 1 90.62 128 SER B O 1
ATOM 6695 N N . LYS B 1 129 ? -0.955 45.875 16.812 1 88.5 129 LYS B N 1
ATOM 6696 C CA . LYS B 1 129 ? 0.385 46.156 16.312 1 88.5 129 LYS B CA 1
ATOM 6697 C C . LYS B 1 129 ? 0.483 45.906 14.812 1 88.5 129 LYS B C 1
ATOM 6699 O O . LYS B 1 129 ? 1.135 46.656 14.078 1 88.5 129 LYS B O 1
ATOM 6704 N N . PHE B 1 130 ? -0.028 44.844 14.391 1 93.69 130 PHE B N 1
ATOM 6705 C CA . PHE B 1 130 ? -0.009 44.5 12.977 1 93.69 130 PHE B CA 1
ATOM 6706 C C . PHE B 1 130 ? -0.768 45.531 12.148 1 93.69 130 PHE B C 1
ATOM 6708 O O . PHE B 1 130 ? -0.299 45.969 11.094 1 93.69 130 PHE B O 1
ATOM 6715 N N . GLU B 1 131 ? -1.964 45.938 12.633 1 93.19 131 GLU B N 1
ATOM 6716 C CA . GLU B 1 131 ? -2.777 46.906 11.898 1 93.19 131 GLU B CA 1
ATOM 6717 C C . GLU B 1 131 ? -2.033 48.219 11.719 1 93.19 131 GLU B C 1
ATOM 6719 O O . GLU B 1 131 ? -2.088 48.844 10.648 1 93.19 131 GLU B O 1
ATOM 6724 N N . ARG B 1 132 ? -1.388 48.594 12.703 1 91.88 132 ARG B N 1
ATOM 6725 C CA . ARG B 1 132 ? -0.609 49.844 12.625 1 91.88 132 ARG B CA 1
ATOM 6726 C C . ARG B 1 132 ? 0.544 49.688 11.641 1 91.88 132 ARG B C 1
ATOM 6728 O O . ARG B 1 132 ? 0.751 50.562 10.789 1 91.88 132 ARG B O 1
ATOM 6735 N N . THR B 1 133 ? 1.285 48.594 11.828 1 92.25 133 THR B N 1
ATOM 6736 C CA . THR B 1 133 ? 2.438 48.344 10.961 1 9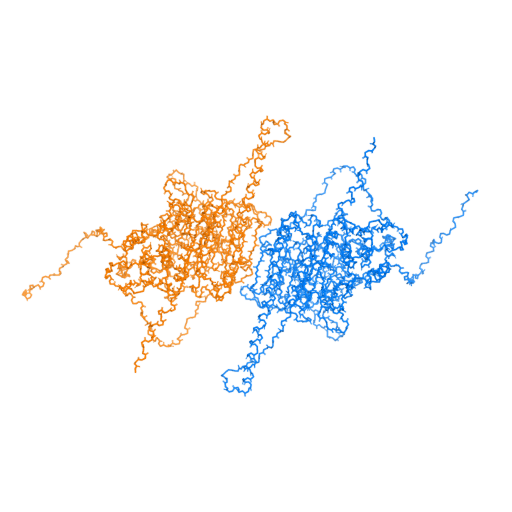2.25 133 THR B CA 1
ATOM 6737 C C . THR B 1 133 ? 2.006 48.219 9.508 1 92.25 133 THR B C 1
ATOM 6739 O O . THR B 1 133 ? 2.688 48.719 8.602 1 92.25 133 THR B O 1
ATOM 6742 N N . PHE B 1 134 ? 0.923 47.562 9.273 1 93.88 134 PHE B N 1
ATOM 6743 C CA . PHE B 1 134 ? 0.41 47.406 7.918 1 93.88 134 PHE B CA 1
ATOM 6744 C C . PHE B 1 134 ? -0.024 48.719 7.32 1 93.88 134 PHE B C 1
ATOM 6746 O O . PHE B 1 134 ? 0.206 49 6.137 1 93.88 134 PHE B O 1
ATOM 6753 N N . ALA B 1 135 ? -0.64 49.594 8.133 1 92 135 ALA B N 1
ATOM 6754 C CA . ALA B 1 135 ? -1.019 50.906 7.676 1 92 135 ALA B CA 1
ATOM 6755 C C . ALA B 1 135 ? 0.21 51.719 7.273 1 92 135 ALA B C 1
ATOM 6757 O O . ALA B 1 135 ? 0.188 52.438 6.273 1 92 135 ALA B O 1
ATOM 6758 N N . GLU B 1 136 ? 1.217 51.656 8.039 1 90.12 136 GLU B N 1
ATOM 6759 C CA . GLU B 1 136 ? 2.465 52.312 7.719 1 90.12 136 GLU B CA 1
ATOM 6760 C C . GLU B 1 136 ? 3.051 51.812 6.406 1 90.12 136 GLU B C 1
ATOM 6762 O O . GLU B 1 136 ? 3.529 52.625 5.59 1 90.12 136 GLU B O 1
ATOM 6767 N N . PHE B 1 137 ? 3.004 50.531 6.242 1 91.12 137 PHE B N 1
ATOM 6768 C CA . PHE B 1 137 ? 3.498 49.906 5.023 1 91.12 137 PHE B CA 1
ATOM 6769 C C . PHE B 1 137 ? 2.715 50.375 3.811 1 91.12 137 PHE B C 1
ATOM 6771 O O . PHE B 1 137 ? 3.303 50.75 2.791 1 91.12 137 PHE B O 1
ATOM 6778 N N . MET B 1 138 ? 1.399 50.469 3.912 1 90.38 138 MET B N 1
ATOM 6779 C CA . MET B 1 138 ? 0.539 50.875 2.811 1 90.38 138 MET B CA 1
ATOM 6780 C C . MET B 1 138 ? 0.717 52.375 2.516 1 90.38 138 MET B C 1
ATOM 6782 O O . MET B 1 138 ? 0.682 52.781 1.356 1 90.38 138 MET B O 1
ATOM 6786 N N . ASN B 1 139 ? 0.898 53.125 3.525 1 89.69 139 ASN B N 1
ATOM 6787 C CA . ASN B 1 139 ? 1.1 54.562 3.352 1 89.69 139 ASN B CA 1
ATOM 6788 C C . ASN B 1 139 ? 2.418 54.875 2.643 1 89.69 139 ASN B C 1
ATOM 6790 O O . ASN B 1 139 ? 2.504 55.812 1.86 1 89.69 139 ASN B O 1
ATOM 6794 N N . ALA B 1 140 ? 3.383 54.062 2.965 1 87.06 140 ALA B N 1
ATOM 6795 C CA . ALA B 1 140 ? 4.695 54.25 2.35 1 87.06 140 ALA B CA 1
ATOM 6796 C C . ALA B 1 140 ? 4.691 53.781 0.899 1 87.06 140 ALA B C 1
ATOM 6798 O O . ALA B 1 140 ? 5.555 54.156 0.11 1 87.06 140 ALA B O 1
ATOM 6799 N N . ASN B 1 141 ? 3.725 52.969 0.594 1 88.12 141 ASN B N 1
ATOM 6800 C CA . ASN B 1 141 ? 3.637 52.375 -0.741 1 88.12 141 ASN B CA 1
ATOM 6801 C C . ASN B 1 141 ? 2.25 52.594 -1.347 1 88.12 141 ASN B C 1
ATOM 6803 O O . ASN B 1 141 ? 1.549 51.625 -1.629 1 88.12 141 ASN B O 1
ATOM 6807 N N . PRO B 1 142 ? 1.898 53.75 -1.693 1 87.44 142 PRO B N 1
ATOM 6808 C CA . PRO B 1 142 ? 0.546 54.031 -2.188 1 87.44 142 PRO B CA 1
ATOM 6809 C C . PRO B 1 142 ? 0.251 53.312 -3.512 1 87.44 142 PRO B C 1
ATOM 6811 O O . PRO B 1 142 ? -0.908 53.031 -3.812 1 87.44 142 PRO B O 1
ATOM 6814 N N . GLN B 1 143 ? 1.261 53.031 -4.215 1 84.56 143 GLN B N 1
ATOM 6815 C CA . GLN B 1 143 ? 1.068 52.344 -5.492 1 84.56 143 GLN B CA 1
ATOM 6816 C C . GLN B 1 143 ? 0.518 50.938 -5.289 1 84.56 143 GLN B C 1
ATOM 6818 O O . GLN B 1 143 ? -0.173 50.406 -6.16 1 84.56 143 GLN B O 1
ATOM 6823 N N . ILE B 1 144 ? 0.871 50.344 -4.188 1 85.25 144 ILE B N 1
ATOM 6824 C CA . ILE B 1 144 ? 0.37 49 -3.881 1 85.25 144 ILE B CA 1
ATOM 6825 C C . ILE B 1 144 ? -1.147 49.062 -3.723 1 85.25 144 ILE B C 1
ATOM 6827 O O . ILE B 1 144 ? -1.856 48.188 -4.234 1 85.25 144 ILE B O 1
ATOM 6831 N N . ASN B 1 145 ? -1.656 50.031 -3.107 1 82.81 145 ASN B N 1
ATOM 6832 C CA . ASN B 1 145 ? -3.094 50.188 -2.902 1 82.81 145 ASN B CA 1
ATOM 6833 C C . ASN B 1 145 ? -3.824 50.406 -4.219 1 82.81 145 ASN B C 1
ATOM 6835 O O . ASN B 1 145 ? -4.945 49.938 -4.41 1 82.81 145 ASN B O 1
ATOM 6839 N N . GLN B 1 146 ? -3.158 51.094 -5.059 1 83.69 146 GLN B N 1
ATOM 6840 C CA . GLN B 1 146 ? -3.805 51.5 -6.297 1 83.69 146 GLN B CA 1
ATOM 6841 C C . GLN B 1 146 ? -3.725 50.406 -7.355 1 83.69 146 GLN B C 1
ATOM 6843 O O . GLN B 1 146 ? -4.68 50.188 -8.102 1 83.69 146 GLN B O 1
ATOM 6848 N N . GLN B 1 147 ? -2.668 49.625 -7.312 1 82.44 147 GLN B N 1
ATOM 6849 C CA . GLN B 1 147 ? -2.387 48.781 -8.477 1 82.44 147 GLN B CA 1
ATOM 6850 C C . GLN B 1 147 ? -2.547 47.312 -8.148 1 82.44 147 GLN B C 1
ATOM 6852 O O . GLN B 1 147 ? -2.68 46.469 -9.047 1 82.44 147 GLN B O 1
ATOM 6857 N N . SER B 1 148 ? -2.574 47 -6.965 1 85.56 148 SER B N 1
ATOM 6858 C CA . SER B 1 148 ? -2.631 45.594 -6.602 1 85.56 148 SER B CA 1
ATOM 6859 C C . SER B 1 148 ? -3.973 44.969 -6.98 1 85.56 148 SER B C 1
ATOM 6861 O O . SER B 1 148 ? -5.016 45.625 -6.836 1 85.56 148 SER B O 1
ATOM 6863 N N . PRO B 1 149 ? -3.912 43.781 -7.531 1 84 149 PRO B N 1
ATOM 6864 C CA . PRO B 1 149 ? -5.176 43.125 -7.836 1 84 149 PRO B CA 1
ATOM 6865 C C . PRO B 1 149 ? -6.004 42.844 -6.586 1 84 149 PRO B C 1
ATOM 6867 O O . PRO B 1 149 ? -5.445 42.625 -5.504 1 84 149 PRO B O 1
ATOM 6870 N N . ARG B 1 150 ? -7.387 42.906 -6.789 1 86.56 150 ARG B N 1
ATOM 6871 C CA . ARG B 1 150 ? -8.328 42.719 -5.688 1 86.56 150 ARG B CA 1
ATOM 6872 C C . ARG B 1 150 ? -9.5 41.844 -6.137 1 86.56 150 ARG B C 1
ATOM 6874 O O . ARG B 1 150 ? -9.852 41.812 -7.316 1 86.56 150 ARG B O 1
ATOM 6881 N N . PHE B 1 151 ? -9.961 41.125 -5.145 1 85.06 151 PHE B N 1
ATOM 6882 C CA . PHE B 1 151 ? -11.203 40.375 -5.395 1 85.06 151 PHE B CA 1
ATOM 6883 C C . PHE B 1 151 ? -12.414 41.281 -5.145 1 85.06 151 PHE B C 1
ATOM 6885 O O . PHE B 1 151 ? -12.352 42.188 -4.328 1 85.06 151 PHE B O 1
ATOM 6892 N N . SER B 1 152 ? -13.508 40.969 -5.828 1 79.62 152 SER B N 1
ATOM 6893 C CA . SER B 1 152 ? -14.758 41.719 -5.625 1 79.62 152 SER B CA 1
ATOM 6894 C C . SER B 1 152 ? -15.484 41.219 -4.371 1 79.62 152 SER B C 1
ATOM 6896 O O . SER B 1 152 ? -16.094 42.031 -3.662 1 79.62 152 SER B O 1
ATOM 6898 N N . ASN B 1 153 ? -15.336 39.969 -4.168 1 83.12 153 ASN B N 1
ATOM 6899 C CA . ASN B 1 153 ? -16 39.375 -3.023 1 83.12 153 ASN B CA 1
ATOM 6900 C C . ASN B 1 153 ? -15.016 39 -1.917 1 83.12 153 ASN B C 1
ATOM 6902 O O . ASN B 1 153 ? -14.008 38.344 -2.17 1 83.12 153 ASN B O 1
ATOM 6906 N N . GLU B 1 154 ? -15.305 39.406 -0.726 1 82.75 154 GLU B N 1
ATOM 6907 C CA . GLU B 1 154 ? -14.461 39.125 0.432 1 82.75 154 GLU B CA 1
ATOM 6908 C C . GLU B 1 154 ? -14.297 37.625 0.644 1 82.75 154 GLU B C 1
ATOM 6910 O O . GLU B 1 154 ? -13.258 37.188 1.114 1 82.75 154 GLU B O 1
ATOM 6915 N N . ALA B 1 155 ? -15.281 36.938 0.243 1 85 155 ALA B N 1
ATOM 6916 C CA . ALA B 1 155 ? -15.273 35.5 0.417 1 85 155 ALA B CA 1
ATOM 6917 C C . ALA B 1 155 ? -14.188 34.844 -0.43 1 85 155 ALA B C 1
ATOM 6919 O O . ALA B 1 155 ? -13.773 33.719 -0.163 1 85 155 ALA B O 1
ATOM 6920 N N . ASP B 1 156 ? -13.711 35.562 -1.395 1 88.88 156 ASP B N 1
ATOM 6921 C CA . ASP B 1 156 ? -12.703 35 -2.301 1 88.88 156 ASP B CA 1
ATOM 6922 C C . ASP B 1 156 ? -11.305 35.156 -1.718 1 88.88 156 ASP B C 1
ATOM 6924 O O . ASP B 1 156 ? -10.359 34.531 -2.188 1 88.88 156 ASP B O 1
ATOM 6928 N N . LYS B 1 157 ? -11.203 36.031 -0.664 1 93.62 157 LYS B N 1
ATOM 6929 C CA . LYS B 1 157 ? -9.922 36.156 0.018 1 93.62 157 LYS B CA 1
ATOM 6930 C C . LYS B 1 157 ? -9.609 34.938 0.85 1 93.62 157 LYS B C 1
ATOM 6932 O O . LYS B 1 157 ? -10.508 34.312 1.438 1 93.62 157 LYS B O 1
ATOM 6937 N N . THR B 1 158 ? -8.391 34.562 0.833 1 97.06 158 THR B N 1
ATOM 6938 C CA . THR B 1 158 ? -7.961 33.5 1.733 1 97.06 158 THR B CA 1
ATOM 6939 C C . THR B 1 158 ? -7.891 34 3.172 1 97.06 158 THR B C 1
ATOM 6941 O O . THR B 1 158 ? -7.219 35 3.455 1 97.06 158 THR B O 1
ATOM 6944 N N . LEU B 1 159 ? -8.586 33.344 4.016 1 97.38 159 LEU B N 1
ATOM 6945 C CA . LEU B 1 159 ? -8.508 33.688 5.434 1 97.38 159 LEU B CA 1
ATOM 6946 C C . LEU B 1 159 ? -7.266 33.094 6.07 1 97.38 159 LEU B C 1
ATOM 6948 O O . LEU B 1 159 ? -7.055 31.875 5.996 1 97.38 159 LEU B O 1
ATOM 6952 N N . ILE B 1 160 ? -6.418 33.938 6.586 1 98.31 160 ILE B N 1
ATOM 6953 C CA . ILE B 1 160 ? -5.301 33.469 7.402 1 98.31 160 ILE B CA 1
ATOM 6954 C C . ILE B 1 160 ? -5.656 33.594 8.883 1 98.31 160 ILE B C 1
ATOM 6956 O O . ILE B 1 160 ? -5.82 34.719 9.391 1 98.31 160 ILE B O 1
ATOM 6960 N N . LEU B 1 161 ? -5.766 32.5 9.477 1 97.5 161 LEU B N 1
ATOM 6961 C CA . LEU B 1 161 ? -6.172 32.469 10.875 1 97.5 161 LEU B CA 1
ATOM 6962 C C . LEU B 1 161 ? -4.996 32.094 11.781 1 97.5 161 LEU B C 1
ATOM 6964 O O . LEU B 1 161 ? -4.422 31.016 11.656 1 97.5 161 LEU B O 1
ATOM 6968 N N . LEU B 1 162 ? -4.652 32.969 12.664 1 97.31 162 LEU B N 1
ATOM 6969 C CA . LEU B 1 162 ? -3.598 32.719 13.641 1 97.31 162 LEU B CA 1
ATOM 6970 C C . LEU B 1 162 ? -4.168 32.094 14.906 1 97.31 162 LEU B C 1
ATOM 6972 O O . LEU B 1 162 ? -5.34 32.312 15.234 1 97.31 162 LEU B O 1
ATOM 6976 N N . SER B 1 163 ? -3.41 31.266 15.531 1 96.62 163 SER B N 1
ATOM 6977 C CA . SER B 1 163 ? -3.711 30.703 16.844 1 96.62 163 SER B CA 1
ATOM 6978 C C . SER B 1 163 ? -2.832 31.344 17.922 1 96.62 163 SER B C 1
ATOM 6980 O O . SER B 1 163 ? -1.795 30.781 18.297 1 96.62 163 SER B O 1
ATOM 6982 N N . PRO B 1 164 ? -3.277 32.406 18.438 1 93.94 164 PRO B N 1
ATOM 6983 C CA . PRO B 1 164 ? -2.395 33.188 19.312 1 93.94 164 PRO B CA 1
ATOM 6984 C C . PRO B 1 164 ? -2.027 32.438 20.594 1 93.94 164 PRO B C 1
ATOM 6986 O O . PRO B 1 164 ? -0.949 32.688 21.156 1 93.94 164 PRO B O 1
ATOM 6989 N N . TYR B 1 165 ? -2.867 31.531 21.062 1 94.69 165 TYR B N 1
ATOM 6990 C CA . TYR B 1 165 ? -2.623 30.828 22.312 1 94.69 165 TYR B CA 1
ATOM 6991 C C . TYR B 1 165 ? -1.587 29.719 22.125 1 94.69 165 TYR B C 1
ATOM 6993 O O . TYR B 1 165 ? -1.048 29.188 23.094 1 94.69 165 TYR B O 1
ATOM 7001 N N . SER B 1 166 ? -1.291 29.406 20.891 1 95.06 166 SER B N 1
ATOM 7002 C CA . SER B 1 166 ? -0.352 28.328 20.578 1 95.06 166 SER B CA 1
ATOM 7003 C C . SER B 1 166 ? 1.031 28.625 21.141 1 95.06 166 SER B C 1
ATOM 7005 O O . SER B 1 166 ? 1.819 27.703 21.391 1 95.06 166 SER B O 1
ATOM 7007 N N . THR B 1 167 ? 1.355 29.891 21.391 1 91.25 167 THR B N 1
ATOM 7008 C CA . THR B 1 167 ? 2.658 30.281 21.922 1 91.25 167 THR B CA 1
ATOM 7009 C C . THR B 1 167 ? 2.834 29.797 23.359 1 91.25 167 THR B C 1
ATOM 7011 O O . THR B 1 167 ? 3.959 29.719 23.859 1 91.25 167 THR B O 1
ATOM 7014 N N . GLU B 1 168 ? 1.731 29.438 23.953 1 91.62 168 GLU B N 1
ATOM 7015 C CA . GLU B 1 168 ? 1.763 29.031 25.359 1 91.62 168 GLU B CA 1
ATOM 7016 C C . GLU B 1 168 ? 2.297 27.609 25.516 1 91.62 168 GLU B C 1
ATOM 7018 O O . GLU B 1 168 ? 2.695 27.219 26.609 1 91.62 168 GLU B O 1
ATOM 7023 N N . HIS B 1 169 ? 2.27 26.797 24.5 1 93.88 169 HIS B N 1
ATOM 7024 C CA . HIS B 1 169 ? 2.926 25.5 24.531 1 93.88 169 HIS B CA 1
ATOM 7025 C C . HIS B 1 169 ? 4.441 25.641 24.469 1 93.88 169 HIS B C 1
ATOM 7027 O O . HIS B 1 169 ? 5 25.891 23.391 1 93.88 169 HIS B O 1
ATOM 7033 N N . ALA B 1 170 ? 5.074 25.531 25.641 1 89.38 170 ALA B N 1
ATOM 7034 C CA . ALA B 1 170 ? 6.508 25.812 25.719 1 89.38 170 ALA B CA 1
ATOM 7035 C C . ALA B 1 170 ? 7.23 24.734 26.531 1 89.38 170 ALA B C 1
ATOM 7037 O O . ALA B 1 170 ? 6.621 24.047 27.359 1 89.38 170 ALA B O 1
ATOM 7038 N N . PHE B 1 171 ? 8.477 24.719 26.297 1 90.75 171 PHE B N 1
ATOM 7039 C CA . PHE B 1 171 ? 9.352 23.75 26.953 1 90.75 171 PHE B CA 1
ATOM 7040 C C . PHE B 1 171 ? 9.609 24.156 28.391 1 90.75 171 PHE B C 1
ATOM 7042 O O . PHE B 1 171 ? 10.07 25.266 28.672 1 90.75 171 PHE B O 1
ATOM 7049 N N . GLY B 1 172 ? 9.406 23.25 29.391 1 88.94 172 GLY B N 1
ATOM 7050 C CA . GLY B 1 172 ? 9.391 23.641 30.797 1 88.94 172 GLY B CA 1
ATOM 7051 C C . GLY B 1 172 ? 10.578 23.125 31.578 1 88.94 172 GLY B C 1
ATOM 7052 O O . GLY B 1 172 ? 10.805 23.516 32.719 1 88.94 172 GLY B O 1
ATOM 7053 N N . ARG B 1 173 ? 11.359 22.312 30.969 1 90.62 173 ARG B N 1
ATOM 7054 C CA . ARG B 1 173 ? 12.477 21.719 31.688 1 90.62 173 ARG B CA 1
ATOM 7055 C C . ARG B 1 173 ? 13.633 22.703 31.812 1 90.62 173 ARG B C 1
ATOM 7057 O O . ARG B 1 173 ? 14.469 22.812 30.906 1 90.62 173 ARG B O 1
ATOM 7064 N N . SER B 1 174 ? 13.828 23.281 32.938 1 84.56 174 SER B N 1
ATOM 7065 C CA . SER B 1 174 ? 14.742 24.391 33.125 1 84.56 174 SER B CA 1
ATOM 7066 C C . SER B 1 174 ? 16.156 23.906 33.406 1 84.56 174 SER B C 1
ATOM 7068 O O . SER B 1 174 ? 17.109 24.672 33.281 1 84.56 174 SER B O 1
ATOM 7070 N N . TRP B 1 175 ? 16.281 22.641 33.719 1 86.81 175 TRP B N 1
ATOM 7071 C CA . TRP B 1 175 ? 17.594 22.141 34.125 1 86.81 175 TRP B CA 1
ATOM 7072 C C . TRP B 1 175 ? 18.391 21.641 32.938 1 86.81 175 TRP B C 1
ATOM 7074 O O . TRP B 1 175 ? 19.531 21.203 33.062 1 86.81 175 TRP B O 1
ATOM 7084 N N . VAL B 1 176 ? 17.812 21.688 31.766 1 86.19 176 VAL B N 1
ATOM 7085 C CA . VAL B 1 176 ? 18.516 21.172 30.594 1 86.19 176 VAL B CA 1
ATOM 7086 C C . VAL B 1 176 ? 19.547 22.188 30.125 1 86.19 176 VAL B C 1
ATOM 7088 O O . VAL B 1 176 ? 19.422 23.375 30.391 1 86.19 176 VAL B O 1
ATOM 7091 N N . SER B 1 177 ? 20.609 21.703 29.453 1 84.62 177 SER B N 1
ATOM 7092 C CA . SER B 1 177 ? 21.656 22.562 28.922 1 84.62 177 SER B CA 1
ATOM 7093 C C . SER B 1 177 ? 21.172 23.328 27.688 1 84.62 177 SER B C 1
ATOM 7095 O O . SER B 1 177 ? 20.172 22.969 27.094 1 84.62 177 SER B O 1
ATOM 7097 N N . ARG B 1 178 ? 21.859 24.312 27.391 1 81.44 178 ARG B N 1
ATOM 7098 C CA . ARG B 1 178 ? 21.578 25.078 26.172 1 81.44 178 ARG B CA 1
ATOM 7099 C C . ARG B 1 178 ? 21.688 24.188 24.938 1 81.44 178 ARG B C 1
ATOM 7101 O O . ARG B 1 178 ? 20.938 24.344 23.969 1 81.44 178 ARG B O 1
ATOM 7108 N N . SER B 1 179 ? 22.641 23.359 24.984 1 83.19 179 SER B N 1
ATOM 7109 C CA . SER B 1 179 ? 22.844 22.438 23.859 1 83.19 179 SER B CA 1
ATOM 7110 C C . SER B 1 179 ? 21.672 21.5 23.688 1 83.19 179 SER B C 1
ATOM 7112 O O . SER B 1 179 ? 21.266 21.188 22.562 1 83.19 179 SER B O 1
ATOM 7114 N N . TYR B 1 180 ? 21.156 21.094 24.734 1 86.19 180 TYR B N 1
ATOM 7115 C CA . TYR B 1 180 ? 19.969 20.234 24.672 1 86.19 180 TYR B CA 1
ATOM 7116 C C . TYR B 1 180 ? 18.766 21 24.141 1 86.19 180 TYR B C 1
ATOM 7118 O O . TYR B 1 180 ? 18.016 20.469 23.312 1 86.19 180 TYR B O 1
ATOM 7126 N N . LEU B 1 181 ? 18.625 22.156 24.656 1 84.44 181 LEU B N 1
ATOM 7127 C CA . LEU B 1 181 ? 17.516 22.984 24.219 1 84.44 181 LEU B CA 1
ATOM 7128 C C . LEU B 1 181 ? 17.547 23.203 22.719 1 84.44 181 LEU B C 1
ATOM 7130 O O . LEU B 1 181 ? 16.5 23.297 22.078 1 84.44 181 LEU B O 1
ATOM 7134 N N . ALA B 1 182 ? 18.734 23.219 22.156 1 83.56 182 ALA B N 1
ATOM 7135 C CA . ALA B 1 182 ? 18.922 23.438 20.734 1 83.56 182 ALA B CA 1
ATOM 7136 C C . ALA B 1 182 ? 18.453 22.234 19.922 1 83.56 182 ALA B C 1
ATOM 7138 O O . ALA B 1 182 ? 18.203 22.328 18.719 1 83.56 182 ALA B O 1
ATOM 7139 N N . THR B 1 183 ? 18.281 21.141 20.562 1 87.62 183 THR B N 1
ATOM 7140 C CA . THR B 1 183 ? 17.859 19.922 19.859 1 87.62 183 THR B CA 1
ATOM 7141 C C . THR B 1 183 ? 16.344 19.828 19.797 1 87.62 183 THR B C 1
ATOM 7143 O O . THR B 1 183 ? 15.797 18.953 19.141 1 87.62 183 THR B O 1
ATOM 7146 N N . ILE B 1 184 ? 15.695 20.75 20.5 1 90.62 184 ILE B N 1
ATOM 7147 C CA . ILE B 1 184 ? 14.234 20.734 20.531 1 90.62 184 ILE B CA 1
ATOM 7148 C C . ILE B 1 184 ? 13.695 21.391 19.25 1 90.62 184 ILE B C 1
ATOM 7150 O O . ILE B 1 184 ? 13.781 22.609 19.094 1 90.62 184 ILE B O 1
ATOM 7154 N N . PHE B 1 185 ? 13.117 20.578 18.375 1 92.5 185 PHE B N 1
ATOM 7155 C CA . PHE B 1 185 ? 12.672 21.047 17.062 1 92.5 185 PHE B CA 1
ATOM 7156 C C . PHE B 1 185 ? 11.344 21.781 17.172 1 92.5 185 PHE B C 1
ATOM 7158 O O . PHE B 1 185 ? 11.172 22.844 16.594 1 92.5 185 PHE B O 1
ATOM 7165 N N . GLU B 1 186 ? 10.422 21.188 17.875 1 93.19 186 GLU B N 1
ATOM 7166 C CA . GLU B 1 186 ? 9.109 21.797 18.031 1 93.19 186 GLU B CA 1
ATOM 7167 C C . GLU B 1 186 ? 9.133 22.875 19.125 1 93.19 186 GLU B C 1
ATOM 7169 O O . GLU B 1 186 ? 9.141 22.547 20.312 1 93.19 186 GLU B O 1
ATOM 7174 N N . ARG B 1 187 ? 9.219 24.156 18.719 1 91 187 ARG B N 1
ATOM 7175 C CA . ARG B 1 187 ? 9.383 25.281 19.641 1 91 187 ARG B CA 1
ATOM 7176 C C . ARG B 1 187 ? 8.453 26.438 19.266 1 91 187 ARG B C 1
ATOM 7178 O O . ARG B 1 187 ? 8.023 26.547 18.109 1 91 187 ARG B O 1
ATOM 7185 N N . PRO B 1 188 ? 8.094 27.312 20.172 1 91 188 PRO B N 1
ATOM 7186 C CA . PRO B 1 188 ? 7.156 28.406 19.891 1 91 188 PRO B CA 1
ATOM 7187 C C . PRO B 1 188 ? 7.645 29.328 18.781 1 91 188 PRO B C 1
ATOM 7189 O O . PRO B 1 188 ? 6.828 29.922 18.047 1 91 188 PRO B O 1
ATOM 7192 N N . GLN B 1 189 ? 8.938 29.422 18.531 1 91.75 189 GLN B N 1
ATOM 7193 C CA . GLN B 1 189 ? 9.523 30.328 17.547 1 91.75 189 GLN B CA 1
ATOM 7194 C C . GLN B 1 189 ? 9.141 29.922 16.125 1 91.75 189 GLN B C 1
ATOM 7196 O O . GLN B 1 189 ? 9.266 30.719 15.195 1 91.75 189 GLN B O 1
ATOM 7201 N N . ARG B 1 190 ? 8.625 28.672 15.953 1 95.19 190 ARG B N 1
ATOM 7202 C CA . ARG B 1 190 ? 8.086 28.25 14.664 1 95.19 190 ARG B CA 1
ATOM 7203 C C . ARG B 1 190 ? 6.969 29.188 14.211 1 95.19 190 ARG B C 1
ATOM 7205 O O . ARG B 1 190 ? 6.777 29.391 13.008 1 95.19 190 ARG B O 1
ATOM 7212 N N . LEU B 1 191 ? 6.246 29.734 15.203 1 96.38 191 LEU B N 1
ATOM 7213 C CA . LEU B 1 191 ? 5.125 30.609 14.891 1 96.38 191 LEU B CA 1
ATOM 7214 C C . LEU B 1 191 ? 5.617 31.938 14.328 1 96.38 191 LEU B C 1
ATOM 7216 O O . LEU B 1 191 ? 4.992 32.5 13.422 1 96.38 191 LEU B O 1
ATOM 7220 N N . LEU B 1 192 ? 6.73 32.438 14.852 1 95.31 192 LEU B N 1
ATOM 7221 C CA . LEU B 1 192 ? 7.309 33.656 14.328 1 95.31 192 LEU B CA 1
ATOM 7222 C C . LEU B 1 192 ? 7.723 33.5 12.867 1 95.31 192 LEU B C 1
ATOM 7224 O O . LEU B 1 192 ? 7.402 34.344 12.023 1 95.31 192 LEU B O 1
ATOM 7228 N N . ALA B 1 193 ? 8.438 32.406 12.609 1 97.75 193 ALA B N 1
ATOM 7229 C CA . ALA B 1 193 ? 8.867 32.125 11.242 1 97.75 193 ALA B CA 1
ATOM 7230 C C . ALA B 1 193 ? 7.668 32 10.305 1 97.75 193 ALA B C 1
ATOM 7232 O O . ALA B 1 193 ? 7.691 32.5 9.188 1 97.75 193 ALA B O 1
ATOM 7233 N N . SER B 1 194 ? 6.637 31.328 10.75 1 98.5 194 SER B N 1
ATOM 7234 C CA . SER B 1 194 ? 5.422 31.172 9.953 1 98.5 194 SER B CA 1
ATOM 7235 C C . SER B 1 194 ? 4.773 32.5 9.664 1 98.5 194 SER B C 1
ATOM 7237 O O . SER B 1 194 ? 4.297 32.75 8.555 1 98.5 194 SER B O 1
ATOM 7239 N N . CYS B 1 195 ? 4.758 33.375 10.641 1 97.94 195 CYS B N 1
ATOM 7240 C CA . CYS B 1 195 ? 4.176 34.719 10.469 1 97.94 195 CYS B CA 1
ATOM 7241 C C . CYS B 1 195 ? 4.949 35.5 9.43 1 97.94 195 CYS B C 1
ATOM 7243 O O . CYS B 1 195 ? 4.355 36.25 8.625 1 97.94 195 CYS B O 1
ATOM 7245 N N . ILE B 1 196 ? 6.266 35.375 9.461 1 98.06 196 ILE B N 1
ATOM 7246 C CA . ILE B 1 196 ? 7.078 36.062 8.469 1 98.06 196 ILE B CA 1
ATOM 7247 C C . ILE B 1 196 ? 6.758 35.531 7.074 1 98.06 196 ILE B C 1
ATOM 7249 O O . ILE B 1 196 ? 6.688 36.281 6.105 1 98.06 196 ILE B O 1
ATOM 7253 N N . GLY B 1 197 ? 6.531 34.25 6.945 1 98.62 197 GLY B N 1
ATOM 7254 C CA . GLY B 1 197 ? 6.082 33.688 5.684 1 98.62 197 GLY B CA 1
ATOM 7255 C C . GLY B 1 197 ? 4.734 34.219 5.238 1 98.62 197 GLY B C 1
ATOM 7256 O O . GLY B 1 197 ? 4.531 34.469 4.055 1 98.62 197 GLY B O 1
ATOM 7257 N N . VAL B 1 198 ? 3.842 34.344 6.148 1 98.69 198 VAL B N 1
ATOM 7258 C CA . VAL B 1 198 ? 2.514 34.875 5.875 1 98.69 198 VAL B CA 1
ATOM 7259 C C . VAL B 1 198 ? 2.639 36.312 5.301 1 98.69 198 VAL B C 1
ATOM 7261 O O . VAL B 1 198 ? 2.004 36.625 4.293 1 98.69 198 VAL B O 1
ATOM 7264 N N . THR B 1 199 ? 3.459 37.125 5.926 1 98 199 THR B N 1
ATOM 7265 C CA . THR B 1 199 ? 3.537 38.531 5.523 1 98 199 THR B CA 1
ATOM 7266 C C . THR B 1 199 ? 4.332 38.656 4.23 1 98 199 THR B C 1
ATOM 7268 O O . THR B 1 199 ? 4.148 39.625 3.49 1 98 199 THR B O 1
ATOM 7271 N N . ALA B 1 200 ? 5.215 37.688 3.984 1 97.56 200 ALA B N 1
ATOM 7272 C CA . ALA B 1 200 ? 5.836 37.688 2.662 1 97.56 200 ALA B CA 1
ATOM 7273 C C . ALA B 1 200 ? 4.789 37.531 1.562 1 97.56 200 ALA B C 1
ATOM 7275 O O . ALA B 1 200 ? 4.812 38.281 0.574 1 97.56 200 ALA B O 1
ATOM 7276 N N . ALA B 1 201 ? 3.889 36.625 1.729 1 97.25 201 ALA B N 1
ATOM 7277 C CA . ALA B 1 201 ? 2.811 36.469 0.762 1 97.25 201 ALA B CA 1
ATOM 7278 C C . ALA B 1 201 ? 1.91 37.688 0.711 1 97.25 201 ALA B C 1
ATOM 7280 O O . ALA B 1 201 ? 1.539 38.156 -0.371 1 97.25 201 ALA B O 1
ATOM 7281 N N . LEU B 1 202 ? 1.572 38.188 1.896 1 96 202 LEU B N 1
ATOM 7282 C CA . LEU B 1 202 ? 0.714 39.344 2.014 1 96 202 LEU B CA 1
ATOM 7283 C C . LEU B 1 202 ? 1.315 40.531 1.273 1 96 202 LEU B C 1
ATOM 7285 O O . LEU B 1 202 ? 0.594 41.312 0.628 1 96 202 LEU B O 1
ATOM 7289 N N . SER B 1 203 ? 2.576 40.719 1.405 1 93.69 203 SER B N 1
ATOM 7290 C CA . SER B 1 203 ? 3.238 41.875 0.798 1 93.69 203 SER B CA 1
ATOM 7291 C C . SER B 1 203 ? 3.203 41.812 -0.724 1 93.69 203 SER B C 1
ATOM 7293 O O . SER B 1 203 ? 3.197 42.812 -1.406 1 93.69 203 SER B O 1
ATOM 7295 N N . MET B 1 204 ? 3.207 40.594 -1.262 1 91.88 204 MET B N 1
ATOM 7296 C CA . MET B 1 204 ? 3.162 40.406 -2.711 1 91.88 204 MET B CA 1
ATOM 7297 C C . MET B 1 204 ? 1.747 40.625 -3.24 1 91.88 204 MET B C 1
ATOM 7299 O O . MET B 1 204 ? 1.561 41.188 -4.316 1 91.88 204 MET B O 1
ATOM 7303 N N . TYR B 1 205 ? 0.767 40.156 -2.492 1 91.31 205 TYR B N 1
ATOM 7304 C CA . TYR B 1 205 ? -0.641 40.312 -2.846 1 91.31 205 TYR B CA 1
ATOM 7305 C C . TYR B 1 205 ? -1.465 40.75 -1.64 1 91.31 205 TYR B C 1
ATOM 7307 O O . TYR B 1 205 ? -2.236 39.938 -1.09 1 91.31 205 TYR B O 1
ATOM 7315 N N . PRO B 1 206 ? -1.393 42 -1.309 1 90.06 206 PRO B N 1
ATOM 7316 C CA . PRO B 1 206 ? -1.936 42.5 -0.046 1 90.06 206 PRO B CA 1
ATOM 7317 C C . PRO B 1 206 ? -3.451 42.312 0.053 1 90.06 206 PRO B C 1
ATOM 7319 O O . PRO B 1 206 ? -3.998 42.281 1.157 1 90.06 206 PRO B O 1
ATOM 7322 N N . PHE B 1 207 ? -4.207 42.156 -1.088 1 90.81 207 PHE B N 1
ATOM 7323 C CA . PHE B 1 207 ? -5.664 42.125 -1.029 1 90.81 207 PHE B CA 1
ATOM 7324 C C . PHE B 1 207 ? -6.207 40.75 -1.312 1 90.81 207 PHE B C 1
ATOM 7326 O O . PHE B 1 207 ? -7.41 40.562 -1.495 1 90.81 207 PHE B O 1
ATOM 7333 N N . PHE B 1 208 ? -5.32 39.75 -1.288 1 93.06 208 PHE B N 1
ATOM 7334 C CA . PHE B 1 208 ? -5.746 38.375 -1.516 1 93.06 208 PHE B CA 1
ATOM 7335 C C . PHE B 1 208 ? -6.023 37.688 -0.194 1 93.06 208 PHE B C 1
ATOM 7337 O O . PHE B 1 208 ? -6.621 36.594 -0.174 1 93.06 208 PHE B O 1
ATOM 7344 N N . TYR B 1 209 ? -5.676 38.375 0.902 1 95.81 209 TYR B N 1
ATOM 7345 C CA . TYR B 1 209 ? -5.715 37.688 2.186 1 95.81 209 TYR B CA 1
ATOM 7346 C C . TYR B 1 209 ? -6.461 38.5 3.227 1 95.81 209 TYR B C 1
ATOM 7348 O O . TYR B 1 209 ? -6.492 39.75 3.143 1 95.81 209 TYR B O 1
ATOM 7356 N N . SER B 1 210 ? -7.133 37.844 4.09 1 95.38 210 SER B N 1
ATOM 7357 C CA . SER B 1 210 ? -7.672 38.375 5.332 1 95.38 210 SER B CA 1
ATOM 7358 C C . SER B 1 210 ? -7.031 37.719 6.547 1 95.38 210 SER B C 1
ATOM 7360 O O . SER B 1 210 ? -7.078 36.5 6.695 1 95.38 210 SER B O 1
ATOM 7362 N N . ILE B 1 211 ? -6.367 38.5 7.371 1 96.75 211 ILE B N 1
ATOM 7363 C CA . ILE B 1 211 ? -5.664 37.938 8.523 1 96.75 211 ILE B CA 1
ATOM 7364 C C . ILE B 1 211 ? -6.469 38.219 9.797 1 96.75 211 ILE B C 1
ATOM 7366 O O . ILE B 1 211 ? -6.914 39.344 10.031 1 96.75 211 ILE B O 1
ATOM 7370 N N . ARG B 1 212 ? -6.656 37.156 10.586 1 94.94 212 ARG B N 1
ATOM 7371 C CA . ARG B 1 212 ? -7.395 37.281 11.844 1 94.94 212 ARG B CA 1
ATOM 7372 C C . ARG B 1 212 ? -6.797 36.375 12.914 1 94.94 212 ARG B C 1
ATOM 7374 O O . ARG B 1 212 ? -6.18 35.344 12.602 1 94.94 212 ARG B O 1
ATOM 7381 N N . ASN B 1 213 ? -6.969 36.781 14.156 1 94.5 213 ASN B N 1
ATOM 7382 C CA . ASN B 1 213 ? -6.719 35.906 15.289 1 94.5 213 ASN B CA 1
ATOM 7383 C C . ASN B 1 213 ? -7.973 35.125 15.695 1 94.5 213 ASN B C 1
ATOM 7385 O O . ASN B 1 213 ? -9.07 35.688 15.695 1 94.5 213 ASN B O 1
ATOM 7389 N N . SER B 1 214 ? -7.77 33.875 15.953 1 94.75 214 SER B N 1
ATOM 7390 C CA . SER B 1 214 ? -8.859 33.156 16.609 1 94.75 214 SER B CA 1
ATOM 7391 C C . SER B 1 214 ? -8.875 33.438 18.109 1 94.75 214 SER B C 1
ATOM 7393 O O . SER B 1 214 ? -7.961 33.031 18.828 1 94.75 214 SER B O 1
ATOM 7395 N N . GLU B 1 215 ? -9.875 34.094 18.609 1 92.06 215 GLU B N 1
ATOM 7396 C CA . GLU B 1 215 ? -9.992 34.406 20.031 1 92.06 215 GLU B CA 1
ATOM 7397 C C . GLU B 1 215 ? -10.703 33.281 20.797 1 92.06 215 GLU B C 1
ATOM 7399 O O . GLU B 1 215 ? -10.742 33.281 22.016 1 92.06 215 GLU B O 1
ATOM 7404 N N . ARG B 1 216 ? -11.094 32.344 20.078 1 94.31 216 ARG B N 1
ATOM 7405 C CA . ARG B 1 216 ? -11.883 31.266 20.656 1 94.31 216 ARG B CA 1
ATOM 7406 C C . ARG B 1 216 ? -10.977 30.219 21.281 1 94.31 216 ARG B C 1
ATOM 7408 O O . ARG B 1 216 ? -9.938 29.859 20.703 1 94.31 216 ARG B O 1
ATOM 7415 N N . LYS B 1 217 ? -11.289 29.781 22.438 1 95.38 217 LYS B N 1
ATOM 7416 C CA . LYS B 1 217 ? -10.711 28.594 23.062 1 95.38 217 LYS B CA 1
ATOM 7417 C C . LYS B 1 217 ? -11.719 27.453 23.125 1 95.38 217 LYS B C 1
ATOM 7419 O O . LYS B 1 217 ? -12.695 27.516 23.875 1 95.38 217 LYS B O 1
ATOM 7424 N N . GLY B 1 218 ? -11.508 26.5 22.297 1 96.38 218 GLY B N 1
ATOM 7425 C CA . GLY B 1 218 ? -12.375 25.328 22.312 1 96.38 218 GLY B CA 1
ATOM 7426 C C . GLY B 1 218 ? -12.086 24.391 23.469 1 96.38 218 GLY B C 1
ATOM 7427 O O . GLY B 1 218 ? -10.969 24.359 23.984 1 96.38 218 GLY B O 1
ATOM 7428 N N . SER B 1 219 ? -13.07 23.562 23.812 1 96.44 219 SER B N 1
ATOM 7429 C CA . SER B 1 219 ? -12.906 22.641 24.922 1 96.44 219 SER B CA 1
ATOM 7430 C C . SER B 1 219 ? -12.18 21.375 24.484 1 96.44 219 SER B C 1
ATOM 7432 O O . SER B 1 219 ? -12.5 20.797 23.438 1 96.44 219 SER B O 1
ATOM 7434 N N . ILE B 1 220 ? -11.219 20.953 25.281 1 96.81 220 ILE B N 1
ATOM 7435 C CA . ILE B 1 220 ? -10.516 19.703 25.031 1 96.81 220 ILE B CA 1
ATOM 7436 C C . ILE B 1 220 ? -11.469 18.531 25.25 1 96.81 220 ILE B C 1
ATOM 7438 O O . ILE B 1 220 ? -11.227 17.422 24.75 1 96.81 220 ILE B O 1
ATOM 7442 N N . PHE B 1 221 ? -12.617 18.781 25.906 1 95.81 221 PHE B N 1
ATOM 7443 C CA . PHE B 1 221 ? -13.586 17.75 26.219 1 95.81 221 PHE B CA 1
ATOM 7444 C C . PHE B 1 221 ? -14.773 17.812 25.266 1 95.81 221 PHE B C 1
ATOM 7446 O O . PHE B 1 221 ? -15.75 17.078 25.422 1 95.81 221 PHE B O 1
ATOM 7453 N N . ALA B 1 222 ? -14.641 18.609 24.281 1 95.81 222 ALA B N 1
ATOM 7454 C CA . ALA B 1 222 ? -15.742 18.75 23.328 1 95.81 222 ALA B CA 1
ATOM 7455 C C . ALA B 1 222 ? -16.047 17.422 22.641 1 95.81 222 ALA B C 1
ATOM 7457 O O . ALA B 1 222 ? -15.172 16.562 22.516 1 95.81 222 ALA B O 1
ATOM 7458 N N . LYS B 1 223 ? -17.266 17.266 22.172 1 95.25 223 LYS B N 1
ATOM 7459 C CA . LYS B 1 223 ? -17.719 16.016 21.562 1 95.25 223 LYS B CA 1
ATOM 7460 C C . LYS B 1 223 ? -16.859 15.664 20.344 1 95.25 223 LYS B C 1
ATOM 7462 O O . LYS B 1 223 ? -16.5 14.508 20.156 1 95.25 223 LYS B O 1
ATOM 7467 N N . HIS B 1 224 ? -16.578 16.688 19.5 1 96.62 224 HIS B N 1
ATOM 7468 C CA . HIS B 1 224 ? -15.828 16.406 18.281 1 96.62 224 HIS B CA 1
ATOM 7469 C C . HIS B 1 224 ? -14.391 15.992 18.609 1 96.62 224 HIS B C 1
ATOM 7471 O O . HIS B 1 224 ? -13.727 15.352 17.797 1 96.62 224 HIS B O 1
ATOM 7477 N N . VAL B 1 225 ? -13.852 16.375 19.75 1 97.5 225 VAL B N 1
ATOM 7478 C CA . VAL B 1 225 ? -12.547 15.898 20.188 1 97.5 225 VAL B CA 1
ATOM 7479 C C . VAL B 1 225 ? -12.656 14.469 20.719 1 97.5 225 VAL B C 1
ATOM 7481 O O . VAL B 1 225 ? -11.844 13.609 20.375 1 97.5 225 VAL B O 1
ATOM 7484 N N . ARG B 1 226 ? -13.711 14.172 21.469 1 95.31 226 ARG B N 1
ATOM 7485 C CA . ARG B 1 226 ? -13.883 12.875 22.094 1 95.31 226 ARG B CA 1
ATOM 7486 C C . ARG B 1 226 ? -14.188 11.789 21.062 1 95.31 226 ARG B C 1
ATOM 7488 O O . ARG B 1 226 ? -13.773 10.641 21.219 1 95.31 226 ARG B O 1
ATOM 7495 N N . VAL B 1 227 ? -14.891 12.148 20.031 1 95.62 227 VAL B N 1
ATOM 7496 C CA . VAL B 1 227 ? -15.195 11.18 18.984 1 95.62 227 VAL B CA 1
ATOM 7497 C C . VAL B 1 227 ? -13.898 10.75 18.281 1 95.62 227 VAL B C 1
ATOM 7499 O O . VAL B 1 227 ? -13.758 9.594 17.891 1 95.62 227 VAL B O 1
ATOM 7502 N N . VAL B 1 228 ? -12.945 11.664 18.172 1 97.25 228 VAL B N 1
ATOM 7503 C CA . VAL B 1 228 ? -11.68 11.383 17.5 1 97.25 228 VAL B CA 1
ATOM 7504 C C . VAL B 1 228 ? -10.734 10.672 18.469 1 97.25 228 VAL B C 1
ATOM 7506 O O . VAL B 1 228 ? -10.086 9.688 18.094 1 97.25 228 VAL B O 1
ATOM 7509 N N . HIS B 1 229 ? -10.75 11.125 19.75 1 96.56 229 HIS B N 1
ATOM 7510 C CA . HIS B 1 229 ? -9.68 10.711 20.656 1 96.56 229 HIS B CA 1
ATOM 7511 C C . HIS B 1 229 ? -10.219 9.82 21.766 1 96.56 229 HIS B C 1
ATOM 7513 O O . HIS B 1 229 ? -9.461 9.32 22.594 1 96.56 229 HIS B O 1
ATOM 7519 N N . GLY B 1 230 ? -11.508 9.586 21.75 1 92.5 230 GLY B N 1
ATOM 7520 C CA . GLY B 1 230 ? -12.109 8.828 22.828 1 92.5 230 GLY B CA 1
ATOM 7521 C C . GLY B 1 230 ? -12.391 9.664 24.062 1 92.5 230 GLY B C 1
ATOM 7522 O O . GLY B 1 230 ? -11.891 10.781 24.188 1 92.5 230 GLY B O 1
ATOM 7523 N N . LYS B 1 231 ? -13.078 9.094 24.984 1 89.19 231 LYS B N 1
ATOM 7524 C CA . LYS B 1 231 ? -13.492 9.797 26.203 1 89.19 231 LYS B CA 1
ATOM 7525 C C . LYS B 1 231 ? -12.328 9.938 27.172 1 89.19 231 LYS B C 1
ATOM 7527 O O . LYS B 1 231 ? -12.258 10.914 27.922 1 89.19 231 LYS B O 1
ATOM 7532 N N . SER B 1 232 ? -11.406 9.102 27.078 1 90.56 232 SER B N 1
ATOM 7533 C CA . SER B 1 232 ? -10.391 9.008 28.109 1 90.56 232 SER B CA 1
ATOM 7534 C C . SER B 1 232 ? -9.18 9.875 27.781 1 90.56 232 SER B C 1
ATOM 7536 O O . SER B 1 232 ? -8.57 10.461 28.688 1 90.56 232 SER B O 1
ATOM 7538 N N . TRP B 1 233 ? -8.789 9.961 26.562 1 94.12 233 TRP B N 1
ATOM 7539 C CA . TRP B 1 233 ? -7.527 10.594 26.203 1 94.12 233 TRP B CA 1
ATOM 7540 C C . TRP B 1 233 ? -7.535 12.07 26.594 1 94.12 233 TRP B C 1
ATOM 7542 O O . TRP B 1 233 ? -6.578 12.57 27.188 1 94.12 233 TRP B O 1
ATOM 7552 N N . PRO B 1 234 ? -8.594 12.844 26.281 1 95.25 234 PRO B N 1
ATOM 7553 C CA . PRO B 1 234 ? -8.609 14.25 26.688 1 95.25 234 PRO B CA 1
ATOM 7554 C C . PRO B 1 234 ? -8.438 14.438 28.188 1 95.25 234 PRO B C 1
ATOM 7556 O O . PRO B 1 234 ? -7.727 15.344 28.625 1 95.25 234 PRO B O 1
ATOM 7559 N N . LYS B 1 235 ? -9.039 13.578 28.953 1 93.62 235 LYS B N 1
ATOM 7560 C CA . LYS B 1 235 ? -8.922 13.656 30.406 1 93.62 235 LYS B CA 1
ATOM 7561 C C . LYS B 1 235 ? -7.492 13.367 30.859 1 93.62 235 LYS B C 1
ATOM 7563 O O . LYS B 1 235 ? -6.953 14.078 31.703 1 93.62 235 LYS B O 1
ATOM 7568 N N . THR B 1 236 ? -6.996 12.344 30.25 1 94.12 236 THR B N 1
ATOM 7569 C CA . THR B 1 236 ? -5.629 11.953 30.594 1 94.12 236 THR B CA 1
ATOM 7570 C C . THR B 1 236 ? -4.645 13.062 30.234 1 94.12 236 THR B C 1
ATOM 7572 O O . THR B 1 236 ? -3.76 13.398 31.016 1 94.12 236 THR B O 1
ATOM 7575 N N . LEU B 1 237 ? -4.793 13.562 29.062 1 96.56 237 LEU B N 1
ATOM 7576 C CA . LEU B 1 237 ? -3.912 14.625 28.594 1 96.56 237 LEU B CA 1
ATOM 7577 C C . LEU B 1 237 ? -4.012 15.852 29.484 1 96.56 237 LEU B C 1
ATOM 7579 O O . LEU B 1 237 ? -2.99 16.438 29.859 1 96.56 237 LEU B O 1
ATOM 7583 N N . PHE B 1 238 ? -5.215 16.25 29.828 1 96.44 238 PHE B N 1
ATOM 7584 C CA . PHE B 1 238 ? -5.461 17.406 30.703 1 96.44 238 PHE B CA 1
ATOM 7585 C C . PHE B 1 238 ? -4.781 17.203 32.062 1 96.44 238 PHE B C 1
ATOM 7587 O O . PHE B 1 238 ? -4.094 18.094 32.531 1 96.44 238 PHE B O 1
ATOM 7594 N N . ASP B 1 239 ? -4.973 16.062 32.594 1 95.31 239 ASP B N 1
ATOM 7595 C CA . ASP B 1 239 ? -4.398 15.727 33.875 1 95.31 239 ASP B CA 1
ATOM 7596 C C . ASP B 1 239 ? -2.873 15.734 33.812 1 95.31 239 ASP B C 1
ATOM 7598 O O . ASP B 1 239 ? -2.215 16.234 34.75 1 95.31 239 ASP B O 1
ATOM 760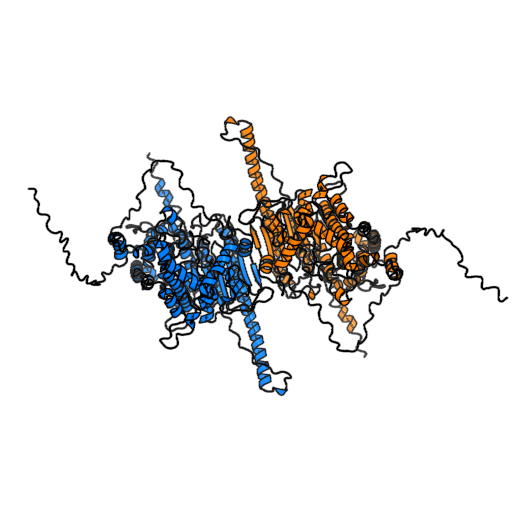2 N N . MET B 1 240 ? -2.344 15.18 32.812 1 95.75 240 MET B N 1
ATOM 7603 C CA . MET B 1 240 ? -0.893 15.133 32.656 1 95.75 240 MET B CA 1
ATOM 7604 C C . MET B 1 240 ? -0.312 16.547 32.562 1 95.75 240 MET B C 1
ATOM 7606 O O . MET B 1 240 ? 0.76 16.812 33.094 1 95.75 240 MET B O 1
ATOM 7610 N N . CYS B 1 241 ? -0.974 17.391 31.859 1 96.44 241 CYS B N 1
ATOM 7611 C CA . CYS B 1 241 ? -0.533 18.781 31.766 1 96.44 241 CYS B CA 1
ATOM 7612 C C . CYS B 1 241 ? -0.503 19.438 33.125 1 96.44 241 CYS B C 1
ATOM 7614 O O . CYS B 1 241 ? 0.465 20.109 33.469 1 96.44 241 CYS B O 1
ATOM 7616 N N . LEU B 1 242 ? -1.54 19.25 33.938 1 95.12 242 LEU B N 1
ATOM 7617 C CA . LEU B 1 242 ? -1.601 19.844 35.281 1 95.12 242 LEU B CA 1
ATOM 7618 C C . LEU B 1 242 ? -0.509 19.266 36.156 1 95.12 242 LEU B C 1
ATOM 7620 O O . LEU B 1 242 ? 0.184 20.016 36.875 1 95.12 242 LEU B O 1
ATOM 7624 N N . LYS B 1 243 ? -0.332 17.969 36.062 1 94.31 243 LYS B N 1
ATOM 7625 C CA . LYS B 1 243 ? 0.648 17.281 36.906 1 94.31 243 LYS B CA 1
ATOM 7626 C C . LYS B 1 243 ? 2.07 17.688 36.531 1 94.31 243 LYS B C 1
ATOM 7628 O O . LYS B 1 243 ? 2.986 17.578 37.344 1 94.31 243 LYS B O 1
ATOM 7633 N N . SER B 1 244 ? 2.219 18.078 35.375 1 94.75 244 SER B N 1
ATOM 7634 C CA . SER B 1 244 ? 3.547 18.438 34.875 1 94.75 244 SER B CA 1
ATOM 7635 C C . SER B 1 244 ? 4.16 19.562 35.719 1 94.75 244 SER B C 1
ATOM 7637 O O . SER B 1 244 ? 5.379 19.625 35.875 1 94.75 244 SER B O 1
ATOM 7639 N N . HIS B 1 245 ? 3.365 20.422 36.312 1 91.81 245 HIS B N 1
ATOM 7640 C CA . HIS B 1 245 ? 3.848 21.578 37.094 1 91.81 245 HIS B CA 1
ATOM 7641 C C . HIS B 1 245 ? 4.727 21.125 38.25 1 91.81 245 HIS B C 1
ATOM 7643 O O . HIS B 1 245 ? 5.863 21.594 38.375 1 91.81 245 HIS B O 1
ATOM 7649 N N . GLU B 1 246 ? 4.203 20.281 39.031 1 91.69 246 GLU B N 1
ATOM 7650 C CA . GLU B 1 246 ? 4.938 19.797 40.219 1 91.69 246 GLU B CA 1
ATOM 7651 C C . GLU B 1 246 ? 6.184 19.016 39.781 1 91.69 246 GLU B C 1
ATOM 7653 O O . GLU B 1 246 ? 7.238 19.141 40.406 1 91.69 246 GLU B O 1
ATOM 7658 N N . LYS B 1 247 ? 6.016 18.219 38.781 1 94.19 247 LYS B N 1
ATOM 7659 C CA . LYS B 1 247 ? 7.148 17.422 38.312 1 94.19 247 LYS B CA 1
ATOM 7660 C C . LYS B 1 247 ? 8.281 18.328 37.844 1 94.19 247 LYS B C 1
ATOM 7662 O O . LYS B 1 247 ? 9.453 18.078 38.156 1 94.19 247 LYS B O 1
ATOM 7667 N N . LEU B 1 248 ? 7.949 19.266 37.094 1 92.69 248 LEU B N 1
ATOM 7668 C CA . LEU B 1 248 ? 8.953 20.188 36.562 1 92.69 248 LEU B CA 1
ATOM 7669 C C . LEU B 1 248 ? 9.641 20.969 37.688 1 92.69 248 LEU B C 1
ATOM 7671 O O . LEU B 1 248 ? 10.844 21.203 37.625 1 92.69 248 LEU B O 1
ATOM 7675 N N . ILE B 1 249 ? 8.914 21.391 38.719 1 88 249 ILE B N 1
ATOM 7676 C CA . ILE B 1 249 ? 9.484 22.078 39.875 1 88 249 ILE B CA 1
ATOM 7677 C C . ILE B 1 249 ? 10.508 21.172 40.562 1 88 249 ILE B C 1
ATOM 7679 O O . ILE B 1 249 ? 11.547 21.641 41 1 88 249 ILE B O 1
ATOM 7683 N N . ARG B 1 250 ? 10.164 19.922 40.5 1 93.12 250 ARG B N 1
ATOM 7684 C CA . ARG B 1 250 ? 11.055 18.953 41.125 1 93.12 250 ARG B CA 1
ATOM 7685 C C . ARG B 1 250 ? 12.156 18.516 40.188 1 93.12 250 ARG B C 1
ATOM 7687 O O . ARG B 1 250 ? 12.93 17.609 40.469 1 93.12 250 ARG B O 1
ATOM 7694 N N . LYS B 1 251 ? 12.219 19.109 38.969 1 92.56 251 LYS B N 1
ATOM 7695 C CA . LYS B 1 251 ? 13.219 18.828 37.938 1 92.56 251 LYS B CA 1
ATOM 7696 C C . LYS B 1 251 ? 13.148 17.375 37.5 1 92.56 251 LYS B C 1
ATOM 7698 O O . LYS B 1 251 ? 14.18 16.688 37.375 1 92.56 251 LYS B O 1
ATOM 7703 N N . GLU B 1 252 ? 11.922 16.938 37.375 1 94.75 252 GLU B N 1
ATOM 7704 C CA . GLU B 1 252 ? 11.633 15.609 36.844 1 94.75 252 GLU B CA 1
ATOM 7705 C C . GLU B 1 252 ? 11.023 15.695 35.438 1 94.75 252 GLU B C 1
ATOM 7707 O O . GLU B 1 252 ? 10.336 16.656 35.125 1 94.75 252 GLU B O 1
ATOM 7712 N N . ILE B 1 253 ? 11.375 14.641 34.656 1 94.69 253 ILE B N 1
ATOM 7713 C CA . ILE B 1 253 ? 10.742 14.562 33.344 1 94.69 253 ILE B CA 1
ATOM 7714 C C . ILE B 1 253 ? 9.234 14.375 33.531 1 94.69 253 ILE B C 1
ATOM 7716 O O . ILE B 1 253 ? 8.789 13.453 34.188 1 94.69 253 ILE B O 1
ATOM 7720 N N . GLU B 1 254 ? 8.43 15.211 32.938 1 94.62 254 GLU B N 1
ATOM 7721 C CA . GLU B 1 254 ? 7.012 15.328 33.25 1 94.62 254 GLU B CA 1
ATOM 7722 C C . GLU B 1 254 ? 6.176 14.383 32.406 1 94.62 254 GLU B C 1
ATOM 7724 O O . GLU B 1 254 ? 5.004 14.133 32.688 1 94.62 254 GLU B O 1
ATOM 7729 N N . VAL B 1 255 ? 6.75 13.797 31.266 1 95.38 255 VAL B N 1
ATOM 7730 C CA . VAL B 1 255 ? 6 12.891 30.406 1 95.38 255 VAL B CA 1
ATOM 7731 C C . VAL B 1 255 ? 6.359 11.445 30.734 1 95.38 255 VAL B C 1
ATOM 7733 O O . VAL B 1 255 ? 7.406 11.18 31.328 1 95.38 255 VAL B O 1
ATOM 7736 N N . PRO B 1 256 ? 5.52 10.516 30.328 1 93.06 256 PRO B N 1
ATOM 7737 C CA . PRO B 1 256 ? 5.801 9.109 30.609 1 93.06 256 PRO B CA 1
ATOM 7738 C C . PRO B 1 256 ? 7.066 8.609 29.922 1 93.06 256 PRO B C 1
ATOM 7740 O O . PRO B 1 256 ? 7.43 9.109 28.859 1 93.06 256 PRO B O 1
ATOM 7743 N N . PRO B 1 257 ? 7.699 7.617 30.469 1 90.12 257 PRO B N 1
ATOM 7744 C CA . PRO B 1 257 ? 8.961 7.113 29.922 1 90.12 257 PRO B CA 1
ATOM 7745 C C . PRO B 1 257 ? 8.805 6.492 28.547 1 90.12 257 PRO B C 1
ATOM 7747 O O . PRO B 1 257 ? 9.773 6.402 27.781 1 90.12 257 PRO B O 1
ATOM 7750 N N . GLU B 1 258 ? 7.598 6.148 28.203 1 85.56 258 GLU B N 1
ATOM 7751 C CA . GLU B 1 258 ? 7.34 5.516 26.922 1 85.56 258 GLU B CA 1
ATOM 7752 C C . GLU B 1 258 ? 7.375 6.535 25.781 1 85.56 258 GLU B C 1
ATOM 7754 O O . GLU B 1 258 ? 7.496 6.164 24.625 1 85.56 258 GLU B O 1
ATOM 7759 N N . TRP B 1 259 ? 7.234 7.805 26.188 1 91.38 259 TRP B N 1
ATOM 7760 C CA . TRP B 1 259 ? 7.234 8.859 25.188 1 91.38 259 TRP B CA 1
ATOM 7761 C C . TRP B 1 259 ? 8.648 9.375 24.938 1 91.38 259 TRP B C 1
ATOM 7763 O O . TRP B 1 259 ? 9.523 9.25 25.797 1 91.38 259 TRP B O 1
ATOM 7773 N N . ASN B 1 260 ? 8.844 9.797 23.75 1 89.56 260 ASN B N 1
ATOM 7774 C CA . ASN B 1 260 ? 10.102 10.484 23.484 1 89.56 260 ASN B CA 1
ATOM 7775 C C . ASN B 1 260 ? 10.125 11.875 24.109 1 89.56 260 ASN B C 1
ATOM 7777 O O . ASN B 1 260 ? 9.492 12.797 23.594 1 89.56 260 ASN B O 1
ATOM 7781 N N . PRO B 1 261 ? 10.875 12.039 25.172 1 91 261 PRO B N 1
ATOM 7782 C CA . PRO B 1 261 ? 10.852 13.32 25.875 1 91 261 PRO B CA 1
ATOM 7783 C C . PRO B 1 261 ? 11.492 14.453 25.078 1 91 261 PRO B C 1
ATOM 7785 O O . PRO B 1 261 ? 11.328 15.625 25.422 1 91 261 PRO B O 1
ATOM 7788 N N . GLY B 1 262 ? 12.25 14.086 24.109 1 88.75 262 GLY B N 1
ATOM 7789 C CA . GLY B 1 262 ? 12.805 15.109 23.234 1 88.75 262 GLY B CA 1
ATOM 7790 C C . GLY B 1 262 ? 11.797 15.672 22.25 1 88.75 262 GLY B C 1
ATOM 7791 O O . GLY B 1 262 ? 11.977 16.781 21.734 1 88.75 262 GLY B O 1
ATOM 7792 N N . ASP B 1 263 ? 10.758 14.977 22.062 1 91.69 263 ASP B N 1
ATOM 7793 C CA . ASP B 1 263 ? 9.75 15.367 21.078 1 91.69 263 ASP B CA 1
ATOM 7794 C C . ASP B 1 263 ? 8.492 15.898 21.766 1 91.69 263 ASP B C 1
ATOM 7796 O O . ASP B 1 263 ? 7.902 16.891 21.328 1 91.69 263 ASP B O 1
ATOM 7800 N N . ILE B 1 264 ? 8.172 15.25 22.844 1 95.5 264 ILE B N 1
ATOM 7801 C CA . ILE B 1 264 ? 6.918 15.602 23.516 1 95.5 264 ILE B CA 1
ATOM 7802 C C . ILE B 1 264 ? 7.207 16.203 24.875 1 95.5 264 ILE B C 1
ATOM 7804 O O . ILE B 1 264 ? 7.941 15.625 25.688 1 95.5 264 ILE B O 1
ATOM 7808 N N . TYR B 1 265 ? 6.707 17.344 25.172 1 94.94 265 TYR B N 1
ATOM 7809 C CA . TYR B 1 265 ? 6.754 17.969 26.484 1 94.94 265 TYR B CA 1
ATOM 7810 C C . TYR B 1 265 ? 5.41 18.609 26.828 1 94.94 265 TYR B C 1
ATOM 7812 O O . TYR B 1 265 ? 4.621 18.938 25.938 1 94.94 265 TYR B O 1
ATOM 7820 N N . LEU B 1 266 ? 5.152 18.719 28.078 1 96 266 LEU B N 1
ATOM 7821 C CA . LEU B 1 266 ? 3.879 19.234 28.562 1 96 266 LEU B CA 1
ATOM 7822 C C . LEU B 1 266 ? 4.09 20.203 29.719 1 96 266 LEU B C 1
ATOM 7824 O O . LEU B 1 266 ? 4.984 19.984 30.547 1 96 266 LEU B O 1
ATOM 7828 N N . THR B 1 267 ? 3.357 21.203 29.781 1 94.19 267 THR B N 1
ATOM 7829 C CA . THR B 1 267 ? 3.174 22.125 30.891 1 94.19 267 THR B CA 1
ATOM 7830 C C . THR B 1 267 ? 1.694 22.438 31.094 1 94.19 267 THR B C 1
ATOM 7832 O O . THR B 1 267 ? 0.863 22.109 30.234 1 94.19 267 THR B O 1
ATOM 7835 N N . PRO B 1 268 ? 1.328 22.984 32.188 1 93.75 268 PRO B N 1
ATOM 7836 C CA . PRO B 1 268 ? -0.073 23.375 32.344 1 93.75 268 PRO B CA 1
ATOM 7837 C C . PRO B 1 268 ? -0.532 24.328 31.219 1 93.75 268 PRO B C 1
ATOM 7839 O O . PRO B 1 268 ? -1.681 24.25 30.781 1 93.75 268 PRO B O 1
ATOM 7842 N N . LYS B 1 269 ? 0.347 25.125 30.719 1 93.75 269 LYS B N 1
ATOM 7843 C CA . LYS B 1 269 ? 0.01 26.094 29.672 1 93.75 269 LYS B CA 1
ATOM 7844 C C . LYS B 1 269 ? -0.229 25.391 28.328 1 93.75 269 LYS B C 1
ATOM 7846 O O . LYS B 1 269 ? -0.812 25.969 27.422 1 93.75 269 LYS B O 1
ATOM 7851 N N . SER B 1 270 ? 0.257 24.141 28.266 1 96.44 270 SER B N 1
ATOM 7852 C CA . SER B 1 270 ? -0.083 23.344 27.094 1 96.44 270 SER B CA 1
ATOM 7853 C C . SER B 1 270 ? -1.594 23.219 26.938 1 96.44 270 SER B C 1
ATOM 7855 O O . SER B 1 270 ? -2.104 23.172 25.812 1 96.44 270 SER B O 1
ATOM 7857 N N . ILE B 1 271 ? -2.338 23.219 28.031 1 96.62 271 ILE B N 1
ATOM 7858 C CA . ILE B 1 271 ? -3.793 23.156 28 1 96.62 271 ILE B CA 1
ATOM 7859 C C . ILE B 1 271 ? -4.336 24.375 27.266 1 96.62 271 ILE B C 1
ATOM 7861 O O . ILE B 1 271 ? -5.176 24.25 26.359 1 96.62 271 ILE B O 1
ATOM 7865 N N . THR B 1 272 ? -3.834 25.562 27.625 1 95.12 272 THR B N 1
ATOM 7866 C CA . THR B 1 272 ? -4.262 26.812 27.016 1 95.12 272 THR B CA 1
ATOM 7867 C C . THR B 1 272 ? -3.963 26.797 25.516 1 95.12 272 THR B C 1
ATOM 7869 O O . THR B 1 272 ? -4.797 27.219 24.719 1 95.12 272 THR B O 1
ATOM 7872 N N . ALA B 1 273 ? -2.818 26.359 25.172 1 96.56 273 ALA B N 1
ATOM 7873 C CA . ALA B 1 273 ? -2.422 26.297 23.766 1 96.56 273 ALA B CA 1
ATOM 7874 C C . ALA B 1 273 ? -3.326 25.344 22.984 1 96.56 273 ALA B C 1
ATOM 7876 O O . ALA B 1 273 ? -3.787 25.672 21.891 1 96.56 273 ALA B O 1
ATOM 7877 N N . LEU B 1 274 ? -3.557 24.125 23.531 1 98.31 274 LEU B N 1
ATOM 7878 C CA . LEU B 1 274 ? -4.359 23.109 22.859 1 98.31 274 LEU B CA 1
ATOM 7879 C C . LEU B 1 274 ? -5.801 23.578 22.703 1 98.31 274 LEU B C 1
ATOM 7881 O O . LEU B 1 274 ? -6.41 23.359 21.641 1 98.31 274 LEU B O 1
ATOM 7885 N N . GLU B 1 275 ? -6.34 24.188 23.703 1 97.88 275 GLU B N 1
ATOM 7886 C CA . GLU B 1 275 ? -7.691 24.734 23.609 1 97.88 275 GLU B CA 1
ATOM 7887 C C . GLU B 1 275 ? -7.758 25.859 22.578 1 97.88 275 GLU B C 1
ATOM 7889 O O . GLU B 1 275 ? -8.773 26.016 21.891 1 97.88 275 GLU B O 1
ATOM 7894 N N . GLY B 1 276 ? -6.656 26.672 22.531 1 97.62 276 GLY B N 1
ATOM 7895 C CA . GLY B 1 276 ? -6.555 27.656 21.469 1 97.62 276 GLY B CA 1
ATOM 7896 C C . GLY B 1 276 ? -6.551 27.047 20.078 1 97.62 276 GLY B C 1
ATOM 7897 O O . GLY B 1 276 ? -7.188 27.562 19.156 1 97.62 276 GLY B O 1
ATOM 7898 N N . VAL B 1 277 ? -5.855 25.938 19.922 1 98.44 277 VAL B N 1
ATOM 7899 C CA . VAL B 1 277 ? -5.777 25.234 18.656 1 98.44 277 VAL B CA 1
ATOM 7900 C C . VAL B 1 277 ? -7.16 24.703 18.266 1 98.44 277 VAL B C 1
ATOM 7902 O O . VAL B 1 277 ? -7.602 24.891 17.125 1 98.44 277 VAL B O 1
ATOM 7905 N N . ILE B 1 278 ? -7.863 24.062 19.188 1 98.56 278 ILE B N 1
ATOM 7906 C CA . ILE B 1 278 ? -9.211 23.562 18.938 1 98.56 278 ILE B CA 1
ATOM 7907 C C . ILE B 1 278 ? -10.125 24.719 18.531 1 98.56 278 ILE B C 1
ATOM 7909 O O . ILE B 1 278 ? -10.883 24.609 17.578 1 98.56 278 ILE B O 1
ATOM 7913 N N . GLY B 1 279 ? -10.031 25.828 19.297 1 98.19 279 GLY B N 1
ATOM 7914 C CA . GLY B 1 279 ? -10.812 27.016 18.953 1 98.19 279 GLY B CA 1
ATOM 7915 C C . GLY B 1 279 ? -10.523 27.547 17.562 1 98.19 279 GLY B C 1
ATOM 7916 O O . GLY B 1 279 ? -11.43 28 16.875 1 98.19 279 GLY B O 1
ATOM 7917 N N . THR B 1 280 ? -9.273 27.531 17.203 1 98.25 280 THR B N 1
ATOM 7918 C CA . THR B 1 280 ? -8.875 28.016 15.883 1 98.25 280 THR B CA 1
ATOM 7919 C C . THR B 1 280 ? -9.438 27.094 14.789 1 98.25 280 THR B C 1
ATOM 7921 O O . THR B 1 280 ? -9.891 27.578 13.75 1 98.25 280 THR B O 1
ATOM 7924 N N . ILE B 1 281 ? -9.414 25.797 15.008 1 98.62 281 ILE B N 1
ATOM 7925 C CA . ILE B 1 281 ? -9.969 24.828 14.07 1 98.62 281 ILE B CA 1
ATOM 7926 C C . ILE B 1 281 ? -11.469 25.078 13.898 1 98.62 281 ILE B C 1
ATOM 7928 O O . ILE B 1 281 ? -11.969 25.141 12.773 1 98.62 281 ILE B O 1
ATOM 7932 N N . GLU B 1 282 ? -12.18 25.281 15 1 97.81 282 GLU B N 1
ATOM 7933 C CA . GLU B 1 282 ? -13.609 25.578 14.961 1 97.81 282 GLU B CA 1
ATOM 7934 C C . GLU B 1 282 ? -13.883 26.859 14.18 1 97.81 282 GLU B C 1
ATOM 7936 O O . GLU B 1 282 ? -14.781 26.891 13.336 1 97.81 282 GLU B O 1
ATOM 7941 N N . THR B 1 283 ? -13.078 27.828 14.461 1 96.75 283 THR B N 1
ATOM 7942 C CA . THR B 1 283 ? -13.25 29.109 13.797 1 96.75 283 THR B CA 1
ATOM 7943 C C . THR B 1 283 ? -13.016 28.984 12.297 1 96.75 283 THR B C 1
ATOM 7945 O O . THR B 1 283 ? -13.742 29.578 11.492 1 96.75 283 THR B O 1
ATOM 7948 N N . ALA B 1 284 ? -12.023 28.25 11.922 1 97.5 284 ALA B N 1
ATOM 7949 C CA . ALA B 1 284 ? -11.727 28.047 10.508 1 97.5 284 ALA B CA 1
ATOM 7950 C C . ALA B 1 284 ? -12.898 27.391 9.789 1 97.5 284 ALA B C 1
ATOM 7952 O O . ALA B 1 284 ? -13.328 27.844 8.727 1 97.5 284 ALA B O 1
ATOM 7953 N N . ILE B 1 285 ? -13.406 26.344 10.383 1 97.69 285 ILE B N 1
ATOM 7954 C CA . ILE B 1 285 ? -14.508 25.609 9.773 1 97.69 285 ILE B CA 1
ATOM 7955 C C . ILE B 1 285 ? -15.75 26.484 9.727 1 97.69 285 ILE B C 1
ATOM 7957 O O . ILE B 1 285 ? -16.469 26.5 8.719 1 97.69 285 ILE B O 1
ATOM 7961 N N . ASP B 1 286 ? -16.031 27.219 10.805 1 96.38 286 ASP B N 1
ATOM 7962 C CA . ASP B 1 286 ? -17.172 28.141 10.836 1 96.38 286 ASP B CA 1
ATOM 7963 C C . ASP B 1 286 ? -17.062 29.203 9.742 1 96.38 286 ASP B C 1
ATOM 7965 O O . ASP B 1 286 ? -18.062 29.625 9.172 1 96.38 286 ASP B O 1
ATOM 7969 N N . SER B 1 287 ? -15.859 29.609 9.5 1 95.19 287 SER B N 1
ATOM 7970 C CA . SER B 1 287 ? -15.641 30.641 8.484 1 95.19 287 SER B CA 1
ATOM 7971 C C . SER B 1 287 ? -15.906 30.109 7.082 1 95.19 287 SER B C 1
ATOM 7973 O O . SER B 1 287 ? -16.188 30.875 6.164 1 95.19 287 SER B O 1
ATOM 7975 N N . ILE B 1 288 ? -15.812 28.828 6.922 1 95 288 ILE B N 1
ATOM 7976 C CA . ILE B 1 288 ? -15.992 28.203 5.617 1 95 288 ILE B CA 1
ATOM 7977 C C . ILE B 1 288 ? -17.469 27.859 5.41 1 95 288 ILE B C 1
ATOM 7979 O O . ILE B 1 288 ? -18.031 28.109 4.336 1 95 288 ILE B O 1
ATOM 7983 N N . PHE B 1 289 ? -18.156 27.359 6.457 1 94.19 289 PHE B N 1
ATOM 7984 C CA . PHE B 1 289 ? -19.484 26.797 6.273 1 94.19 289 PHE B CA 1
ATOM 7985 C C . PHE B 1 289 ? -20.531 27.656 6.961 1 94.19 289 PHE B C 1
ATOM 7987 O O . PHE B 1 289 ? -21.719 27.531 6.676 1 94.19 289 PHE B O 1
ATOM 7994 N N . GLY B 1 290 ? -20.094 28.453 7.883 1 87.38 290 GLY B N 1
ATOM 7995 C CA . GLY B 1 290 ? -21.047 29.141 8.742 1 87.38 290 GLY B CA 1
ATOM 7996 C C . GLY B 1 290 ? -21.891 30.156 7.992 1 87.38 290 GLY B C 1
ATOM 7997 O O . GLY B 1 290 ? -21.484 30.672 6.953 1 87.38 290 GLY B O 1
ATOM 7998 N N . ASN B 1 291 ? -23.188 30.266 8.398 1 73.44 291 ASN B N 1
ATOM 7999 C CA . ASN B 1 291 ? -24.125 31.203 7.797 1 73.44 291 ASN B CA 1
ATOM 8000 C C . ASN B 1 291 ? -24.453 32.375 8.742 1 73.44 291 ASN B C 1
ATOM 8002 O O . ASN B 1 291 ? -25.312 33.188 8.445 1 73.44 291 ASN B O 1
ATOM 8006 N N . GLY B 1 292 ? -23.859 32.344 9.859 1 58.44 292 GLY B N 1
ATOM 8007 C CA . GLY B 1 292 ? -24.297 33.375 10.773 1 58.44 292 GLY B CA 1
ATOM 8008 C C . GLY B 1 292 ? -23.906 34.781 10.328 1 58.44 292 GLY B C 1
ATOM 8009 O O . GLY B 1 292 ? -22.953 34.969 9.578 1 58.44 292 GLY B O 1
ATOM 8010 N N . ILE B 1 293 ? -24.781 35.75 10.492 1 48.06 293 ILE B N 1
ATOM 8011 C CA . ILE B 1 293 ? -24.641 37.156 10.125 1 48.06 293 ILE B CA 1
ATOM 8012 C C . ILE B 1 293 ? -23.266 37.688 10.508 1 48.06 293 ILE B C 1
ATOM 8014 O O . ILE B 1 293 ? -22.641 38.438 9.766 1 48.06 293 ILE B O 1
ATOM 8018 N N . ASP B 1 294 ? -22.688 37.125 11.516 1 53.62 294 ASP B N 1
ATOM 8019 C CA . ASP B 1 294 ? -21.469 37.688 12.055 1 53.62 294 ASP B CA 1
ATOM 8020 C C . ASP B 1 294 ? -20.234 36.906 11.586 1 53.62 294 ASP B C 1
ATOM 8022 O O . ASP B 1 294 ? -19.109 37.188 12.016 1 53.62 294 ASP B O 1
ATOM 8026 N N . THR B 1 295 ? -20.516 36 10.625 1 65.94 295 THR B N 1
ATOM 8027 C CA . THR B 1 295 ? -19.359 35.219 10.203 1 65.94 295 THR B CA 1
ATOM 8028 C C . THR B 1 295 ? -18.969 35.594 8.773 1 65.94 295 THR B C 1
ATOM 8030 O O . THR B 1 295 ? -19.781 35.5 7.859 1 65.94 295 THR B O 1
ATOM 8033 N N . GLU B 1 296 ? -17.906 36.281 8.641 1 70.88 296 GLU B N 1
ATOM 8034 C CA . GLU B 1 296 ? -17.344 36.469 7.309 1 70.88 296 GLU B CA 1
ATOM 8035 C C . GLU B 1 296 ? -16.969 35.156 6.668 1 70.88 296 GLU B C 1
ATOM 8037 O O . GLU B 1 296 ? -16.188 34.375 7.219 1 70.88 296 GLU B O 1
ATOM 8042 N N . ARG B 1 297 ? -17.609 34.906 5.543 1 87.31 297 ARG B N 1
ATOM 8043 C CA . ARG B 1 297 ? -17.406 33.625 4.879 1 87.31 297 ARG B CA 1
ATOM 8044 C C . ARG B 1 297 ? -16.234 33.688 3.902 1 87.31 297 ARG B C 1
ATOM 8046 O O . ARG B 1 297 ? -16.062 34.688 3.217 1 87.31 297 ARG B O 1
ATOM 8053 N N . HIS B 1 298 ? -15.445 32.656 3.984 1 93.69 298 HIS B N 1
ATOM 8054 C CA . HIS B 1 298 ? -14.336 32.469 3.057 1 93.69 298 HIS B CA 1
ATOM 8055 C C . HIS B 1 298 ? -14.375 31.078 2.412 1 93.69 298 HIS B C 1
ATOM 8057 O O . HIS B 1 298 ? -14.938 30.141 2.984 1 93.69 298 HIS B O 1
ATOM 8063 N N . ASN B 1 299 ? -13.891 30.969 1.252 1 94.38 299 ASN B N 1
ATOM 8064 C CA . ASN B 1 299 ? -13.789 29.656 0.611 1 94.38 299 ASN B CA 1
ATOM 8065 C C . ASN B 1 299 ? -12.492 28.953 0.993 1 94.38 299 ASN B C 1
ATOM 8067 O O . ASN B 1 299 ? -12.43 27.719 0.97 1 94.38 299 ASN B O 1
ATOM 8071 N N . LEU B 1 300 ? -11.516 29.781 1.236 1 97.5 300 LEU B N 1
ATOM 8072 C CA . LEU B 1 300 ? -10.195 29.25 1.562 1 97.5 300 LEU B CA 1
ATOM 8073 C C . LEU B 1 300 ? -9.727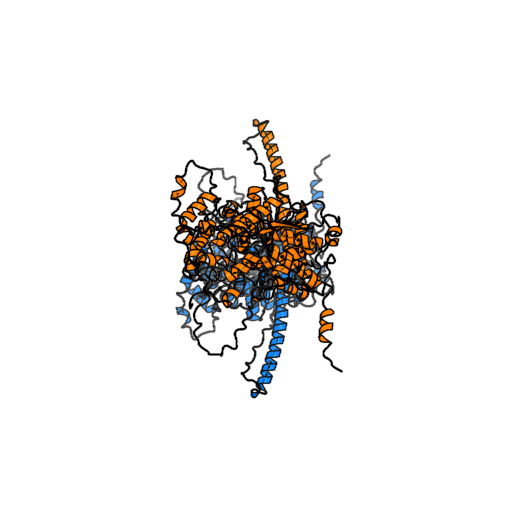 29.766 2.922 1 97.5 300 LEU B C 1
ATOM 8075 O O . LEU B 1 300 ? -9.977 30.906 3.283 1 97.5 300 LEU B O 1
ATOM 8079 N N . ALA B 1 301 ? -9.055 28.891 3.674 1 98.25 301 ALA B N 1
ATOM 8080 C CA . ALA B 1 301 ? -8.492 29.297 4.961 1 98.25 301 ALA B CA 1
ATOM 8081 C C . ALA B 1 301 ? -7.191 28.547 5.242 1 98.25 301 ALA B C 1
ATOM 8083 O O . ALA B 1 301 ? -7.043 27.375 4.871 1 98.25 301 ALA B O 1
ATOM 8084 N N . PHE B 1 302 ? -6.285 29.219 5.789 1 98.75 302 PHE B N 1
ATOM 8085 C CA . PHE B 1 302 ? -5.051 28.656 6.316 1 98.75 302 PHE B CA 1
ATOM 8086 C C . PHE B 1 302 ? -4.898 28.969 7.801 1 98.75 302 PHE B C 1
ATOM 8088 O O . PHE B 1 302 ? -4.922 30.141 8.195 1 98.75 302 PHE B O 1
ATOM 8095 N N . ALA B 1 303 ? -4.75 27.969 8.617 1 98.75 303 ALA B N 1
ATOM 8096 C CA . ALA B 1 303 ? -4.605 28.156 10.062 1 98.75 303 ALA B CA 1
ATOM 8097 C C . ALA B 1 303 ? -3.17 27.891 10.508 1 98.75 303 ALA B C 1
ATOM 8099 O O . ALA B 1 303 ? -2.613 26.828 10.234 1 98.75 303 ALA B O 1
ATOM 8100 N N . VAL B 1 304 ? -2.562 28.844 11.172 1 98.25 304 VAL B N 1
ATOM 8101 C CA . VAL B 1 304 ? -1.222 28.703 11.734 1 98.25 304 VAL B CA 1
ATOM 8102 C C . VAL B 1 304 ? -1.306 28.078 13.117 1 98.25 304 VAL B C 1
ATOM 8104 O O . VAL B 1 304 ? -1.421 28.781 14.125 1 98.25 304 VAL B O 1
ATOM 8107 N N . LEU B 1 305 ? -1.131 26.781 13.086 1 97 305 LEU B N 1
ATOM 8108 C CA . LEU B 1 305 ? -1.372 26 14.297 1 97 305 LEU B CA 1
ATOM 8109 C C . LEU B 1 305 ? -0.062 25.469 14.883 1 97 305 LEU B C 1
ATOM 8111 O O . LEU B 1 305 ? 0.881 25.188 14.141 1 97 305 LEU B O 1
ATOM 8115 N N . ARG B 1 306 ? -0.04 25.328 16.141 1 96.12 306 ARG B N 1
ATOM 8116 C CA . ARG B 1 306 ? 0.974 24.641 16.938 1 96.12 306 ARG B CA 1
ATOM 8117 C C . ARG B 1 306 ? 0.393 24.156 18.266 1 96.12 306 ARG B C 1
ATOM 8119 O O . ARG B 1 306 ? -0.32 24.906 18.938 1 96.12 306 ARG B O 1
ATOM 8126 N N . PRO B 1 307 ? 0.687 22.906 18.672 1 96.75 307 PRO B N 1
ATOM 8127 C CA . PRO B 1 307 ? 1.544 21.906 18.047 1 96.75 307 PRO B CA 1
ATOM 8128 C C . PRO B 1 307 ? 0.894 21.25 16.844 1 96.75 307 PRO B C 1
ATOM 8130 O O . PRO B 1 307 ? -0.306 21.406 16.609 1 96.75 307 PRO B O 1
ATOM 8133 N N . PRO B 1 308 ? 1.704 20.547 16.016 1 98.06 308 PRO B N 1
ATOM 8134 C CA . PRO B 1 308 ? 1.144 19.781 14.891 1 98.06 308 PRO B CA 1
ATOM 8135 C C . PRO B 1 308 ? 0.302 18.594 15.352 1 98.06 308 PRO B C 1
ATOM 8137 O O . PRO B 1 308 ? 0.234 18.297 16.547 1 98.06 308 PRO B O 1
ATOM 8140 N N . GLY B 1 309 ? -0.335 17.891 14.359 1 98.56 309 GLY B N 1
ATOM 8141 C CA . GLY B 1 309 ? -1.313 16.938 14.859 1 98.56 309 GLY B CA 1
ATOM 8142 C C . GLY B 1 309 ? -1.276 15.609 14.125 1 98.56 309 GLY B C 1
ATOM 8143 O O . GLY B 1 309 ? -1.774 14.602 14.633 1 98.56 309 GLY B O 1
ATOM 8144 N N . HIS B 1 310 ? -0.661 15.422 12.961 1 98.31 310 HIS B N 1
ATOM 8145 C CA . HIS B 1 310 ? -0.948 14.312 12.062 1 98.31 310 HIS B CA 1
ATOM 8146 C C . HIS B 1 310 ? -0.303 13.016 12.555 1 98.31 310 HIS B C 1
ATOM 8148 O O . HIS B 1 310 ? -0.649 11.93 12.094 1 98.31 310 HIS B O 1
ATOM 8154 N N . HIS B 1 311 ? 0.533 13.102 13.578 1 98 311 HIS B N 1
ATOM 8155 C CA . HIS B 1 311 ? 1.123 11.898 14.148 1 98 311 HIS B CA 1
ATOM 8156 C C . HIS B 1 311 ? 0.315 11.406 15.344 1 98 311 HIS B C 1
ATOM 8158 O O . HIS B 1 311 ? 0.534 10.289 15.828 1 98 311 HIS B O 1
ATOM 8164 N N . SER B 1 312 ? -0.562 12.188 15.828 1 97.94 312 SER B N 1
ATOM 8165 C CA . SER B 1 312 ? -1.323 11.781 17 1 97.94 312 SER B CA 1
ATOM 8166 C C . SER B 1 312 ? -2.357 10.719 16.656 1 97.94 312 SER B C 1
ATOM 8168 O O . SER B 1 312 ? -3.26 10.961 15.852 1 97.94 312 SER B O 1
ATOM 8170 N N . HIS B 1 313 ? -2.221 9.609 17.234 1 96.94 313 HIS B N 1
ATOM 8171 C CA . HIS B 1 313 ? -3.275 8.602 17.188 1 96.94 313 HIS B CA 1
ATOM 8172 C C . HIS B 1 313 ? -4.43 8.961 18.109 1 96.94 313 HIS B C 1
ATOM 8174 O O . HIS B 1 313 ? -4.402 10.016 18.75 1 96.94 313 HIS B O 1
ATOM 8180 N N . ALA B 1 314 ? -5.398 8.156 18.203 1 95.62 314 ALA B N 1
ATOM 8181 C CA . ALA B 1 314 ? -6.543 8.469 19.062 1 95.62 314 ALA B CA 1
ATOM 8182 C C . ALA B 1 314 ? -6.125 8.609 20.516 1 95.62 314 ALA B C 1
ATOM 8184 O O . ALA B 1 314 ? -6.59 9.5 21.219 1 95.62 314 ALA B O 1
ATOM 8185 N N . CYS B 1 315 ? -5.168 7.723 20.922 1 92.5 315 CYS B N 1
ATOM 8186 C CA . CYS B 1 315 ? -4.855 7.727 22.344 1 92.5 315 CYS B CA 1
ATOM 8187 C C . CYS B 1 315 ? -3.35 7.66 22.562 1 92.5 315 CYS B C 1
ATOM 8189 O O . CYS B 1 315 ? -2.898 7.266 23.641 1 92.5 315 CYS B O 1
ATOM 8191 N N . LEU B 1 316 ? -2.621 7.926 21.578 1 93.12 316 LEU B N 1
ATOM 8192 C CA . LEU B 1 316 ? -1.166 7.898 21.688 1 93.12 316 LEU B CA 1
ATOM 8193 C C . LEU B 1 316 ? -0.542 9.086 20.969 1 93.12 316 LEU B C 1
ATOM 8195 O O . LEU B 1 316 ? -0.619 9.18 19.75 1 93.12 316 LEU B O 1
ATOM 8199 N N . PRO B 1 317 ? 0.046 9.969 21.766 1 94.88 317 PRO B N 1
ATOM 8200 C CA . PRO B 1 317 ? 0.795 11.055 21.109 1 94.88 317 PRO B CA 1
ATOM 8201 C C . PRO B 1 317 ? 2.086 10.562 20.453 1 94.88 317 PRO B C 1
ATOM 8203 O O . PRO B 1 317 ? 2.672 9.57 20.906 1 94.88 317 PRO B O 1
ATOM 8206 N N . SER B 1 318 ? 2.424 11.18 19.438 1 92.94 318 SER B N 1
ATOM 8207 C CA . SER B 1 318 ? 3.641 10.82 18.719 1 92.94 318 SER B CA 1
ATOM 8208 C C . SER B 1 318 ? 4.141 11.977 17.859 1 92.94 318 SER B C 1
ATOM 8210 O O . SER B 1 318 ? 3.355 12.828 17.438 1 92.94 318 SER B O 1
ATOM 8212 N N . GLY B 1 319 ? 5.406 12.031 17.609 1 92.19 319 GLY B N 1
ATOM 8213 C CA . GLY B 1 319 ? 5.953 13.016 16.703 1 92.19 319 GLY B CA 1
ATOM 8214 C C . GLY B 1 319 ? 5.461 14.422 16.984 1 92.19 319 GLY B C 1
ATOM 8215 O O . GLY B 1 319 ? 4.922 15.086 16.094 1 92.19 319 GLY B O 1
ATOM 8216 N N . PHE B 1 320 ? 5.574 14.883 18.172 1 94.81 320 PHE B N 1
ATOM 8217 C CA . PHE B 1 320 ? 5.25 16.234 18.625 1 94.81 320 PHE B CA 1
ATOM 8218 C C . PHE B 1 320 ? 3.744 16.406 18.781 1 94.81 320 PHE B C 1
ATOM 8220 O O . PHE B 1 320 ? 3.281 17.422 19.297 1 94.81 320 PHE B O 1
ATOM 8227 N N . CYS B 1 321 ? 2.961 15.438 18.281 1 97.44 321 CYS B N 1
ATOM 8228 C CA . CYS B 1 321 ? 1.516 15.594 18.156 1 97.44 321 CYS B CA 1
ATOM 8229 C C . CYS B 1 321 ? 0.795 14.953 19.344 1 97.44 321 CYS B C 1
ATOM 8231 O O . CYS B 1 321 ? 1.016 13.781 19.656 1 97.44 321 CYS B O 1
ATOM 8233 N N . VAL B 1 322 ? -0.078 15.719 19.953 1 97.69 322 VAL B N 1
ATOM 8234 C CA . VAL B 1 322 ? -0.788 15.203 21.109 1 97.69 322 VAL B CA 1
ATOM 8235 C C . VAL B 1 322 ? -2.285 15.141 20.828 1 97.69 322 VAL B C 1
ATOM 8237 O O . VAL B 1 322 ? -3.02 14.391 21.469 1 97.69 322 VAL B O 1
ATOM 8240 N N . LEU B 1 323 ? -2.764 15.953 19.906 1 98.25 323 LEU B N 1
ATOM 8241 C CA . LEU B 1 323 ? -4.102 15.891 19.328 1 98.25 323 LEU B CA 1
ATOM 8242 C C . LEU B 1 323 ? -4.031 15.859 17.797 1 98.25 323 LEU B C 1
ATOM 8244 O O . LEU B 1 323 ? -3.049 16.328 17.219 1 98.25 323 LEU B O 1
ATOM 8248 N N . ASN B 1 324 ? -5.051 15.281 17.203 1 98.75 324 ASN B N 1
ATOM 8249 C CA . ASN B 1 324 ? -5.055 15.211 15.742 1 98.75 324 ASN B CA 1
ATOM 8250 C C . ASN B 1 324 ? -5.891 16.328 15.133 1 98.75 324 ASN B C 1
ATOM 8252 O O . ASN B 1 324 ? -7.098 16.188 14.945 1 98.75 324 ASN B O 1
ATOM 8256 N N . ASN B 1 325 ? -5.27 17.328 14.648 1 98.81 325 ASN B N 1
ATOM 8257 C CA . ASN B 1 325 ? -5.914 18.562 14.219 1 98.81 325 ASN B CA 1
ATOM 8258 C C . ASN B 1 325 ? -6.848 18.328 13.031 1 98.81 325 ASN B C 1
ATOM 8260 O O . ASN B 1 325 ? -8 18.766 13.047 1 98.81 325 ASN B O 1
ATOM 8264 N N . ALA B 1 326 ? -6.402 17.641 11.977 1 98.88 326 ALA B N 1
ATOM 8265 C CA . ALA B 1 326 ? -7.184 17.438 10.766 1 98.88 326 ALA B CA 1
ATOM 8266 C C . ALA B 1 326 ? -8.43 16.609 11.047 1 98.88 326 ALA B C 1
ATOM 8268 O O . ALA B 1 326 ? -9.516 16.922 10.547 1 98.88 326 ALA B O 1
ATOM 8269 N N . GLN B 1 327 ? -8.266 15.555 11.844 1 98.81 327 GLN B N 1
ATOM 8270 C CA . GLN B 1 327 ? -9.398 14.695 12.164 1 98.81 327 GLN B CA 1
ATOM 8271 C C . GLN B 1 327 ? -10.414 15.414 13.047 1 98.81 327 GLN B C 1
ATOM 8273 O O . GLN B 1 327 ? -11.617 15.211 12.914 1 98.81 327 GLN B O 1
ATOM 8278 N N . ILE B 1 328 ? -9.953 16.25 13.992 1 98.81 328 ILE B N 1
ATOM 8279 C CA . ILE B 1 328 ? -10.844 17.062 14.805 1 98.81 328 ILE B CA 1
ATOM 8280 C C . ILE B 1 328 ? -11.609 18.031 13.906 1 98.81 328 ILE B C 1
ATOM 8282 O O . ILE B 1 328 ? -12.82 18.219 14.07 1 98.81 328 ILE B O 1
ATOM 8286 N N . GLY B 1 329 ? -10.922 18.641 12.984 1 98.88 329 GLY B N 1
ATOM 8287 C CA . GLY B 1 329 ? -11.586 19.516 12.031 1 98.88 329 GLY B CA 1
ATOM 8288 C C . GLY B 1 329 ? -12.656 18.812 11.219 1 98.88 329 GLY B C 1
ATOM 8289 O O . GLY B 1 329 ? -13.75 19.344 11.031 1 98.88 329 GLY B O 1
ATOM 8290 N N . ALA B 1 330 ? -12.352 17.625 10.719 1 98.81 330 ALA B N 1
ATOM 8291 C CA . ALA B 1 330 ? -13.312 16.844 9.945 1 98.81 330 ALA B CA 1
ATOM 8292 C C . ALA B 1 330 ? -14.555 16.516 10.781 1 98.81 330 ALA B C 1
ATOM 8294 O O . ALA B 1 330 ? -15.68 16.641 10.289 1 98.81 330 ALA B O 1
ATOM 8295 N N . GLU B 1 331 ? -14.312 16.141 12.023 1 98.5 331 GLU B N 1
ATOM 8296 C CA . GLU B 1 331 ? -15.43 15.789 12.898 1 98.5 331 GLU B CA 1
ATOM 8297 C C . GLU B 1 331 ? -16.281 17.016 13.203 1 98.5 331 GLU B C 1
ATOM 8299 O O . GLU B 1 331 ? -17.516 16.922 13.219 1 98.5 331 GLU B O 1
ATOM 8304 N N . TYR B 1 332 ? -15.648 18.109 13.484 1 98.56 332 TYR B N 1
ATOM 8305 C CA . TYR B 1 332 ? -16.391 19.344 13.758 1 98.56 332 TYR B CA 1
ATOM 8306 C C . TYR B 1 332 ? -17.234 19.734 12.562 1 98.56 332 TYR B C 1
ATOM 8308 O O . TYR B 1 332 ? -18.391 20.141 12.727 1 98.56 332 TYR B O 1
ATOM 8316 N N . ALA B 1 333 ? -16.719 19.656 11.391 1 98.5 333 ALA B N 1
ATOM 8317 C CA . ALA B 1 333 ? -17.438 19.984 10.164 1 98.5 333 ALA B CA 1
ATOM 8318 C C . ALA B 1 333 ? -18.672 19.094 10.008 1 98.5 333 ALA B C 1
ATOM 8320 O O . ALA B 1 333 ? -19.719 19.547 9.539 1 98.5 333 ALA B O 1
ATOM 8321 N N . PHE B 1 334 ? -18.531 17.844 10.336 1 98 334 PHE B N 1
ATOM 8322 C CA . PHE B 1 334 ? -19.641 16.906 10.25 1 98 334 PHE B CA 1
ATOM 8323 C C . PHE B 1 334 ? -20.719 17.25 11.273 1 98 334 PHE B C 1
ATOM 8325 O O . PHE B 1 334 ? -21.891 17.406 10.922 1 98 334 PHE B O 1
ATOM 8332 N N . GLN B 1 335 ? -20.344 17.438 12.555 1 96.88 335 GLN B N 1
ATOM 8333 C CA . GLN B 1 335 ? -21.297 17.641 13.641 1 96.88 335 GLN B CA 1
ATOM 8334 C C . GLN B 1 335 ? -22.047 18.969 13.484 1 96.88 335 GLN B C 1
ATOM 8336 O O . GLN B 1 335 ? -23.234 19.047 13.766 1 96.88 335 GLN B O 1
ATOM 8341 N N . ARG B 1 336 ? -21.359 19.938 13.016 1 95.94 336 ARG B N 1
ATOM 8342 C CA . ARG B 1 336 ? -21.938 21.266 13 1 95.94 336 ARG B CA 1
ATOM 8343 C C . ARG B 1 336 ? -22.594 21.562 11.656 1 95.94 336 ARG B C 1
ATOM 8345 O O . ARG B 1 336 ? -23.609 22.266 11.594 1 95.94 336 ARG B O 1
ATOM 8352 N N . TYR B 1 337 ? -22.062 20.953 10.562 1 95.94 337 TYR B N 1
ATOM 8353 C CA . TYR B 1 337 ? -22.531 21.391 9.25 1 95.94 337 TYR B CA 1
ATOM 8354 C C . TYR B 1 337 ? -22.891 20.203 8.375 1 95.94 337 TYR B C 1
ATOM 8356 O O . TYR B 1 337 ? -23.156 20.359 7.18 1 95.94 337 TYR B O 1
ATOM 8364 N N . SER B 1 338 ? -22.781 18.969 8.867 1 96.75 338 SER B N 1
ATOM 8365 C CA . SER B 1 338 ? -23.219 17.734 8.211 1 96.75 338 SER B CA 1
ATOM 8366 C C . SER B 1 338 ? -22.328 17.422 7.004 1 96.75 338 SER B C 1
ATOM 8368 O O . SER B 1 338 ? -22.828 16.953 5.973 1 96.75 338 SER B O 1
ATOM 8370 N N . VAL B 1 339 ? -21.125 17.828 7.117 1 98.06 339 VAL B N 1
ATOM 8371 C CA . VAL B 1 339 ? -20.172 17.375 6.109 1 98.06 339 VAL B CA 1
ATOM 8372 C C . VAL B 1 339 ? -20.078 15.859 6.117 1 98.06 339 VAL B C 1
ATOM 8374 O O . VAL B 1 339 ? -19.859 15.25 7.164 1 98.06 339 VAL B O 1
ATOM 8377 N N . THR B 1 340 ? -20.188 15.25 4.926 1 97.94 340 THR B N 1
ATOM 8378 C CA . THR B 1 340 ? -20.328 13.797 4.91 1 97.94 340 THR B CA 1
ATOM 8379 C C . THR B 1 340 ? -19.016 13.133 4.477 1 97.94 340 THR B C 1
ATOM 8381 O O . THR B 1 340 ? -18.766 11.977 4.809 1 97.94 340 THR B O 1
ATOM 8384 N N . HIS B 1 341 ? -18.281 13.805 3.65 1 98.5 341 HIS B N 1
ATOM 8385 C CA . HIS B 1 341 ? -17.031 13.266 3.117 1 98.5 341 HIS B CA 1
ATOM 8386 C C . HIS B 1 341 ? -15.906 14.281 3.205 1 98.5 341 HIS B C 1
ATOM 8388 O O . HIS B 1 341 ? -16.094 15.453 2.852 1 98.5 341 HIS B O 1
ATOM 8394 N N . VAL B 1 342 ? -14.727 13.883 3.705 1 98.88 342 VAL B N 1
ATOM 8395 C CA . VAL B 1 342 ? -13.586 14.781 3.846 1 98.88 342 VAL B CA 1
ATOM 8396 C C . VAL B 1 342 ? -12.344 14.141 3.236 1 98.88 342 VAL B C 1
ATOM 8398 O O . VAL B 1 342 ? -11.977 13.016 3.596 1 98.88 342 VAL B O 1
ATOM 8401 N N . ALA B 1 343 ? -11.703 14.742 2.275 1 98.88 343 ALA B N 1
ATOM 8402 C CA . ALA B 1 343 ? -10.391 14.336 1.771 1 98.88 343 ALA B CA 1
ATOM 8403 C C . ALA B 1 343 ? -9.273 15.086 2.484 1 98.88 343 ALA B C 1
ATOM 8405 O O . ALA B 1 343 ? -9.203 16.312 2.42 1 98.88 343 ALA B O 1
ATOM 8406 N N . ILE B 1 344 ? -8.438 14.383 3.199 1 98.94 344 ILE B N 1
ATOM 8407 C CA . ILE B 1 344 ? -7.27 14.977 3.832 1 98.94 344 ILE B CA 1
ATOM 8408 C C . ILE B 1 344 ? -6.039 14.75 2.951 1 98.94 344 ILE B C 1
ATOM 8410 O O . ILE B 1 344 ? -5.656 13.609 2.689 1 98.94 344 ILE B O 1
ATOM 8414 N N . LEU B 1 345 ? -5.469 15.797 2.449 1 98.94 345 LEU B N 1
ATOM 8415 C CA . LEU B 1 345 ? -4.227 15.766 1.688 1 98.94 345 LEU B CA 1
ATOM 8416 C C . LEU B 1 345 ? -3.041 16.156 2.568 1 98.94 345 LEU B C 1
ATOM 8418 O O . LEU B 1 345 ? -2.941 17.297 3.02 1 98.94 345 LEU B O 1
ATOM 8422 N N . ASP B 1 346 ? -2.15 15.164 2.834 1 98.88 346 ASP B N 1
ATOM 8423 C CA . ASP B 1 346 ? -1.035 15.328 3.762 1 98.88 346 ASP B CA 1
ATOM 8424 C C . ASP B 1 346 ? 0.294 15.414 3.016 1 98.88 346 ASP B C 1
ATOM 8426 O O . ASP B 1 346 ? 0.728 14.438 2.398 1 98.88 346 ASP B O 1
ATOM 8430 N N . ILE B 1 347 ? 1 16.547 3.059 1 98.62 347 ILE B N 1
ATOM 8431 C CA . ILE B 1 347 ? 2.236 16.719 2.305 1 98.62 347 ILE B CA 1
ATOM 8432 C C . ILE B 1 347 ? 3.404 16.922 3.27 1 98.62 347 ILE B C 1
ATOM 8434 O O . ILE B 1 347 ? 4.352 17.641 2.965 1 98.62 347 ILE B O 1
ATOM 8438 N N . ASP B 1 348 ? 3.359 16.344 4.41 1 98.25 348 ASP B N 1
ATOM 8439 C CA . ASP B 1 348 ? 4.434 16.297 5.398 1 98.25 348 ASP B CA 1
ATOM 8440 C C . ASP B 1 348 ? 5.477 15.242 5.031 1 98.25 348 ASP B C 1
ATOM 8442 O O . ASP B 1 348 ? 5.133 14.172 4.523 1 98.25 348 ASP B O 1
ATOM 8446 N N . LEU B 1 349 ? 6.762 15.602 5.305 1 97.94 349 LEU B N 1
ATOM 8447 C CA . LEU B 1 349 ? 7.852 14.68 5.008 1 97.94 349 LEU B CA 1
ATOM 8448 C C . LEU B 1 349 ? 7.629 13.344 5.703 1 97.94 349 LEU B C 1
ATOM 8450 O O . LEU B 1 349 ? 8.023 12.297 5.18 1 97.94 349 LEU B O 1
ATOM 8454 N N . HIS B 1 350 ? 7.109 13.422 6.852 1 97.69 350 HIS B N 1
ATOM 8455 C CA . HIS B 1 350 ? 6.875 12.242 7.672 1 97.69 350 HIS B CA 1
ATOM 8456 C C . HIS B 1 350 ? 5.457 11.711 7.484 1 97.69 350 HIS B C 1
ATOM 8458 O O . HIS B 1 350 ? 4.512 12.492 7.355 1 97.69 350 HIS B O 1
ATOM 8464 N N . HIS B 1 351 ? 5.309 10.391 7.434 1 97.81 351 HIS B N 1
ATOM 8465 C CA . HIS B 1 351 ? 4.004 9.758 7.285 1 97.81 351 HIS B CA 1
ATOM 8466 C C . HIS B 1 351 ? 3.07 10.141 8.422 1 97.81 351 HIS B C 1
ATOM 8468 O O . HIS B 1 351 ? 3.453 10.078 9.594 1 97.81 351 HIS B O 1
ATOM 8474 N N . GLY B 1 352 ? 1.852 10.594 8.07 1 98.31 352 GLY B N 1
ATOM 8475 C CA . GLY B 1 352 ? 0.842 10.898 9.07 1 98.31 352 GLY B CA 1
ATOM 8476 C C . GLY B 1 352 ? 0.159 9.656 9.625 1 98.31 352 GLY B C 1
ATOM 8477 O O . GLY B 1 352 ? -1.046 9.469 9.438 1 98.31 352 GLY B O 1
ATOM 8478 N N . ASP B 1 353 ? 0.929 8.867 10.352 1 97.69 353 ASP B N 1
ATOM 8479 C CA . ASP B 1 353 ? 0.474 7.57 10.852 1 97.69 353 ASP B CA 1
ATOM 8480 C C . ASP B 1 353 ? -0.729 7.73 11.773 1 97.69 353 ASP B C 1
ATOM 8482 O O . ASP B 1 353 ? -1.633 6.895 11.781 1 97.69 353 ASP B O 1
ATOM 8486 N N . GLY B 1 354 ? -0.805 8.828 12.562 1 98.25 354 GLY B N 1
ATOM 8487 C CA . GLY B 1 354 ? -1.952 9.062 13.422 1 98.25 354 GLY B CA 1
ATOM 8488 C C . GLY B 1 354 ? -3.236 9.312 12.648 1 98.25 354 GLY B C 1
ATOM 8489 O O . GLY B 1 354 ? -4.258 8.672 12.914 1 98.25 354 GLY B O 1
ATOM 8490 N N . THR B 1 355 ? -3.15 10.227 11.695 1 98.75 355 THR B N 1
ATOM 8491 C CA . THR B 1 355 ? -4.316 10.539 10.883 1 98.75 355 THR B CA 1
ATOM 8492 C C . THR B 1 355 ? -4.828 9.289 10.172 1 98.75 355 THR B C 1
ATOM 8494 O O . THR B 1 355 ? -6.039 9.055 10.117 1 98.75 355 THR B O 1
ATOM 8497 N N . GLN B 1 356 ? -3.928 8.539 9.633 1 98.56 356 GLN B N 1
ATOM 8498 C CA . GLN B 1 356 ? -4.285 7.316 8.922 1 98.56 356 GLN B CA 1
ATOM 8499 C C . GLN B 1 356 ? -4.922 6.301 9.867 1 98.56 356 GLN B C 1
ATOM 8501 O O . GLN B 1 356 ? -5.887 5.625 9.508 1 98.56 356 GLN B O 1
ATOM 8506 N N . ASP B 1 357 ? -4.344 6.145 11.031 1 98 357 ASP B N 1
ATOM 8507 C CA . ASP B 1 357 ? -4.859 5.207 12.023 1 98 357 ASP B CA 1
ATOM 8508 C C . ASP B 1 357 ? -6.316 5.52 12.375 1 98 357 ASP B C 1
ATOM 8510 O O . ASP B 1 357 ? -7.137 4.613 12.5 1 98 357 ASP B O 1
ATOM 8514 N N . ILE B 1 358 ? -6.633 6.758 12.5 1 98.06 358 ILE B N 1
ATOM 8515 C CA . ILE B 1 358 ? -7.992 7.18 12.836 1 98.06 358 ILE B CA 1
ATOM 8516 C C . ILE B 1 358 ? -8.922 6.914 11.648 1 98.06 358 ILE B C 1
ATOM 8518 O O . ILE B 1 358 ? -10.094 6.594 11.836 1 98.06 358 ILE B O 1
ATOM 8522 N N . CYS B 1 359 ? -8.438 6.938 10.422 1 98.25 359 CYS B N 1
ATOM 8523 C CA . CYS B 1 359 ? -9.227 6.57 9.258 1 98.25 359 CYS B CA 1
ATOM 8524 C C . CYS B 1 359 ? -9.688 5.121 9.344 1 98.25 359 CYS B C 1
ATOM 8526 O O . CYS B 1 359 ? -10.789 4.785 8.922 1 98.25 359 CYS B O 1
ATOM 8528 N N . TRP B 1 360 ? -8.805 4.227 9.836 1 96.75 360 TRP B N 1
ATOM 8529 C CA . TRP B 1 360 ? -9.195 2.838 10.047 1 96.75 360 TRP B CA 1
ATOM 8530 C C . TRP B 1 360 ? -10.367 2.744 11.016 1 96.75 360 TRP B C 1
ATOM 8532 O O . TRP B 1 360 ? -11.312 1.987 10.789 1 96.75 360 TRP B O 1
ATOM 8542 N N . GLU B 1 361 ? -10.328 3.539 12.047 1 94.94 361 GLU B N 1
ATOM 8543 C CA . GLU B 1 361 ? -11.414 3.531 13.023 1 94.94 361 GLU B CA 1
ATOM 8544 C C . GLU B 1 361 ? -12.719 4.031 12.406 1 94.94 361 GLU B C 1
ATOM 8546 O O . GLU B 1 361 ? -13.789 3.469 12.656 1 94.94 361 GLU B O 1
ATOM 8551 N N . ARG B 1 362 ? -12.578 5.059 11.625 1 95.75 362 ARG B N 1
ATOM 8552 C CA . ARG B 1 362 ? -13.75 5.582 10.938 1 95.75 362 ARG B CA 1
ATOM 8553 C C . ARG B 1 362 ? -14.336 4.543 9.984 1 95.75 362 ARG B C 1
ATOM 8555 O O . ARG B 1 362 ? -15.547 4.488 9.781 1 95.75 362 ARG B O 1
ATOM 8562 N N . GLY B 1 363 ? -13.469 3.713 9.438 1 95.25 363 GLY B N 1
ATOM 8563 C CA . GLY B 1 363 ? -13.891 2.66 8.523 1 95.25 363 GLY B CA 1
ATOM 8564 C C . GLY B 1 363 ? -14.484 1.456 9.234 1 95.25 363 GLY B C 1
ATOM 8565 O O . GLY B 1 363 ? -14.992 0.537 8.594 1 95.25 363 GLY B O 1
ATOM 8566 N N . GLY B 1 364 ? -14.398 1.455 10.57 1 94.06 364 GLY B N 1
ATOM 8567 C CA . GLY B 1 364 ? -15.016 0.398 11.352 1 94.06 364 GLY B CA 1
ATOM 8568 C C . GLY B 1 364 ? -14.016 -0.583 11.93 1 94.06 364 GLY B C 1
ATOM 8569 O O . GLY B 1 364 ? -14.391 -1.502 12.664 1 94.06 364 GLY B O 1
ATOM 8570 N N . PHE B 1 365 ? -12.758 -0.406 11.656 1 93.56 365 PHE B N 1
ATOM 8571 C CA . PHE B 1 365 ? -11.719 -1.298 12.164 1 93.56 365 PHE B CA 1
ATOM 8572 C C . PHE B 1 365 ? -11.102 -0.743 13.438 1 93.56 365 PHE B C 1
ATOM 8574 O O . PHE B 1 365 ? -11.32 0.42 13.789 1 93.56 365 PHE B O 1
ATOM 8581 N N . GLN B 1 366 ? -10.367 -1.563 14.117 1 90.25 366 GLN B N 1
ATOM 8582 C CA . GLN B 1 366 ? -9.602 -1.088 15.266 1 90.25 366 GLN B CA 1
ATOM 8583 C C . GLN B 1 366 ? -8.297 -0.434 14.82 1 90.25 366 GLN B C 1
ATOM 8585 O O . GLN B 1 366 ? -7.586 -0.97 13.969 1 90.25 366 GLN B O 1
ATOM 8590 N N . GLY B 1 367 ? -8.047 0.664 15.359 1 90 367 GLY B N 1
ATOM 8591 C CA . GLY B 1 367 ? -6.77 1.297 15.078 1 90 367 GLY B CA 1
ATOM 8592 C C . GLY B 1 367 ? -5.598 0.587 15.727 1 90 367 GLY B C 1
ATOM 8593 O O . GLY B 1 367 ? -5.785 -0.218 16.641 1 90 367 GLY B O 1
ATOM 8594 N N . ASP B 1 368 ? -4.422 0.797 15.164 1 89.31 368 ASP B N 1
ATOM 8595 C CA . ASP B 1 368 ? -3.223 0.251 15.797 1 89.31 368 ASP B CA 1
ATOM 8596 C C . ASP B 1 368 ? -3.064 0.77 17.219 1 89.31 368 ASP B C 1
ATOM 8598 O O . ASP B 1 368 ? -2.688 0.018 18.125 1 89.31 368 ASP B O 1
ATOM 8602 N N . PHE B 1 369 ? -3.318 2.068 17.375 1 89.44 369 PHE B N 1
ATOM 8603 C CA . PHE B 1 369 ? -3.328 2.729 18.672 1 89.44 369 PHE B CA 1
ATOM 8604 C C . PHE B 1 369 ? -4.625 3.5 18.875 1 89.44 369 PHE B C 1
ATOM 8606 O O . PHE B 1 369 ? -4.602 4.688 19.203 1 89.44 369 PHE B O 1
ATOM 8613 N N . GLY B 1 370 ? -5.672 2.711 18.688 1 86.25 370 GLY B N 1
ATOM 8614 C CA . GLY B 1 370 ? -7 3.311 18.688 1 86.25 370 GLY B CA 1
ATOM 8615 C C . GLY B 1 370 ? -7.648 3.352 20.062 1 86.25 370 GLY B C 1
ATOM 8616 O O . GLY B 1 370 ? -6.996 3.074 21.062 1 86.25 370 GLY B O 1
ATOM 8617 N N . LYS B 1 371 ? -8.875 3.793 19.984 1 85.12 371 LYS B N 1
ATOM 8618 C CA . LYS B 1 371 ? -9.695 3.891 21.188 1 85.12 371 LYS B CA 1
ATOM 8619 C C . LYS B 1 371 ? -10.086 2.508 21.703 1 85.12 371 LYS B C 1
ATOM 8621 O O . LYS B 1 371 ? -10.344 1.596 20.906 1 85.12 371 LYS B O 1
ATOM 8626 N N . ASN B 1 372 ? -10 2.402 22.953 1 78.31 372 ASN B N 1
ATOM 8627 C CA . ASN B 1 372 ? -10.594 1.195 23.516 1 78.31 372 ASN B CA 1
ATOM 8628 C C . ASN B 1 372 ? -12.102 1.151 23.281 1 78.31 372 ASN B C 1
ATOM 8630 O O . ASN B 1 372 ? -12.758 2.193 23.234 1 78.31 372 ASN B O 1
ATOM 8634 N N . GLU B 1 373 ? -12.617 0.011 23.172 1 72.12 373 GLU B N 1
ATOM 8635 C CA . GLU B 1 373 ? -14.039 -0.169 22.891 1 72.12 373 GLU B CA 1
ATOM 8636 C C . GLU B 1 373 ? -14.898 0.557 23.922 1 72.12 373 GLU B C 1
ATOM 8638 O O . GLU B 1 373 ? -15.914 1.16 23.562 1 72.12 373 GLU B O 1
ATOM 8643 N N . LYS B 1 374 ? -14.492 0.505 25.141 1 71.88 374 LYS B N 1
ATOM 8644 C CA . LYS B 1 374 ? -15.258 1.133 26.219 1 71.88 374 LYS B CA 1
ATOM 8645 C C . LYS B 1 374 ? -15.164 2.654 26.141 1 71.88 374 LYS B C 1
ATOM 8647 O O . LYS B 1 374 ? -16 3.359 26.703 1 71.88 374 LYS B O 1
ATOM 8652 N N . ASP B 1 375 ? -14.195 3.088 25.359 1 77.19 375 ASP B N 1
ATOM 8653 C CA . ASP B 1 375 ? -13.922 4.52 25.297 1 77.19 375 ASP B CA 1
ATOM 8654 C C . ASP B 1 375 ? -14.539 5.145 24.047 1 77.19 375 ASP B C 1
ATOM 8656 O O . ASP B 1 375 ? -14.484 6.363 23.859 1 77.19 375 ASP B O 1
ATOM 8660 N N . GLU B 1 376 ? -15.133 4.211 23.344 1 74 376 GLU B N 1
ATOM 8661 C CA . GLU B 1 376 ? -15.734 4.746 22.125 1 74 376 GLU B CA 1
ATOM 8662 C C . GLU B 1 376 ? -17.078 5.398 22.422 1 74 376 GLU B C 1
ATOM 8664 O O . GLU B 1 376 ? -17.906 4.832 23.141 1 74 376 GLU B O 1
ATOM 8669 N N . GLU B 1 377 ? -17.266 6.473 21.953 1 68.12 377 GLU B N 1
ATOM 8670 C CA . GLU B 1 377 ? -18.484 7.23 22.203 1 68.12 377 GLU B CA 1
ATOM 8671 C C . GLU B 1 377 ? -19.703 6.504 21.656 1 68.12 377 GLU B C 1
ATOM 8673 O O . GLU B 1 377 ? -20.781 6.527 22.266 1 68.12 377 GLU B O 1
ATOM 8678 N N . LEU B 1 378 ? -19.469 5.68 20.531 1 63.47 378 LEU B N 1
ATOM 8679 C CA . LEU B 1 378 ? -20.609 5.074 19.875 1 63.47 378 LEU B CA 1
ATOM 8680 C C . LEU B 1 378 ? -20.719 3.59 20.203 1 63.47 378 LEU B C 1
ATOM 8682 O O . LEU B 1 378 ? -21.766 2.973 19.984 1 63.47 378 LEU B O 1
ATOM 8686 N N . ASN B 1 379 ? -19.828 2.967 21 1 64.5 379 ASN B N 1
ATOM 8687 C CA . ASN B 1 379 ? -19.719 1.591 21.469 1 64.5 379 ASN B CA 1
ATOM 8688 C C . ASN B 1 379 ? -20.234 0.602 20.422 1 64.5 379 ASN B C 1
ATOM 8690 O O . ASN B 1 379 ? -21.188 -0.133 20.672 1 64.5 379 ASN B O 1
ATOM 8694 N N . PRO B 1 380 ? -19.562 0.596 19.312 1 69.12 380 PRO B N 1
ATOM 8695 C CA . PRO B 1 380 ? -20.109 -0.24 18.234 1 69.12 380 PRO B CA 1
ATOM 8696 C C . PRO B 1 380 ? -19.797 -1.724 18.438 1 69.12 380 PRO B C 1
ATOM 8698 O O . PRO B 1 380 ? -18.797 -2.074 19.062 1 69.12 380 PRO B O 1
ATOM 8701 N N . THR B 1 381 ? -20.672 -2.65 18.062 1 79.19 381 THR B N 1
ATOM 8702 C CA . THR B 1 381 ? -20.469 -4.094 18.062 1 79.19 381 THR B CA 1
ATOM 8703 C C . THR B 1 381 ? -19.625 -4.516 16.859 1 79.19 381 THR B C 1
ATOM 8705 O O . THR B 1 381 ? -19.906 -4.105 15.727 1 79.19 381 THR B O 1
ATOM 8708 N N . ARG B 1 382 ? -18.547 -5.258 17.156 1 81.25 382 ARG B N 1
ATOM 8709 C CA . ARG B 1 382 ? -17.625 -5.68 16.109 1 81.25 382 ARG B CA 1
ATOM 8710 C C . ARG B 1 382 ? -17.875 -7.137 15.727 1 81.25 382 ARG B C 1
ATOM 8712 O O . ARG B 1 382 ? -18.25 -7.949 16.562 1 81.25 382 ARG B O 1
ATOM 8719 N N . ASP B 1 383 ? -17.719 -7.426 14.508 1 81.12 383 ASP B N 1
ATOM 8720 C CA . ASP B 1 383 ? -17.859 -8.797 14.016 1 81.12 383 ASP B CA 1
ATOM 8721 C C . ASP B 1 383 ? -16.594 -9.609 14.266 1 81.12 383 ASP B C 1
ATOM 8723 O O . ASP B 1 383 ? -15.711 -9.18 15.008 1 81.12 383 ASP B O 1
ATOM 8727 N N . GLU B 1 384 ? -16.547 -10.797 13.734 1 73.31 384 GLU B N 1
ATOM 8728 C CA . GLU B 1 384 ? -15.469 -11.742 13.984 1 73.31 384 GLU B CA 1
ATOM 8729 C C . GLU B 1 384 ? -14.148 -11.242 13.391 1 73.31 384 GLU B C 1
ATOM 8731 O O . GLU B 1 384 ? -13.07 -11.625 13.852 1 73.31 384 GLU B O 1
ATOM 8736 N N . ASN B 1 385 ? -14.281 -10.305 12.523 1 74.19 385 ASN B N 1
ATOM 8737 C CA . ASN B 1 385 ? -13.078 -9.766 11.906 1 74.19 385 ASN B CA 1
ATOM 8738 C C . ASN B 1 385 ? -12.688 -8.422 12.508 1 74.19 385 ASN B C 1
ATOM 8740 O O . ASN B 1 385 ? -11.789 -7.746 12 1 74.19 385 ASN B O 1
ATOM 8744 N N . GLY B 1 386 ? -13.469 -8.039 13.578 1 77.25 386 GLY B N 1
ATOM 8745 C CA . GLY B 1 386 ? -13.156 -6.824 14.312 1 77.25 386 GLY B CA 1
ATOM 8746 C C . GLY B 1 386 ? -13.719 -5.574 13.664 1 77.25 386 GLY B C 1
ATOM 8747 O O . GLY B 1 386 ? -13.32 -4.457 14 1 77.25 386 GLY B O 1
ATOM 8748 N N . LYS B 1 387 ? -14.617 -5.777 12.703 1 87.69 387 LYS B N 1
ATOM 8749 C CA . LYS B 1 387 ? -15.156 -4.617 12 1 87.69 387 LYS B CA 1
ATOM 8750 C C . LYS B 1 387 ? -16.562 -4.277 12.492 1 87.69 387 LYS B C 1
ATOM 8752 O O . LYS B 1 387 ? -17.359 -5.172 12.758 1 87.69 387 LYS B O 1
ATOM 8757 N N . CYS B 1 388 ? -16.797 -3.047 12.727 1 90.25 388 CYS B N 1
ATOM 8758 C CA . CYS B 1 388 ? -18.125 -2.533 13 1 90.25 388 CYS B CA 1
ATOM 8759 C C . CYS B 1 388 ? -18.594 -1.611 11.875 1 90.25 388 CYS B C 1
ATOM 8761 O O . CYS B 1 388 ? -17.906 -1.451 10.875 1 90.25 388 CYS B O 1
ATOM 8763 N N . LYS B 1 389 ? -19.734 -1.094 11.984 1 90.25 389 LYS B N 1
ATOM 8764 C CA . LYS B 1 389 ? -20.25 -0.18 10.977 1 90.25 389 LYS B CA 1
ATOM 8765 C C . LYS B 1 389 ? -19.406 1.083 10.883 1 90.25 389 LYS B C 1
ATOM 8767 O O . LYS B 1 389 ? -19 1.644 11.906 1 90.25 389 LYS B O 1
ATOM 8772 N N . PRO B 1 390 ? -19.047 1.479 9.703 1 93.81 390 PRO B N 1
ATOM 8773 C CA . PRO B 1 390 ? -18.266 2.717 9.57 1 93.81 390 PRO B CA 1
ATOM 8774 C C . PRO B 1 390 ? -19.031 3.943 10.062 1 93.81 390 PRO B C 1
ATOM 8776 O O . PRO B 1 390 ? -20.266 3.934 10.109 1 93.81 390 PRO B O 1
ATOM 8779 N N . SER B 1 391 ? -18.297 4.949 10.414 1 92.69 391 SER B N 1
ATOM 8780 C CA . SER B 1 391 ? -18.906 6.172 10.922 1 92.69 391 SER B CA 1
ATOM 8781 C C . SER B 1 391 ? -18.734 7.328 9.938 1 92.69 391 SER B C 1
ATOM 8783 O O . SER B 1 391 ? -17.844 7.297 9.086 1 92.69 391 SER B O 1
ATOM 8785 N N . LEU B 1 392 ? -19.672 8.281 10.055 1 94.31 392 LEU B N 1
ATOM 8786 C CA . LEU B 1 392 ? -19.547 9.531 9.32 1 94.31 392 LEU B CA 1
ATOM 8787 C C . LEU B 1 392 ? -18.75 10.555 10.125 1 94.31 392 LEU B C 1
ATOM 8789 O O . LEU B 1 392 ? -18.781 10.539 11.359 1 94.31 392 LEU B O 1
ATOM 8793 N N . PRO B 1 393 ? -18.047 11.539 9.562 1 97.94 393 PRO B N 1
ATOM 8794 C CA . PRO B 1 393 ? -17.875 11.594 8.109 1 97.94 393 PRO B CA 1
ATOM 8795 C C . PRO B 1 393 ? -16.906 10.539 7.598 1 97.94 393 PRO B C 1
ATOM 8797 O O . PRO B 1 393 ? -16.031 10.078 8.344 1 97.94 393 PRO B O 1
ATOM 8800 N N . LYS B 1 394 ? -17.109 10.141 6.309 1 98.12 394 LYS B N 1
ATOM 8801 C CA . LYS B 1 394 ? -16.094 9.336 5.66 1 98.12 394 LYS B CA 1
ATOM 8802 C C . LYS B 1 394 ? -14.852 10.18 5.344 1 98.12 394 LYS B C 1
ATOM 8804 O O . LYS B 1 394 ? -14.969 11.289 4.816 1 98.12 394 LYS B O 1
ATOM 8809 N N . VAL B 1 395 ? -13.734 9.68 5.742 1 98.75 395 VAL B N 1
ATOM 8810 C CA . VAL B 1 395 ? -12.516 10.461 5.551 1 98.75 395 VAL B CA 1
ATOM 8811 C C . VAL B 1 395 ? -11.531 9.68 4.68 1 98.75 395 VAL B C 1
ATOM 8813 O O . VAL B 1 395 ? -11.242 8.516 4.953 1 98.75 395 VAL B O 1
ATOM 8816 N N . GLY B 1 396 ? -11.117 10.227 3.559 1 98.75 396 GLY B N 1
ATOM 8817 C CA . GLY B 1 396 ? -9.992 9.734 2.783 1 98.75 396 GLY B CA 1
ATOM 8818 C C . GLY B 1 396 ? -8.672 10.375 3.17 1 98.75 396 GLY B C 1
ATOM 8819 O O . GLY B 1 396 ? -8.625 11.57 3.459 1 98.75 396 GLY B O 1
ATOM 8820 N N . TYR B 1 397 ? -7.621 9.562 3.264 1 98.81 397 TYR B N 1
ATOM 8821 C CA . TYR B 1 397 ? -6.285 10.031 3.617 1 98.81 397 TYR B CA 1
ATOM 8822 C C . TYR B 1 397 ? -5.309 9.812 2.467 1 98.81 397 TYR B C 1
ATOM 8824 O O . TYR B 1 397 ? -5.062 8.672 2.062 1 98.81 397 TYR B O 1
ATOM 8832 N N . PHE B 1 398 ? -4.77 10.844 1.954 1 98.81 398 PHE B N 1
ATOM 8833 C CA . PHE B 1 398 ? -3.855 10.844 0.816 1 98.81 398 PHE B CA 1
ATOM 8834 C C . PHE B 1 398 ? -2.557 11.555 1.165 1 98.81 398 PHE B C 1
ATOM 8836 O O . PHE B 1 398 ? -2.549 12.766 1.387 1 98.81 398 PHE B O 1
ATOM 8843 N N . SER B 1 399 ? -1.456 10.789 1.178 1 98.75 399 SER B N 1
ATOM 8844 C CA . SER B 1 399 ? -0.245 11.312 1.804 1 98.75 399 SER B CA 1
ATOM 8845 C C . SER B 1 399 ? 0.953 11.203 0.865 1 98.75 399 SER B C 1
ATOM 8847 O O . SER B 1 399 ? 1.106 10.203 0.159 1 98.75 399 SER B O 1
ATOM 8849 N N . LEU B 1 400 ? 1.675 12.234 0.72 1 98.44 400 LEU B N 1
ATOM 8850 C CA . LEU B 1 400 ? 2.992 12.289 0.093 1 98.44 400 LEU B CA 1
ATOM 8851 C C . LEU B 1 400 ? 4.09 12.422 1.144 1 98.44 400 LEU B C 1
ATOM 8853 O O . LEU B 1 400 ? 4.113 13.398 1.9 1 98.44 400 LEU B O 1
ATOM 8857 N N . HIS B 1 401 ? 5.027 11.438 1.312 1 98.5 401 HIS B N 1
ATOM 8858 C CA . HIS B 1 401 ? 6.039 11.469 2.363 1 98.5 401 HIS B CA 1
ATOM 8859 C C . HIS B 1 401 ? 7.27 10.656 1.969 1 98.5 401 HIS B C 1
ATOM 8861 O O . HIS B 1 401 ? 7.301 10.055 0.895 1 98.5 401 HIS B O 1
ATOM 8867 N N . ASP B 1 402 ? 8.281 10.742 2.793 1 97.44 402 ASP B N 1
ATOM 8868 C CA . ASP B 1 402 ? 9.5 9.961 2.617 1 97.44 402 ASP B CA 1
ATOM 8869 C C . ASP B 1 402 ? 9.43 8.648 3.387 1 97.44 402 ASP B C 1
ATOM 8871 O O . ASP B 1 402 ? 9.273 8.641 4.609 1 97.44 402 ASP B O 1
ATOM 8875 N N . ILE B 1 403 ? 9.562 7.5 2.723 1 96.75 403 ILE B N 1
ATOM 8876 C CA . ILE B 1 403 ? 9.398 6.168 3.305 1 96.75 403 ILE B CA 1
ATOM 8877 C C . ILE B 1 403 ? 10.602 5.84 4.184 1 96.75 403 ILE B C 1
ATOM 8879 O O . ILE B 1 403 ? 10.586 4.863 4.934 1 96.75 403 ILE B O 1
ATOM 8883 N N . LYS B 1 404 ? 11.625 6.727 4.242 1 94.12 404 LYS B N 1
ATOM 8884 C CA . LYS B 1 404 ? 12.812 6.5 5.062 1 94.12 404 LYS B CA 1
ATOM 8885 C C . LYS B 1 404 ? 12.828 7.418 6.277 1 94.12 404 LYS B C 1
ATOM 8887 O O . LYS B 1 404 ? 13.773 7.395 7.07 1 94.12 404 LYS B O 1
ATOM 8892 N N . SER B 1 405 ? 11.789 8.195 6.418 1 93.75 405 SER B N 1
ATOM 8893 C CA . SER B 1 405 ? 11.664 9.102 7.555 1 93.75 405 SER B CA 1
ATOM 8894 C C . SER B 1 405 ? 10.703 8.547 8.594 1 93.75 405 SER B C 1
ATOM 8896 O O . SER B 1 405 ? 9.961 7.598 8.328 1 93.75 405 SER B O 1
ATOM 8898 N N . TYR B 1 406 ? 10.734 9.141 9.797 1 89.19 406 TYR B N 1
ATOM 8899 C CA . TYR B 1 406 ? 9.828 8.719 10.852 1 89.19 406 TYR B CA 1
ATOM 8900 C C . TYR B 1 406 ? 8.391 8.656 10.344 1 89.19 406 TYR B C 1
ATOM 8902 O O . TYR B 1 406 ? 7.957 9.523 9.586 1 89.19 406 TYR B O 1
ATOM 8910 N N . PRO B 1 407 ? 7.746 7.535 10.555 1 90.5 407 PRO B N 1
ATOM 8911 C CA . PRO B 1 407 ? 8.07 6.504 11.547 1 90.5 407 PRO B CA 1
ATOM 8912 C C . PRO B 1 407 ? 8.75 5.285 10.93 1 90.5 407 PRO B C 1
ATOM 8914 O O . PRO B 1 407 ? 8.75 4.203 11.523 1 90.5 407 PRO B O 1
ATOM 8917 N N . THR B 1 408 ? 9.281 5.414 9.75 1 90.5 408 THR B N 1
ATOM 8918 C CA . THR B 1 408 ? 9.945 4.289 9.102 1 90.5 408 THR B CA 1
ATOM 8919 C C . THR B 1 408 ? 11.445 4.531 8.984 1 90.5 408 THR B C 1
ATOM 8921 O O . THR B 1 408 ? 12.102 3.988 8.102 1 90.5 408 THR B O 1
ATOM 8924 N N . GLU B 1 409 ? 11.969 5.383 9.742 1 85.31 409 GLU B N 1
ATOM 8925 C CA . GLU B 1 409 ? 13.414 5.617 9.742 1 85.31 409 GLU B CA 1
ATOM 8926 C C . GLU B 1 409 ? 14.156 4.477 10.438 1 85.31 409 GLU B C 1
ATOM 8928 O O . GLU B 1 409 ? 13.539 3.658 11.125 1 85.31 409 GLU B O 1
ATOM 8933 N N . LEU B 1 410 ? 15.484 4.535 10.188 1 76.12 410 LEU B N 1
ATOM 8934 C CA . LEU B 1 410 ? 16.297 3.498 10.82 1 76.12 410 LEU B CA 1
ATOM 8935 C C . LEU B 1 410 ? 16.062 3.469 12.328 1 76.12 410 LEU B C 1
ATOM 8937 O O . LEU B 1 410 ? 16.062 4.516 12.984 1 76.12 410 LEU B O 1
ATOM 8941 N N . GLY B 1 411 ? 15.789 2.473 12.867 1 74.94 411 GLY B N 1
ATOM 8942 C CA . GLY B 1 411 ? 15.492 2.314 14.281 1 74.94 411 GLY B CA 1
ATOM 8943 C C . GLY B 1 411 ? 14.008 2.205 14.57 1 74.94 411 GLY B C 1
ATOM 8944 O O . GLY B 1 411 ? 13.609 1.763 15.648 1 74.94 411 GLY B O 1
ATOM 8945 N N . PHE B 1 412 ? 13.211 2.684 13.609 1 76.25 412 PHE B N 1
ATOM 8946 C CA . PHE B 1 412 ? 11.766 2.65 13.789 1 76.25 412 PHE B CA 1
ATOM 8947 C C . PHE B 1 412 ? 11.094 1.877 12.664 1 76.25 412 PHE B C 1
ATOM 8949 O O . PHE B 1 412 ? 9.891 1.61 12.719 1 76.25 412 PHE B O 1
ATOM 8956 N N . ALA B 1 413 ? 11.852 1.464 11.719 1 87.69 413 ALA B N 1
ATOM 8957 C CA . ALA B 1 413 ? 11.305 0.86 10.5 1 87.69 413 ALA B CA 1
ATOM 8958 C C . ALA B 1 413 ? 10.898 -0.589 10.75 1 87.69 413 ALA B C 1
ATOM 8960 O O . ALA B 1 413 ? 11.492 -1.514 10.188 1 87.69 413 ALA B O 1
ATOM 8961 N N . SER B 1 414 ? 9.883 -0.754 11.492 1 91.44 414 SER B N 1
ATOM 8962 C CA . SER B 1 414 ? 9.289 -2.078 11.656 1 91.44 414 SER B CA 1
ATOM 8963 C C . SER B 1 414 ? 8.461 -2.471 10.438 1 91.44 414 SER B C 1
ATOM 8965 O O . SER B 1 414 ? 8.086 -1.615 9.633 1 91.44 414 SER B O 1
ATOM 8967 N N . LYS B 1 415 ? 8.195 -3.775 10.305 1 93 415 LYS B N 1
ATOM 8968 C CA . LYS B 1 415 ? 7.336 -4.281 9.234 1 93 415 LYS B CA 1
ATOM 8969 C C . LYS B 1 415 ? 5.973 -3.596 9.25 1 93 415 LYS B C 1
ATOM 8971 O O . LYS B 1 415 ? 5.465 -3.189 8.203 1 93 415 LYS B O 1
ATOM 8976 N N . GLU B 1 416 ? 5.426 -3.393 10.422 1 93.31 416 GLU B N 1
ATOM 8977 C CA . GLU B 1 416 ? 4.113 -2.77 10.562 1 93.31 416 GLU B CA 1
ATOM 8978 C C . GLU B 1 416 ? 4.145 -1.31 10.117 1 93.31 416 GLU B C 1
ATOM 8980 O O . GLU B 1 416 ? 3.234 -0.849 9.422 1 93.31 416 GLU B O 1
ATOM 8985 N N . ASN B 1 417 ? 5.172 -0.559 10.539 1 94.88 417 ASN B N 1
ATOM 8986 C CA . ASN B 1 417 ? 5.281 0.843 10.156 1 94.88 417 ASN B CA 1
ATOM 8987 C C . ASN B 1 417 ? 5.457 0.996 8.648 1 94.88 417 ASN B C 1
ATOM 8989 O O . ASN B 1 417 ? 4.891 1.909 8.039 1 94.88 417 ASN B O 1
ATOM 8993 N N . ILE B 1 418 ? 6.242 0.101 8.07 1 95.94 418 ILE B N 1
ATOM 8994 C CA . ILE B 1 418 ? 6.473 0.146 6.629 1 95.94 418 ILE B CA 1
ATOM 8995 C C . ILE B 1 418 ? 5.172 -0.169 5.891 1 95.94 418 ILE B C 1
ATOM 8997 O O . ILE B 1 418 ? 4.828 0.5 4.914 1 95.94 418 ILE B O 1
ATOM 9001 N N . LYS B 1 419 ? 4.434 -1.231 6.348 1 96 419 LYS B N 1
ATOM 9002 C CA . LYS B 1 419 ? 3.135 -1.561 5.77 1 96 419 LYS B CA 1
ATOM 9003 C C . LYS B 1 419 ? 2.189 -0.364 5.82 1 96 419 LYS B C 1
ATOM 9005 O O . LYS B 1 419 ? 1.545 -0.028 4.824 1 96 419 LYS B O 1
ATOM 9010 N N . ASN B 1 420 ? 2.145 0.326 6.992 1 97.25 420 ASN B N 1
ATOM 9011 C CA . ASN B 1 420 ? 1.261 1.474 7.176 1 97.25 420 ASN B CA 1
ATOM 9012 C C . ASN B 1 420 ? 1.634 2.621 6.238 1 97.25 420 ASN B C 1
ATOM 9014 O O . ASN B 1 420 ? 0.761 3.227 5.617 1 97.25 420 ASN B O 1
ATOM 9018 N N . ALA B 1 421 ? 2.885 2.855 6.121 1 98.12 421 ALA B N 1
ATOM 9019 C CA . ALA B 1 421 ? 3.354 4.008 5.355 1 98.12 421 ALA B CA 1
ATOM 9020 C C . ALA B 1 421 ? 3.295 3.727 3.855 1 98.12 421 ALA B C 1
ATOM 9022 O O . ALA B 1 421 ? 3.602 4.602 3.041 1 98.12 421 ALA B O 1
ATOM 9023 N N . SER B 1 422 ? 2.84 2.459 3.443 1 98.12 422 SER B N 1
ATOM 9024 C CA . SER B 1 422 ? 2.932 2.064 2.043 1 98.12 422 SER B CA 1
ATOM 9025 C C . SER B 1 422 ? 1.596 1.543 1.525 1 98.12 422 SER B C 1
ATOM 9027 O O . SER B 1 422 ? 1.497 1.102 0.379 1 98.12 422 SER B O 1
ATOM 9029 N N . MET B 1 423 ? 0.599 1.604 2.287 1 96.56 423 MET B N 1
ATOM 9030 C CA . MET B 1 423 ? -0.69 1.021 1.925 1 96.56 423 MET B CA 1
ATOM 9031 C C . MET B 1 423 ? -1.43 1.912 0.931 1 96.56 423 MET B C 1
ATOM 9033 O O . MET B 1 423 ? -1.414 3.137 1.059 1 96.56 423 MET B O 1
ATOM 9037 N N . CYS B 1 424 ? -2.051 1.357 -0.082 1 97.88 424 CYS B N 1
ATOM 9038 C CA . CYS B 1 424 ? -2.867 2.02 -1.095 1 97.88 424 CYS B CA 1
ATOM 9039 C C . CYS B 1 424 ? -4.164 1.255 -1.336 1 97.88 424 CYS B C 1
ATOM 9041 O O . CYS B 1 424 ? -4.172 0.246 -2.045 1 97.88 424 CYS B O 1
ATOM 9043 N N . VAL B 1 425 ? -5.305 1.756 -0.774 1 97.38 425 VAL B N 1
ATOM 9044 C CA . VAL B 1 425 ? -6.555 1.018 -0.905 1 97.38 425 VAL B CA 1
ATOM 9045 C C . VAL B 1 425 ? -7.73 1.993 -0.932 1 97.38 425 VAL B C 1
ATOM 9047 O O . VAL B 1 425 ? -7.723 3.002 -0.222 1 97.38 425 VAL B O 1
ATOM 9050 N N . MET B 1 426 ? -8.703 1.821 -1.823 1 96.06 426 MET B N 1
ATOM 9051 C CA . MET B 1 426 ? -9.961 2.557 -1.91 1 96.06 426 MET B CA 1
ATOM 9052 C C . MET B 1 426 ? -11.148 1.604 -1.887 1 96.06 426 MET B C 1
ATOM 9054 O O . MET B 1 426 ? -12 1.64 -2.781 1 96.06 426 MET B O 1
ATOM 9058 N N . ASP B 1 427 ? -11.227 0.693 -0.877 1 94.44 427 ASP B N 1
ATOM 9059 C CA . ASP B 1 427 ? -12.281 -0.306 -0.702 1 94.44 427 ASP B CA 1
ATOM 9060 C C . ASP B 1 427 ? -12.469 -0.651 0.773 1 94.44 427 ASP B C 1
ATOM 9062 O O . ASP B 1 427 ? -11.828 -0.057 1.643 1 94.44 427 ASP B O 1
ATOM 9066 N N . HIS B 1 428 ? -13.43 -1.472 1.108 1 94.38 428 HIS B N 1
ATOM 9067 C CA . HIS B 1 428 ? -13.688 -1.947 2.463 1 94.38 428 HIS B CA 1
ATOM 9068 C C . HIS B 1 428 ? -13.898 -0.783 3.426 1 94.38 428 HIS B C 1
ATOM 9070 O O . HIS B 1 428 ? -13.414 -0.816 4.562 1 94.38 428 HIS B O 1
ATOM 9076 N N . ASP B 1 429 ? -14.445 0.345 2.936 1 94.69 429 ASP B N 1
ATOM 9077 C CA . ASP B 1 429 ? -14.789 1.539 3.703 1 94.69 429 ASP B CA 1
ATOM 9078 C C . ASP B 1 429 ? -13.531 2.293 4.133 1 94.69 429 ASP B C 1
ATOM 9080 O O . ASP B 1 429 ? -13.562 3.07 5.09 1 94.69 429 ASP B O 1
ATOM 9084 N N . ILE B 1 430 ? -12.398 1.924 3.477 1 96.94 430 ILE B N 1
ATOM 9085 C CA . ILE B 1 430 ? -11.117 2.58 3.723 1 96.94 430 ILE B CA 1
ATOM 9086 C C . ILE B 1 430 ? -10.648 3.287 2.453 1 96.94 430 ILE B C 1
ATOM 9088 O O . ILE B 1 430 ? -10.742 2.734 1.355 1 96.94 430 ILE B O 1
ATOM 9092 N N . ASN B 1 431 ? -10.242 4.512 2.559 1 98.06 431 ASN B N 1
ATOM 9093 C CA . ASN B 1 431 ? -9.672 5.297 1.472 1 98.06 431 ASN B CA 1
ATOM 9094 C C . ASN B 1 431 ? -8.328 5.91 1.866 1 98.06 431 ASN B C 1
ATOM 9096 O O . ASN B 1 431 ? -8.281 7.023 2.395 1 98.06 431 ASN B O 1
ATOM 9100 N N . ILE B 1 432 ? -7.293 5.195 1.655 1 98.62 432 ILE B N 1
ATOM 9101 C CA . ILE B 1 432 ? -5.938 5.578 2.035 1 98.62 432 ILE B CA 1
ATOM 9102 C C . ILE B 1 432 ? -4.996 5.387 0.85 1 98.62 432 ILE B C 1
ATOM 9104 O O . ILE B 1 432 ? -5.031 4.352 0.18 1 98.62 432 ILE B O 1
ATOM 9108 N N . TRP B 1 433 ? -4.215 6.336 0.568 1 98.62 433 TRP B N 1
ATOM 9109 C CA . TRP B 1 433 ? -3.23 6.234 -0.503 1 98.62 433 TRP B CA 1
ATOM 9110 C C . TRP B 1 433 ? -1.931 6.93 -0.116 1 98.62 433 TRP B C 1
ATOM 9112 O O . TRP B 1 433 ? -1.916 8.141 0.13 1 98.62 433 TRP B O 1
ATOM 9122 N N . ASN B 1 434 ? -0.866 6.164 -0.011 1 98.56 434 ASN B N 1
ATOM 9123 C CA . ASN B 1 434 ? 0.457 6.676 0.334 1 98.56 434 ASN B CA 1
ATOM 9124 C C . ASN B 1 434 ? 1.384 6.695 -0.878 1 98.56 434 ASN B C 1
ATOM 9126 O O . ASN B 1 434 ? 1.501 5.699 -1.592 1 98.56 434 ASN B O 1
ATOM 9130 N N . VAL B 1 435 ? 1.975 7.824 -1.165 1 98.06 435 VAL B N 1
ATOM 9131 C CA . VAL B 1 435 ? 2.938 7.988 -2.248 1 98.06 435 VAL B CA 1
ATOM 9132 C C . VAL B 1 435 ? 4.289 8.422 -1.677 1 98.06 435 VAL B C 1
ATOM 9134 O O . VAL B 1 435 ? 4.352 9.281 -0.8 1 98.06 435 VAL B O 1
ATOM 9137 N N . HIS B 1 436 ? 5.379 7.824 -2.131 1 97.69 436 HIS B N 1
ATOM 9138 C CA . HIS B 1 436 ? 6.703 8.086 -1.58 1 97.69 436 HIS B CA 1
ATOM 9139 C C . HIS B 1 436 ? 7.469 9.086 -2.443 1 97.69 436 HIS B C 1
ATOM 9141 O O . HIS B 1 436 ? 7.457 8.984 -3.672 1 97.69 436 HIS B O 1
ATOM 9147 N N . LEU B 1 437 ? 8.109 10.023 -1.764 1 97.56 437 LEU B N 1
ATOM 9148 C CA . LEU B 1 437 ? 8.992 10.977 -2.43 1 97.56 437 LEU B CA 1
ATOM 9149 C C . LEU B 1 437 ? 10.258 10.289 -2.932 1 97.56 437 LEU B C 1
ATOM 9151 O O . LEU B 1 437 ? 10.664 9.258 -2.396 1 97.56 437 LEU B O 1
ATOM 9155 N N . GLN B 1 438 ? 10.82 10.852 -4.012 1 93.56 438 GLN B N 1
ATOM 9156 C CA . GLN B 1 438 ? 12.07 10.367 -4.602 1 93.56 438 GLN B CA 1
ATOM 9157 C C . GLN B 1 438 ? 13.094 11.492 -4.707 1 93.56 438 GLN B C 1
ATOM 9159 O O . GLN B 1 438 ? 12.75 12.664 -4.621 1 93.56 438 GLN B O 1
ATOM 9164 N N . GLU B 1 439 ? 14.312 11.07 -4.84 1 92.94 439 GLU B N 1
ATOM 9165 C CA . GLU B 1 439 ? 15.375 12.055 -5.059 1 92.94 439 GLU B CA 1
ATOM 9166 C C . GLU B 1 439 ? 15.219 12.742 -6.41 1 92.94 439 GLU B C 1
ATOM 9168 O O . GLU B 1 439 ? 14.617 12.188 -7.332 1 92.94 439 GLU B O 1
ATOM 9173 N N . TRP B 1 440 ? 15.688 13.953 -6.477 1 94.75 440 TRP B N 1
ATOM 9174 C CA . TRP B 1 440 ? 15.703 14.727 -7.719 1 94.75 440 TRP B CA 1
ATOM 9175 C C . TRP B 1 440 ? 16.984 15.555 -7.828 1 94.75 440 TRP B C 1
ATOM 9177 O O . TRP B 1 440 ? 17.562 15.953 -6.812 1 94.75 440 TRP B O 1
ATOM 9187 N N . SER B 1 441 ? 17.453 15.781 -9.078 1 93.12 441 SER B N 1
ATOM 9188 C CA . SER B 1 441 ? 18.688 16.5 -9.32 1 93.12 441 SER B CA 1
ATOM 9189 C C . SER B 1 441 ? 18.422 17.906 -9.852 1 93.12 441 SER B C 1
ATOM 9191 O O . SER B 1 441 ? 19.25 18.812 -9.719 1 93.12 441 SER B O 1
ATOM 9193 N N . SER B 1 442 ? 17.25 18.062 -10.508 1 94.94 442 SER B N 1
ATOM 9194 C CA . SER B 1 442 ? 16.812 19.359 -11.031 1 94.94 442 SER B CA 1
ATOM 9195 C C . SER B 1 442 ? 15.328 19.562 -10.812 1 94.94 442 SER B C 1
ATOM 9197 O O . SER B 1 442 ? 14.57 18.609 -10.656 1 94.94 442 SER B O 1
ATOM 9199 N N . GLU B 1 443 ? 14.953 20.781 -10.703 1 94.56 443 GLU B N 1
ATOM 9200 C CA . GLU B 1 443 ? 13.531 21.078 -10.523 1 94.56 443 GLU B CA 1
ATOM 9201 C C . GLU B 1 443 ? 12.695 20.484 -11.656 1 94.56 443 GLU B C 1
ATOM 9203 O O . GLU B 1 443 ? 11.555 20.078 -11.438 1 94.56 443 GLU B O 1
ATOM 9208 N N . GLU B 1 444 ? 13.258 20.469 -12.812 1 94.69 444 GLU B N 1
ATOM 9209 C CA . GLU B 1 444 ? 12.578 19.844 -13.945 1 94.69 444 GLU B CA 1
ATOM 9210 C C . GLU B 1 444 ? 12.312 18.375 -13.688 1 94.69 444 GLU B C 1
ATOM 9212 O O . GLU B 1 444 ? 11.227 17.859 -13.977 1 94.69 444 GLU B O 1
ATOM 9217 N N . GLU B 1 445 ? 13.336 17.703 -13.188 1 95.31 445 GLU B N 1
ATOM 9218 C CA . GLU B 1 445 ? 13.172 16.297 -12.836 1 95.31 445 GLU B CA 1
ATOM 9219 C C . GLU B 1 445 ? 12.109 16.109 -11.75 1 95.31 445 GLU B C 1
ATOM 9221 O O . GLU B 1 445 ? 11.297 15.188 -11.82 1 95.31 445 GLU B O 1
ATOM 9226 N N . PHE B 1 446 ? 12.156 16.984 -10.758 1 97 446 PHE B N 1
ATOM 9227 C CA . PHE B 1 446 ? 11.156 16.922 -9.695 1 97 446 PHE B CA 1
ATOM 9228 C C . PHE B 1 446 ? 9.75 17 -10.266 1 97 446 PHE B C 1
ATOM 9230 O O . PHE B 1 446 ? 8.867 16.234 -9.875 1 97 446 PHE B O 1
ATOM 9237 N N . TYR B 1 447 ? 9.516 17.891 -11.156 1 95.31 447 TYR B N 1
ATOM 9238 C CA . TYR B 1 447 ? 8.164 18.109 -11.656 1 95.31 447 TYR B CA 1
ATOM 9239 C C . TYR B 1 447 ? 7.762 17 -12.625 1 95.31 447 TYR B C 1
ATOM 9241 O O . TYR B 1 447 ? 6.57 16.75 -12.836 1 95.31 447 TYR B O 1
ATOM 9249 N N . LYS B 1 448 ? 8.727 16.344 -13.203 1 92.44 448 LYS B N 1
ATOM 9250 C CA . LYS B 1 448 ? 8.391 15.102 -13.898 1 92.44 448 LYS B CA 1
ATOM 9251 C C . LYS B 1 448 ? 7.852 14.055 -12.93 1 92.44 448 LYS B C 1
ATOM 9253 O O . LYS B 1 448 ? 6.863 13.375 -13.219 1 92.44 448 LYS B O 1
ATOM 9258 N N . HIS B 1 449 ? 8.508 13.938 -11.781 1 94.69 449 HIS B N 1
ATOM 9259 C CA . HIS B 1 449 ? 7.996 13.062 -10.734 1 94.69 449 HIS B CA 1
ATOM 9260 C C . HIS B 1 449 ? 6.598 13.477 -10.305 1 94.69 449 HIS B C 1
ATOM 9262 O O . HIS B 1 449 ? 5.727 12.633 -10.094 1 94.69 449 HIS B O 1
ATOM 9268 N N . TYR B 1 450 ? 6.438 14.82 -10.156 1 95.69 450 TYR B N 1
ATOM 9269 C CA . TYR B 1 450 ? 5.148 15.344 -9.727 1 95.69 450 TYR B CA 1
ATOM 9270 C C . TYR B 1 450 ? 4.043 14.93 -10.688 1 95.69 450 TYR B C 1
ATOM 9272 O O . TYR B 1 450 ? 2.996 14.438 -10.266 1 95.69 450 TYR B O 1
ATOM 9280 N N . GLN B 1 451 ? 4.285 15 -11.977 1 90.69 451 GLN B N 1
ATOM 9281 C CA . GLN B 1 451 ? 3.271 14.781 -13 1 90.69 451 GLN B CA 1
ATOM 9282 C C . GLN B 1 451 ? 2.982 13.289 -13.172 1 90.69 451 GLN B C 1
ATOM 9284 O O . GLN B 1 451 ? 1.87 12.906 -13.547 1 90.69 451 GLN B O 1
ATOM 9289 N N . THR B 1 452 ? 3.916 12.523 -12.805 1 87.75 452 THR B N 1
ATOM 9290 C CA . THR B 1 452 ? 3.76 11.109 -13.133 1 87.75 452 THR B CA 1
ATOM 9291 C C . THR B 1 452 ? 3.461 10.289 -11.875 1 87.75 452 THR B C 1
ATOM 9293 O O . THR B 1 452 ? 2.85 9.227 -11.953 1 87.75 452 THR B O 1
ATOM 9296 N N . LYS B 1 453 ? 3.859 10.797 -10.773 1 91.81 453 LYS B N 1
ATOM 9297 C CA . LYS B 1 453 ? 3.791 9.969 -9.578 1 91.81 453 LYS B CA 1
ATOM 9298 C C . LYS B 1 453 ? 3.072 10.695 -8.445 1 91.81 453 LYS B C 1
ATOM 9300 O O . LYS B 1 453 ? 2.092 10.188 -7.895 1 91.81 453 LYS B O 1
ATOM 9305 N N . TYR B 1 454 ? 3.471 11.953 -8.078 1 96.69 454 TYR B N 1
ATOM 9306 C CA . TYR B 1 454 ? 2.986 12.625 -6.879 1 96.69 454 TYR B CA 1
ATOM 9307 C C . TYR B 1 454 ? 1.539 13.07 -7.047 1 96.69 454 TYR B C 1
ATOM 9309 O O . TYR B 1 454 ? 0.78 13.117 -6.078 1 96.69 454 TYR B O 1
ATOM 9317 N N . VAL B 1 455 ? 1.133 13.305 -8.328 1 94 455 VAL B N 1
ATOM 9318 C CA . VAL B 1 455 ? -0.219 13.758 -8.633 1 94 455 VAL B CA 1
ATOM 9319 C C . VAL B 1 455 ? -1.228 12.68 -8.25 1 94 455 VAL B C 1
ATOM 9321 O O . VAL B 1 455 ? -2.418 12.961 -8.094 1 94 455 VAL B O 1
ATOM 9324 N N . ALA B 1 456 ? -0.762 11.492 -7.949 1 93.56 456 ALA B N 1
ATOM 9325 C CA . ALA B 1 456 ? -1.621 10.359 -7.602 1 93.56 456 ALA B CA 1
ATOM 9326 C C . ALA B 1 456 ? -2.486 10.688 -6.387 1 93.56 456 ALA B C 1
ATOM 9328 O O . ALA B 1 456 ? -3.629 10.234 -6.289 1 93.56 456 ALA B O 1
ATOM 9329 N N . ILE B 1 457 ? -1.982 11.453 -5.426 1 96.75 457 ILE B N 1
ATOM 9330 C CA . ILE B 1 457 ? -2.768 11.727 -4.227 1 96.75 457 ILE B CA 1
ATOM 9331 C C . ILE B 1 457 ? -3.953 12.625 -4.574 1 96.75 457 ILE B C 1
ATOM 9333 O O . ILE B 1 457 ? -5.039 12.469 -4.016 1 96.75 457 ILE B O 1
ATOM 9337 N N . LEU B 1 458 ? -3.779 13.531 -5.555 1 97.19 458 LEU B N 1
ATOM 9338 C CA . LEU B 1 458 ? -4.883 14.359 -6.031 1 97.19 458 LEU B CA 1
ATOM 9339 C C . LEU B 1 458 ? -5.883 13.531 -6.828 1 97.19 458 LEU B C 1
ATOM 9341 O O . LEU B 1 458 ? -7.094 13.68 -6.66 1 97.19 458 LEU B O 1
ATOM 9345 N N . ASN B 1 459 ? -5.348 12.641 -7.648 1 95.25 459 ASN B N 1
ATOM 9346 C CA . ASN B 1 459 ? -6.207 11.781 -8.461 1 95.25 459 ASN B CA 1
ATOM 9347 C C . ASN B 1 459 ? -7.062 10.867 -7.586 1 95.25 459 ASN B C 1
ATOM 9349 O O . ASN B 1 459 ? -8.242 10.656 -7.871 1 95.25 459 ASN B O 1
ATOM 9353 N N . ARG B 1 460 ? -6.48 10.367 -6.57 1 96.25 460 ARG B N 1
ATOM 9354 C CA . ARG B 1 460 ? -7.203 9.445 -5.695 1 96.25 460 ARG B CA 1
ATOM 9355 C C . ARG B 1 460 ? -8.211 10.195 -4.828 1 96.25 460 ARG B C 1
ATOM 9357 O O . ARG B 1 460 ? -9.289 9.672 -4.531 1 96.25 460 ARG B O 1
ATOM 9364 N N . ALA B 1 461 ? -7.816 11.406 -4.387 1 98.19 461 ALA B N 1
ATOM 9365 C CA . ALA B 1 461 ? -8.797 12.234 -3.703 1 98.19 461 ALA B CA 1
ATOM 9366 C C . ALA B 1 461 ? -9.984 12.539 -4.609 1 98.19 461 ALA B C 1
ATOM 9368 O O . ALA B 1 461 ? -11.141 12.5 -4.172 1 98.19 461 ALA B O 1
ATOM 9369 N N . ASN B 1 462 ? -9.688 12.859 -5.875 1 97.62 462 ASN B N 1
ATOM 9370 C CA . ASN B 1 462 ? -10.734 13.07 -6.871 1 97.62 462 ASN B CA 1
ATOM 9371 C C . ASN B 1 462 ? -11.625 11.844 -7.02 1 97.62 462 ASN B C 1
ATOM 9373 O O . ASN B 1 462 ? -12.852 11.969 -7.066 1 97.62 462 ASN B O 1
ATOM 9377 N N . GLN B 1 463 ? -11.008 10.703 -7.086 1 94.69 463 GLN B N 1
ATOM 9378 C CA . GLN B 1 463 ? -11.75 9.453 -7.207 1 94.69 463 GLN B CA 1
ATOM 9379 C C . GLN B 1 463 ? -12.648 9.219 -5.996 1 94.69 463 GLN B C 1
ATOM 9381 O O . GLN B 1 463 ? -13.805 8.812 -6.141 1 94.69 463 GLN B O 1
ATOM 9386 N N . PHE B 1 464 ? -12.188 9.445 -4.863 1 97.81 464 PHE B N 1
ATOM 9387 C CA . PHE B 1 464 ? -12.922 9.289 -3.613 1 97.81 464 PHE B CA 1
ATOM 9388 C C . PHE B 1 464 ? -14.18 10.141 -3.609 1 97.81 464 PHE B C 1
ATOM 9390 O O . PHE B 1 464 ? -15.273 9.633 -3.352 1 97.81 464 PHE B O 1
ATOM 9397 N N . LEU B 1 465 ? -13.977 11.383 -3.965 1 97.69 465 LEU B N 1
ATOM 9398 C CA . LEU B 1 465 ? -15.094 12.32 -3.92 1 97.69 465 LEU B CA 1
ATOM 9399 C C . LEU B 1 465 ? -16.062 12.062 -5.066 1 97.69 465 LEU B C 1
ATOM 9401 O O . LEU B 1 465 ? -17.281 12.172 -4.895 1 97.69 465 LEU B O 1
ATOM 9405 N N . ASN B 1 466 ? -15.562 11.695 -6.199 1 95.62 466 ASN B N 1
ATOM 9406 C CA . ASN B 1 466 ? -16.422 11.359 -7.332 1 95.62 466 ASN B CA 1
ATOM 9407 C C . ASN B 1 466 ? -17.266 10.125 -7.055 1 95.62 466 ASN B C 1
ATOM 9409 O O . ASN B 1 466 ? -18.453 10.094 -7.383 1 95.62 466 ASN B O 1
ATOM 9413 N N . GLN B 1 467 ? -16.656 9.125 -6.535 1 93.81 467 GLN B N 1
ATOM 9414 C CA . GLN B 1 467 ? -17.375 7.902 -6.203 1 93.81 467 GLN B CA 1
ATOM 9415 C C . GLN B 1 467 ? -18.453 8.164 -5.152 1 93.81 467 GLN B C 1
ATOM 9417 O O . GLN B 1 467 ? -19.547 7.598 -5.215 1 93.81 467 GLN B O 1
ATOM 9422 N N . ALA B 1 468 ? -18.125 9 -4.184 1 96.12 468 ALA B N 1
ATOM 9423 C CA . ALA B 1 468 ? -19.094 9.367 -3.152 1 96.12 468 ALA B CA 1
ATOM 9424 C C . ALA B 1 468 ? -20.297 10.078 -3.756 1 96.12 468 ALA B C 1
ATOM 9426 O O . ALA B 1 468 ? -21.438 9.82 -3.371 1 96.12 468 ALA B O 1
ATOM 9427 N N . ARG B 1 469 ? -20.031 10.953 -4.68 1 96 469 ARG B N 1
ATOM 9428 C CA . ARG B 1 469 ? -21.094 11.68 -5.352 1 96 469 ARG B CA 1
ATOM 9429 C C . ARG B 1 469 ? -22 10.727 -6.137 1 96 469 ARG B C 1
ATOM 9431 O O . ARG B 1 469 ? -23.219 10.805 -6.047 1 96 469 ARG B O 1
ATOM 9438 N N . ARG B 1 470 ? -21.406 9.805 -6.863 1 94.19 470 ARG B N 1
ATOM 9439 C CA . ARG B 1 470 ? -22.156 8.836 -7.656 1 94.19 470 ARG B CA 1
ATOM 9440 C C . ARG B 1 470 ? -23 7.941 -6.766 1 94.19 470 ARG B C 1
ATOM 9442 O O . ARG B 1 470 ? -24.156 7.633 -7.098 1 94.19 470 ARG B O 1
ATOM 9449 N N . GLN B 1 471 ? -22.391 7.52 -5.73 1 94 471 GLN B N 1
ATOM 9450 C CA . GLN B 1 471 ? -23.125 6.684 -4.785 1 94 471 GLN B CA 1
ATOM 9451 C C . GLN B 1 471 ? -24.328 7.422 -4.215 1 94 471 GLN B C 1
ATOM 9453 O O . GLN B 1 471 ? -25.406 6.84 -4.066 1 94 471 GLN B O 1
ATOM 9458 N N . TYR B 1 472 ? -24.156 8.68 -3.846 1 95.56 472 TYR B N 1
ATOM 9459 C CA . TYR B 1 472 ? -25.266 9.484 -3.338 1 95.56 472 TYR B CA 1
ATOM 9460 C C . TYR B 1 472 ? -26.375 9.594 -4.375 1 95.56 472 TYR B C 1
ATOM 9462 O O . TYR B 1 472 ? -27.562 9.5 -4.039 1 95.56 472 TYR B O 1
ATOM 9470 N N . GLU B 1 473 ? -25.969 9.781 -5.609 1 94.56 473 GLU B N 1
ATOM 9471 C CA . GLU B 1 473 ? -26.938 9.883 -6.691 1 94.56 473 GLU B CA 1
ATOM 9472 C C . GLU B 1 473 ? -27.734 8.586 -6.855 1 94.56 473 GLU B C 1
ATOM 9474 O O . GLU B 1 473 ? -28.953 8.609 -7.02 1 94.56 473 GLU B O 1
ATOM 9479 N N . GLN B 1 474 ? -27.031 7.508 -6.766 1 93.94 474 GLN B N 1
ATOM 9480 C CA . GLN B 1 474 ? -27.688 6.207 -6.855 1 93.94 474 GLN B CA 1
ATOM 9481 C C . GLN B 1 474 ? -28.609 5.98 -5.672 1 93.94 474 GLN B C 1
ATOM 9483 O O . GLN B 1 474 ? -29.75 5.523 -5.844 1 93.94 474 GLN B O 1
ATOM 9488 N N . ASP B 1 475 ? -28.141 6.293 -4.492 1 94.31 475 ASP B N 1
ATOM 9489 C CA . ASP B 1 475 ? -28.953 6.141 -3.283 1 94.31 475 ASP B CA 1
ATOM 9490 C C . ASP B 1 475 ? -30.188 7.047 -3.322 1 94.31 475 ASP B C 1
ATOM 9492 O O . ASP B 1 475 ? -31.25 6.68 -2.83 1 94.31 475 ASP B O 1
ATOM 9496 N N . SER B 1 476 ? -29.969 8.195 -3.854 1 94.25 476 SER B N 1
ATOM 9497 C CA . SER B 1 476 ? -31.078 9.141 -3.984 1 94.25 476 SER B CA 1
ATOM 9498 C C . SER B 1 476 ? -32.156 8.609 -4.926 1 94.25 476 SER B C 1
ATOM 9500 O O . SER B 1 476 ? -33.344 8.742 -4.656 1 94.25 476 SER B O 1
ATOM 9502 N N . ALA B 1 477 ? -31.719 8.023 -6.008 1 94.44 477 ALA B N 1
ATOM 9503 C CA . ALA B 1 477 ? -32.656 7.41 -6.945 1 94.44 477 ALA B CA 1
ATOM 9504 C C . ALA B 1 477 ? -33.438 6.27 -6.285 1 94.44 477 ALA B C 1
ATOM 9506 O O . ALA B 1 477 ? -34.625 6.145 -6.473 1 94.44 477 ALA B O 1
ATOM 9507 N N . ASN B 1 478 ? -32.719 5.469 -5.578 1 94.25 478 ASN B N 1
ATOM 9508 C CA . ASN B 1 478 ? -33.375 4.379 -4.852 1 94.25 478 ASN B CA 1
ATOM 9509 C C . ASN B 1 478 ? -34.375 4.906 -3.824 1 94.25 478 ASN B C 1
ATOM 9511 O O . ASN B 1 478 ? -35.438 4.34 -3.656 1 94.25 478 ASN B O 1
ATOM 9515 N N . TYR B 1 479 ? -34 5.945 -3.094 1 93.5 479 TYR B N 1
ATOM 9516 C CA . TYR B 1 479 ? -34.844 6.562 -2.096 1 93.5 479 TYR B CA 1
ATOM 9517 C C . TYR B 1 479 ? -36.156 7.059 -2.73 1 93.5 479 TYR B C 1
ATOM 9519 O O . TYR B 1 479 ? -37.219 6.852 -2.184 1 93.5 479 TYR B O 1
ATOM 9527 N N . ILE B 1 480 ? -36.031 7.645 -3.863 1 94.62 480 ILE B N 1
ATOM 9528 C CA . ILE B 1 480 ? -37.188 8.172 -4.566 1 94.62 480 ILE B CA 1
ATOM 9529 C C . ILE B 1 480 ? -38.125 7.02 -4.938 1 94.62 480 ILE B C 1
ATOM 9531 O O . ILE B 1 480 ? -39.344 7.133 -4.789 1 94.62 480 ILE B O 1
ATOM 9535 N N . SER B 1 481 ? -37.531 5.918 -5.375 1 95.06 481 SER B N 1
ATOM 9536 C CA . SER B 1 481 ? -38.312 4.734 -5.723 1 95.06 481 SER B CA 1
ATOM 9537 C C . SER B 1 481 ? -39 4.152 -4.496 1 95.06 481 SER B C 1
ATOM 9539 O O . SER B 1 481 ? -40.156 3.713 -4.574 1 95.06 481 SER B O 1
ATOM 9541 N N . GLU B 1 482 ? -38.312 4.141 -3.402 1 94.12 482 GLU B N 1
ATOM 9542 C CA . GLU B 1 482 ? -38.875 3.621 -2.156 1 94.12 482 GLU B CA 1
ATOM 9543 C C . GLU B 1 482 ? -40 4.508 -1.644 1 94.12 482 GLU B C 1
ATOM 9545 O O . GLU B 1 482 ? -41 4.008 -1.102 1 94.12 482 GLU B O 1
ATOM 9550 N N . VAL B 1 483 ? -39.844 5.77 -1.752 1 94.38 483 VAL B N 1
ATOM 9551 C CA . VAL B 1 483 ? -40.875 6.711 -1.337 1 94.38 483 VAL B CA 1
ATOM 9552 C C . VAL B 1 483 ? -42.125 6.516 -2.184 1 94.38 483 VAL B C 1
ATOM 9554 O O . VAL B 1 483 ? -43.25 6.551 -1.667 1 94.38 483 VAL B O 1
ATOM 9557 N N . ALA B 1 484 ? -41.875 6.32 -3.443 1 94.19 484 ALA B N 1
ATOM 9558 C CA . ALA B 1 484 ? -43 6.074 -4.348 1 94.19 484 ALA B CA 1
ATOM 9559 C C . ALA B 1 484 ? -43.75 4.805 -3.951 1 94.19 484 ALA B C 1
ATOM 9561 O O . ALA B 1 484 ? -44.969 4.773 -3.961 1 94.19 484 ALA B O 1
ATOM 9562 N N . LYS B 1 485 ? -43 3.775 -3.682 1 93.94 485 LYS B N 1
ATOM 9563 C CA . LYS B 1 485 ? -43.625 2.518 -3.244 1 93.94 485 LYS B CA 1
ATOM 9564 C C . LYS B 1 485 ? -44.375 2.699 -1.942 1 93.94 485 LYS B C 1
ATOM 9566 O O . LYS B 1 485 ? -45.469 2.156 -1.785 1 93.94 485 LYS B O 1
ATOM 9571 N N . TYR B 1 486 ? -43.812 3.424 -1.049 1 94.25 486 TYR B N 1
ATOM 9572 C CA . TYR B 1 486 ? -44.469 3.701 0.229 1 94.25 486 TYR B CA 1
ATOM 9573 C C . TYR B 1 486 ? -45.75 4.484 0.027 1 94.25 486 TYR B C 1
ATOM 9575 O O . TYR B 1 486 ? -46.781 4.191 0.662 1 94.25 486 TYR B O 1
ATOM 9583 N N . ASN B 1 487 ? -45.719 5.492 -0.805 1 94.25 487 ASN B N 1
ATOM 9584 C CA . ASN B 1 487 ? -46.875 6.301 -1.087 1 94.25 487 ASN B CA 1
ATOM 9585 C C . ASN B 1 487 ? -48 5.461 -1.693 1 94.25 487 ASN B C 1
ATOM 9587 O O . ASN B 1 487 ? -49.188 5.664 -1.378 1 94.25 487 ASN B O 1
ATOM 9591 N N . LYS B 1 488 ? -47.594 4.488 -2.566 1 94.12 488 LYS B N 1
ATOM 9592 C CA . LYS B 1 488 ? -48.562 3.574 -3.143 1 94.12 488 LYS B CA 1
ATOM 9593 C C . LYS B 1 488 ? -49.219 2.693 -2.066 1 94.12 488 LYS B C 1
ATOM 9595 O O . LYS B 1 488 ? -50.406 2.438 -2.094 1 94.12 488 LYS B O 1
ATOM 9600 N N . TYR B 1 489 ? -48.375 2.254 -1.211 1 93.38 489 TYR B N 1
ATOM 9601 C CA . TYR B 1 489 ? -48.844 1.44 -0.098 1 93.38 489 TYR B CA 1
ATOM 9602 C C . TYR B 1 489 ? -49.812 2.221 0.768 1 93.38 489 TYR B C 1
ATOM 9604 O O . TYR B 1 489 ? -50.844 1.685 1.191 1 93.38 489 TYR B O 1
ATOM 9612 N N . MET B 1 490 ? -49.5 3.498 1.084 1 93.62 490 MET B N 1
ATOM 9613 C CA . MET B 1 490 ? -50.344 4.328 1.933 1 93.62 490 MET B CA 1
ATOM 9614 C C . MET B 1 490 ? -51.719 4.566 1.275 1 93.62 490 MET B C 1
ATOM 9616 O O . MET B 1 490 ? -52.719 4.695 1.964 1 93.62 490 MET B O 1
ATOM 9620 N N . LYS B 1 491 ? -51.781 4.602 -0.054 1 92.94 491 LYS B N 1
ATOM 9621 C CA . LYS B 1 491 ? -53 4.852 -0.793 1 92.94 491 LYS B CA 1
ATOM 9622 C C . LYS B 1 491 ? -53.875 3.592 -0.865 1 92.94 491 LYS B C 1
ATOM 9624 O O . LYS B 1 491 ? -55.094 3.662 -0.75 1 92.94 491 LYS B O 1
ATOM 9629 N N . LYS B 1 492 ? -53.188 2.371 -1.123 1 92.94 492 LYS B N 1
ATOM 9630 C CA . LYS B 1 492 ? -53.906 1.111 -1.254 1 92.94 492 LYS B CA 1
ATOM 9631 C C . LYS B 1 492 ? -53.219 -0.011 -0.499 1 92.94 492 LYS B C 1
ATOM 9633 O O . LYS B 1 492 ? -52.656 -0.934 -1.112 1 92.94 492 LYS B O 1
ATOM 9638 N N . PRO B 1 493 ? -53.25 -0.031 0.819 1 89.81 493 PRO B N 1
ATOM 9639 C CA . PRO B 1 493 ? -52.5 -1.01 1.634 1 89.81 493 PRO B CA 1
ATOM 9640 C C . PRO B 1 493 ? -52.906 -2.449 1.32 1 89.81 493 PRO B C 1
ATOM 9642 O O . PRO B 1 493 ? -52.094 -3.367 1.475 1 89.81 493 PRO B O 1
ATOM 9645 N N . SER B 1 494 ? -54.156 -2.717 0.746 1 89.75 494 SER B N 1
ATOM 9646 C CA . SER B 1 494 ? -54.688 -4.059 0.515 1 89.75 494 SER B CA 1
ATOM 9647 C C . SER B 1 494 ? -53.938 -4.758 -0.613 1 89.75 494 SER B C 1
ATOM 9649 O O . SER B 1 494 ? -53.938 -5.988 -0.697 1 89.75 494 SER B O 1
ATOM 9651 N N . GLN B 1 495 ? -53.25 -3.973 -1.42 1 90.5 495 GLN B N 1
ATOM 9652 C CA . GLN B 1 495 ? -52.562 -4.516 -2.584 1 90.5 495 GLN B CA 1
ATOM 9653 C C . GLN B 1 495 ? -51.188 -5.082 -2.201 1 90.5 495 GLN B C 1
ATOM 9655 O O . GLN B 1 495 ? -50.531 -5.738 -3.012 1 90.5 495 GLN B O 1
ATOM 9660 N N . PHE B 1 496 ? -50.844 -4.863 -0.941 1 89.88 496 PHE B N 1
ATOM 9661 C CA . PHE B 1 496 ? -49.5 -5.289 -0.522 1 89.88 496 PHE B CA 1
ATOM 9662 C C . PHE B 1 496 ? -49.594 -6.438 0.477 1 89.88 496 PHE B C 1
ATOM 9664 O O . PHE B 1 496 ? -50.406 -6.398 1.403 1 89.88 496 PHE B O 1
ATOM 9671 N N . LYS B 1 497 ? -48.969 -7.504 0.248 1 89.12 497 LYS B N 1
ATOM 9672 C CA . LYS B 1 497 ? -48.938 -8.672 1.119 1 89.12 497 LYS B CA 1
ATOM 9673 C C . LYS B 1 497 ? -48.25 -8.375 2.434 1 89.12 497 LYS B C 1
ATOM 9675 O O . LYS B 1 497 ? -48.562 -8.953 3.473 1 89.12 497 LYS B O 1
ATOM 9680 N N . THR B 1 498 ? -47.156 -7.52 2.398 1 89.88 498 THR B N 1
ATOM 9681 C CA . THR B 1 498 ? -46.375 -7.141 3.568 1 89.88 498 THR B CA 1
ATOM 9682 C C . THR B 1 498 ? -46.344 -5.625 3.717 1 89.88 498 THR B C 1
ATOM 9684 O O . THR B 1 498 ? -46.25 -4.898 2.725 1 89.88 498 THR B O 1
ATOM 9687 N N . PRO B 1 499 ? -46.5 -5.176 4.949 1 90.56 499 PRO B N 1
ATOM 9688 C CA . PRO B 1 499 ? -46.406 -3.73 5.172 1 90.56 499 PRO B CA 1
ATOM 9689 C C . PRO B 1 499 ? -45.094 -3.133 4.688 1 90.56 499 PRO B C 1
ATOM 9691 O O . PRO B 1 499 ? -44.031 -3.77 4.805 1 90.56 499 PRO B O 1
ATOM 9694 N N . VAL B 1 500 ? -45.281 -1.939 4.078 1 92.88 500 VAL B N 1
ATOM 9695 C CA . VAL B 1 500 ? -44.094 -1.215 3.604 1 92.88 500 VAL B CA 1
ATOM 9696 C C . VAL B 1 500 ? -43.75 -0.102 4.59 1 92.88 500 VAL B C 1
ATOM 9698 O O . VAL B 1 500 ? -44.594 0.717 4.941 1 92.88 500 VAL B O 1
ATOM 9701 N N . SER B 1 501 ? -42.562 -0.031 5.133 1 93 501 SER B N 1
ATOM 9702 C CA . SER B 1 501 ? -42.094 0.985 6.07 1 93 501 SER B CA 1
ATOM 9703 C C . SER B 1 501 ? -41.656 2.26 5.344 1 93 501 SER B C 1
ATOM 9705 O O . SER B 1 501 ? -41.219 2.207 4.199 1 93 501 SER B O 1
ATOM 9707 N N . LYS B 1 502 ? -41.938 3.35 6.031 1 93 502 LYS B N 1
ATOM 9708 C CA . LYS B 1 502 ? -41.5 4.633 5.496 1 93 502 LYS B CA 1
ATOM 9709 C C . LYS B 1 502 ? -39.969 4.676 5.363 1 93 502 LYS B C 1
ATOM 9711 O O . LYS B 1 502 ? -39.25 4.414 6.332 1 93 502 LYS B O 1
ATOM 9716 N N . PRO B 1 503 ? -39.438 5.055 4.199 1 94.12 503 PRO B N 1
ATOM 9717 C CA . PRO B 1 503 ? -38 5.117 4.035 1 94.12 503 PRO B CA 1
ATOM 9718 C C . PRO B 1 503 ? -37.375 6.301 4.77 1 94.12 503 PRO B C 1
ATOM 9720 O O . PRO B 1 503 ? -37.969 7.363 4.879 1 94.12 503 PRO B O 1
ATOM 9723 N N . THR B 1 504 ? -36.219 6.199 5.293 1 92.81 504 THR B N 1
ATOM 9724 C CA . THR B 1 504 ? -35.469 7.25 5.973 1 92.81 504 THR B CA 1
ATOM 9725 C C . THR B 1 504 ? -34.781 8.164 4.961 1 92.81 504 THR B C 1
ATOM 9727 O O . THR B 1 504 ? -34.094 7.688 4.055 1 92.81 504 THR B O 1
ATOM 9730 N N . PRO B 1 505 ? -35 9.406 5.156 1 91.81 505 PRO B N 1
ATOM 9731 C CA . PRO B 1 505 ? -34.312 10.328 4.234 1 91.81 505 PRO B CA 1
ATOM 9732 C C . PRO B 1 505 ? -32.781 10.211 4.285 1 91.81 505 PRO B C 1
ATOM 9734 O O . PRO B 1 505 ? -32.219 9.961 5.352 1 91.81 505 PRO B O 1
ATOM 9737 N N . LEU B 1 506 ? -32.125 10.516 3.137 1 91.62 506 LEU B N 1
ATOM 9738 C CA . LEU B 1 506 ? -30.688 10.43 3.023 1 91.62 506 LEU B CA 1
ATOM 9739 C C . LEU B 1 506 ? -30.031 11.734 3.465 1 91.62 506 LEU B C 1
ATOM 9741 O O . LEU B 1 506 ? -30.594 12.812 3.281 1 91.62 506 LEU B O 1
ATOM 9745 N N . THR B 1 507 ? -28.875 11.609 4.043 1 91.44 507 THR B N 1
ATOM 9746 C CA . THR B 1 507 ? -28.031 12.781 4.273 1 91.44 507 THR B CA 1
ATOM 9747 C C . THR B 1 507 ? -27.422 13.273 2.963 1 91.44 507 THR B C 1
ATOM 9749 O O . THR B 1 507 ? -26.797 12.492 2.236 1 91.44 507 THR B O 1
ATOM 9752 N N . PRO B 1 508 ? -27.609 14.5 2.662 1 94.56 508 PRO B N 1
ATOM 9753 C CA . PRO B 1 508 ? -27.062 15.016 1.403 1 94.56 508 PRO B CA 1
ATOM 9754 C C . PRO B 1 508 ? -25.547 14.914 1.334 1 94.56 508 PRO B C 1
ATOM 9756 O O . PRO B 1 508 ? -24.859 15.133 2.34 1 94.56 508 PRO B O 1
ATOM 9759 N N . PHE B 1 509 ? -25.094 14.656 0.1 1 96.44 509 PHE B N 1
ATOM 9760 C CA . PHE B 1 509 ? -23.656 14.625 -0.147 1 96.44 509 PHE B CA 1
ATOM 9761 C C . PHE B 1 509 ? -23.047 16.016 0.057 1 96.44 509 PHE B C 1
ATOM 9763 O O . PHE B 1 509 ? -23.422 16.969 -0.623 1 96.44 509 PHE B O 1
ATOM 9770 N N . LYS B 1 510 ? -22.172 16.172 1.001 1 97.69 510 LYS B N 1
ATOM 9771 C CA . LYS B 1 510 ? -21.469 17.422 1.304 1 97.69 510 LYS B CA 1
ATOM 9772 C C . LYS B 1 510 ? -19.984 17.172 1.526 1 97.69 510 LYS B C 1
ATOM 9774 O O . LYS B 1 510 ? -19.562 16.828 2.637 1 97.69 510 LYS B O 1
ATOM 9779 N N . PRO B 1 511 ? -19.172 17.375 0.488 1 98.25 511 PRO B N 1
ATOM 9780 C CA . PRO B 1 511 ? -17.734 17.094 0.561 1 98.25 511 PRO B CA 1
ATOM 9781 C C . PRO B 1 511 ? -16.922 18.266 1.095 1 98.25 511 PRO B C 1
ATOM 9783 O O . PRO B 1 511 ? -17.375 19.406 1.046 1 98.25 511 PRO B O 1
ATOM 9786 N N . PHE B 1 512 ? -15.703 18 1.606 1 98.56 512 PHE B N 1
ATOM 9787 C CA . PHE B 1 512 ? -14.766 18.984 2.152 1 98.56 512 PHE B CA 1
ATOM 9788 C C . PHE B 1 512 ? -13.328 18.531 1.947 1 98.56 512 PHE B C 1
ATOM 9790 O O . PHE B 1 512 ? -13.055 17.344 1.815 1 98.56 512 PHE B O 1
ATOM 9797 N N . ILE B 1 513 ? -12.406 19.469 1.77 1 98.88 513 ILE B N 1
ATOM 9798 C CA . ILE B 1 513 ? -10.992 19.156 1.613 1 98.88 513 ILE B CA 1
ATOM 9799 C C . ILE B 1 513 ? -10.18 19.844 2.707 1 98.88 513 ILE B C 1
ATOM 9801 O O . ILE B 1 513 ? -10.352 21.047 2.951 1 98.88 513 ILE B O 1
ATOM 9805 N N . ILE B 1 514 ? -9.367 19.078 3.385 1 98.94 514 ILE B N 1
ATOM 9806 C CA . ILE B 1 514 ? -8.43 19.578 4.383 1 98.94 514 ILE B CA 1
ATOM 9807 C C . ILE B 1 514 ? -7 19.266 3.951 1 98.94 514 ILE B C 1
ATOM 9809 O O . ILE B 1 514 ? -6.703 18.156 3.521 1 98.94 514 ILE B O 1
ATOM 9813 N N . ILE B 1 515 ? -6.141 20.266 4.004 1 98.94 515 ILE B N 1
ATOM 9814 C CA . ILE B 1 515 ? -4.719 20.047 3.756 1 98.94 515 ILE B CA 1
ATOM 9815 C C . ILE B 1 515 ? -3.969 20 5.082 1 98.94 515 ILE B C 1
ATOM 9817 O O . ILE B 1 515 ? -4.102 20.891 5.918 1 98.94 515 ILE B O 1
ATOM 9821 N N . SER B 1 516 ? -3.32 18.859 5.383 1 98.88 516 SER B N 1
ATOM 9822 C CA . SER B 1 516 ? -2.275 18.828 6.406 1 98.88 516 SER B CA 1
ATOM 9823 C C . SER B 1 516 ? -0.947 19.328 5.848 1 98.88 516 SER B C 1
ATOM 9825 O O . SER B 1 516 ? -0.184 18.547 5.266 1 98.88 516 SER B O 1
ATOM 9827 N N . ALA B 1 517 ? -0.664 20.562 6.133 1 98.81 517 ALA B N 1
ATOM 9828 C CA . ALA B 1 517 ? 0.443 21.25 5.473 1 98.81 517 ALA B CA 1
ATOM 9829 C C . ALA B 1 517 ? 1.724 21.141 6.297 1 98.81 517 ALA B C 1
ATOM 9831 O O . ALA B 1 517 ? 2.059 22.062 7.055 1 98.81 517 ALA B O 1
ATOM 9832 N N . GLY B 1 518 ? 2.42 20.047 6.09 1 98.56 518 GLY B N 1
ATOM 9833 C CA . GLY B 1 518 ? 3.768 19.922 6.621 1 98.56 518 GLY B CA 1
ATOM 9834 C C . GLY B 1 518 ? 4.828 20.5 5.703 1 98.56 518 GLY B C 1
ATOM 9835 O O . GLY B 1 518 ? 4.855 20.203 4.508 1 98.56 518 GLY B O 1
ATOM 9836 N N . LEU B 1 519 ? 5.715 21.359 6.277 1 98.56 519 LEU B N 1
ATOM 9837 C CA . LEU B 1 519 ? 6.691 22.047 5.453 1 98.56 519 LEU B CA 1
ATOM 9838 C C . LEU B 1 519 ? 8.102 21.531 5.715 1 98.56 519 LEU B C 1
ATOM 9840 O O . LEU B 1 519 ? 9.078 22.141 5.293 1 98.56 519 LEU B O 1
ATOM 9844 N N . ASP B 1 520 ? 8.188 20.375 6.371 1 98 520 ASP B N 1
ATOM 9845 C CA . ASP B 1 520 ? 9.477 19.812 6.762 1 98 520 ASP B CA 1
ATOM 9846 C C . ASP B 1 520 ? 10.133 19.062 5.602 1 98 520 ASP B C 1
ATOM 9848 O O . ASP B 1 520 ? 11.273 18.609 5.711 1 98 520 ASP B O 1
ATOM 9852 N N . ALA B 1 521 ? 9.469 18.969 4.477 1 98.31 521 ALA B N 1
ATOM 9853 C CA . ALA B 1 521 ? 10.102 18.422 3.277 1 98.31 521 ALA B CA 1
ATOM 9854 C C . ALA B 1 521 ? 10.797 19.531 2.482 1 98.31 521 ALA B C 1
ATOM 9856 O O . ALA B 1 521 ? 11.43 19.266 1.46 1 98.31 521 ALA B O 1
ATOM 9857 N N . SER B 1 522 ? 10.758 20.75 2.934 1 97.94 522 SER B N 1
ATOM 9858 C CA . SER B 1 522 ? 11.352 21.906 2.248 1 97.94 522 SER B CA 1
ATOM 9859 C C . SER B 1 522 ? 12.844 21.703 2.023 1 97.94 522 SER B C 1
ATOM 9861 O O . SER B 1 522 ? 13.539 21.172 2.895 1 97.94 522 SER B O 1
ATOM 9863 N N . GLU B 1 523 ? 13.391 22.188 0.92 1 97.19 523 GLU B N 1
ATOM 9864 C CA . GLU B 1 523 ? 14.82 22.141 0.634 1 97.19 523 GLU B CA 1
ATOM 9865 C C . GLU B 1 523 ? 15.609 22.969 1.647 1 97.19 523 GLU B C 1
ATOM 9867 O O . GLU B 1 523 ? 16.828 22.812 1.764 1 97.19 523 GLU B O 1
ATOM 9872 N N . TYR B 1 524 ? 14.906 23.766 2.461 1 97.81 524 TYR B N 1
ATOM 9873 C CA . TYR B 1 524 ? 15.578 24.625 3.432 1 97.81 524 TYR B CA 1
ATOM 9874 C C . TYR B 1 524 ? 15.43 24.078 4.844 1 97.81 524 TYR B C 1
ATOM 9876 O O . TYR B 1 524 ? 15.742 24.766 5.82 1 97.81 524 TYR B O 1
ATOM 9884 N N . GLU B 1 525 ? 14.867 22.859 4.969 1 97.44 525 GLU B N 1
ATOM 9885 C CA . GLU B 1 525 ? 14.719 22.25 6.285 1 97.44 525 GLU B CA 1
ATOM 9886 C C . GLU B 1 525 ? 16.062 21.781 6.836 1 97.44 525 GLU B C 1
ATOM 9888 O O . GLU B 1 525 ? 17.047 21.672 6.09 1 97.44 525 GLU B O 1
ATOM 9893 N N . ASP B 1 526 ? 16.062 21.625 8.172 1 94.19 526 ASP B N 1
ATOM 9894 C CA . ASP B 1 526 ? 17.234 21.125 8.867 1 94.19 526 ASP B CA 1
ATOM 9895 C C . ASP B 1 526 ? 17.594 19.719 8.406 1 94.19 526 ASP B C 1
ATOM 9897 O O . ASP B 1 526 ? 16.75 18.828 8.391 1 94.19 526 ASP B O 1
ATOM 9901 N N . PRO B 1 527 ? 18.812 19.531 8.023 1 92.06 527 PRO B N 1
ATOM 9902 C CA . PRO B 1 527 ? 19.219 18.203 7.547 1 92.06 527 PRO B CA 1
ATOM 9903 C C . PRO B 1 527 ? 18.984 17.109 8.57 1 92.06 527 PRO B C 1
ATOM 9905 O O . PRO B 1 527 ? 18.766 15.945 8.203 1 92.06 527 PRO B O 1
ATOM 9908 N N . GLN B 1 528 ? 18.984 17.438 9.82 1 90.06 528 GLN B N 1
ATOM 9909 C CA . GLN B 1 528 ? 18.734 16.438 10.852 1 90.06 528 GLN B CA 1
ATOM 9910 C C . GLN B 1 528 ? 17.297 15.938 10.781 1 90.06 528 GLN B C 1
ATOM 9912 O O . GLN B 1 528 ? 17 14.828 11.227 1 90.06 528 GLN B O 1
ATOM 9917 N N . MET B 1 529 ? 16.406 16.781 10.266 1 90.75 529 MET B N 1
ATOM 9918 C CA . MET B 1 529 ? 15 16.406 10.07 1 90.75 529 MET B CA 1
ATOM 9919 C C . MET B 1 529 ? 14.828 15.586 8.797 1 90.75 529 MET B C 1
ATOM 9921 O O . MET B 1 529 ? 13.836 14.867 8.641 1 90.75 529 MET B O 1
ATOM 9925 N N . GLN B 1 530 ? 15.758 15.766 7.859 1 92.25 530 GLN B N 1
ATOM 9926 C CA . GLN B 1 530 ? 15.758 15.07 6.578 1 92.25 530 GLN B CA 1
ATOM 9927 C C . GLN B 1 530 ? 16.969 14.141 6.457 1 92.25 530 GLN B C 1
ATOM 9929 O O . GLN B 1 530 ? 17.766 14.273 5.527 1 92.25 530 GLN B O 1
ATOM 9934 N N . ARG B 1 531 ? 17.047 13.211 7.227 1 85.81 531 ARG B N 1
ATOM 9935 C CA . ARG B 1 531 ? 18.266 12.43 7.43 1 85.81 531 ARG B CA 1
ATOM 9936 C C . ARG B 1 531 ? 18.641 11.672 6.16 1 85.81 531 ARG B C 1
ATOM 9938 O O . ARG B 1 531 ? 19.812 11.312 5.973 1 85.81 531 ARG B O 1
ATOM 9945 N N . HIS B 1 532 ? 17.719 11.445 5.289 1 88.88 532 HIS B N 1
ATOM 9946 C CA . HIS B 1 532 ? 18.031 10.688 4.086 1 88.88 532 HIS B CA 1
ATOM 9947 C C . HIS B 1 532 ? 18.078 11.594 2.857 1 88.88 532 HIS B C 1
ATOM 9949 O O . HIS B 1 532 ? 18.062 11.109 1.724 1 88.88 532 HIS B O 1
ATOM 9955 N N . GLY B 1 533 ? 17.953 12.836 3.119 1 89.88 533 GLY B N 1
ATOM 9956 C CA . GLY B 1 533 ? 18.219 13.844 2.104 1 89.88 533 GLY B CA 1
ATOM 9957 C C . GLY B 1 533 ? 17.062 14.047 1.146 1 89.88 533 GLY B C 1
ATOM 9958 O O . GLY B 1 533 ? 17.188 14.742 0.135 1 89.88 533 GLY B O 1
ATOM 9959 N N . ILE B 1 534 ? 15.906 13.461 1.394 1 95.06 534 ILE B N 1
ATOM 9960 C CA . ILE B 1 534 ? 14.734 13.633 0.538 1 95.06 534 ILE B CA 1
ATOM 9961 C C . ILE B 1 534 ? 14.055 14.953 0.859 1 95.06 534 ILE B C 1
ATOM 9963 O O . ILE B 1 534 ? 13.852 15.289 2.029 1 95.06 534 ILE B O 1
ATOM 9967 N N . ASN B 1 535 ? 13.812 15.805 -0.129 1 97.5 535 ASN B N 1
ATOM 9968 C CA . ASN B 1 535 ? 13.148 17.094 0.033 1 97.5 535 ASN B CA 1
ATOM 9969 C C . ASN B 1 535 ? 12.367 17.484 -1.219 1 97.5 535 ASN B C 1
ATOM 9971 O O . ASN B 1 535 ? 12.281 16.703 -2.17 1 97.5 535 ASN B O 1
ATOM 9975 N N . VAL B 1 536 ? 11.672 18.609 -1.2 1 98.25 536 VAL B N 1
ATOM 9976 C CA . VAL B 1 536 ? 10.93 19.156 -2.326 1 98.25 536 VAL B CA 1
ATOM 9977 C C . VAL B 1 536 ? 11.352 20.609 -2.564 1 98.25 536 VAL B C 1
ATOM 9979 O O . VAL B 1 536 ? 11.797 21.297 -1.64 1 98.25 536 VAL B O 1
ATOM 9982 N N . PRO B 1 537 ? 11.336 21.078 -3.795 1 97.88 537 PRO B N 1
ATOM 9983 C CA . PRO B 1 537 ? 11.594 22.5 -4.016 1 97.88 537 PRO B CA 1
ATOM 9984 C C . PRO B 1 537 ? 10.508 23.406 -3.422 1 97.88 537 PRO B C 1
ATOM 9986 O O . PRO B 1 537 ? 9.352 23 -3.334 1 97.88 537 PRO B O 1
ATOM 9989 N N . THR B 1 538 ? 10.875 24.625 -3.047 1 97.62 538 THR B N 1
ATOM 9990 C CA . THR B 1 538 ? 9.945 25.547 -2.418 1 97.62 538 THR B CA 1
ATOM 9991 C C . THR B 1 538 ? 8.734 25.781 -3.309 1 97.62 538 THR B C 1
ATOM 9993 O O . THR B 1 538 ? 7.617 25.953 -2.812 1 97.62 538 THR B O 1
ATOM 9996 N N . SER B 1 539 ? 8.914 25.781 -4.637 1 97.31 539 SER B N 1
ATOM 9997 C CA . SER B 1 539 ? 7.84 26.031 -5.594 1 97.31 539 SER B CA 1
ATOM 9998 C C . SER B 1 539 ? 6.762 24.953 -5.512 1 97.31 539 SER B C 1
ATOM 10000 O O . SER B 1 539 ? 5.625 25.172 -5.93 1 97.31 539 SER B O 1
ATOM 10002 N N . PHE B 1 540 ? 7.109 23.812 -4.984 1 98.06 540 PHE B N 1
ATOM 10003 C CA . PHE B 1 540 ? 6.184 22.703 -4.859 1 98.06 540 PHE B CA 1
ATOM 10004 C C . PHE B 1 540 ? 4.949 23.094 -4.062 1 98.06 540 PHE B C 1
ATOM 10006 O O . PHE B 1 540 ? 3.828 22.75 -4.426 1 98.06 540 PHE B O 1
ATOM 10013 N N . TYR B 1 541 ? 5.16 23.812 -2.982 1 98.56 541 TYR B N 1
ATOM 10014 C CA . TYR B 1 541 ? 4.051 24.125 -2.088 1 98.56 541 TYR B CA 1
ATOM 10015 C C . TYR B 1 541 ? 3.02 25 -2.783 1 98.56 541 TYR B C 1
ATOM 10017 O O . TYR B 1 541 ? 1.813 24.812 -2.607 1 98.56 541 TYR B O 1
ATOM 10025 N N . ALA B 1 542 ? 3.445 25.906 -3.584 1 97.94 542 ALA B N 1
ATOM 10026 C CA . ALA B 1 542 ? 2.516 26.734 -4.34 1 97.94 542 ALA B CA 1
ATOM 10027 C C . ALA B 1 542 ? 1.789 25.906 -5.406 1 97.94 542 ALA B C 1
ATOM 10029 O O . ALA B 1 542 ? 0.569 26.016 -5.555 1 97.94 542 ALA B O 1
ATOM 10030 N N . ARG B 1 543 ? 2.541 25.141 -6.121 1 95.88 543 ARG B N 1
ATOM 10031 C CA . ARG B 1 543 ? 1.981 24.344 -7.211 1 95.88 543 ARG B CA 1
ATOM 10032 C C . ARG B 1 543 ? 0.968 23.328 -6.691 1 95.88 543 ARG B C 1
ATOM 10034 O O . ARG B 1 543 ? -0.149 23.25 -7.203 1 95.88 543 ARG B O 1
ATOM 10041 N N . PHE B 1 544 ? 1.376 22.594 -5.719 1 97.88 544 PHE B N 1
ATOM 10042 C CA . PHE B 1 544 ? 0.497 21.578 -5.152 1 97.88 544 PHE B CA 1
ATOM 10043 C C . PHE B 1 544 ? -0.78 22.219 -4.609 1 97.88 544 PHE B C 1
ATOM 10045 O O . PHE B 1 544 ? -1.881 21.719 -4.871 1 97.88 544 PHE B O 1
ATOM 10052 N N . THR B 1 545 ? -0.608 23.266 -3.828 1 98.31 545 THR B N 1
ATOM 10053 C CA . THR B 1 545 ? -1.754 23.922 -3.213 1 98.31 545 THR B CA 1
ATOM 10054 C C . THR B 1 545 ? -2.711 24.453 -4.277 1 98.31 545 THR B C 1
ATOM 10056 O O . THR B 1 545 ? -3.932 24.344 -4.133 1 98.31 545 THR B O 1
ATOM 10059 N N . LYS B 1 546 ? -2.184 25 -5.312 1 95.69 546 LYS B N 1
ATOM 10060 C CA . LYS B 1 546 ? -3.031 25.484 -6.402 1 95.69 546 LYS B CA 1
ATOM 10061 C C . LYS B 1 546 ? -3.82 24.328 -7.031 1 95.69 546 LYS B C 1
ATOM 10063 O O . LYS B 1 546 ? -4.996 24.5 -7.367 1 95.69 546 LYS B O 1
ATOM 10068 N N . ASP B 1 547 ? -3.164 23.219 -7.215 1 96.06 547 ASP B N 1
ATOM 10069 C CA . ASP B 1 547 ? -3.844 22.047 -7.766 1 96.06 547 ASP B CA 1
ATOM 10070 C C . ASP B 1 547 ? -4.961 21.578 -6.836 1 96.06 547 ASP B C 1
ATOM 10072 O O . ASP B 1 547 ? -5.992 21.078 -7.297 1 96.06 547 ASP B O 1
ATOM 10076 N N . VAL B 1 548 ? -4.785 21.703 -5.52 1 97.88 548 VAL B N 1
ATOM 10077 C CA . VAL B 1 548 ? -5.832 21.359 -4.562 1 97.88 548 VAL B CA 1
ATOM 10078 C C . VAL B 1 548 ? -7.008 22.328 -4.719 1 97.88 548 VAL B C 1
ATOM 10080 O O . VAL B 1 548 ? -8.164 21.906 -4.66 1 97.88 548 VAL B O 1
ATOM 10083 N N . VAL B 1 549 ? -6.73 23.609 -4.902 1 96.06 549 VAL B N 1
ATOM 10084 C CA . VAL B 1 549 ? -7.781 24.609 -5.07 1 96.06 549 VAL B CA 1
ATOM 10085 C C . VAL B 1 549 ? -8.602 24.281 -6.32 1 96.06 549 VAL B C 1
ATOM 10087 O O . VAL B 1 549 ? -9.828 24.406 -6.316 1 96.06 549 VAL B O 1
ATOM 10090 N N . LYS B 1 550 ? -7.93 23.828 -7.379 1 92.88 550 LYS B N 1
ATOM 10091 C CA . LYS B 1 550 ? -8.633 23.422 -8.594 1 92.88 550 LYS B CA 1
ATOM 10092 C C . LYS B 1 550 ? -9.523 22.219 -8.336 1 92.88 550 LYS B C 1
ATOM 10094 O O . LYS B 1 550 ? -10.656 22.156 -8.82 1 92.88 550 LYS B O 1
ATOM 10099 N N . LEU B 1 551 ? -8.992 21.297 -7.574 1 94.88 551 LEU B N 1
ATOM 10100 C CA . LEU B 1 551 ? -9.773 20.125 -7.207 1 94.88 551 LEU B CA 1
ATOM 10101 C C . LEU B 1 551 ? -11 20.516 -6.398 1 94.88 551 LEU B C 1
ATOM 10103 O O . LEU B 1 551 ? -12.086 19.953 -6.586 1 94.88 551 LEU B O 1
ATOM 10107 N N . ALA B 1 552 ? -10.828 21.484 -5.523 1 96 552 ALA B N 1
ATOM 10108 C CA . ALA B 1 552 ? -11.914 21.938 -4.66 1 96 552 ALA B CA 1
ATOM 10109 C C . ALA B 1 552 ? -13.031 22.594 -5.477 1 96 552 ALA B C 1
ATOM 10111 O O . ALA B 1 552 ? -14.211 22.469 -5.133 1 96 552 ALA B O 1
ATOM 10112 N N . LYS B 1 553 ? -12.734 23.234 -6.562 1 92.31 553 LYS B N 1
ATOM 10113 C CA . LYS B 1 553 ? -13.734 23.875 -7.418 1 92.31 553 LYS B CA 1
ATOM 10114 C C . LYS B 1 553 ? -14.656 22.828 -8.039 1 92.31 553 LYS B C 1
ATOM 10116 O O . LYS B 1 553 ? -15.836 23.094 -8.273 1 92.31 553 LYS B O 1
ATOM 10121 N N . ILE B 1 554 ? -14.125 21.656 -8.18 1 91.5 554 ILE B N 1
ATOM 10122 C CA . ILE B 1 554 ? -14.891 20.578 -8.789 1 91.5 554 ILE B CA 1
ATOM 10123 C C . ILE B 1 554 ? -15.828 19.969 -7.758 1 91.5 554 ILE B C 1
ATOM 10125 O O . ILE B 1 554 ? -16.984 19.656 -8.062 1 91.5 554 ILE B O 1
ATOM 10129 N N . HIS B 1 555 ? -15.383 19.875 -6.492 1 93.38 555 HIS B N 1
ATOM 10130 C CA . HIS B 1 555 ? -16.094 19 -5.582 1 93.38 555 HIS B CA 1
ATOM 10131 C C . HIS B 1 555 ? -16.719 19.766 -4.426 1 93.38 555 HIS B C 1
ATOM 10133 O O . HIS B 1 555 ? -17.766 19.391 -3.908 1 93.38 555 HIS B O 1
ATOM 10139 N N . THR B 1 556 ? -16.078 20.812 -3.922 1 95.44 556 THR B N 1
ATOM 10140 C CA . THR B 1 556 ? -16.469 21.406 -2.646 1 95.44 556 THR B CA 1
ATOM 10141 C C . THR B 1 556 ? -16.859 22.859 -2.83 1 95.44 556 THR B C 1
ATOM 10143 O O . THR B 1 556 ? -16.703 23.672 -1.914 1 95.44 556 THR B O 1
ATOM 10146 N N . GLU B 1 557 ? -17.219 23.266 -4.066 1 92.56 557 GLU B N 1
ATOM 10147 C CA . GLU B 1 557 ? -17.547 24.656 -4.371 1 92.56 557 GLU B CA 1
ATOM 10148 C C . GLU B 1 557 ? -16.391 25.594 -4.02 1 92.56 557 GLU B C 1
ATOM 10150 O O . GLU B 1 557 ? -16.609 26.719 -3.553 1 92.56 557 GLU B O 1
ATOM 10155 N N . GLY B 1 558 ? -15.18 25.078 -4.008 1 93.69 558 GLY B N 1
ATOM 10156 C CA . GLY B 1 558 ? -13.969 25.859 -3.836 1 93.69 558 GLY B CA 1
ATOM 10157 C C . GLY B 1 558 ? -13.492 25.922 -2.398 1 93.69 558 GLY B C 1
ATOM 10158 O O . GLY B 1 558 ? -12.516 26.594 -2.088 1 93.69 558 GLY B O 1
ATOM 10159 N N . LYS B 1 559 ? -14.062 25.219 -1.5 1 96.25 559 LYS B N 1
ATOM 10160 C CA . LYS B 1 559 ? -13.773 25.328 -0.072 1 96.25 559 LYS B CA 1
ATOM 10161 C C . LYS B 1 559 ? -12.602 24.438 0.315 1 96.25 559 LYS B C 1
ATOM 10163 O O . LYS B 1 559 ? -12.594 23.234 0.007 1 96.25 559 LYS B O 1
ATOM 10168 N N . VAL B 1 560 ? -11.586 24.984 0.928 1 98.25 560 VAL B N 1
ATOM 10169 C CA . VAL B 1 560 ? -10.398 24.281 1.409 1 98.25 560 VAL B CA 1
ATOM 10170 C C . VAL B 1 560 ? -9.938 24.906 2.729 1 98.25 560 VAL B C 1
ATOM 10172 O O . VAL B 1 560 ? -9.953 26.125 2.891 1 98.25 560 VAL B O 1
ATOM 10175 N N . VAL B 1 561 ? -9.617 24.078 3.672 1 98.62 561 VAL B N 1
ATOM 10176 C CA . VAL B 1 561 ? -8.914 24.547 4.863 1 98.62 561 VAL B CA 1
ATOM 10177 C C . VAL B 1 561 ? -7.555 23.859 4.961 1 98.62 561 VAL B C 1
ATOM 10179 O O . VAL B 1 561 ? -7.434 22.656 4.676 1 98.62 561 VAL B O 1
ATOM 10182 N N . SER B 1 562 ? -6.57 24.609 5.234 1 98.88 562 SER B N 1
ATOM 10183 C CA . SER B 1 562 ? -5.219 24.094 5.422 1 98.88 562 SER B CA 1
ATOM 10184 C C . SER B 1 562 ? -4.727 24.328 6.848 1 98.88 562 SER B C 1
ATOM 10186 O O . SER B 1 562 ? -4.863 25.438 7.379 1 98.88 562 SER B O 1
ATOM 10188 N N . PHE B 1 563 ? -4.25 23.281 7.48 1 98.88 563 PHE B N 1
ATOM 10189 C CA . PHE B 1 563 ? -3.684 23.375 8.82 1 98.88 563 PHE B CA 1
ATOM 10190 C C . PHE B 1 563 ? -2.168 23.203 8.781 1 98.88 563 PHE B C 1
ATOM 10192 O O . PHE B 1 563 ? -1.661 22.25 8.195 1 98.88 563 PHE B O 1
ATOM 10199 N N . LEU B 1 564 ? -1.462 24.125 9.422 1 98.81 564 LEU B N 1
ATOM 10200 C CA . LEU B 1 564 ? -0.017 23.984 9.547 1 98.81 564 LEU B CA 1
ATOM 10201 C C . LEU B 1 564 ? 0.33 22.75 10.391 1 98.81 564 LEU B C 1
ATOM 10203 O O . LEU B 1 564 ? -0.193 22.578 11.492 1 98.81 564 LEU B O 1
ATOM 10207 N N . GLU B 1 565 ? 1.156 21.844 9.891 1 97.19 565 GLU B N 1
ATOM 10208 C CA . GLU B 1 565 ? 1.649 20.672 10.602 1 97.19 565 GLU B CA 1
ATOM 10209 C C . GLU B 1 565 ? 3.152 20.766 10.852 1 97.19 565 GLU B C 1
ATOM 10211 O O . GLU B 1 565 ? 3.598 21.578 11.664 1 97.19 565 GLU B O 1
ATOM 10216 N N . GLY B 1 566 ? 3.916 20.156 10.039 1 96.44 566 GLY B N 1
ATOM 10217 C CA . GLY B 1 566 ? 5.352 20.125 10.266 1 96.44 566 GLY B CA 1
ATOM 10218 C C . GLY B 1 566 ? 6.07 21.344 9.695 1 96.44 566 GLY B C 1
ATOM 10219 O O . GLY B 1 566 ? 5.453 22.188 9.047 1 96.44 566 GLY B O 1
ATOM 10220 N N . GLY B 1 567 ? 7.414 21.422 9.891 1 97.62 567 GLY B N 1
ATOM 10221 C CA . GLY B 1 567 ? 8.359 22.5 9.633 1 97.62 567 GLY B CA 1
ATOM 10222 C C . GLY B 1 567 ? 9.094 22.953 10.875 1 97.62 567 GLY B C 1
ATOM 10223 O O . GLY B 1 567 ? 8.461 23.266 11.891 1 97.62 567 GLY B O 1
ATOM 10224 N N . TYR B 1 568 ? 10.438 22.969 10.75 1 96.12 568 TYR B N 1
ATOM 10225 C CA . TYR B 1 568 ? 11.102 23.156 12.031 1 96.12 568 TYR B CA 1
ATOM 10226 C C . TYR B 1 568 ? 12.312 24.078 11.898 1 96.12 568 TYR B C 1
ATOM 10228 O O . TYR B 1 568 ? 12.805 24.609 12.891 1 96.12 568 TYR B O 1
ATOM 10236 N N . SER B 1 569 ? 12.75 24.25 10.703 1 96.81 569 SER B N 1
ATOM 10237 C CA . SER B 1 569 ? 13.703 25.344 10.492 1 96.81 569 SER B CA 1
ATOM 10238 C C . SER B 1 569 ? 12.992 26.641 10.141 1 96.81 569 SER B C 1
ATOM 10240 O O . SER B 1 569 ? 11.93 26.625 9.516 1 96.81 569 SER B O 1
ATOM 10242 N N . ASP B 1 570 ? 13.57 27.734 10.562 1 97.31 570 ASP B N 1
ATOM 10243 C CA . ASP B 1 570 ? 12.984 29.031 10.242 1 97.31 570 ASP B CA 1
ATOM 10244 C C . ASP B 1 570 ? 12.852 29.219 8.734 1 97.31 570 ASP B C 1
ATOM 10246 O O . ASP B 1 570 ? 11.812 29.672 8.242 1 97.31 570 ASP B O 1
ATOM 10250 N N . ALA B 1 571 ? 13.883 28.797 8.039 1 98.25 571 ALA B N 1
ATOM 10251 C CA . ALA B 1 571 ? 13.914 28.969 6.59 1 98.25 571 ALA B CA 1
ATOM 10252 C C . ALA B 1 571 ? 12.828 28.141 5.918 1 98.25 571 ALA B C 1
ATOM 10254 O O . ALA B 1 571 ? 12.18 28.594 4.977 1 98.25 571 ALA B O 1
ATOM 10255 N N . ALA B 1 572 ? 12.648 26.922 6.367 1 98.44 572 ALA B N 1
ATOM 10256 C CA . ALA B 1 572 ? 11.625 26.031 5.805 1 98.44 572 ALA B CA 1
ATOM 10257 C C . ALA B 1 572 ? 10.227 26.594 6.043 1 98.44 572 ALA B C 1
ATOM 10259 O O . ALA B 1 572 ? 9.383 26.578 5.145 1 98.44 572 ALA B O 1
ATOM 10260 N N . LEU B 1 573 ? 9.992 27.078 7.219 1 98.62 573 LEU B N 1
ATOM 10261 C CA . LEU B 1 573 ? 8.688 27.625 7.57 1 98.62 573 LEU B CA 1
ATOM 10262 C C . LEU B 1 573 ? 8.391 28.906 6.781 1 98.62 573 LEU B C 1
ATOM 10264 O O . LEU B 1 573 ? 7.301 29.062 6.234 1 98.62 573 LEU B O 1
ATOM 10268 N N . ILE B 1 574 ? 9.375 29.812 6.695 1 98.62 574 ILE B N 1
ATOM 10269 C CA . ILE B 1 574 ? 9.188 31.078 6.004 1 98.62 574 ILE B CA 1
ATOM 10270 C C . ILE B 1 574 ? 8.906 30.828 4.523 1 98.62 574 ILE B C 1
ATOM 10272 O O . ILE B 1 574 ? 7.895 31.297 3.988 1 98.62 574 ILE B O 1
ATOM 10276 N N . SER B 1 575 ? 9.773 30.109 3.883 1 98.44 575 SER B N 1
ATOM 10277 C CA . SER B 1 575 ? 9.648 29.875 2.449 1 98.44 575 SER B CA 1
ATOM 10278 C C . SER B 1 575 ? 8.438 29 2.135 1 98.44 575 SER B C 1
ATOM 10280 O O . SER B 1 575 ? 7.727 29.25 1.157 1 98.44 575 SER B O 1
ATOM 10282 N N . GLY B 1 576 ? 8.203 27.984 2.967 1 98.62 576 GLY B N 1
ATOM 10283 C CA . GLY B 1 576 ? 7.082 27.078 2.754 1 98.62 576 GLY B CA 1
ATOM 10284 C C . GLY B 1 576 ? 5.73 27.75 2.881 1 98.62 576 GLY B C 1
ATOM 10285 O O . GLY B 1 576 ? 4.867 27.594 2.016 1 98.62 576 GLY B O 1
ATOM 10286 N N . VAL B 1 577 ? 5.547 28.516 3.977 1 98.81 577 VAL B N 1
ATOM 10287 C CA . VAL B 1 577 ? 4.289 29.219 4.184 1 98.81 577 VAL B CA 1
ATOM 10288 C C . VAL B 1 577 ? 4.086 30.25 3.072 1 98.81 577 VAL B C 1
ATOM 10290 O O . VAL B 1 577 ? 2.979 30.391 2.547 1 98.81 577 VAL B O 1
ATOM 10293 N N . PHE B 1 578 ? 5.168 30.969 2.727 1 98.56 578 PHE B N 1
ATOM 10294 C CA . PHE B 1 578 ? 5.141 31.953 1.643 1 98.56 578 PHE B CA 1
ATOM 10295 C C . PHE B 1 578 ? 4.641 31.312 0.351 1 98.56 578 PHE B C 1
ATOM 10297 O O . PHE B 1 578 ? 3.654 31.766 -0.23 1 98.56 578 PHE B O 1
ATOM 10304 N N . SER B 1 579 ? 5.238 30.234 -0.021 1 98.5 579 SER B N 1
ATOM 10305 C CA . SER B 1 579 ? 4.906 29.531 -1.25 1 98.5 579 SER B CA 1
ATOM 10306 C C . SER B 1 579 ? 3.504 28.922 -1.18 1 98.5 579 SER B C 1
ATOM 10308 O O . SER B 1 579 ? 2.73 29.031 -2.135 1 98.5 579 SER B O 1
ATOM 10310 N N . HIS B 1 580 ? 3.154 28.297 -0.076 1 98.75 580 HIS B N 1
ATOM 10311 C CA . HIS B 1 580 ? 1.856 27.672 0.147 1 98.75 580 HIS B CA 1
ATOM 10312 C C . HIS B 1 580 ? 0.723 28.672 -0.009 1 98.75 580 HIS B C 1
ATOM 10314 O O . HIS B 1 580 ? -0.279 28.391 -0.669 1 98.75 580 HIS B O 1
ATOM 10320 N N . LEU B 1 581 ? 0.879 29.844 0.538 1 98.44 581 LEU B N 1
ATOM 10321 C CA . LEU B 1 581 ? -0.167 30.859 0.51 1 98.44 581 LEU B CA 1
ATOM 10322 C C . LEU B 1 581 ? -0.328 31.438 -0.894 1 98.44 581 LEU B C 1
ATOM 10324 O O . LEU B 1 581 ? -1.437 31.797 -1.301 1 98.44 581 LEU B O 1
ATOM 10328 N N . ILE B 1 582 ? 0.785 31.531 -1.621 1 96.94 582 ILE B N 1
ATOM 10329 C CA . ILE B 1 582 ? 0.693 32 -2.998 1 96.94 582 ILE B CA 1
ATOM 10330 C C . ILE B 1 582 ? -0.159 31.047 -3.82 1 96.94 582 ILE B C 1
ATOM 10332 O O . ILE B 1 582 ? -0.883 31.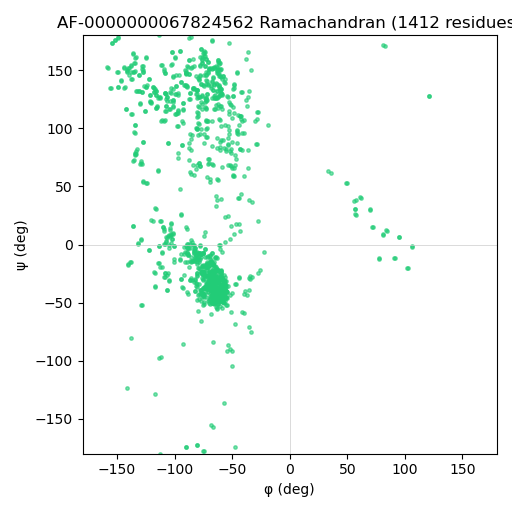453 -4.727 1 96.94 582 ILE B O 1
ATOM 10336 N N . GLY B 1 583 ? -0.085 29.75 -3.443 1 96.94 583 GLY B N 1
ATOM 10337 C CA . GLY B 1 583 ? -0.899 28.766 -4.129 1 96.94 583 GLY B CA 1
ATOM 10338 C C . GLY B 1 583 ? -2.334 28.719 -3.641 1 96.94 583 GLY B C 1
ATOM 10339 O O . GLY B 1 583 ? -3.244 28.375 -4.395 1 96.94 583 GLY B O 1
ATOM 10340 N N . LEU B 1 584 ? -2.551 29.109 -2.393 1 97.62 584 LEU B N 1
ATOM 10341 C CA . LEU B 1 584 ? -3.869 29.062 -1.773 1 97.62 584 LEU B CA 1
ATOM 10342 C C . LEU B 1 584 ? -4.672 30.312 -2.088 1 97.62 584 LEU B C 1
ATOM 10344 O O . LEU B 1 584 ? -5.031 31.078 -1.182 1 97.62 584 LEU B O 1
ATOM 10348 N N . THR B 1 585 ? -4.945 30.578 -3.354 1 93.69 585 THR B N 1
ATOM 10349 C CA . THR B 1 585 ? -5.684 31.75 -3.822 1 93.69 585 THR B CA 1
ATOM 10350 C C . THR B 1 585 ? -6.719 31.344 -4.867 1 93.69 585 THR B C 1
ATOM 10352 O O . THR B 1 585 ? -6.594 30.297 -5.508 1 93.69 585 THR B O 1
ATOM 10355 N N . ASN B 1 586 ? -7.883 32.125 -4.891 1 83.06 586 ASN B N 1
ATOM 10356 C CA . ASN B 1 586 ? -8.961 31.938 -5.863 1 83.06 586 ASN B CA 1
ATOM 10357 C C . ASN B 1 586 ? -8.836 32.906 -7.023 1 83.06 586 ASN B C 1
ATOM 10359 O O . ASN B 1 586 ? -9.375 34.031 -6.965 1 83.06 586 ASN B O 1
ATOM 10363 N N . ASN B 1 587 ? -8.047 32.75 -7.957 1 67.88 587 ASN B N 1
ATOM 10364 C CA . ASN B 1 587 ? -7.887 33.75 -9 1 67.88 587 ASN B CA 1
ATOM 10365 C C . ASN B 1 587 ? -9.141 33.875 -9.867 1 67.88 587 ASN B C 1
ATOM 10367 O O . ASN B 1 587 ? -9.586 32.875 -10.445 1 67.88 587 ASN B O 1
ATOM 10371 N N . PRO B 1 588 ? -10.258 34.75 -9.43 1 54.19 588 PRO B N 1
ATOM 10372 C CA . PRO B 1 588 ? -11.562 34.906 -10.062 1 54.19 588 PRO B CA 1
ATOM 10373 C C . PRO B 1 588 ? -11.492 34.812 -11.586 1 54.19 588 PRO B C 1
ATOM 10375 O O . PRO B 1 588 ? -12.414 34.281 -12.227 1 54.19 588 PRO B O 1
ATOM 10378 N N . GLU B 1 589 ? -10.953 35.781 -12.156 1 47.81 589 GLU B N 1
ATOM 10379 C CA . GLU B 1 589 ? -11.43 36.219 -13.469 1 47.81 589 GLU B CA 1
ATOM 10380 C C . GLU B 1 589 ? -11.227 35.094 -14.508 1 47.81 589 GLU B C 1
ATOM 10382 O O . GLU B 1 589 ? -11.797 35.156 -15.594 1 47.81 589 GLU B O 1
ATOM 10387 N N . GLN B 1 590 ? -10.125 34.375 -14.602 1 44.41 590 GLN B N 1
ATOM 10388 C CA . GLN B 1 590 ? -9.711 34 -15.945 1 44.41 590 GLN B CA 1
ATOM 10389 C C . GLN B 1 590 ? -10.359 32.688 -16.391 1 44.41 590 GLN B C 1
ATOM 10391 O O . GLN B 1 590 ? -10.219 31.672 -15.727 1 44.41 590 GLN B O 1
ATOM 10396 N N . VAL B 1 591 ? -11.547 32.781 -16.969 1 46.34 591 VAL B N 1
ATOM 10397 C CA . VAL B 1 591 ? -12.25 31.781 -17.75 1 46.34 591 VAL B CA 1
ATOM 10398 C C . VAL B 1 591 ? -11.258 30.766 -18.312 1 46.34 591 VAL B C 1
ATOM 10400 O O . VAL B 1 591 ? -11.648 29.719 -18.812 1 46.34 591 VAL B O 1
ATOM 10403 N N . GLY B 1 592 ? -9.867 31.062 -18.094 1 48.97 592 GLY B N 1
ATOM 10404 C CA . GLY B 1 592 ? -8.859 30.203 -18.703 1 48.97 592 GLY B CA 1
ATOM 10405 C C . GLY B 1 592 ? -7.996 29.484 -17.688 1 48.97 592 GLY B C 1
ATOM 10406 O O . GLY B 1 592 ? -8.5 29.031 -16.656 1 48.97 592 GLY B O 1
ATOM 10407 N N . ASP B 1 593 ? -6.551 29.547 -17.781 1 59.88 593 ASP B N 1
ATOM 10408 C CA . ASP B 1 593 ? -5.492 28.781 -17.141 1 59.88 593 ASP B CA 1
ATOM 10409 C C . ASP B 1 593 ? -5.164 29.359 -15.758 1 59.88 593 ASP B C 1
ATOM 10411 O O . ASP B 1 593 ? -4.816 30.531 -15.641 1 59.88 593 ASP B O 1
ATOM 10415 N N . ASP B 1 594 ? -5.941 29.344 -14.648 1 67.12 594 ASP B N 1
ATOM 10416 C CA . ASP B 1 594 ? -5.594 29.734 -13.281 1 67.12 594 ASP B CA 1
ATOM 10417 C C . ASP B 1 594 ? -4.152 29.344 -12.953 1 67.12 594 ASP B C 1
ATOM 10419 O O . ASP B 1 594 ? -3.91 28.359 -12.266 1 67.12 594 ASP B O 1
ATOM 10423 N N . PRO B 1 595 ? -3.26 30.219 -13.406 1 77.38 595 PRO B N 1
ATOM 10424 C CA . PRO B 1 595 ? -1.848 29.859 -13.266 1 77.38 595 PRO B CA 1
ATOM 10425 C C . PRO B 1 595 ? -1.331 30.016 -11.844 1 77.38 595 PRO B C 1
ATOM 10427 O O . PRO B 1 595 ? -1.919 30.766 -11.047 1 77.38 595 PRO B O 1
ATOM 10430 N N . VAL B 1 596 ? -0.341 29.359 -11.477 1 84.06 596 VAL B N 1
ATOM 10431 C CA . VAL B 1 596 ? 0.368 29.547 -10.219 1 84.06 596 VAL B CA 1
ATOM 10432 C C . VAL B 1 596 ? 1.166 30.844 -10.266 1 84.06 596 VAL B C 1
ATOM 10434 O O . VAL B 1 596 ? 1.951 31.078 -11.188 1 84.06 596 VAL B O 1
ATOM 10437 N N . LEU B 1 597 ? 0.949 31.75 -9.312 1 87.56 597 LEU B N 1
ATOM 10438 C CA . LEU B 1 597 ? 1.514 33.094 -9.297 1 87.56 597 LEU B CA 1
ATOM 10439 C C . LEU B 1 597 ? 2.918 33.094 -8.703 1 87.56 597 LEU B C 1
ATOM 10441 O O . LEU B 1 597 ? 3.588 34.125 -8.672 1 87.56 597 LEU B O 1
ATOM 10445 N N . TRP B 1 598 ? 3.379 31.906 -8.297 1 93.25 598 TRP B N 1
ATOM 10446 C CA . TRP B 1 598 ? 4.684 31.812 -7.648 1 93.25 598 TRP B CA 1
ATOM 10447 C C . TRP B 1 598 ? 5.801 32.188 -8.617 1 93.25 598 TRP B C 1
ATOM 10449 O O . TRP B 1 598 ? 5.828 31.688 -9.75 1 93.25 598 TRP B O 1
ATOM 10459 N N . ASN B 1 599 ? 6.637 33.094 -8.156 1 92.5 599 ASN B N 1
ATOM 10460 C CA . ASN B 1 599 ? 7.855 33.438 -8.883 1 92.5 599 ASN B CA 1
ATOM 10461 C C . ASN B 1 599 ? 9.078 32.75 -8.305 1 92.5 599 ASN B C 1
ATOM 10463 O O . ASN B 1 599 ? 9.359 32.844 -7.109 1 92.5 599 ASN B O 1
ATOM 10467 N N . ALA B 1 600 ? 9.844 32.125 -9.102 1 89.81 600 ALA B N 1
ATOM 10468 C CA . ALA B 1 600 ? 10.969 31.297 -8.68 1 89.81 600 ALA B CA 1
ATOM 10469 C C . ALA B 1 600 ? 12 32.125 -7.906 1 89.81 600 ALA B C 1
ATOM 10471 O O . ALA B 1 600 ? 12.664 31.594 -7.008 1 89.81 600 ALA B O 1
ATOM 10472 N N . THR B 1 601 ? 12.102 33.406 -8.156 1 91.19 601 THR B N 1
ATOM 10473 C CA . THR B 1 601 ? 13.109 34.25 -7.516 1 91.19 601 THR B CA 1
ATOM 10474 C C . THR B 1 601 ? 12.766 34.469 -6.043 1 91.19 601 THR B C 1
ATOM 10476 O O . THR B 1 601 ? 13.633 34.844 -5.25 1 91.19 601 THR B O 1
ATOM 10479 N N . TRP B 1 602 ? 11.547 34.219 -5.688 1 94.25 602 TRP B N 1
ATOM 10480 C CA . TRP B 1 602 ? 11.094 34.469 -4.328 1 94.25 602 TRP B CA 1
ATOM 10481 C C . TRP B 1 602 ? 11.609 33.406 -3.367 1 94.25 602 TRP B C 1
ATOM 10483 O O . TRP B 1 602 ? 11.695 33.656 -2.16 1 94.25 602 TRP B O 1
ATOM 10493 N N . GLY B 1 603 ? 11.914 32.25 -3.914 1 92.62 603 GLY B N 1
ATOM 10494 C CA . GLY B 1 603 ? 12.32 31.141 -3.072 1 92.62 603 GLY B CA 1
ATOM 10495 C C . GLY B 1 603 ? 13.82 30.875 -3.115 1 92.62 603 GLY B C 1
ATOM 10496 O O . GLY B 1 603 ? 14.289 29.844 -2.629 1 92.62 603 GLY B O 1
ATOM 10497 N N . ASN B 1 604 ? 14.562 31.797 -3.643 1 92.38 604 ASN B N 1
ATOM 10498 C CA . ASN B 1 604 ? 15.992 31.531 -3.764 1 92.38 604 ASN B CA 1
ATOM 10499 C C . ASN B 1 604 ? 16.703 31.703 -2.426 1 92.38 604 ASN B C 1
ATOM 10501 O O . ASN B 1 604 ? 16.141 32.281 -1.485 1 92.38 604 ASN B O 1
ATOM 10505 N N . ASP B 1 605 ? 17.906 31.266 -2.363 1 94.62 605 ASP B N 1
ATOM 10506 C CA . ASP B 1 605 ? 18.688 31.188 -1.137 1 94.62 605 ASP B CA 1
ATOM 10507 C C . ASP B 1 605 ? 18.891 32.562 -0.527 1 94.62 605 ASP B C 1
ATOM 10509 O O . ASP B 1 605 ? 18.797 32.75 0.69 1 94.62 605 ASP B O 1
ATOM 10513 N N . HIS B 1 606 ? 19.125 33.531 -1.343 1 93.94 606 HIS B N 1
ATOM 10514 C CA . HIS B 1 606 ? 19.406 34.875 -0.859 1 93.94 606 HIS B CA 1
ATOM 10515 C C . HIS B 1 606 ? 18.172 35.469 -0.195 1 93.94 606 HIS B C 1
ATOM 10517 O O . HIS B 1 606 ? 18.281 36.062 0.883 1 93.94 606 HIS B O 1
ATOM 10523 N N . VAL B 1 607 ? 17.078 35.344 -0.808 1 95.06 607 VAL B N 1
ATOM 10524 C CA . VAL B 1 607 ? 15.836 35.875 -0.295 1 95.06 607 VAL B CA 1
ATOM 10525 C C . VAL B 1 607 ? 15.469 35.219 1.023 1 95.06 607 VAL B C 1
ATOM 10527 O O . VAL B 1 607 ? 15.148 35.875 2.006 1 95.06 607 VAL B O 1
ATOM 10530 N N . VAL B 1 608 ? 15.562 33.875 1.054 1 97.56 608 VAL B N 1
ATOM 10531 C CA . VAL B 1 608 ? 15.172 33.094 2.232 1 97.56 608 VAL B CA 1
ATOM 10532 C C . VAL B 1 608 ? 16.109 33.438 3.391 1 97.56 608 VAL B C 1
ATOM 10534 O O . VAL B 1 608 ? 15.672 33.594 4.531 1 97.56 608 VAL B O 1
ATOM 10537 N N . LYS B 1 609 ? 17.344 33.594 3.061 1 96.31 609 LYS B N 1
ATOM 10538 C CA . LYS B 1 609 ? 18.328 33.938 4.086 1 96.31 609 LYS B CA 1
ATOM 10539 C C . LYS B 1 609 ? 18.031 35.312 4.68 1 96.31 609 LYS B C 1
ATOM 10541 O O . LYS B 1 609 ? 18.141 35.5 5.891 1 96.31 609 LYS B O 1
ATOM 10546 N N . GLU B 1 610 ? 17.688 36.281 3.832 1 94.75 610 GLU B N 1
ATOM 10547 C CA . GLU B 1 610 ? 17.375 37.625 4.293 1 94.75 610 GLU B CA 1
ATOM 10548 C C . GLU B 1 610 ? 16.156 37.625 5.199 1 94.75 610 GLU B C 1
ATOM 10550 O O . GLU B 1 610 ? 16.141 38.312 6.223 1 94.75 610 GLU B O 1
ATOM 10555 N N . LEU B 1 611 ? 15.172 36.938 4.832 1 97.31 611 LEU B N 1
ATOM 10556 C CA . LEU B 1 611 ? 13.953 36.875 5.629 1 97.31 611 LEU B CA 1
ATOM 10557 C C . LEU B 1 611 ? 14.203 36.188 6.961 1 97.31 611 LEU B C 1
ATOM 10559 O O . LEU B 1 611 ? 13.609 36.531 7.98 1 97.31 611 LEU B O 1
ATOM 10563 N N . THR B 1 612 ? 15.062 35.156 6.945 1 97.69 612 THR B N 1
ATOM 10564 C CA . THR B 1 612 ? 15.328 34.344 8.133 1 97.69 612 THR B CA 1
ATOM 10565 C C . THR B 1 612 ? 16 35.188 9.219 1 97.69 612 THR B C 1
ATOM 10567 O O . THR B 1 612 ? 15.891 34.875 10.406 1 97.69 612 THR B O 1
ATOM 10570 N N . LYS B 1 613 ? 16.656 36.281 8.844 1 95.75 613 LYS B N 1
ATOM 10571 C CA . LYS B 1 613 ? 17.25 37.188 9.82 1 95.75 613 LYS B CA 1
ATOM 10572 C C . LYS B 1 613 ? 16.203 37.75 10.766 1 95.75 613 LYS B C 1
ATOM 10574 O O . LYS B 1 613 ? 16.5 38.094 11.906 1 95.75 613 LYS B O 1
ATOM 10579 N N . GLY B 1 614 ? 15 37.812 10.258 1 95.44 614 GLY B N 1
ATOM 10580 C CA . GLY B 1 614 ? 13.906 38.344 11.047 1 95.44 614 GLY B CA 1
ATOM 10581 C C . GLY B 1 614 ? 13.523 37.469 12.219 1 95.44 614 GLY B C 1
ATOM 10582 O O . GLY B 1 614 ? 12.82 37.906 13.133 1 95.44 614 GLY B O 1
ATOM 10583 N N . CYS B 1 615 ? 13.992 36.25 12.266 1 94.44 615 CYS B N 1
ATOM 10584 C CA . CYS B 1 615 ? 13.641 35.312 13.328 1 94.44 615 CYS B CA 1
ATOM 10585 C C . CYS B 1 615 ? 14.594 35.438 14.508 1 94.44 615 CYS B C 1
ATOM 10587 O O . CYS B 1 615 ? 14.336 34.906 15.586 1 94.44 615 CYS B O 1
ATOM 10589 N N . LYS B 1 616 ? 15.594 36.188 14.266 1 89.69 616 LYS B N 1
ATOM 10590 C CA . LYS B 1 616 ? 16.531 36.438 15.359 1 89.69 616 LYS B CA 1
ATOM 10591 C C . LYS B 1 616 ? 15.953 37.406 16.375 1 89.69 616 LYS B C 1
ATOM 10593 O O . LYS B 1 616 ? 15.328 38.406 16 1 89.69 616 LYS B O 1
ATOM 10598 N N . ARG B 1 617 ? 16.141 37.094 17.609 1 83.38 617 ARG B N 1
ATOM 10599 C CA . ARG B 1 617 ? 15.602 37.906 18.688 1 83.38 617 ARG B CA 1
ATOM 10600 C C . ARG B 1 617 ? 16.094 39.375 18.578 1 83.38 617 ARG B C 1
ATOM 10602 O O . ARG B 1 617 ? 15.312 40.312 18.781 1 83.38 617 ARG B O 1
ATOM 10609 N N . GLY B 1 618 ? 17.422 39.562 18.219 1 83.62 618 GLY B N 1
ATOM 10610 C CA . GLY B 1 618 ? 18.016 40.875 18.156 1 83.62 618 GLY B CA 1
ATOM 10611 C C . GLY B 1 618 ? 17.984 41.5 16.781 1 83.62 618 GLY B C 1
ATOM 10612 O O . GLY B 1 618 ? 18.812 42.344 16.453 1 83.62 618 GLY B O 1
ATOM 10613 N N . TRP B 1 619 ? 17.062 41.125 15.961 1 90.62 619 TRP B N 1
ATOM 10614 C CA . TRP B 1 619 ? 17 41.656 14.602 1 90.62 619 TRP B CA 1
ATOM 10615 C C . TRP B 1 619 ? 16.672 43.125 14.602 1 90.62 619 TRP B C 1
ATOM 10617 O O . TRP B 1 619 ? 15.797 43.594 15.344 1 90.62 619 TRP B O 1
ATOM 10627 N N . ILE B 1 620 ? 17.453 43.906 13.812 1 89.5 620 ILE B N 1
ATOM 10628 C CA . ILE B 1 620 ? 17.219 45.312 13.57 1 89.5 620 ILE B CA 1
ATOM 10629 C C . ILE B 1 620 ? 17.125 45.594 12.07 1 89.5 620 ILE B C 1
ATOM 10631 O O . ILE B 1 620 ? 17.906 45.031 11.289 1 89.5 620 ILE B O 1
ATOM 10635 N N . PRO B 1 621 ? 16.109 46.406 11.695 1 90.19 621 PRO B N 1
ATOM 10636 C CA . PRO B 1 621 ? 16 46.719 10.266 1 90.19 621 PRO B CA 1
ATOM 10637 C C . PRO B 1 621 ? 17.219 47.438 9.719 1 90.19 621 PRO B C 1
ATOM 10639 O O . PRO B 1 621 ? 17.812 48.25 10.43 1 90.19 621 PRO B O 1
ATOM 10642 N N . TYR B 1 622 ? 17.5 47.156 8.492 1 87.94 622 TYR B N 1
ATOM 10643 C CA . TYR B 1 622 ? 18.531 47.938 7.828 1 87.94 622 TYR B CA 1
ATOM 10644 C C . TYR B 1 622 ? 18.172 49.406 7.777 1 87.94 622 TYR B C 1
ATOM 10646 O O . TYR B 1 622 ? 17.062 49.75 7.387 1 87.94 622 TYR B O 1
ATOM 10654 N N . LYS B 1 623 ? 19.125 50.25 8.133 1 85.12 623 LYS B N 1
ATOM 10655 C CA . LYS B 1 623 ? 18.875 51.688 8.125 1 85.12 623 LYS B CA 1
ATOM 10656 C C . LYS B 1 623 ? 18.812 52.219 6.699 1 85.12 623 LYS B C 1
ATOM 10658 O O . LYS B 1 623 ? 17.953 53.031 6.375 1 85.12 623 LYS B O 1
ATOM 10663 N N . ASN B 1 624 ? 19.781 51.781 5.891 1 86.25 624 ASN B N 1
ATOM 10664 C CA . ASN B 1 624 ? 19.844 52.219 4.504 1 86.25 624 ASN B CA 1
ATOM 10665 C C . ASN B 1 624 ? 19.969 51.031 3.543 1 86.25 624 ASN B C 1
ATOM 10667 O O . ASN B 1 624 ? 21 50.844 2.904 1 86.25 624 ASN B O 1
ATOM 10671 N N . PRO B 1 625 ? 18.781 50.312 3.51 1 85.12 625 PRO B N 1
ATOM 10672 C CA . PRO B 1 625 ? 18.844 49.156 2.594 1 85.12 625 PRO B CA 1
ATOM 10673 C C . PRO B 1 625 ? 19.062 49.594 1.141 1 85.12 625 PRO B C 1
ATOM 10675 O O . PRO B 1 625 ? 18.469 50.562 0.688 1 85.12 625 PRO B O 1
ATOM 10678 N N . ARG B 1 626 ? 19.906 48.906 0.387 1 84.38 626 ARG B N 1
ATOM 10679 C CA . ARG B 1 626 ? 20.328 49.312 -0.943 1 84.38 626 ARG B CA 1
ATOM 10680 C C . ARG B 1 626 ? 19.719 48.438 -2.021 1 84.38 626 ARG B C 1
ATOM 10682 O O . ARG B 1 626 ? 19.531 48.875 -3.16 1 84.38 626 ARG B O 1
ATOM 10689 N N . THR B 1 627 ? 19.422 47.219 -1.715 1 86.25 627 THR B N 1
ATOM 10690 C CA . THR B 1 627 ? 18.891 46.312 -2.725 1 86.25 627 THR B CA 1
ATOM 10691 C C . THR B 1 627 ? 17.391 46.125 -2.562 1 86.25 627 THR B C 1
ATOM 10693 O O . THR B 1 627 ? 16.844 46.344 -1.473 1 86.25 627 THR B O 1
ATOM 10696 N N . GLU B 1 628 ? 16.703 45.781 -3.646 1 85.81 628 GLU B N 1
ATOM 10697 C CA . GLU B 1 628 ? 15.266 45.531 -3.617 1 85.81 628 GLU B CA 1
ATOM 10698 C C . GLU B 1 628 ? 14.906 44.438 -2.604 1 85.81 628 GLU B C 1
ATOM 10700 O O . GLU B 1 628 ? 13.883 44.531 -1.918 1 85.81 628 GLU B O 1
ATOM 10705 N N . VAL B 1 629 ? 15.734 43.438 -2.498 1 90.69 629 VAL B N 1
ATOM 10706 C CA . VAL B 1 629 ? 15.477 42.312 -1.596 1 90.69 629 VAL B CA 1
ATOM 10707 C C . VAL B 1 629 ? 15.547 42.781 -0.147 1 90.69 629 VAL B C 1
ATOM 10709 O O . VAL B 1 629 ? 14.688 42.469 0.667 1 90.69 629 VAL B O 1
ATOM 10712 N N . THR B 1 630 ? 16.5 43.594 0.154 1 91.06 630 THR B N 1
ATOM 10713 C CA . THR B 1 630 ? 16.688 44.031 1.533 1 91.06 630 THR B CA 1
ATOM 10714 C C . THR B 1 630 ? 15.594 45.031 1.926 1 91.06 630 THR B C 1
ATOM 10716 O O . THR B 1 630 ? 15.148 45.031 3.074 1 91.06 630 THR B O 1
ATOM 10719 N N . ILE B 1 631 ? 15.195 45.875 1.005 1 89.69 631 ILE B N 1
ATOM 10720 C CA . ILE B 1 631 ? 14.102 46.812 1.257 1 89.69 631 ILE B CA 1
ATOM 10721 C C . ILE B 1 631 ? 12.812 46.031 1.538 1 89.69 631 ILE B C 1
ATOM 10723 O O . ILE B 1 631 ? 12.125 46.312 2.523 1 89.69 631 ILE B O 1
ATOM 10727 N N . TRP B 1 632 ? 12.562 45.156 0.687 1 92.31 632 TRP B N 1
ATOM 10728 C CA . TRP B 1 632 ? 11.359 44.312 0.818 1 92.31 632 TRP B CA 1
ATOM 10729 C C . TRP B 1 632 ? 11.406 43.5 2.098 1 92.31 632 TRP B C 1
ATOM 10731 O O . TRP B 1 632 ? 10.422 43.438 2.84 1 92.31 632 TRP B O 1
ATOM 10741 N N . ALA B 1 633 ? 12.547 42.875 2.371 1 94.69 633 ALA B N 1
ATOM 10742 C CA . ALA B 1 633 ? 12.703 42.031 3.545 1 94.69 633 ALA B CA 1
ATOM 10743 C C . ALA B 1 633 ? 12.477 42.812 4.832 1 94.69 633 ALA B C 1
ATOM 10745 O O . ALA B 1 633 ? 11.875 42.312 5.781 1 94.69 633 ALA B O 1
ATOM 10746 N N . ASN B 1 634 ? 12.953 44 4.828 1 93 634 ASN B N 1
ATOM 10747 C CA . ASN B 1 634 ? 12.742 44.875 5.98 1 93 634 ASN B CA 1
ATOM 10748 C C . ASN B 1 634 ? 11.258 45.031 6.301 1 93 634 ASN B C 1
ATOM 10750 O O . ASN B 1 634 ? 10.844 44.875 7.453 1 93 634 ASN B O 1
ATOM 10754 N N . GLU B 1 635 ? 10.516 45.312 5.309 1 93 635 GLU B N 1
ATOM 10755 C CA . GLU B 1 635 ? 9.086 45.531 5.492 1 93 635 GLU B CA 1
ATOM 10756 C C . GLU B 1 635 ? 8.367 44.25 5.879 1 93 635 GLU B C 1
ATOM 10758 O O . GLU B 1 635 ? 7.496 44.25 6.754 1 93 635 GLU B O 1
ATOM 10763 N N . VAL B 1 636 ? 8.758 43.156 5.289 1 96.25 636 VAL B N 1
ATOM 10764 C CA . VAL B 1 636 ? 8.141 41.875 5.539 1 96.25 636 VAL B CA 1
ATOM 10765 C C . VAL B 1 636 ? 8.391 41.438 6.984 1 96.25 636 VAL B C 1
ATOM 10767 O O . VAL B 1 636 ? 7.484 40.969 7.668 1 96.25 636 VAL B O 1
ATOM 10770 N N . ILE B 1 637 ? 9.625 41.594 7.426 1 96.19 637 ILE B N 1
ATOM 10771 C CA . ILE B 1 637 ? 10.016 41.188 8.773 1 96.19 637 ILE B CA 1
ATOM 10772 C C . ILE B 1 637 ? 9.273 42.031 9.805 1 96.19 637 ILE B C 1
ATOM 10774 O O . ILE B 1 637 ? 8.781 41.531 10.805 1 96.19 637 ILE B O 1
ATOM 10778 N N . LYS B 1 638 ? 9.148 43.375 9.523 1 93.69 638 LYS B N 1
ATOM 10779 C CA . LYS B 1 638 ? 8.398 44.25 10.414 1 93.69 638 LYS B CA 1
ATOM 10780 C C . LYS B 1 638 ? 6.953 43.75 10.555 1 93.69 638 LYS B C 1
ATOM 10782 O O . LYS B 1 638 ? 6.43 43.656 11.672 1 93.69 638 LYS B O 1
ATOM 10787 N N . LEU B 1 639 ? 6.367 43.5 9.477 1 95.38 639 LEU B N 1
ATOM 10788 C CA . LEU B 1 639 ? 4.984 43.031 9.453 1 95.38 639 LEU B CA 1
ATOM 10789 C C . LEU B 1 639 ? 4.855 41.688 10.164 1 95.38 639 LEU B C 1
ATOM 10791 O O . LEU B 1 639 ? 3.957 41.5 10.984 1 95.38 639 LEU B O 1
ATOM 10795 N N . GLY B 1 640 ? 5.762 40.75 9.844 1 96.5 640 GLY B N 1
ATOM 10796 C CA . GLY B 1 640 ? 5.711 39.406 10.414 1 96.5 640 GLY B CA 1
ATOM 10797 C C . GLY B 1 640 ? 5.848 39.406 11.93 1 96.5 640 GLY B C 1
ATOM 10798 O O . GLY B 1 640 ? 5.121 38.688 12.617 1 96.5 640 GLY B O 1
ATOM 10799 N N . ARG B 1 641 ? 6.754 40.156 12.43 1 93.25 641 ARG B N 1
ATOM 10800 C CA . ARG B 1 641 ? 7.004 40.25 13.867 1 93.25 641 ARG B CA 1
ATOM 10801 C C . ARG B 1 641 ? 5.828 40.875 14.594 1 93.25 641 ARG B C 1
ATOM 10803 O O . ARG B 1 641 ? 5.641 40.656 15.797 1 93.25 641 ARG B O 1
ATOM 10810 N N . SER B 1 642 ? 5.008 41.656 13.844 1 92.94 642 SER B N 1
ATOM 10811 C CA . SER B 1 642 ? 3.881 42.344 14.453 1 92.94 642 SER B CA 1
ATOM 10812 C C . SER B 1 642 ? 2.676 41.438 14.602 1 92.94 642 SER B C 1
ATOM 10814 O O . SER B 1 642 ? 1.741 41.75 15.344 1 92.94 642 SER B O 1
ATOM 10816 N N . LEU B 1 643 ? 2.633 40.281 13.961 1 94.31 643 LEU B N 1
ATOM 10817 C CA . LEU B 1 643 ? 1.485 39.406 14 1 94.31 643 LEU B CA 1
ATOM 10818 C C . LEU B 1 643 ? 1.423 38.656 15.336 1 94.31 643 LEU B C 1
ATOM 10820 O O . LEU B 1 643 ? 0.341 38.469 15.898 1 94.31 643 LEU B O 1
ATOM 10824 N N . MET B 1 644 ? 2.541 38.125 15.789 1 90.12 644 MET B N 1
ATOM 10825 C CA . MET B 1 644 ? 2.643 37.438 17.078 1 90.12 644 MET B CA 1
ATOM 10826 C C . MET B 1 644 ? 3.885 37.906 17.844 1 90.12 644 MET B C 1
ATOM 10828 O O . MET B 1 644 ? 4.836 37.125 17.984 1 90.12 644 MET B O 1
ATOM 10832 N N . PRO B 1 645 ? 3.801 39 18.406 1 80 645 PRO B N 1
ATOM 10833 C CA . PRO B 1 645 ? 4.988 39.594 19.047 1 80 645 PRO B CA 1
ATOM 10834 C C . PRO B 1 645 ? 5.562 38.688 20.156 1 80 645 PRO B C 1
ATOM 10836 O O . PRO B 1 645 ? 6.773 38.688 20.375 1 80 645 PRO B O 1
ATOM 10839 N N . ASN B 1 646 ? 4.738 37.938 20.781 1 77.62 646 ASN B N 1
ATOM 10840 C CA . ASN B 1 646 ? 5.191 37.094 21.906 1 77.62 646 ASN B CA 1
ATOM 10841 C C . ASN B 1 646 ? 5.902 35.844 21.406 1 77.62 646 ASN B C 1
ATOM 10843 O O . ASN B 1 646 ? 6.496 35.125 22.203 1 77.62 646 ASN B O 1
ATOM 10847 N N . SER B 1 647 ? 5.902 35.594 20.188 1 78.56 647 SER B N 1
ATOM 10848 C CA . SER B 1 647 ? 6.523 34.406 19.641 1 78.56 647 SER B CA 1
ATOM 10849 C C . SER B 1 647 ? 8.047 34.531 19.625 1 78.56 647 SER B C 1
ATOM 10851 O O . SER B 1 647 ? 8.75 33.562 19.375 1 78.56 647 SER B O 1
ATOM 10853 N N . ILE B 1 648 ? 8.57 35.656 19.938 1 72.81 648 ILE B N 1
ATOM 10854 C CA . ILE B 1 648 ? 10.008 35.906 19.953 1 72.81 648 ILE B CA 1
ATOM 10855 C C . ILE B 1 648 ? 10.602 35.406 21.266 1 72.81 648 ILE B C 1
ATOM 10857 O O . ILE B 1 648 ? 11.82 35.219 21.375 1 72.81 648 ILE B O 1
ATOM 10861 N N . LEU B 1 649 ? 9.688 35.094 22.188 1 69.31 649 LEU B N 1
ATOM 10862 C CA . LEU B 1 649 ? 10.156 34.688 23.516 1 69.31 649 LEU B CA 1
ATOM 10863 C C . LEU B 1 649 ? 10.844 33.344 23.469 1 69.31 649 LEU B C 1
ATOM 10865 O O . LEU B 1 649 ? 10.547 32.5 22.609 1 69.31 649 LEU B O 1
ATOM 10869 N N . PRO B 1 650 ? 11.789 33.188 24.438 1 65.31 650 PRO B N 1
ATOM 10870 C CA . PRO B 1 650 ? 12.492 31.891 24.453 1 65.31 650 PRO B CA 1
ATOM 10871 C C . PRO B 1 650 ? 11.555 30.719 24.719 1 65.31 650 PRO B C 1
ATOM 10873 O O . PRO B 1 650 ? 10.461 30.891 25.266 1 65.31 650 PRO B O 1
ATOM 10876 N N . ALA B 1 651 ? 11.969 29.578 24.344 1 62.06 651 ALA B N 1
ATOM 10877 C CA . ALA B 1 651 ? 11.156 28.375 24.391 1 62.06 651 ALA B CA 1
ATOM 10878 C C . ALA B 1 651 ? 10.695 28.062 25.812 1 62.06 651 ALA B C 1
ATOM 10880 O O . ALA B 1 651 ? 9.633 27.484 26.016 1 62.06 651 ALA B O 1
ATOM 10881 N N . ASN B 1 652 ? 11.453 28.391 26.828 1 54.62 652 ASN B N 1
ATOM 10882 C CA . ASN B 1 652 ? 11.164 28.047 28.219 1 54.62 652 ASN B CA 1
ATOM 10883 C C . ASN B 1 652 ? 10.617 29.25 28.984 1 54.62 652 ASN B C 1
ATOM 10885 O O . ASN B 1 652 ? 10.445 29.188 30.203 1 54.62 652 ASN B O 1
ATOM 10889 N N . TYR B 1 653 ? 10.453 30.359 28.375 1 54.97 653 TYR B N 1
ATOM 10890 C CA . TYR B 1 653 ? 10.117 31.625 29.016 1 54.97 653 TYR B CA 1
ATOM 10891 C C . TYR B 1 653 ? 8.82 31.516 29.797 1 54.97 653 TYR B C 1
ATOM 10893 O O . TYR B 1 653 ? 8.734 31.969 30.938 1 54.97 653 TYR B O 1
ATOM 10901 N N . MET B 1 654 ? 7.836 30.953 29.266 1 51.88 654 MET B N 1
ATOM 10902 C CA . MET B 1 654 ? 6.477 31.078 29.781 1 51.88 654 MET B CA 1
ATOM 10903 C C . MET B 1 654 ? 6.344 30.359 31.125 1 51.88 654 MET B C 1
ATOM 10905 O O . MET B 1 654 ? 5.551 30.766 31.969 1 51.88 654 MET B O 1
ATOM 10909 N N . TYR B 1 655 ? 7.133 29.344 31.391 1 51.38 655 TYR B N 1
ATOM 10910 C CA . TYR B 1 655 ? 6.895 28.562 32.594 1 51.38 655 TYR B CA 1
ATOM 10911 C C . TYR B 1 655 ? 7.715 29.109 33.781 1 51.38 655 TYR B C 1
ATOM 10913 O O . TYR B 1 655 ? 7.312 28.984 34.938 1 51.38 655 TYR B O 1
ATOM 10921 N N . ASN B 1 656 ? 8.773 29.734 33.656 1 48.31 656 ASN B N 1
ATOM 10922 C CA . ASN B 1 656 ? 9.586 30.172 34.781 1 48.31 656 ASN B CA 1
ATOM 10923 C C . ASN B 1 656 ? 8.922 31.328 35.531 1 48.31 656 ASN B C 1
ATOM 10925 O O . ASN B 1 656 ? 9.336 31.688 36.656 1 48.31 656 ASN B O 1
ATOM 10929 N N . GLN B 1 657 ? 7.93 31.922 35.062 1 44.53 657 GLN B N 1
ATOM 10930 C CA . GLN B 1 657 ? 7.367 33.062 35.781 1 44.53 657 GLN B CA 1
ATOM 10931 C C . GLN B 1 657 ? 6.668 32.625 37.062 1 44.53 657 GLN B C 1
ATOM 10933 O O . GLN B 1 657 ? 6.613 33.375 38.031 1 44.53 657 GLN B O 1
ATOM 10938 N N . ALA B 1 658 ? 6.113 31.312 37.156 1 42.28 658 ALA B N 1
ATOM 10939 C CA . ALA B 1 658 ? 5.238 31.078 38.312 1 42.28 658 ALA B CA 1
ATOM 10940 C C . ALA B 1 658 ? 6.047 30.781 39.562 1 42.28 658 ALA B C 1
ATOM 10942 O O . ALA B 1 658 ? 5.516 30.828 40.688 1 42.28 658 ALA B O 1
ATOM 10943 N N . THR B 1 659 ? 7.23 30.109 39.5 1 37.94 659 THR B N 1
ATOM 10944 C CA . THR B 1 659 ? 7.715 29.5 40.719 1 37.94 659 THR B CA 1
ATOM 10945 C C . THR B 1 659 ? 8.328 30.562 41.656 1 37.94 659 THR B C 1
ATOM 10947 O O . THR B 1 659 ? 8.656 30.281 42.781 1 37.94 659 THR B O 1
ATOM 10950 N N . ASP B 1 660 ? 9.219 31.469 41.188 1 34.97 660 ASP B N 1
ATOM 10951 C CA . ASP B 1 660 ? 10.141 32.062 42.156 1 34.97 660 ASP B CA 1
ATOM 10952 C C . ASP B 1 660 ? 9.414 33 43.094 1 34.97 660 ASP B C 1
ATOM 10954 O O . ASP B 1 660 ? 9.039 34.125 42.719 1 34.97 660 ASP B O 1
ATOM 10958 N N . ASN B 1 661 ? 8.664 32.594 44 1 32.97 661 ASN B N 1
ATOM 10959 C CA . ASN B 1 661 ? 8.477 33.406 45.219 1 32.97 661 ASN B CA 1
ATOM 10960 C C . ASN B 1 661 ? 9.805 33.875 45.781 1 32.97 661 ASN B C 1
ATOM 10962 O O . ASN B 1 661 ? 9.875 34.312 46.938 1 32.97 661 ASN B O 1
ATOM 10966 N N . SER B 1 662 ? 10.961 33.062 45.688 1 32.91 662 SER B N 1
ATOM 10967 C CA . SER B 1 662 ? 12.141 33.562 46.375 1 32.91 662 SER B CA 1
ATOM 10968 C C . SER B 1 662 ? 12.555 34.938 45.844 1 32.91 662 SER B C 1
ATOM 10970 O O . SER B 1 662 ? 12.258 35.281 44.688 1 32.91 662 SER B O 1
ATOM 10972 N N . ASP B 1 663 ? 13.07 35.938 46.781 1 32.25 663 ASP B N 1
ATOM 10973 C CA . ASP B 1 663 ? 13.594 37.281 46.625 1 32.25 663 ASP B CA 1
ATOM 10974 C C . ASP B 1 663 ? 14.492 37.375 45.375 1 32.25 663 ASP B C 1
ATOM 10976 O O . ASP B 1 663 ? 14.992 38.469 45.062 1 32.25 663 ASP B O 1
ATOM 10980 N N . ASP B 1 664 ? 15.344 36.312 45.188 1 30.66 664 ASP B N 1
ATOM 10981 C CA . ASP B 1 664 ? 16.281 36.469 44.062 1 30.66 664 ASP B CA 1
ATOM 10982 C C . ASP B 1 664 ? 15.562 36.406 42.719 1 30.66 664 ASP B C 1
ATOM 10984 O O . ASP B 1 664 ? 15.258 35.312 42.25 1 30.66 664 ASP B O 1
ATOM 10988 N N . GLY B 1 665 ? 14.539 37.219 42.531 1 30.61 665 GLY B N 1
ATOM 10989 C CA . GLY B 1 665 ? 13.773 37.531 41.312 1 30.61 665 GLY B CA 1
ATOM 10990 C C . GLY B 1 665 ? 14.594 37.406 40.062 1 30.61 665 GLY B C 1
ATOM 10991 O O . GLY B 1 665 ? 15.727 37.906 40 1 30.61 665 GLY B O 1
ATOM 10992 N N . LEU B 1 666 ? 14.719 36.344 39.469 1 34.97 666 LEU B N 1
ATOM 10993 C CA . LEU B 1 666 ? 15.344 36.5 38.156 1 34.97 666 LEU B CA 1
ATOM 10994 C C . LEU B 1 666 ? 15.039 37.875 37.594 1 34.97 666 LEU B C 1
ATOM 10996 O O . LEU B 1 666 ? 13.914 38.375 37.688 1 34.97 666 LEU B O 1
ATOM 11000 N N . PRO B 1 667 ? 16.062 38.812 37.406 1 33.09 667 PRO B N 1
ATOM 11001 C CA . PRO B 1 667 ? 15.875 40.219 37.156 1 33.09 667 PRO B CA 1
ATOM 11002 C C . PRO B 1 667 ? 14.805 40.5 36.094 1 33.09 667 PRO B C 1
ATOM 11004 O O . PRO B 1 667 ? 14.867 39.938 35 1 33.09 667 PRO B O 1
ATOM 11007 N N . VAL B 1 668 ? 13.578 40.781 36.406 1 34.66 668 VAL B N 1
ATOM 11008 C CA . VAL B 1 668 ? 12.484 41.438 35.719 1 34.66 668 VAL B CA 1
ATOM 11009 C C . VAL B 1 668 ? 13.047 42.438 34.688 1 34.66 668 VAL B C 1
ATOM 11011 O O . VAL B 1 668 ? 12.328 42.906 33.812 1 34.66 668 VAL B O 1
ATOM 11014 N N . GLU B 1 669 ? 14.203 42.875 34.906 1 32.75 669 GLU B N 1
ATOM 11015 C CA . GLU B 1 669 ? 14.82 43.938 34.094 1 32.75 669 GLU B CA 1
ATOM 11016 C C . GLU B 1 669 ? 15.062 43.469 32.688 1 32.75 669 GLU B C 1
ATOM 11018 O O . GLU B 1 669 ? 14.898 44.219 31.719 1 32.75 669 GLU B O 1
ATOM 11023 N N . TYR B 1 670 ? 15.484 42.25 32.562 1 35.12 670 TYR B N 1
ATOM 11024 C CA . TYR B 1 670 ? 15.805 41.781 31.219 1 35.12 670 TYR B CA 1
ATOM 11025 C C . TYR B 1 670 ? 14.531 41.531 30.406 1 35.12 670 TYR B C 1
ATOM 11027 O O . TYR B 1 670 ? 14.477 41.844 29.219 1 35.12 670 TYR B O 1
ATOM 11035 N N . TYR B 1 671 ? 13.461 41.031 31.031 1 38.28 671 TYR B N 1
ATOM 11036 C CA . TYR B 1 671 ? 12.164 40.781 30.406 1 38.28 671 TYR B CA 1
ATOM 11037 C C . TYR B 1 671 ? 11.383 42.062 30.219 1 38.28 671 TYR B C 1
ATOM 11039 O O . TYR B 1 671 ? 10.625 42.188 29.266 1 38.28 671 TYR B O 1
ATOM 11047 N N . SER B 1 672 ? 11.383 42.938 31.219 1 36.59 672 SER B N 1
ATOM 11048 C CA . SER B 1 672 ? 10.656 44.219 31.219 1 36.59 672 SER B CA 1
ATOM 11049 C C . SER B 1 672 ? 10.938 45.031 29.953 1 36.59 672 SER B C 1
ATOM 11051 O O . SER B 1 672 ? 10.031 45.594 29.359 1 36.59 672 SER B O 1
ATOM 11053 N N . ARG B 1 673 ? 12.188 45.031 29.562 1 37.25 673 ARG B N 1
ATOM 11054 C CA . ARG B 1 673 ? 12.461 45.812 28.344 1 37.25 673 ARG B CA 1
ATOM 11055 C C . ARG B 1 673 ? 11.852 45.125 27.125 1 37.25 673 ARG B C 1
ATOM 11057 O O . ARG B 1 673 ? 11.266 45.812 26.266 1 37.25 673 ARG B O 1
ATOM 11064 N N . MET B 1 674 ? 11.883 43.812 27.219 1 38.81 674 MET B N 1
ATOM 11065 C CA . MET B 1 674 ? 11.32 43.094 26.094 1 38.81 674 MET B CA 1
ATOM 11066 C C . MET B 1 674 ? 9.805 43.25 26.047 1 38.81 674 MET B C 1
ATOM 11068 O O . MET B 1 674 ? 9.234 43.469 24.969 1 38.81 674 MET B O 1
ATOM 11072 N N . LEU B 1 675 ? 9.18 43.031 27.219 1 40.91 675 LEU B N 1
ATOM 11073 C CA . LEU B 1 675 ? 7.738 43.219 27.328 1 40.91 675 LEU B CA 1
ATOM 11074 C C . LEU B 1 675 ? 7.348 44.688 27.172 1 40.91 675 LEU B C 1
ATOM 11076 O O . LEU B 1 675 ? 6.305 45 26.594 1 40.91 675 LEU B O 1
ATOM 11080 N N . ARG B 1 676 ? 8.055 45.562 27.797 1 40.72 676 ARG B N 1
ATOM 11081 C CA . ARG B 1 676 ? 7.773 47 27.641 1 40.72 676 ARG B CA 1
ATOM 11082 C C . ARG B 1 676 ? 7.801 47.406 26.156 1 40.72 676 ARG B C 1
ATOM 11084 O O . ARG B 1 676 ? 6.984 48.188 25.719 1 40.72 676 ARG B O 1
ATOM 11091 N N . ASP B 1 677 ? 8.719 46.719 25.438 1 39.72 677 ASP B N 1
ATOM 11092 C CA . ASP B 1 677 ? 8.82 47.031 24.016 1 39.72 677 ASP B CA 1
ATOM 11093 C C . ASP B 1 677 ? 7.621 46.469 23.25 1 39.72 677 ASP B C 1
ATOM 11095 O O . ASP B 1 677 ? 7.262 46.969 22.188 1 39.72 677 ASP B O 1
ATOM 11099 N N . ILE B 1 678 ? 7.152 45.281 23.641 1 41.72 678 ILE B N 1
ATOM 11100 C CA . ILE B 1 678 ? 5.922 44.781 23.031 1 41.72 678 ILE B CA 1
ATOM 11101 C C . ILE B 1 678 ? 4.754 45.688 23.438 1 41.72 678 ILE B C 1
ATOM 11103 O O . ILE B 1 678 ? 3.881 45.969 22.609 1 41.72 678 ILE B O 1
ATOM 11107 N N . TYR B 1 679 ? 4.559 46 24.844 1 37.12 679 TYR B N 1
ATOM 11108 C CA . TYR B 1 679 ? 3.473 46.844 25.328 1 37.12 679 TYR B CA 1
ATOM 11109 C C . TYR B 1 679 ? 3.824 48.312 25.172 1 37.12 679 TYR B C 1
ATOM 11111 O O . TYR B 1 679 ? 4.684 48.844 25.891 1 37.12 679 TYR B O 1
ATOM 11119 N N . ASP B 1 680 ? 3.99 48.906 24.078 1 36.31 680 ASP B N 1
ATOM 11120 C CA . ASP B 1 680 ? 4.215 50.344 23.969 1 36.31 680 ASP B CA 1
ATOM 11121 C C . ASP B 1 680 ? 3.381 51.094 25 1 36.31 680 ASP B C 1
ATOM 11123 O O . ASP B 1 680 ? 3.535 52.312 25.156 1 36.31 680 ASP B O 1
ATOM 11127 N N . GLU B 1 681 ? 2.002 50.719 25.219 1 32.88 681 GLU B N 1
ATOM 11128 C CA . GLU B 1 681 ? 1.178 51.656 25.953 1 32.88 681 GLU B CA 1
ATOM 11129 C C . GLU B 1 681 ? 1.548 51.656 27.438 1 32.88 681 GLU B C 1
ATOM 11131 O O . GLU B 1 681 ? 1.761 50.625 28.031 1 32.88 681 GLU B O 1
ATOM 11136 N N . LYS B 1 682 ? 2.035 52.781 27.969 1 34.03 682 LYS B N 1
ATOM 11137 C CA . LYS B 1 682 ? 2.012 53.156 29.391 1 34.03 682 LYS B CA 1
ATOM 11138 C C . LYS B 1 682 ? 0.69 52.75 30.031 1 34.03 682 LYS B C 1
ATOM 11140 O O . LYS B 1 682 ? -0.321 53.438 29.875 1 34.03 682 LYS B O 1
ATOM 11145 N N . PRO B 1 683 ? 0.172 51.531 30.109 1 28.16 683 PRO B N 1
ATOM 11146 C CA . PRO B 1 683 ? -0.955 51.562 31.047 1 28.16 683 PRO B CA 1
ATOM 11147 C C . PRO B 1 683 ? -0.581 52.156 32.406 1 28.16 683 PRO B C 1
ATOM 11149 O O . PRO B 1 683 ? 0.551 52 32.875 1 28.16 683 PRO B O 1
ATOM 11152 N N . SER B 1 684 ? -1.177 53.375 32.844 1 26.78 684 SER B N 1
ATOM 11153 C CA . SER B 1 684 ? -1.315 53.969 34.156 1 26.78 684 SER B CA 1
ATOM 11154 C C . SER B 1 684 ? -1.733 52.906 35.188 1 26.78 684 SER B C 1
ATOM 11156 O O . SER B 1 684 ? -2.895 52.875 35.594 1 26.78 684 SER B O 1
ATOM 11158 N N . VAL B 1 685 ? -1.731 51.688 35 1 25.19 685 VAL B N 1
ATOM 11159 C CA . VAL B 1 685 ? -2.191 50.906 36.156 1 25.19 685 VAL B CA 1
ATOM 11160 C C . VAL B 1 685 ? -1.286 51.188 37.344 1 25.19 685 VAL B C 1
ATOM 11162 O O . VAL B 1 685 ? -0.075 50.969 37.281 1 25.19 685 VAL B O 1
ATOM 11165 N N . ASP B 1 686 ? -1.851 52.094 38.312 1 23.73 686 ASP B N 1
ATOM 11166 C CA . ASP B 1 686 ? -1.564 52.344 39.719 1 23.73 686 ASP B CA 1
ATOM 11167 C C . ASP B 1 686 ? -1.509 51.031 40.5 1 23.73 686 ASP B C 1
ATOM 11169 O O . ASP B 1 686 ? -2.541 50.406 40.75 1 23.73 686 ASP B O 1
ATOM 11173 N N . ILE B 1 687 ? -0.777 50.219 40.25 1 24.19 687 ILE B N 1
ATOM 11174 C CA . ILE B 1 687 ? -0.626 49.281 41.344 1 24.19 687 ILE B CA 1
ATOM 11175 C C . ILE B 1 687 ? -0.328 50.031 42.625 1 24.19 687 ILE B C 1
ATOM 11177 O O . ILE B 1 687 ? 0.723 50.656 42.781 1 24.19 687 ILE B O 1
ATOM 11181 N N . CYS B 1 688 ? -1.471 50.625 43.312 1 21.81 688 CYS B N 1
ATOM 11182 C CA . CYS B 1 688 ? -1.492 51.156 44.688 1 21.81 688 CYS B CA 1
ATOM 11183 C C . CYS B 1 688 ? -0.828 50.188 45.656 1 21.81 688 CYS B C 1
ATOM 11185 O O . CYS B 1 688 ? -1.351 49.094 45.906 1 21.81 688 CYS B O 1
ATOM 11187 N N . TYR B 1 689 ? 0.379 50.094 45.625 1 22.91 689 TYR B N 1
ATOM 11188 C CA . TYR B 1 689 ? 1 49.562 46.844 1 22.91 689 TYR B CA 1
ATOM 11189 C C . TYR B 1 689 ? 0.611 50.438 48.031 1 22.91 689 TYR B C 1
ATOM 11191 O O . TYR B 1 689 ? 0.806 51.656 48.031 1 22.91 689 TYR B O 1
ATOM 11199 N N . ASN B 1 690 ? -0.613 50.219 48.656 1 20.28 690 ASN B N 1
ATOM 11200 C CA . ASN B 1 690 ? -0.881 50.812 49.969 1 20.28 690 ASN B CA 1
ATOM 11201 C C . ASN B 1 690 ? 0.303 50.625 50.938 1 20.28 690 A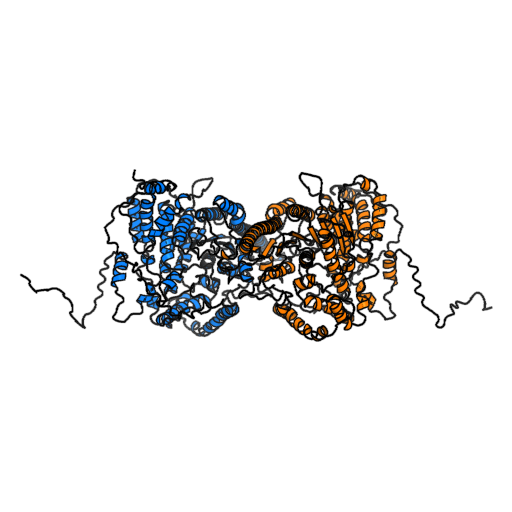SN B C 1
ATOM 11203 O O . ASN B 1 690 ? 0.63 49.5 51.312 1 20.28 690 ASN B O 1
ATOM 11207 N N . LYS B 1 691 ? 1.157 51.5 50.875 1 24.08 691 LYS B N 1
ATOM 11208 C CA . LYS B 1 691 ? 2.24 51.719 51.812 1 24.08 691 LYS B CA 1
ATOM 11209 C C . LYS B 1 691 ? 1.69 52.031 53.219 1 24.08 691 LYS B C 1
ATOM 11211 O O . LYS B 1 691 ? 2.443 52.406 54.125 1 24.08 691 LYS B O 1
ATOM 11216 N N . ASP B 1 692 ? 0.423 52.094 53.5 1 22.27 692 ASP B N 1
ATOM 11217 C CA . ASP B 1 692 ? 0.089 52.625 54.812 1 22.27 692 ASP B CA 1
ATOM 11218 C C . ASP B 1 692 ? 0.555 51.656 55.906 1 22.27 692 ASP B C 1
ATOM 11220 O O . ASP B 1 692 ? 0.044 51.688 57.031 1 22.27 692 ASP B O 1
ATOM 11224 N N . VAL B 1 693 ? 1.026 50.531 55.844 1 19.2 693 VAL B N 1
ATOM 11225 C CA . VAL B 1 693 ? 1.92 50.594 57 1 19.2 693 VAL B CA 1
ATOM 11226 C C . VAL B 1 693 ? 2.82 51.844 56.875 1 19.2 693 VAL B C 1
ATOM 11228 O O . VAL B 1 693 ? 3.029 52.344 55.781 1 19.2 693 VAL B O 1
ATOM 11231 N N . LYS B 1 694 ? 3.619 52.188 57.844 1 21.58 694 LYS B N 1
ATOM 11232 C CA . LYS B 1 694 ? 4.805 52.719 58.5 1 21.58 694 LYS B CA 1
ATOM 11233 C C . LYS B 1 694 ? 5.992 52.781 57.531 1 21.58 694 LYS B C 1
ATOM 11235 O O . LYS B 1 694 ? 6.449 51.75 57.031 1 21.58 694 LYS B O 1
ATOM 11240 N N . GLY B 1 695 ? 6.328 53.875 57.031 1 21.62 695 GLY B N 1
ATOM 11241 C CA . GLY B 1 695 ? 6.043 54.969 56.125 1 21.62 695 GLY B CA 1
ATOM 11242 C C . GLY B 1 695 ? 7.262 55.438 55.344 1 21.62 695 GLY B C 1
ATOM 11243 O O . GLY B 1 695 ? 7.23 55.531 54.125 1 21.62 695 GLY B O 1
ATOM 11244 N N . GLY B 1 696 ? 8.148 56.312 56.031 1 19.02 696 GLY B N 1
ATOM 11245 C CA . GLY B 1 696 ? 8.578 57.688 56 1 19.02 696 GLY B CA 1
ATOM 11246 C C . GLY B 1 696 ? 9.812 57.906 55.156 1 19.02 696 GLY B C 1
ATOM 11247 O O . GLY B 1 696 ? 9.805 58.75 54.25 1 19.02 696 GLY B O 1
ATOM 11248 N N . ARG B 1 697 ? 11.094 57.688 55.844 1 17.91 697 ARG B N 1
ATOM 11249 C CA . ARG B 1 697 ? 12.188 58.656 55.75 1 17.91 697 ARG B CA 1
ATOM 11250 C C . ARG B 1 697 ? 12.938 58.469 54.438 1 17.91 697 ARG B C 1
ATOM 11252 O O . ARG B 1 697 ? 13.477 57.406 54.156 1 17.91 697 ARG B O 1
ATOM 11259 N N . ILE B 1 698 ? 12.453 58.719 53.344 1 18.77 698 ILE B N 1
ATOM 11260 C CA . ILE B 1 698 ? 13.648 58.812 52.531 1 18.77 698 ILE B CA 1
ATOM 11261 C C . ILE B 1 698 ? 14.57 59.906 53.062 1 18.77 698 ILE B C 1
ATOM 11263 O O . ILE B 1 698 ? 14.234 61.094 53.031 1 18.77 698 ILE B O 1
ATOM 11267 N N . LEU B 1 699 ? 15.188 59.75 54.344 1 17.92 699 LEU B N 1
ATOM 11268 C CA . LEU B 1 699 ? 16 60.875 54.812 1 17.92 699 LEU B CA 1
ATOM 11269 C C . LEU B 1 699 ? 17.094 61.219 53.812 1 17.92 699 LEU B C 1
ATOM 11271 O O . LEU B 1 699 ? 18.078 60.469 53.688 1 17.92 699 LEU B O 1
ATOM 11275 N N . ARG B 1 700 ? 17.344 61.094 52.594 1 18.73 700 ARG B N 1
ATOM 11276 C CA . ARG B 1 700 ? 18.734 61.5 52.531 1 18.73 700 ARG B CA 1
ATOM 11277 C C . ARG B 1 700 ? 18.906 62.938 53 1 18.73 700 ARG B C 1
ATOM 11279 O O . ARG B 1 700 ? 18.266 63.844 52.469 1 18.73 700 ARG B O 1
ATOM 11286 N N . ASN B 1 701 ? 18.969 63.156 54.406 1 17.92 701 ASN B N 1
ATOM 11287 C CA . ASN B 1 701 ? 19.25 64.5 54.906 1 17.92 701 ASN B CA 1
ATOM 11288 C C . ASN B 1 701 ? 20.188 65.25 54 1 17.92 701 ASN B C 1
ATOM 11290 O O . ASN B 1 701 ? 20.875 64.688 53.156 1 17.92 701 ASN B O 1
ATOM 11294 N N . ASN B 1 702 ? 19.969 66.688 54.031 1 18.25 702 ASN B N 1
ATOM 11295 C CA . ASN B 1 702 ? 20.547 67.938 53.656 1 18.25 702 ASN B CA 1
ATOM 11296 C C . ASN B 1 702 ? 22.047 68 53.938 1 18.25 702 ASN B C 1
ATOM 11298 O O . ASN B 1 702 ? 22.484 68.5 54.969 1 18.25 702 ASN B O 1
ATOM 11302 N N . ARG B 1 703 ? 22.703 67 53.625 1 17.61 703 ARG B N 1
ATOM 11303 C CA . ARG B 1 703 ? 24.078 67.188 54.031 1 17.61 703 ARG B CA 1
ATOM 11304 C C . ARG B 1 703 ? 24.641 68.5 53.562 1 17.61 703 ARG B C 1
ATOM 11306 O O . ARG B 1 703 ? 25.438 68.562 52.594 1 17.61 703 ARG B O 1
ATOM 11313 N N . HIS B 1 704 ? 23.672 69.5 53.125 1 17.19 704 HIS B N 1
ATOM 11314 C CA . HIS B 1 704 ? 24.469 70.75 53.188 1 17.19 704 HIS B CA 1
ATOM 11315 C C . HIS B 1 704 ? 25.141 70.875 54.562 1 17.19 704 HIS B C 1
ATOM 11317 O O . HIS B 1 704 ? 26.203 71.5 54.656 1 17.19 704 HIS B O 1
ATOM 11323 N N . GLN B 1 705 ? 24.219 70.875 55.75 1 16.2 705 GLN B N 1
ATOM 11324 C CA . GLN B 1 705 ? 24.562 71.688 56.875 1 16.2 705 GLN B CA 1
ATOM 11325 C C . GLN B 1 705 ? 25.828 71.188 57.562 1 16.2 705 GLN B C 1
ATOM 11327 O O . GLN B 1 705 ? 26.703 72 57.938 1 16.2 705 GLN B O 1
ATOM 11332 N N . ALA B 1 706 ? 25.703 70.062 58.594 1 16.09 706 ALA B N 1
ATOM 11333 C CA . ALA B 1 706 ? 26.141 70.375 59.969 1 16.09 706 ALA B CA 1
ATOM 11334 C C . ALA B 1 706 ? 27.656 70.562 60.031 1 16.09 706 ALA B C 1
ATOM 11336 O O . ALA B 1 706 ? 28.141 71.438 60.781 1 16.09 706 ALA B O 1
ATOM 11337 N N . LYS B 1 707 ? 28.359 69.625 59.688 1 16.89 707 LYS B N 1
ATOM 11338 C CA . LYS B 1 707 ? 29.594 69.812 60.438 1 16.89 707 LYS B CA 1
ATOM 11339 C C . LYS B 1 707 ? 30.25 71.188 60.094 1 16.89 707 LYS B C 1
ATOM 11341 O O . LYS B 1 707 ? 30.922 71.312 59.062 1 16.89 707 LYS B O 1
ATOM 11346 N N . ARG B 1 708 ? 29.172 72.188 59.969 1 15.55 708 ARG B N 1
ATOM 11347 C CA . ARG B 1 708 ? 28.797 73 61.125 1 15.55 708 ARG B CA 1
ATOM 11348 C C . ARG B 1 708 ? 27.688 72.312 61.938 1 15.55 708 ARG B C 1
ATOM 11350 O O . ARG B 1 708 ? 26.719 71.812 61.344 1 15.55 708 ARG B O 1
#

Radius of gyration: 39.43 Å; Cα contacts (8 Å, |Δi|>4): 2402; chains: 2; bounding box: 110×153×106 Å

Organism: Candidozyma auris (NCBI:txid498019)

Secondary structure (DSSP, 8-state):
---GGGGTTHHHHSS-----SSPPPP---------------------------------------HHHHHHHHHHHHHGGGGGGGTTSS--SSS---HHHHHHHHHHHTSTTHHHHTSPPTT--TT-HHHHHHHHHHHHH-HHHHHHS---SSGGGSEEEEE-GGGGG-----TTS-HHHHTT--S-THHHHHHHHHHHHHHHHSTTSEEEEE------TT-HHHHHHHTTHHHHHHHHHHHHHHHHHHTT---S-TTS-TTT----HHHHHHHHHHHHHHHHHHHHHH---TT----SEEEEE-SS--TT--SS--BTTBSS-HHHHHHHHHHHHH---EEEEEE--SS--HHHHHHHHHHTTSPPTT---GGG-SS-PPP-TTS-----SSEEEEEEEE-TTSTTSSTTT--HHHHHHTTBEEEETTEEEEEEE----SSHHHHHHHIIIIITHHHHHHHHHHHHHHHHHHHHHHHHHHHHHHHHHHHH-GGG-SSPPPPPPPPPPP-EEEEEEE--TTBTTS-TTTSTT---B-THHHHHHHHHHHHHHHHHSTT-EEEEE----SHHHHHHHHHHHHHHS----S-SS-------GGGGSHHHHHHHHGGGSTT----SS--SHHHHHHHHHHHHHHHH-GGGGS-TTTGGGGTT--SSS---HHHHHHHHHHH--S----------SS---------------/---GGGTTTHHHHSS-----SS-------------------------------------------HHHHHHHHHHHHHHGGGGGGGGGT--SSS---HHHHHHHHHHHTSTTHHHHTSPPTT--TT-HHHHHHHHHHHHH-HHHHHHS---SSGGGSEEEEE-GGGGG-----TTS-HHHHTT--S-THHHHHHHHHHHHHHHHSTTSEEEEE------TT-HHHHHHHTTHHHHHHHHHHHHHHHHHHTT---S-TTS-TTT----HHHHHHHHHHHHHHHHHHHHHH---TT----SEEEEE-SS--TT--SS--BTTBSS-HHHHHHHHHHHHH---EEEEEE--SS--HHHHHHHHHHTTSPPTT---GGG-SS-PPP-TTS-----SSEEEEEEEE-TTSTTSSTTT--HHHHHHTTBEEEETTEEEEEEE----SSHHHHHHHIIIIITHHHHHHHHHHHHHHHHHHHHHHHHHHHHHHHHHHHH-GGG-SSPPPPPPPPPPP-EEEEEEE--TTBTTS-TTTSTT---B-THHHHHHHHHHHHHHHHHSTT-EEEEE----SHHHHHHHHHHHHHHS----S-SS-------GGGGSHHHHHHHHGGGSTT----SS--SHHHHHHHHHHHHHHHH-GGGGS-TTHHHHTTT--SSS---HHHHHHHHHHH--S-----------SS--------TTS---

Nearest PDB structures (foldseek):
  7wjl-assembly1_A-2  TM=9.595E-01  e=7.940E-52  Saccharomyces cerevisiae
  6wdv-assembly1_A  TM=8.209E-01  e=1.228E-13  Danio rerio
  6uii-assembly1_A  TM=8.118E-01  e=7.004E-13  Danio rerio
  9cbj-assembly1_A  TM=7.570E-01  e=1.055E-12  Danio rerio
  7u6b-assembly1_B  TM=7.073E-01  e=1.947E-13  Danio rerio

InterPro domains:
  IPR000286 Histone deacetylase HDAC [PR01270] (307-330)
  IPR000286 Histone deacetylase HDAC [PR01270] (341-356)
  IPR023696 Ureohydrolase domain superfamily [SSF52768] (158-588)
  IPR023801 Histone deacetylase domain [PF00850] (219-459)
  IPR023801 Histone deacetylase domain [PF00850] (507-579)
  IPR037138 Histone deacetylase domain superfamily [G3DSA:3.40.800.20] (155-635)
  IPR053244 Histone deacetylase HD type 1 [PTHR47558] (123-661)

pLDDT: mean 79.07, std 25.98, range [15.3, 98.94]

Solvent-accessible surface area (backbone atoms only — not comparable to full-atom values): 78007 Å² total; per-residue (Å²): 133,91,79,77,76,64,70,70,64,64,67,67,66,75,56,67,74,72,76,62,84,58,90,68,56,69,63,72,86,68,71,83,66,80,71,67,71,72,74,74,63,77,69,80,67,84,73,76,76,79,73,82,78,74,84,67,73,88,64,81,76,72,79,64,46,72,67,55,54,51,41,50,58,53,53,60,52,59,68,60,62,71,67,69,71,67,74,73,69,86,77,80,80,84,88,63,51,74,49,52,51,52,52,50,58,60,45,65,77,37,81,73,47,71,68,61,44,51,77,66,83,68,57,61,72,82,34,59,59,26,53,52,48,49,49,47,49,45,66,46,24,55,62,54,75,73,65,52,72,71,66,92,47,73,35,53,20,20,32,37,34,36,27,68,37,20,55,46,38,40,50,54,70,79,84,59,51,72,71,56,58,69,65,43,56,89,47,29,46,53,55,36,21,34,33,30,5,46,29,45,34,34,71,60,40,64,50,48,52,42,81,45,61,39,86,44,66,30,64,67,64,32,66,42,42,23,67,57,23,14,63,54,37,45,53,51,52,53,50,45,16,56,52,11,50,62,31,37,75,69,73,38,84,54,62,63,85,74,49,58,68,74,55,44,79,56,25,43,33,31,52,39,4,51,16,14,38,48,13,28,43,52,49,53,49,40,24,52,70,42,80,52,92,86,44,72,44,20,32,33,36,39,34,53,46,38,72,28,15,45,33,6,24,27,57,40,63,31,87,50,5,73,48,35,54,69,60,32,41,48,35,40,38,20,75,75,68,52,32,39,34,33,38,35,42,31,50,19,31,40,51,44,59,9,51,50,32,49,36,37,39,35,26,13,36,73,28,94,53,38,58,52,66,90,30,35,81,78,56,74,70,57,48,98,54,46,41,27,77,58,44,84,39,42,51,33,41,24,32,42,20,34,72,64,32,54,57,25,16,93,84,46,47,22,69,66,42,45,42,65,59,14,24,44,44,82,52,88,68,36,35,37,36,42,43,68,64,64,83,67,93,41,72,69,52,42,50,50,44,36,72,72,53,60,46,49,42,59,53,50,46,50,48,52,53,50,52,50,50,52,48,45,53,52,50,49,53,50,49,52,52,46,46,51,52,32,53,48,38,73,74,45,55,85,80,46,96,63,91,72,70,82,70,77,83,78,81,65,87,31,53,42,39,36,33,40,45,16,24,41,21,27,69,53,28,49,58,85,79,28,74,83,69,57,51,40,62,49,65,48,38,14,50,54,35,33,53,49,46,56,52,19,50,75,64,30,80,38,30,38,41,33,38,37,36,47,41,59,26,53,42,6,23,21,45,31,39,21,25,30,50,50,11,51,58,61,81,78,75,64,96,64,84,78,70,72,75,70,55,75,48,69,64,32,70,67,49,40,54,57,47,41,47,54,66,41,82,67,57,70,72,70,88,77,57,85,47,73,65,52,31,43,33,42,54,25,35,55,41,9,50,30,61,47,62,57,22,66,51,61,47,47,55,80,59,63,70,75,68,66,78,54,88,76,54,72,69,58,64,70,51,43,56,54,46,44,63,70,47,70,69,81,75,84,76,78,77,80,72,82,50,84,77,63,90,71,78,81,79,82,73,82,89,77,95,70,76,132,129,89,79,77,75,63,69,71,62,61,66,64,66,76,54,67,72,71,73,63,82,59,89,70,56,70,63,72,85,68,71,82,66,79,68,65,69,69,73,74,63,80,69,81,66,87,72,74,77,77,75,81,78,73,86,66,73,87,64,81,78,73,81,63,46,72,66,54,54,50,41,50,57,53,53,60,50,61,69,60,62,72,66,68,71,66,73,73,68,86,79,80,78,82,87,64,52,74,48,54,51,53,52,50,57,59,44,66,77,38,82,74,47,70,67,60,43,52,76,65,84,67,58,60,72,81,36,59,59,25,53,51,47,48,50,46,48,46,68,45,22,54,63,54,76,72,66,51,72,70,66,93,47,73,35,53,21,20,33,37,35,36,26,68,38,19,55,46,38,40,50,56,70,78,85,60,50,71,70,57,57,69,66,44,56,88,48,27,47,52,55,34,20,35,33,30,6,48,28,46,33,35,70,59,41,64,51,48,53,42,80,45,59,39,87,42,64,30,63,67,63,32,65,41,41,24,68,57,23,14,64,53,36,45,55,50,53,52,49,45,16,55,52,11,48,62,30,37,75,68,73,38,83,53,61,62,85,74,49,58,69,73,54,44,78,57,26,44,32,31,53,40,4,52,16,15,38,46,13,26,43,52,49,52,48,40,23,53,68,42,80,52,91,87,43,71,43,23,32,32,35,39,35,53,47,39,70,28,14,45,33,7,25,26,59,39,63,31,88,51,4,71,49,35,54,68,59,30,42,49,34,40,39,19,76,76,67,52,31,38,35,33,38,36,42,31,51,21,33,41,51,45,56,9,51,49,33,47,36,38,38,35,26,14,36,73,29,92,52,39,57,52,66,90,30,36,82,79,57,74,70,56,49,98,53,45,40,28,76,58,45,84,39,43,51,33,40,24,33,42,19,34,72,64,32,54,59,25,15,92,88,46,48,23,70,67,42,45,43,66,59,15,24,42,44,82,53,89,69,36,36,36,36,43,44,69,64,63,84,64,91,43,72,68,54,42,50,51,43,36,74,73,54,60,46,49,42,58,53,49,46,49,48,53,53,49,52,51,50,51,49,46,52,51,50,49,53,50,48,53,53,46,46,51,52,31,52,49,38,74,75,44,56,87,81,46,95,64,90,73,71,82,69,78,85,80,80,66,88,31,53,42,40,37,33,40,44,17,24,41,22,28,70,53,29,49,59,85,78,28,76,84,69,57,51,40,62,48,65,48,39,15,50,54,36,32,53,49,46,57,51,18,51,77,64,31,81,37,30,38,40,33,39,38,34,48,40,60,26,53,42,6,23,21,44,30,40,21,26,28,50,50,11,51,56,63,77,77,76,60,95,63,84,78,69,72,76,71,54,75,45,68,64,32,69,69,49,40,54,57,47,43,47,53,66,42,82,63,57,70,71,69,88,77,58,85,45,72,66,51,32,44,34,41,54,24,34,55,40,8,50,30,60,48,62,56,23,64,49,60,46,46,54,81,58,62,70,76,67,68,77,55,90,80,54,74,69,58,65,70,51,43,56,55,47,46,64,71,47,71,70,79,72,82,73,74,78,72,73,78,57,79,61,97,80,77,75,78,60,79,73,68,79,78,60,46,109,95

Sequence (1416 aa):
MPPNDREDEIEDSLITQFETTLSIRPSNEVNEAEDITIDQSTVYGKLDSDEQKSDQQISRSKSIEKAEIIDFVQKHENDVQSNKAVLRESKETETETVDGLMRRELLKSYPGMAAMLEPSPLIDLKLSKFERTFAEFMNANPQINQQSPRFSNEADKTLILLSPYSTEHAFGRSWVSRSYLATIFERPQRLLASCIGVTAALSMYPFFYSIRNSERKGSIFAKHVRVVHGKSWPKTLFDMCLKSHEKLIRKEIEVPPEWNPGDIYLTPKSITALEGVIGTIETAIDSIFGNGIDTERHNLAFAVLRPPGHHSHACLPSGFCVLNNAQIGAEYAFQRYSVTHVAILDIDLHHGDGTQDICWERGGFQGDFGKNEKDEELNPTRDENGKCKPSLPKVGYFSLHDIKSYPTELGFASKENIKNASMCVMDHDINIWNVHLQEWSSEEEFYKHYQTKYVAILNRANQFLNQARRQYEQDSANYISEVAKYNKYMKKPSQFKTPVSKPTPLTPFKPFIIISAGLDASEYEDPQMQRHGINVPTSFYARFTKDVVKLAKIHTEGKVVSFLEGGYSDAALISGVFSHLIGLTNNPEQVGDDPVLWNATWGNDHVVKELTKGCKRGWIPYKNPRTEVTIWANEVIKLGRSLMPNSILPANYMYNQATDNSDDGLPVEYYSRMLRDIYDEKPSVDICYNKDVKGGRILRNNRHQAKRMPPNDREDEIEDSLITQFETTLSIRPSNEVNEAEDITIDQSTVYGKLDSDEQKSDQQISRSKSIEKAEIIDFVQKHENDVQSNKAVLRESKETETETVDGLMRRELLKSYPGMAAMLEPSPLIDLKLSKFERTFAEFMNANPQINQQSPRFSNEADKTLILLSPYSTEHAFGRSWVSRSYLATIFERPQRLLASCIGVTAALSMYPFFYSIRNSERKGSIFAKHVRVVHGKSWPKTLFDMCLKSHEKLIRKEIEVPPEWNPGDIYLTPKSITALEGVIGTIETAIDSIFGNGIDTERHNLAFAVLRPPGHHSHACLPSGFCVLNNAQIGAEYAFQRYSVTHVAILDIDLHHGDGTQDICWERGGFQGDFGKNEKDEELNPTRDENGKCKPSLPKVGYFSLHDIKSYPTELGFASKENIKNASMCVMDHDINIWNVHLQEWSSEEEFYKHYQTKYVAILNRANQFLNQARRQYEQDSANYISEVAKYNKYMKKPSQFKTPVSKPTPLTPFKPFIIISAGLDASEYEDPQMQRHGINVPTSFYARFTKDVVKLAKIHTEGKVVSFLEGGYSDAALISGVFSHLIGLTNNPEQVGDDPVLWNATWGNDHVVKELTKGCKRGWIPYKNPRTEVTIWANEVIKLGRSLMPNSILPANYMYNQATDNSDDGLPVEYYSRMLRDIYDEKPSVDICYNKDVKGGRILRNNRHQAKR

Foldseek 3Di:
DDPPPPPPVVVPPPQDPPDFLDQFFFLAPPPPPPQPPPCPPPPPPDPDPPPDDDPDDPPPDAQLPLVNLVCVQVVLVVVPVVPPPPPPPDPDDDCQDPLNVLVVVLCVVPPPLVVLQDADPLQPQVLVLLVVLVVSRCVRPVVCVVPADADPAPQQAAEEEELQLLQLQFDAQPPDDPVLLVLQQAFLLLLLLLLLLVLLQCVRHVRRYDYHYQPFFAGCQDPLNCQQQFNRQSSVQLNLQSQQQVCSVVSHQSDDPNADSSQEHHHNSVNSQVRSLLSRLLLQLCQDQNDDPPRPHYQHYEYEHPDFALQDASRDDDRNHSHHNVSSSQSSCCVPPNAAEEEEEEEAQEASLRNQQSLCVLLFAHGSSHDDLVRNPVSFDADPVRGGHHHPNRYAYFYEHALCAPCCHVSNNDPVSSCSQCDQDDDSSYHYHHFHFDDDDDLVRRVVCCVPTVCVSVVSSLVNLVVLQVVQVVVVVVLVVLQVVLVVCVVPVVVDPDHRDRDDDDRDHAYAYEYAQALCLEQPHDCVNVVVNHHHYLLCLLVVLLSVQVSCVVGHVRHYYYYYHHDRQSLSSSSNSNNNVLNRGDPPDDPDDPDRPDDPSCNDPVLSVLLSLLSALSDDQDNDDDGSSSSSSRSSSSSSCSSRVCSSDGSNPSSVPPPPPDPVPPPPVVVCVSSCVSVVDPPPPPPPPPPPVVPDDDPVPDPPDDDD/DDPPPPPVVVVPPPQDDDDFLDQFFFLPPQPCPPQPPPCPPPPPPPPDPPPDDDPDDPPPDAQLPLVNLVCVQVVLVVVPVVPPPPPPPDPDDDCQDPLNVLVVVLCVVPPPLVVLQDADPLQPQVLVLLVVLVVSRCVRPVVCVVPADADPAPQQAAEEEELQLLQLQFAAQPPDDPVLLVLQQAFLLLLLLLLLLVLLQCVRHVRRYDYHYQPFFAGCQDPLNCQQQFNRQSSVQLNLQSQQQVCSVVSHQSDDPNADSSQEHHHNSVNSQVRSLLSRLLLQLCQDQNDDPPRPHYQHYEYEHPDFALQDASRDDDRNHSHHNVSSSQSSNCVPPNAAEEEEEEEAQEASLRNQQSLCVLLFAHGSSHDDLVRNPVSFDADPVRGGHHHPNRYAYFYEHALCAPCCHVSNNDPVSSCSQCDQDDDSSYHYHHFHFDDDDDLVRRVVCCVPTVCVSVVSSLVNLVVLQVVLVVVVVVLVVLQVVLVVCVVPVVVDPDHRDRDDDDRDHAYAYEYAQALCLEQPHDCVNVVVNHHHYLLCLLVVLLSVQVSCVVGHVRHYYYYYHHDRQSLSSSSNSNNNVLNRGDPPDDPDDPDRPDDPSCNDPVLSVLLSLLSALSDDQDNDDDDSSSSSSSSSSSSSCSSRVCSSDGSNPSSVVPPPPDPVPPPPVVVCVSSCVSVVDPPPPPPPPVPPPDDDPPPPDPVPDDVD